Protein 2AKO (pdb70)

B-factor: mean 27.6, std 9.3, range [11.51, 66.99]

Sequence (948 aa):
KRIVVKVGSHHVISEENTLSFERLKNLVAFLAKLEKYEVILVTSAAISAGHTKLDIDRKNLINKQVLAAIGQPFLISVYNELLAKFNKLGGQILLTGKDFDSRKATKHAKNAIDINLGILPIINENDATAIEEIVFGDNDSLSAYATHFFDADLLVILSDIDGFYDKNPSEFSDAKRLEKITHIKEEWLHGTGGIVTKLKAAKFLLEHNKKFLASGFDLSVAKTFLLEDKQIGGTLFEKRIVVKVGSHVISEENTLSFERLKNLVAFLAKLEKYEVILVTSAAISAGHTKLDIDRKNLINKQVLAAIGQPFLISVYNELLAKFNKLGGQILLTGKDFDSRKATKHAKNAIDINLGILPIINENDATAIEEIVFGDNDSLSAYATHFFDADLLVILSDIDGFYDKNPSEFSDAKRLEKITHIKEEWLHGTGGIVTKLKAAKFLLEHNKKFLASGFDLSVAKTFLLEDKQIGGTLFEKRIVVKVGSHVISEENTLSFERLKNLVAFLAKLEKYEVILVTSAAISAGHTKLDIDRKNLINKQVLAAIGQPFLISVYNELLAKFNKLGGQILLTGKDFDSRKATKHAKNAIDINLGILPIINENDATAIEEIVFGDNDSLSAYATHFFDADLLVILSDIDGFYDKNPSEFSDAKRLEKITHIKEEWLHGTGGIVTKLKAAKFLLEHNKKFLASGFDLSVAKTFLLEDKQIGGTLFEKRIVVKVGSHVISEENTLSFERLKNLVAFLAKLEKYEVILVTSAAISAGHTKLDIDRKNLINKQVLAAIGQPFLISVYNELLAKFNKLGGQILLTGKDFDSRKATKHAKNAIDINLGILPIINENDATAIEEIVFGDNDSLSAYATHFFDADLLVILSDIDGFYDKNPSEFSDAKRLEKITHIKEEWLHGTGGIVTKLKAAKFLLEHNKKFLASGFDLSVAKTFLLEDKQIGGTLFE

Organism: Campylobacter jejuni subsp. jejuni serotype O:2 (strain ATCC 700819 / NCTC 11168) (NCBI:txid192222)

Structure (mmCIF, N/CA/C/O backbone):
data_2AKO
#
_entry.id   2AKO
#
_cell.length_a   98.597
_cell.length_b   99.409
_cell.length_c   124.547
_cell.angle_alpha   90.00
_cell.angle_beta   90.00
_cell.angle_gamma   90.00
#
_symmetry.space_group_name_H-M   'P 21 21 21'
#
loop_
_entity.id
_entity.type
_entity.pdbx_description
1 polymer 'Glutamate 5-kinase'
2 non-polymer "ADENOSINE-5'-DIPHOSPHATE"
3 water water
#
loop_
_atom_site.group_PDB
_atom_site.id
_atom_site.type_symbol
_atom_site.label_atom_id
_atom_site.label_alt_id
_atom_site.label_comp_id
_atom_site.label_asym_id
_atom_site.label_entity_id
_atom_site.label_seq_id
_atom_site.pdbx_PDB_ins_code
_atom_site.Cartn_x
_atom_site.Cartn_y
_atom_site.Cartn_z
_atom_site.occupancy
_atom_site.B_iso_or_equiv
_atom_site.auth_seq_id
_atom_site.auth_comp_id
_atom_site.auth_asym_id
_atom_site.auth_atom_id
_atom_site.pdbx_PDB_model_num
ATOM 1 N N . LYS A 1 2 ? 5.821 -0.985 4.812 1.00 25.18 2 LYS A N 1
ATOM 2 C CA . LYS A 1 2 ? 4.648 -1.665 5.426 1.00 24.59 2 LYS A CA 1
ATOM 3 C C . LYS A 1 2 ? 4.820 -3.185 5.279 1.00 23.22 2 LYS A C 1
ATOM 4 O O . LYS A 1 2 ? 5.073 -3.711 4.195 1.00 22.80 2 LYS A O 1
ATOM 10 N N . ARG A 1 3 ? 4.728 -3.853 6.414 1.00 21.53 3 ARG A N 1
ATOM 11 C CA . ARG A 1 3 ? 4.871 -5.272 6.490 1.00 20.71 3 ARG A CA 1
ATOM 12 C C . ARG A 1 3 ? 3.554 -5.795 7.018 1.00 19.55 3 ARG A C 1
ATOM 13 O O . ARG A 1 3 ? 2.956 -5.213 7.925 1.00 19.19 3 ARG A O 1
ATOM 21 N N . ILE A 1 4 ? 3.082 -6.876 6.423 1.00 19.17 4 ILE A N 1
ATOM 22 C CA . ILE A 1 4 ? 1.829 -7.474 6.860 1.00 18.91 4 ILE A CA 1
ATOM 23 C C . ILE A 1 4 ? 2.041 -8.948 7.202 1.00 17.38 4 ILE A C 1
ATOM 24 O O . ILE A 1 4 ? 2.910 -9.603 6.643 1.00 16.71 4 ILE A O 1
ATOM 29 N N . VAL A 1 5 ? 1.254 -9.444 8.147 1.00 16.27 5 VAL A N 1
ATOM 30 C CA . VAL A 1 5 ? 1.132 -10.876 8.354 1.00 15.65 5 VAL A CA 1
ATOM 31 C C . VAL A 1 5 ? -0.217 -11.333 7.806 1.00 15.26 5 VAL A C 1
ATOM 32 O O . VAL A 1 5 ? -1.262 -10.766 8.140 1.00 14.63 5 VAL A O 1
ATOM 36 N N . VAL A 1 6 ? -0.169 -12.358 6.961 1.00 15.05 6 VAL A N 1
ATOM 37 C CA . VAL A 1 6 ? -1.361 -13.039 6.456 1.00 15.22 6 VAL A CA 1
ATOM 38 C C . VAL A 1 6 ? -1.489 -14.410 7.111 1.00 15.31 6 VAL A C 1
ATOM 39 O O . VAL A 1 6 ? -0.596 -15.241 7.010 1.00 14.70 6 VAL A O 1
ATOM 43 N N . LYS A 1 7 ? -2.613 -14.633 7.778 1.00 16.18 7 LYS A N 1
ATOM 44 C CA . LYS A 1 7 ? -2.911 -15.905 8.421 1.00 16.47 7 LYS A CA 1
ATOM 45 C C . LYS A 1 7 ? -4.063 -16.578 7.701 1.00 16.86 7 LYS A C 1
ATOM 46 O O . LYS A 1 7 ? -5.112 -15.966 7.503 1.00 16.71 7 LYS A O 1
ATOM 52 N N . VAL A 1 8 ? -3.859 -17.837 7.311 1.00 17.64 8 VAL A N 1
ATOM 53 C CA . VAL A 1 8 ? -4.896 -18.638 6.664 1.00 18.25 8 VAL A CA 1
ATOM 54 C C . VAL A 1 8 ? -5.195 -19.850 7.528 1.00 18.71 8 VAL A C 1
ATOM 55 O O . VAL A 1 8 ? -4.299 -20.612 7.893 1.00 18.83 8 VAL A O 1
ATOM 59 N N . GLY A 1 9 ? -6.461 -20.014 7.859 1.00 19.06 9 GLY A N 1
ATOM 60 C CA . GLY A 1 9 ? -6.899 -21.142 8.662 1.00 19.66 9 GLY A CA 1
ATOM 61 C C . GLY A 1 9 ? -7.021 -22.441 7.891 1.00 19.66 9 GLY A C 1
ATOM 62 O O . GLY A 1 9 ? -6.869 -22.490 6.664 1.00 18.50 9 GLY A O 1
ATOM 63 N N . SER A 1 10 ? -7.318 -23.499 8.625 1.00 20.33 10 SER A N 1
ATOM 64 C CA . SER A 1 10 ? -7.376 -24.826 8.033 1.00 22.25 10 SER A CA 1
ATOM 65 C C . SER A 1 10 ? -8.432 -24.963 6.926 1.00 22.09 10 SER A C 1
ATOM 66 O O . SER A 1 10 ? -8.115 -25.411 5.826 1.00 21.91 10 SER A O 1
ATOM 69 N N A HIS A 1 11 ? -9.660 -24.551 7.240 0.50 22.55 11 HIS A N 1
ATOM 70 N N B HIS A 1 11 ? -9.669 -24.569 7.203 0.50 22.27 11 HIS A N 1
ATOM 71 C CA A HIS A 1 11 ? -10.800 -24.644 6.319 0.50 22.98 11 HIS A CA 1
ATOM 72 C CA B HIS A 1 11 ? -10.752 -24.748 6.233 0.50 22.62 11 HIS A CA 1
ATOM 73 C C A HIS A 1 11 ? -10.513 -23.943 4.991 0.50 23.24 11 HIS A C 1
ATOM 74 C C B HIS A 1 11 ? -10.546 -23.923 4.962 0.50 23.01 11 HIS A C 1
ATOM 75 O O A HIS A 1 11 ? -10.927 -24.417 3.936 0.50 23.46 11 HIS A O 1
ATOM 76 O O B HIS A 1 11 ? -11.042 -24.301 3.903 0.50 23.31 11 HIS A O 1
ATOM 89 N N . VAL A 1 12 ? -9.813 -22.813 5.055 1.00 23.22 12 VAL A N 1
ATOM 90 C CA . VAL A 1 12 ? -9.507 -22.008 3.864 1.00 23.70 12 VAL A CA 1
ATOM 91 C C . VAL A 1 12 ? -8.705 -22.799 2.836 1.00 25.07 12 VAL A C 1
ATOM 92 O O . VAL A 1 12 ? -8.943 -22.700 1.649 1.00 24.84 12 VAL A O 1
ATOM 96 N N . ILE A 1 13 ? -7.761 -23.608 3.291 1.00 26.66 13 ILE A N 1
ATOM 97 C CA . ILE A 1 13 ? -6.900 -24.315 2.354 1.00 28.22 13 ILE A CA 1
ATOM 98 C C . ILE A 1 13 ? -7.138 -25.831 2.322 1.00 28.40 13 ILE A C 1
ATOM 99 O O . ILE A 1 13 ? -6.440 -26.538 1.615 1.00 28.61 13 ILE A O 1
ATOM 104 N N . SER A 1 14 ? -8.131 -26.328 3.050 1.00 29.33 14 SER A N 1
ATOM 105 C CA . SER A 1 14 ? -8.458 -27.743 2.958 1.00 30.57 14 SER A CA 1
ATOM 106 C C . SER A 1 14 ? -9.955 -28.066 2.962 1.00 32.33 14 SER A C 1
ATOM 107 O O . SER A 1 14 ? -10.762 -27.364 3.554 1.00 32.30 14 SER A O 1
ATOM 110 N N . GLU A 1 15 ? -10.299 -29.137 2.253 1.00 34.51 15 GLU A N 1
ATOM 111 C CA . GLU A 1 15 ? -11.598 -29.791 2.394 1.00 36.51 15 GLU A CA 1
ATOM 112 C C . GLU A 1 15 ? -11.389 -30.822 3.501 1.00 36.90 15 GLU A C 1
ATOM 113 O O . GLU A 1 15 ? -10.300 -30.880 4.089 1.00 36.90 15 GLU A O 1
ATOM 119 N N . GLU A 1 16 ? -12.402 -31.633 3.806 1.00 37.61 16 GLU A N 1
ATOM 120 C CA . GLU A 1 16 ? -12.281 -32.554 4.943 1.00 38.09 16 GLU A CA 1
ATOM 121 C C . GLU A 1 16 ? -11.367 -33.745 4.666 1.00 37.90 16 GLU A C 1
ATOM 122 O O . GLU A 1 16 ? -10.743 -34.252 5.587 1.00 38.19 16 GLU A O 1
ATOM 128 N N . ASN A 1 17 ? -11.254 -34.170 3.410 1.00 37.71 17 ASN A N 1
ATOM 129 C CA . ASN A 1 17 ? -10.410 -35.319 3.075 1.00 37.40 17 ASN A CA 1
ATOM 130 C C . ASN A 1 17 ? -9.259 -35.012 2.124 1.00 36.92 17 ASN A C 1
ATOM 131 O O . ASN A 1 17 ? -8.464 -35.904 1.823 1.00 36.82 17 ASN A O 1
ATOM 136 N N . THR A 1 18 ? -9.168 -33.767 1.649 1.00 35.97 18 THR A N 1
ATOM 137 C CA . THR A 1 18 ? -8.073 -33.351 0.783 1.00 35.09 18 THR A CA 1
ATOM 138 C C . THR A 1 18 ? -7.665 -31.893 1.058 1.00 34.14 18 THR A C 1
ATOM 139 O O . THR A 1 18 ? -8.298 -31.193 1.854 1.00 34.18 18 THR A O 1
ATOM 143 N N . LEU A 1 19 ? -6.587 -31.458 0.412 1.00 32.70 19 LEU A N 1
ATOM 144 C CA . LEU A 1 19 ? -6.212 -30.051 0.386 1.00 31.91 19 LEU A CA 1
ATOM 145 C C . LEU A 1 19 ? -6.957 -29.388 -0.761 1.00 30.85 19 LEU A C 1
ATOM 146 O O . LEU A 1 19 ? -7.210 -30.018 -1.786 1.00 29.91 19 LEU A O 1
ATOM 151 N N . SER A 1 20 ? -7.321 -28.122 -0.590 1.00 29.97 20 SER A N 1
ATOM 152 C CA . SER A 1 20 ? -7.995 -27.391 -1.662 1.00 29.60 20 SER A CA 1
ATOM 153 C C . SER A 1 20 ? -6.965 -26.700 -2.548 1.00 29.27 20 SER A C 1
ATOM 154 O O . SER A 1 20 ? -6.541 -25.571 -2.275 1.00 28.71 20 SER A O 1
ATOM 157 N N . PHE A 1 21 ? -6.568 -27.377 -3.620 1.00 29.06 21 PHE A N 1
ATOM 158 C CA . PHE A 1 21 ? -5.609 -26.798 -4.564 1.00 29.13 21 PHE A CA 1
ATOM 159 C C . PHE A 1 21 ? -6.138 -25.547 -5.264 1.00 28.78 21 PHE A C 1
ATOM 160 O O . PHE A 1 21 ? -5.398 -24.589 -5.449 1.00 28.94 21 PHE A O 1
ATOM 168 N N . GLU A 1 22 ? -7.418 -25.549 -5.610 1.00 28.54 22 GLU A N 1
ATOM 169 C CA . GLU A 1 22 ? -8.090 -24.357 -6.107 1.00 28.58 22 GLU A CA 1
ATOM 170 C C . GLU A 1 22 ? -7.906 -23.157 -5.163 1.00 27.53 22 GLU A C 1
ATOM 171 O O . GLU A 1 22 ? -7.542 -22.079 -5.599 1.00 27.80 22 GLU A O 1
ATOM 177 N N . ARG A 1 23 ? -8.142 -23.340 -3.871 1.00 26.45 23 ARG A N 1
ATOM 178 C CA . ARG A 1 23 ? -7.996 -22.233 -2.930 1.00 25.84 23 ARG A CA 1
ATOM 179 C C . ARG A 1 23 ? -6.526 -21.899 -2.597 1.00 25.45 23 ARG A C 1
ATOM 180 O O . ARG A 1 23 ? -6.179 -20.722 -2.383 1.00 25.13 23 ARG A O 1
ATOM 188 N N . LEU A 1 24 ? -5.669 -22.918 -2.581 1.00 24.60 24 LEU A N 1
ATOM 189 C CA . LEU A 1 24 ? -4.239 -22.701 -2.373 1.00 24.67 24 LEU A CA 1
ATOM 190 C C . LEU A 1 24 ? -3.628 -21.940 -3.541 1.00 24.24 24 LEU A C 1
ATOM 191 O O . LEU A 1 24 ? -2.872 -20.998 -3.319 1.00 23.75 24 LEU A O 1
ATOM 196 N N . LYS A 1 25 ? -3.958 -22.349 -4.771 1.00 24.05 25 LYS A N 1
ATOM 197 C CA . LYS A 1 25 ? -3.547 -21.616 -5.975 1.00 24.43 25 LYS A CA 1
ATOM 198 C C . LYS A 1 25 ? -3.975 -20.155 -5.933 1.00 23.57 25 LYS A C 1
ATOM 199 O O . LYS A 1 25 ? -3.192 -19.277 -6.248 1.00 23.16 25 LYS A O 1
ATOM 205 N N . ASN A 1 26 ? -5.231 -19.906 -5.584 1.00 23.07 26 ASN A N 1
ATOM 206 C CA . ASN A 1 26 ? -5.740 -18.537 -5.509 1.00 23.03 26 ASN A CA 1
ATOM 207 C C . ASN A 1 26 ? -5.030 -17.724 -4.436 1.00 21.94 26 ASN A C 1
ATOM 208 O O . ASN A 1 26 ? -4.725 -16.558 -4.647 1.00 21.47 26 ASN A O 1
ATOM 213 N N . LEU A 1 27 ? -4.768 -18.351 -3.296 1.00 21.15 27 LEU A N 1
ATOM 214 C CA . LEU A 1 27 ? -4.071 -17.695 -2.203 1.00 20.85 27 LEU A CA 1
ATOM 215 C C . LEU A 1 27 ? -2.644 -17.324 -2.602 1.00 20.47 27 LEU A C 1
ATOM 216 O O . LEU A 1 27 ? -2.179 -16.211 -2.333 1.00 20.10 27 LEU A O 1
ATOM 221 N N . VAL A 1 28 ? -1.959 -18.259 -3.247 1.00 20.00 28 VAL A N 1
ATOM 222 C CA . VAL A 1 28 ? -0.563 -18.056 -3.607 1.00 19.82 28 VAL A CA 1
ATOM 223 C C . VAL A 1 28 ? -0.421 -16.956 -4.660 1.00 19.24 28 VAL A C 1
ATOM 224 O O . VAL A 1 28 ? 0.505 -16.152 -4.580 1.00 18.42 28 VAL A O 1
ATOM 228 N N . ALA A 1 29 ? -1.333 -16.914 -5.631 1.00 19.09 29 ALA A N 1
ATOM 229 C CA . ALA A 1 29 ? -1.350 -15.811 -6.611 1.00 19.31 29 ALA A CA 1
ATOM 230 C C . ALA A 1 29 ? -1.560 -14.476 -5.905 1.00 18.75 29 ALA A C 1
ATOM 231 O O . ALA A 1 29 ? -0.914 -13.481 -6.238 1.00 18.11 29 ALA A O 1
ATOM 233 N N . PHE A 1 30 ? -2.453 -14.465 -4.918 1.00 19.01 30 PHE A N 1
ATOM 234 C CA . PHE A 1 30 ? -2.706 -13.261 -4.115 1.00 19.44 30 PHE A CA 1
ATOM 235 C C . PHE A 1 30 ? -1.452 -12.828 -3.335 1.00 19.42 30 PHE A C 1
ATOM 236 O O . PHE A 1 30 ? -1.089 -11.661 -3.351 1.00 19.50 30 PHE A O 1
ATOM 244 N N . LEU A 1 31 ? -0.783 -13.778 -2.688 1.00 19.34 31 LEU A N 1
ATOM 245 C CA . LEU A 1 31 ? 0.452 -13.516 -1.941 1.00 19.87 31 LEU A CA 1
ATOM 246 C C . LEU A 1 31 ? 1.589 -12.988 -2.826 1.00 20.10 31 LEU A C 1
ATOM 247 O O . LEU A 1 31 ? 2.349 -12.106 -2.425 1.00 18.83 31 LEU A O 1
ATOM 252 N N . ALA A 1 32 ? 1.701 -13.531 -4.033 1.00 21.04 32 ALA A N 1
ATOM 253 C CA . ALA A 1 32 ? 2.687 -13.050 -4.999 1.00 21.86 32 ALA A CA 1
ATOM 254 C C . ALA A 1 32 ? 2.469 -11.567 -5.318 1.00 22.38 32 ALA A C 1
ATOM 255 O O . ALA A 1 32 ? 3.418 -10.796 -5.399 1.00 23.63 32 ALA A O 1
ATOM 257 N N . LYS A 1 33 ? 1.218 -11.170 -5.481 1.00 23.14 33 LYS A N 1
ATOM 258 C CA . LYS A 1 33 ? 0.874 -9.773 -5.720 1.00 23.62 33 LYS A CA 1
ATOM 259 C C . LYS A 1 33 ? 1.112 -8.902 -4.487 1.00 23.87 33 LYS A C 1
ATOM 260 O O . LYS A 1 33 ? 1.662 -7.805 -4.589 1.00 23.65 33 LYS A O 1
ATOM 266 N N . LEU A 1 34 ? 0.698 -9.396 -3.324 1.00 23.86 34 LEU A N 1
ATOM 267 C CA . LEU A 1 34 ? 0.960 -8.702 -2.077 1.00 24.56 34 LEU A CA 1
ATOM 268 C C . LEU A 1 34 ? 2.453 -8.437 -1.874 1.00 24.74 34 LEU A C 1
ATOM 269 O O . LEU A 1 34 ? 2.827 -7.376 -1.384 1.00 24.05 34 LEU A O 1
ATOM 282 N N . GLU A 1 36 ? 4.751 -7.769 -3.994 1.00 27.38 36 GLU A N 1
ATOM 283 C CA . GLU A 1 36 ? 5.221 -6.636 -4.792 1.00 27.85 36 GLU A CA 1
ATOM 284 C C . GLU A 1 36 ? 4.940 -5.298 -4.105 1.00 27.46 36 GLU A C 1
ATOM 285 O O . GLU A 1 36 ? 5.642 -4.324 -4.344 1.00 27.68 36 GLU A O 1
ATOM 291 N N . LYS A 1 37 ? 3.915 -5.259 -3.258 1.00 26.81 37 LYS A N 1
ATOM 292 C CA . LYS A 1 37 ? 3.492 -4.040 -2.576 1.00 26.28 37 LYS A CA 1
ATOM 293 C C . LYS A 1 37 ? 3.912 -3.968 -1.094 1.00 25.27 37 LYS A C 1
ATOM 294 O O . LYS A 1 37 ? 4.151 -2.881 -0.572 1.00 24.77 37 LYS A O 1
ATOM 300 N N . TYR A 1 38 ? 3.966 -5.112 -0.416 1.00 24.05 38 TYR A N 1
ATOM 301 C CA . TYR A 1 38 ? 4.326 -5.166 1.001 1.00 23.26 38 TYR A CA 1
ATOM 302 C C . TYR A 1 38 ? 5.427 -6.188 1.278 1.00 21.72 38 TYR A C 1
ATOM 303 O O . TYR A 1 38 ? 5.719 -7.039 0.452 1.00 20.61 38 TYR A O 1
ATOM 312 N N . GLU A 1 39 ? 6.007 -6.102 2.472 1.00 20.27 39 GLU A N 1
ATOM 313 C CA . GLU A 1 39 ? 6.738 -7.222 3.055 1.00 19.62 39 GLU A CA 1
ATOM 314 C C . GLU A 1 39 ? 5.690 -8.150 3.666 1.00 18.89 39 GLU A C 1
ATOM 315 O O . GLU A 1 39 ? 4.818 -7.702 4.409 1.00 18.84 39 GLU A O 1
ATOM 321 N N . VAL A 1 40 ? 5.757 -9.435 3.336 1.00 18.24 40 VAL A N 1
ATOM 322 C CA . VAL A 1 40 ? 4.676 -10.372 3.681 1.00 17.64 40 VAL A CA 1
ATOM 323 C C . VAL A 1 40 ? 5.200 -11.562 4.470 1.00 16.78 40 VAL A C 1
ATOM 324 O O . VAL A 1 40 ? 6.177 -12.202 4.086 1.00 16.36 40 VAL A O 1
ATOM 328 N N . ILE A 1 41 ? 4.532 -11.851 5.583 1.00 16.59 41 ILE A N 1
ATOM 329 C CA . ILE A 1 41 ? 4.768 -13.071 6.372 1.00 16.19 41 ILE A CA 1
ATOM 330 C C . ILE A 1 41 ? 3.480 -13.875 6.315 1.00 15.65 41 ILE A C 1
ATOM 331 O O . ILE A 1 41 ? 2.420 -13.330 6.569 1.00 15.48 41 ILE A O 1
ATOM 336 N N . LEU A 1 42 ? 3.574 -15.159 5.964 1.00 15.84 42 LEU A N 1
ATOM 337 C CA . LEU A 1 42 ? 2.421 -16.073 5.944 1.00 15.48 42 LEU A CA 1
ATOM 338 C C . LEU A 1 42 ? 2.433 -16.949 7.201 1.00 15.13 42 LEU A C 1
ATOM 339 O O . LEU A 1 42 ? 3.474 -17.505 7.579 1.00 14.17 42 LEU A O 1
ATOM 344 N N . VAL A 1 43 ? 1.280 -17.038 7.861 1.00 14.65 43 VAL A N 1
ATOM 345 C CA . VAL A 1 43 ? 1.069 -18.009 8.918 1.00 14.89 43 VAL A CA 1
ATOM 346 C C . VAL A 1 43 ? 0.029 -18.983 8.370 1.00 15.26 43 VAL A C 1
ATOM 347 O O . VAL A 1 43 ? -1.100 -18.587 8.040 1.00 15.02 43 VAL A O 1
ATOM 351 N N . THR A 1 44 ? 0.429 -20.241 8.230 1.00 15.64 44 THR A N 1
ATOM 352 C CA . THR A 1 44 ? -0.443 -21.261 7.665 1.00 16.34 44 THR A CA 1
ATOM 353 C C . THR A 1 44 ? -0.836 -22.296 8.695 1.00 17.36 44 THR A C 1
ATOM 354 O O . THR A 1 44 ? -0.095 -22.591 9.641 1.00 17.72 44 THR A O 1
ATOM 358 N N . SER A 1 45 ? -2.036 -22.828 8.519 1.00 18.09 45 SER A N 1
ATOM 359 C CA . SER A 1 45 ? -2.448 -24.009 9.239 1.00 18.75 45 SER A CA 1
ATOM 360 C C . SER A 1 45 ? -2.549 -25.143 8.202 1.00 18.48 45 SER A C 1
ATOM 361 O O . SER A 1 45 ? -1.935 -25.061 7.137 1.00 18.47 45 SER A O 1
ATOM 364 N N . ALA A 1 46 ? -3.285 -26.198 8.530 1.00 18.26 46 ALA A N 1
ATOM 365 C CA . ALA A 1 46 ? -3.572 -27.303 7.616 1.00 18.21 46 ALA A CA 1
ATOM 366 C C . ALA A 1 46 ? -2.481 -28.379 7.484 1.00 18.32 46 ALA A C 1
ATOM 367 O O . ALA A 1 46 ? -2.555 -29.208 6.576 1.00 18.74 46 ALA A O 1
ATOM 369 N N . ALA A 1 47 ? -1.479 -28.372 8.359 1.00 18.60 47 ALA A N 1
ATOM 370 C CA . ALA A 1 47 ? -0.479 -29.447 8.386 1.00 18.48 47 ALA A CA 1
ATOM 371 C C . ALA A 1 47 ? -1.146 -30.780 8.700 1.00 18.42 47 ALA A C 1
ATOM 372 O O . ALA A 1 47 ? -0.750 -31.806 8.173 1.00 18.51 47 ALA A O 1
ATOM 374 N N . ILE A 1 48 ? -2.154 -30.752 9.563 1.00 18.45 48 ILE A N 1
ATOM 375 C CA . ILE A 1 48 ? -2.871 -31.950 9.950 1.00 18.93 48 ILE A CA 1
ATOM 376 C C . ILE A 1 48 ? -3.655 -32.529 8.764 1.00 19.25 48 ILE A C 1
ATOM 377 O O . ILE A 1 48 ? -3.585 -33.742 8.515 1.00 18.77 48 ILE A O 1
ATOM 382 N N . SER A 1 49 ? -4.360 -31.668 8.025 1.00 19.31 49 SER A N 1
ATOM 383 C CA . SER A 1 49 ? -5.079 -32.105 6.823 1.00 19.60 49 SER A CA 1
ATOM 384 C C . SER A 1 49 ? -4.117 -32.751 5.879 1.00 19.03 49 SER A C 1
ATOM 385 O O . SER A 1 49 ? -4.378 -33.822 5.353 1.00 19.72 49 SER A O 1
ATOM 388 N N . ALA A 1 50 ? -2.998 -32.075 5.656 1.00 18.70 50 ALA A N 1
ATOM 389 C CA . ALA A 1 50 ? -1.992 -32.555 4.735 1.00 17.88 50 ALA A CA 1
ATOM 390 C C . ALA A 1 50 ? -1.479 -33.930 5.166 1.00 17.67 50 ALA A C 1
ATOM 391 O O . ALA A 1 50 ? -1.382 -34.832 4.350 1.00 18.29 50 ALA A O 1
ATOM 393 N N . GLY A 1 51 ? -1.137 -34.082 6.440 1.00 17.19 51 GLY A N 1
ATOM 394 C CA . GLY A 1 51 ? -0.694 -35.371 6.959 1.00 17.44 51 GLY A CA 1
ATOM 395 C C . GLY A 1 51 ? -1.742 -36.469 6.825 1.00 17.41 51 GLY A C 1
ATOM 396 O O . GLY A 1 51 ? -1.408 -37.626 6.548 1.00 16.13 51 GLY A O 1
ATOM 397 N N . HIS A 1 52 ? -3.010 -36.097 7.005 1.00 18.02 52 HIS A N 1
ATOM 398 C CA . HIS A 1 52 ? -4.105 -37.043 6.906 1.00 18.96 52 HIS A CA 1
ATOM 399 C C . HIS A 1 52 ? -4.218 -37.626 5.498 1.00 19.38 52 HIS A C 1
ATOM 400 O O . HIS A 1 52 ? -4.593 -38.789 5.352 1.00 19.33 52 HIS A O 1
ATOM 407 N N . THR A 1 53 ? -3.863 -36.846 4.471 1.00 19.81 53 THR A N 1
ATOM 408 C CA . THR A 1 53 ? -3.786 -37.380 3.096 1.00 20.73 53 THR A CA 1
ATOM 409 C C . THR A 1 53 ? -2.740 -38.493 2.957 1.00 21.11 53 THR A C 1
ATOM 410 O O . THR A 1 53 ? -2.836 -39.308 2.055 1.00 21.10 53 THR A O 1
ATOM 414 N N . LYS A 1 54 ? -1.750 -38.518 3.850 1.00 22.01 54 LYS A N 1
ATOM 415 C CA . LYS A 1 54 ? -0.683 -39.525 3.827 1.00 22.51 54 LYS A CA 1
ATOM 416 C C . LYS A 1 54 ? -0.961 -40.676 4.799 1.00 22.85 54 LYS A C 1
ATOM 417 O O . LYS A 1 54 ? -0.480 -41.773 4.611 1.00 22.89 54 LYS A O 1
ATOM 423 N N . LEU A 1 55 ? -1.702 -40.405 5.863 1.00 23.75 55 LEU A N 1
ATOM 424 C CA . LEU A 1 55 ? -2.008 -41.413 6.862 1.00 23.95 55 LEU A CA 1
ATOM 425 C C . LEU A 1 55 ? -3.416 -41.205 7.414 1.00 24.53 55 LEU A C 1
ATOM 426 O O . LEU A 1 55 ? -3.694 -40.215 8.091 1.00 23.83 55 LEU A O 1
ATOM 431 N N . ASP A 1 56 ? -4.277 -42.177 7.125 1.00 25.57 56 ASP A N 1
ATOM 432 C CA . ASP A 1 56 ? -5.688 -42.140 7.472 1.00 26.47 56 ASP A CA 1
ATOM 433 C C . ASP A 1 56 ? -5.898 -42.661 8.889 1.00 26.69 56 ASP A C 1
ATOM 434 O O . ASP A 1 56 ? -6.274 -43.818 9.089 1.00 26.95 56 ASP A O 1
ATOM 439 N N . ILE A 1 57 ? -5.615 -41.810 9.872 1.00 26.76 57 ILE A N 1
ATOM 440 C CA . ILE A 1 57 ? -5.952 -42.087 11.273 1.00 26.82 57 ILE A CA 1
ATOM 441 C C . ILE A 1 57 ? -6.820 -40.952 11.775 1.00 26.85 57 ILE A C 1
ATOM 442 O O . ILE A 1 57 ? -6.755 -39.846 11.256 1.00 26.81 57 ILE A O 1
ATOM 447 N N . ASP A 1 58 ? -7.645 -41.243 12.771 1.00 27.16 58 ASP A N 1
ATOM 448 C CA . ASP A 1 58 ? -8.615 -40.283 13.278 1.00 27.44 58 ASP A CA 1
ATOM 449 C C . ASP A 1 58 ? -7.938 -39.036 13.881 1.00 27.46 58 ASP A C 1
ATOM 450 O O . ASP A 1 58 ? -6.867 -39.111 14.476 1.00 27.05 58 ASP A O 1
ATOM 455 N N . ARG A 1 59 ? -8.606 -37.901 13.728 1.00 27.93 59 ARG A N 1
ATOM 456 C CA . ARG A 1 59 ? -8.093 -36.598 14.152 1.00 28.45 59 ARG A CA 1
ATOM 457 C C . ARG A 1 59 ? -8.551 -36.134 15.531 1.00 28.40 59 ARG A C 1
ATOM 458 O O . ARG A 1 59 ? -8.106 -35.095 15.976 1.00 28.86 59 ARG A O 1
ATOM 466 N N . LYS A 1 60 ? -9.416 -36.886 16.208 1.00 28.30 60 LYS A N 1
ATOM 467 C CA . LYS A 1 60 ? -9.972 -36.450 17.494 1.00 28.16 60 LYS A CA 1
ATOM 468 C C . LYS A 1 60 ? -8.938 -36.411 18.598 1.00 27.64 60 LYS A C 1
ATOM 469 O O . LYS A 1 60 ? -8.882 -35.440 19.359 1.00 28.58 60 LYS A O 1
ATOM 475 N N . ASN A 1 61 ? -8.141 -37.468 18.697 1.00 26.82 61 ASN A N 1
ATOM 476 C CA . ASN A 1 61 ? -7.076 -37.564 19.693 1.00 25.99 61 ASN A CA 1
ATOM 477 C C . ASN A 1 61 ? -5.985 -36.552 19.375 1.00 24.90 61 ASN A C 1
ATOM 478 O O . ASN A 1 61 ? -5.525 -36.466 18.239 1.00 24.38 61 ASN A O 1
ATOM 483 N N . LEU A 1 62 ? -5.586 -35.798 20.394 1.00 23.97 62 LEU A N 1
ATOM 484 C CA . LEU A 1 62 ? -4.560 -34.768 20.286 1.00 23.48 62 LEU A CA 1
ATOM 485 C C . LEU A 1 62 ? -3.216 -35.295 19.813 1.00 22.39 62 LEU A C 1
ATOM 486 O O . LEU A 1 62 ? -2.564 -34.664 18.997 1.00 21.98 62 LEU A O 1
ATOM 491 N N . ILE A 1 63 ? -2.784 -36.423 20.364 1.00 21.50 63 ILE A N 1
ATOM 492 C CA . ILE A 1 63 ? -1.493 -37.000 19.990 1.00 21.09 63 ILE A CA 1
ATOM 493 C C . ILE A 1 63 ? -1.515 -37.472 18.532 1.00 19.90 63 ILE A C 1
ATOM 494 O O . ILE A 1 63 ? -0.522 -37.346 17.843 1.00 19.32 63 ILE A O 1
ATOM 499 N N . ASN A 1 64 ? -2.656 -37.971 18.066 1.00 19.37 64 ASN A N 1
ATOM 500 C CA . ASN A 1 64 ? -2.854 -38.249 16.639 1.00 19.14 64 ASN A CA 1
ATOM 501 C C . ASN A 1 64 ? -2.661 -36.997 15.790 1.00 18.80 64 ASN A C 1
ATOM 502 O O . ASN A 1 64 ? -2.079 -37.056 14.709 1.00 18.14 64 ASN A O 1
ATOM 507 N N . LYS A 1 65 ? -3.187 -35.872 16.269 1.00 18.77 65 LYS A N 1
ATOM 508 C CA . LYS A 1 65 ? -3.035 -34.601 15.554 1.00 18.92 65 LYS A CA 1
ATOM 509 C C . LYS A 1 65 ? -1.569 -34.184 15.442 1.00 17.89 65 LYS A C 1
ATOM 510 O O . LYS A 1 65 ? -1.142 -33.772 14.369 1.00 17.62 65 LYS A O 1
ATOM 516 N N . GLN A 1 66 ? -0.806 -34.301 16.530 1.00 17.16 66 GLN A N 1
ATOM 517 C CA . GLN A 1 66 ? 0.648 -34.060 16.486 1.00 17.15 66 GLN A CA 1
ATOM 518 C C . GLN A 1 66 ? 1.388 -34.920 15.454 1.00 16.31 66 GLN A C 1
ATOM 519 O O . GLN A 1 66 ? 2.277 -34.442 14.745 1.00 15.21 66 GLN A O 1
ATOM 525 N N . VAL A 1 67 ? 1.040 -36.199 15.396 1.00 15.95 67 VAL A N 1
ATOM 526 C CA . VAL A 1 67 ? 1.667 -37.112 14.436 1.00 16.07 67 VAL A CA 1
ATOM 527 C C . VAL A 1 67 ? 1.326 -36.696 13.008 1.00 15.39 67 VAL A C 1
ATOM 528 O O . VAL A 1 67 ? 2.192 -36.652 12.130 1.00 14.23 67 VAL A O 1
ATOM 532 N N . LEU A 1 68 ? 0.052 -36.406 12.781 1.00 15.19 68 LEU A N 1
ATOM 533 C CA . LEU A 1 68 ? -0.393 -35.994 11.454 1.00 15.48 68 LEU A CA 1
ATOM 534 C C . LEU A 1 68 ? 0.287 -34.680 11.030 1.00 15.85 68 LEU A C 1
ATOM 535 O O . LEU A 1 68 ? 0.661 -34.509 9.863 1.00 15.20 68 LEU A O 1
ATOM 540 N N . ALA A 1 69 ? 0.448 -33.765 11.988 1.00 15.85 69 ALA A N 1
ATOM 541 C CA . ALA A 1 69 ? 1.157 -32.505 11.738 1.00 16.10 69 ALA A CA 1
ATOM 542 C C . ALA A 1 69 ? 2.618 -32.755 11.382 1.00 15.77 69 ALA A C 1
ATOM 543 O O . ALA A 1 69 ? 3.154 -32.106 10.510 1.00 15.67 69 ALA A O 1
ATOM 545 N N . ALA A 1 70 ? 3.257 -33.713 12.048 1.00 16.23 70 ALA A N 1
ATOM 546 C CA . ALA A 1 70 ? 4.667 -34.019 11.791 1.00 16.23 70 ALA A CA 1
ATOM 547 C C . ALA A 1 70 ? 4.887 -34.544 10.377 1.00 17.01 70 ALA A C 1
ATOM 548 O O . ALA A 1 70 ? 5.882 -34.216 9.708 1.00 16.28 70 ALA A O 1
ATOM 550 N N . ILE A 1 71 ? 3.949 -35.366 9.927 1.00 17.72 71 ILE A N 1
ATOM 551 C CA . ILE A 1 71 ? 3.966 -35.892 8.582 1.00 19.10 71 ILE A CA 1
ATOM 552 C C . ILE A 1 71 ? 3.551 -34.835 7.570 1.00 19.34 71 ILE A C 1
ATOM 553 O O . ILE A 1 71 ? 4.097 -34.791 6.475 1.00 19.71 71 ILE A O 1
ATOM 558 N N . GLY A 1 72 ? 2.571 -34.008 7.930 1.00 19.33 72 GLY A N 1
ATOM 559 C CA . GLY A 1 72 ? 1.946 -33.111 6.977 1.00 19.33 72 GLY A CA 1
ATOM 560 C C . GLY A 1 72 ? 2.687 -31.814 6.732 1.00 19.58 72 GLY A C 1
ATOM 561 O O . GLY A 1 72 ? 2.666 -31.293 5.616 1.00 19.24 72 GLY A O 1
ATOM 562 N N . GLN A 1 73 ? 3.325 -31.285 7.774 1.00 19.63 73 GLN A N 1
ATOM 563 C CA . GLN A 1 73 ? 3.999 -29.976 7.693 1.00 19.92 73 GLN A CA 1
ATOM 564 C C . GLN A 1 73 ? 4.987 -29.865 6.528 1.00 19.70 73 GLN A C 1
ATOM 565 O O . GLN A 1 73 ? 4.824 -28.994 5.676 1.00 19.65 73 GLN A O 1
ATOM 571 N N . PRO A 1 74 ? 5.990 -30.756 6.457 1.00 19.77 74 PRO A N 1
ATOM 572 C CA . PRO A 1 74 ? 6.906 -30.624 5.318 1.00 20.02 74 PRO A CA 1
ATOM 573 C C . PRO A 1 74 ? 6.234 -30.798 3.949 1.00 20.07 74 PRO A C 1
ATOM 574 O O . PRO A 1 74 ? 6.592 -30.112 2.999 1.00 21.00 74 PRO A O 1
ATOM 578 N N . PHE A 1 75 ? 5.247 -31.672 3.841 1.00 20.04 75 PHE A N 1
ATOM 579 C CA . PHE A 1 75 ? 4.522 -31.813 2.591 1.00 19.79 75 PHE A CA 1
ATOM 580 C C . PHE A 1 75 ? 3.735 -30.539 2.210 1.00 19.50 75 PHE A C 1
ATOM 581 O O . PHE A 1 75 ? 3.680 -30.150 1.036 1.00 19.40 75 PHE A O 1
ATOM 589 N N . LEU A 1 76 ? 3.106 -29.915 3.200 1.00 18.52 76 LEU A N 1
ATOM 590 C CA . LEU A 1 76 ? 2.381 -28.665 2.995 1.00 18.64 76 LEU A CA 1
ATOM 591 C C . LEU A 1 76 ? 3.321 -27.574 2.468 1.00 18.06 76 LEU A C 1
ATOM 592 O O . LEU A 1 76 ? 2.973 -26.832 1.559 1.00 18.06 76 LEU A O 1
ATOM 597 N N . ILE A 1 77 ? 4.528 -27.503 3.014 1.00 18.46 77 ILE A N 1
ATOM 598 C CA . ILE A 1 77 ? 5.517 -26.534 2.545 1.00 18.70 77 ILE A CA 1
ATOM 599 C C . ILE A 1 77 ? 5.907 -26.827 1.092 1.00 18.61 77 ILE A C 1
ATOM 600 O O . ILE A 1 77 ? 5.992 -25.913 0.271 1.00 17.91 77 ILE A O 1
ATOM 605 N N . SER A 1 78 ? 6.118 -28.103 0.773 1.00 19.07 78 SER A N 1
ATOM 606 C CA . SER A 1 78 ? 6.436 -28.506 -0.610 1.00 19.62 78 SER A CA 1
ATOM 607 C C . SER A 1 78 ? 5.320 -28.091 -1.575 1.00 19.15 78 SER A C 1
ATOM 608 O O . SER A 1 78 ? 5.595 -27.639 -2.678 1.00 19.40 78 SER A O 1
ATOM 611 N N . VAL A 1 79 ? 4.062 -28.218 -1.158 1.00 19.51 79 VAL A N 1
ATOM 612 C CA . VAL A 1 79 ? 2.937 -27.717 -1.972 1.00 19.27 79 VAL A CA 1
ATOM 613 C C . VAL A 1 79 ? 2.973 -26.199 -2.171 1.00 19.24 79 VAL A C 1
ATOM 614 O O . VAL A 1 79 ? 2.746 -25.720 -3.281 1.00 18.31 79 VAL A O 1
ATOM 618 N N . TYR A 1 80 ? 3.238 -25.439 -1.107 1.00 19.32 80 TYR A N 1
ATOM 619 C CA . TYR A 1 80 ? 3.373 -23.986 -1.256 1.00 19.70 80 TYR A CA 1
ATOM 620 C C . TYR A 1 80 ? 4.517 -23.644 -2.209 1.00 20.00 80 TYR A C 1
ATOM 621 O O . TYR A 1 80 ? 4.389 -22.746 -3.032 1.00 20.01 80 TYR A O 1
ATOM 630 N N . ASN A 1 81 ? 5.627 -24.369 -2.107 1.00 20.81 81 ASN A N 1
ATOM 631 C CA . ASN A 1 81 ? 6.783 -24.111 -2.963 1.00 21.66 81 ASN A CA 1
ATOM 632 C C . ASN A 1 81 ? 6.559 -24.430 -4.439 1.00 22.25 81 ASN A C 1
ATOM 633 O O . ASN A 1 81 ? 7.032 -23.683 -5.298 1.00 22.02 81 ASN A O 1
ATOM 638 N N . GLU A 1 82 ? 5.834 -25.504 -4.749 1.00 23.01 82 GLU A N 1
ATOM 639 C CA . GLU A 1 82 ? 5.531 -25.772 -6.150 1.00 24.31 82 GLU A CA 1
ATOM 640 C C . GLU A 1 82 ? 4.607 -24.687 -6.737 1.00 24.10 82 GLU A C 1
ATOM 641 O O . GLU A 1 82 ? 4.773 -24.296 -7.893 1.00 23.58 82 GLU A O 1
ATOM 647 N N . LEU A 1 83 ? 3.677 -24.176 -5.929 1.00 23.42 83 LEU A N 1
ATOM 648 C CA . LEU A 1 83 ? 2.768 -23.132 -6.386 1.00 23.58 83 LEU A CA 1
ATOM 649 C C . LEU A 1 83 ? 3.461 -21.775 -6.523 1.00 23.23 83 LEU A C 1
ATOM 650 O O . LEU A 1 83 ? 3.152 -21.015 -7.438 1.00 22.88 83 LEU A O 1
ATOM 655 N N . LEU A 1 84 ? 4.371 -21.481 -5.598 1.00 23.02 84 LEU A N 1
ATOM 656 C CA . LEU A 1 84 ? 5.160 -20.254 -5.625 1.00 23.29 84 LEU A CA 1
ATOM 657 C C . LEU A 1 84 ? 6.129 -20.240 -6.784 1.00 23.46 84 LEU A C 1
ATOM 658 O O . LEU A 1 84 ? 6.454 -19.169 -7.292 1.00 23.18 84 LEU A O 1
ATOM 663 N N . ALA A 1 85 ? 6.597 -21.422 -7.186 1.00 23.96 85 ALA A N 1
ATOM 664 C CA . ALA A 1 85 ? 7.497 -21.548 -8.336 1.00 24.44 85 ALA A CA 1
ATOM 665 C C . ALA A 1 85 ? 6.920 -20.904 -9.593 1.00 24.85 85 ALA A C 1
ATOM 666 O O . ALA A 1 85 ? 7.669 -20.431 -10.431 1.00 24.76 85 ALA A O 1
ATOM 668 N N . LYS A 1 86 ? 5.591 -20.883 -9.719 1.00 25.56 86 LYS A N 1
ATOM 669 C CA . LYS A 1 86 ? 4.926 -20.209 -10.836 1.00 25.79 86 LYS A CA 1
ATOM 670 C C . LYS A 1 86 ? 5.273 -18.726 -10.937 1.00 25.96 86 LYS A C 1
ATOM 671 O O . LYS A 1 86 ? 5.245 -18.150 -12.026 1.00 26.04 86 LYS A O 1
ATOM 677 N N . PHE A 1 87 ? 5.580 -18.112 -9.795 1.00 25.89 87 PHE A N 1
ATOM 678 C CA . PHE A 1 87 ? 5.902 -16.696 -9.720 1.00 25.95 87 PHE A CA 1
ATOM 679 C C . PHE A 1 87 ? 7.350 -16.498 -9.369 1.00 26.19 87 PHE A C 1
ATOM 680 O O . PHE A 1 87 ? 7.729 -15.421 -8.933 1.00 26.31 87 PHE A O 1
ATOM 688 N N . ASN A 1 88 ? 8.156 -17.541 -9.549 1.00 26.44 88 ASN A N 1
ATOM 689 C CA . ASN A 1 88 ? 9.578 -17.464 -9.287 1.00 27.03 88 ASN A CA 1
ATOM 690 C C . ASN A 1 88 ? 9.870 -17.034 -7.845 1.00 26.94 88 ASN A C 1
ATOM 691 O O . ASN A 1 88 ? 10.795 -16.269 -7.590 1.00 26.71 88 ASN A O 1
ATOM 696 N N . LYS A 1 89 ? 9.077 -17.559 -6.910 1.00 26.76 89 LYS A N 1
ATOM 697 C CA . LYS A 1 89 ? 9.272 -17.316 -5.487 1.00 26.53 89 LYS A CA 1
ATOM 698 C C . LYS A 1 89 ? 9.630 -18.622 -4.753 1.00 26.21 89 LYS A C 1
ATOM 699 O O . LYS A 1 89 ? 9.280 -19.723 -5.209 1.00 25.83 89 LYS A O 1
ATOM 705 N N . LEU A 1 90 ? 10.335 -18.478 -3.624 1.00 25.56 90 LEU A N 1
ATOM 706 C CA . LEU A 1 90 ? 10.582 -19.571 -2.670 1.00 24.88 90 LEU A CA 1
ATOM 707 C C . LEU A 1 90 ? 9.895 -19.263 -1.355 1.00 23.27 90 LEU A C 1
ATOM 708 O O . LEU A 1 90 ? 9.684 -18.103 -1.013 1.00 22.71 90 LEU A O 1
ATOM 713 N N . GLY A 1 91 ? 9.586 -20.320 -0.614 1.00 21.59 91 GLY A N 1
ATOM 714 C CA . GLY A 1 91 ? 9.019 -20.207 0.726 1.00 20.83 91 GLY A CA 1
ATOM 715 C C . GLY A 1 91 ? 9.941 -20.873 1.731 1.00 20.26 91 GLY A C 1
ATOM 716 O O . GLY A 1 91 ? 10.541 -21.893 1.432 1.00 19.73 91 GLY A O 1
ATOM 717 N N . GLY A 1 92 ? 10.081 -20.270 2.907 1.00 19.82 92 GLY A N 1
ATOM 718 C CA . GLY A 1 92 ? 10.895 -20.834 3.981 1.00 19.25 92 GLY A CA 1
ATOM 719 C C . GLY A 1 92 ? 10.036 -21.204 5.177 1.00 18.93 92 GLY A C 1
ATOM 720 O O . GLY A 1 92 ? 9.152 -20.441 5.579 1.00 18.86 92 GLY A O 1
ATOM 721 N N . GLN A 1 93 ? 10.310 -22.377 5.747 1.00 18.24 93 GLN A N 1
ATOM 722 C CA . GLN A 1 93 ? 9.566 -22.912 6.875 1.00 17.69 93 GLN A CA 1
ATOM 723 C C . GLN A 1 93 ? 10.120 -22.354 8.170 1.00 17.66 93 GLN A C 1
ATOM 724 O O . GLN A 1 93 ? 11.328 -22.421 8.400 1.00 17.47 93 GLN A O 1
ATOM 730 N N . ILE A 1 94 ? 9.218 -21.836 9.003 1.00 17.49 94 ILE A N 1
ATOM 731 C CA . ILE A 1 94 ? 9.492 -21.401 10.365 1.00 17.50 94 ILE A CA 1
ATOM 732 C C . ILE A 1 94 ? 8.472 -22.070 11.288 1.00 17.32 94 ILE A C 1
ATOM 733 O O . ILE A 1 94 ? 7.269 -21.929 11.076 1.00 16.62 94 ILE A O 1
ATOM 738 N N . LEU A 1 95 ? 8.943 -22.793 12.305 1.00 17.68 95 LEU A N 1
ATOM 739 C CA . LEU A 1 95 ? 8.049 -23.345 13.332 1.00 17.73 95 LEU A CA 1
ATOM 740 C C . LEU A 1 95 ? 8.301 -22.638 14.643 1.00 17.92 95 LEU A C 1
ATOM 741 O O . LEU A 1 95 ? 9.454 -22.500 15.079 1.00 18.57 95 LEU A O 1
ATOM 746 N N . LEU A 1 96 ? 7.205 -22.173 15.245 1.00 18.01 96 LEU A N 1
ATOM 747 C CA . LEU A 1 96 ? 7.216 -21.317 16.428 1.00 18.10 96 LEU A CA 1
ATOM 748 C C . LEU A 1 96 ? 6.128 -21.791 17.396 1.00 18.37 96 LEU A C 1
ATOM 749 O O . LEU A 1 96 ? 5.190 -22.480 17.008 1.00 17.88 96 LEU A O 1
ATOM 754 N N . THR A 1 97 ? 6.277 -21.428 18.659 1.00 18.58 97 THR A N 1
ATOM 755 C CA . THR A 1 97 ? 5.234 -21.620 19.650 1.00 18.87 97 THR A CA 1
ATOM 756 C C . THR A 1 97 ? 5.031 -20.293 20.372 1.00 19.31 97 THR A C 1
ATOM 757 O O . THR A 1 97 ? 5.874 -19.414 20.307 1.00 18.83 97 THR A O 1
ATOM 761 N N . GLY A 1 98 ? 3.911 -20.173 21.072 1.00 20.24 98 GLY A N 1
ATOM 762 C CA . GLY A 1 98 ? 3.629 -19.020 21.903 1.00 20.69 98 GLY A CA 1
ATOM 763 C C . GLY A 1 98 ? 4.691 -18.770 22.941 1.00 21.40 98 GLY A C 1
ATOM 764 O O . GLY A 1 98 ? 5.040 -17.618 23.202 1.00 21.68 98 GLY A O 1
ATOM 765 N N . LYS A 1 99 ? 5.231 -19.842 23.520 1.00 22.05 99 LYS A N 1
ATOM 766 C CA . LYS A 1 99 ? 6.307 -19.723 24.504 1.00 22.48 99 LYS A CA 1
ATOM 767 C C . LYS A 1 99 ? 7.595 -19.178 23.895 1.00 21.89 99 LYS A C 1
ATOM 768 O O . LYS A 1 99 ? 8.326 -18.469 24.568 1.00 22.25 99 LYS A O 1
ATOM 774 N N . ASP A 1 100 ? 7.893 -19.519 22.643 1.00 21.30 100 ASP A N 1
ATOM 775 C CA . ASP A 1 100 ? 9.053 -18.928 21.959 1.00 21.04 100 ASP A CA 1
ATOM 776 C C . ASP A 1 100 ? 8.997 -17.400 22.039 1.00 20.17 100 ASP A C 1
ATOM 777 O O . ASP A 1 100 ? 10.024 -16.747 22.165 1.00 19.90 100 ASP A O 1
ATOM 782 N N . PHE A 1 101 ? 7.792 -16.848 21.975 1.00 19.31 101 PHE A N 1
ATOM 783 C CA . PHE A 1 101 ? 7.605 -15.405 21.993 1.00 19.12 101 PHE A CA 1
ATOM 784 C C . PHE A 1 101 ? 7.838 -14.752 23.369 1.00 19.03 101 PHE A C 1
ATOM 785 O O . PHE A 1 101 ? 8.035 -13.537 23.446 1.00 19.11 101 PHE A O 1
ATOM 793 N N . ASP A 1 102 ? 7.823 -15.538 24.444 1.00 18.70 102 ASP A N 1
ATOM 794 C CA . ASP A 1 102 ? 8.261 -15.038 25.745 1.00 18.82 102 ASP A CA 1
ATOM 795 C C . ASP A 1 102 ? 9.786 -14.925 25.829 1.00 18.59 102 ASP A C 1
ATOM 796 O O . ASP A 1 102 ? 10.288 -14.221 26.692 1.00 19.35 102 ASP A O 1
ATOM 801 N N . SER A 1 103 ? 10.507 -15.631 24.954 1.00 18.35 103 SER A N 1
ATOM 802 C CA . SER A 1 103 ? 11.964 -15.671 24.966 1.00 17.91 103 SER A CA 1
ATOM 803 C C . SER A 1 103 ? 12.577 -14.638 24.026 1.00 18.07 103 SER A C 1
ATOM 804 O O . SER A 1 103 ? 12.396 -14.690 22.802 1.00 17.14 103 SER A O 1
ATOM 807 N N . ARG A 1 104 ? 13.326 -13.705 24.609 1.00 18.38 104 ARG A N 1
ATOM 808 C CA . ARG A 1 104 ? 14.037 -12.695 23.832 1.00 18.33 104 ARG A CA 1
ATOM 809 C C . ARG A 1 104 ? 14.997 -13.323 22.825 1.00 18.26 104 ARG A C 1
ATOM 810 O O . ARG A 1 104 ? 15.053 -12.906 21.660 1.00 18.45 104 ARG A O 1
ATOM 818 N N . LYS A 1 105 ? 15.744 -14.321 23.273 1.00 18.72 105 LYS A N 1
ATOM 819 C CA . LYS A 1 105 ? 16.723 -15.000 22.425 1.00 18.80 105 LYS A CA 1
ATOM 820 C C . LYS A 1 105 ? 16.072 -15.733 21.244 1.00 17.70 105 LYS A C 1
ATOM 821 O O . LYS A 1 105 ? 16.508 -15.595 20.100 1.00 16.38 105 LYS A O 1
ATOM 827 N N . ALA A 1 106 ? 15.028 -16.506 21.524 1.00 17.36 106 ALA A N 1
ATOM 828 C CA . ALA A 1 106 ? 14.344 -17.286 20.481 1.00 17.55 106 ALA A CA 1
ATOM 829 C C . ALA A 1 106 ? 13.661 -16.375 19.473 1.00 17.18 106 ALA A C 1
ATOM 830 O O . ALA A 1 106 ? 13.740 -16.611 18.273 1.00 17.34 106 ALA A O 1
ATOM 832 N N . THR A 1 107 ? 12.991 -15.344 19.972 1.00 17.33 107 THR A N 1
ATOM 833 C CA . THR A 1 107 ? 12.338 -14.354 19.130 1.00 17.99 107 THR A CA 1
ATOM 834 C C . THR A 1 107 ? 13.331 -13.613 18.229 1.00 18.17 107 THR A C 1
ATOM 835 O O . THR A 1 107 ? 13.047 -13.384 17.046 1.00 18.08 107 THR A O 1
ATOM 839 N N . LYS A 1 108 ? 14.478 -13.240 18.791 1.00 18.73 108 LYS A N 1
ATOM 840 C CA . LYS A 1 108 ? 15.505 -12.507 18.041 1.00 18.76 108 LYS A CA 1
ATOM 841 C C . LYS A 1 108 ? 16.095 -13.367 16.914 1.00 18.30 108 LYS A C 1
ATOM 842 O O . LYS A 1 108 ? 16.231 -12.913 15.776 1.00 17.44 108 LYS A O 1
ATOM 848 N N . HIS A 1 109 ? 16.433 -14.614 17.217 1.00 17.74 109 HIS A N 1
ATOM 849 C CA . HIS A 1 109 ? 16.892 -15.520 16.165 1.00 17.74 109 HIS A CA 1
ATOM 850 C C . HIS A 1 109 ? 15.837 -15.685 15.067 1.00 17.22 109 HIS A C 1
ATOM 851 O O . HIS A 1 109 ? 16.167 -15.713 13.890 1.00 17.59 109 HIS A O 1
ATOM 858 N N . ALA A 1 110 ? 14.570 -15.796 15.445 1.00 17.13 110 ALA A N 1
ATOM 859 C CA . ALA A 1 110 ? 13.514 -15.993 14.449 1.00 17.34 110 ALA A CA 1
ATOM 860 C C . ALA A 1 110 ? 13.359 -14.734 13.592 1.00 17.25 110 ALA A C 1
ATOM 861 O O . ALA A 1 110 ? 13.237 -14.822 12.363 1.00 16.63 110 ALA A O 1
ATOM 863 N N . LYS A 1 111 ? 13.416 -13.569 14.236 1.00 17.32 111 LYS A N 1
ATOM 864 C CA . LYS A 1 111 ? 13.276 -12.291 13.517 1.00 17.33 111 LYS A CA 1
ATOM 865 C C . LYS A 1 111 ? 14.439 -12.071 12.547 1.00 16.88 111 LYS A C 1
ATOM 866 O O . LYS A 1 111 ? 14.232 -11.585 11.441 1.00 16.91 111 LYS A O 1
ATOM 872 N N . ASN A 1 112 ? 15.644 -12.473 12.944 1.00 16.92 112 ASN A N 1
ATOM 873 C CA . ASN A 1 112 ? 16.821 -12.389 12.060 1.00 16.99 112 ASN A CA 1
ATOM 874 C C . ASN A 1 112 ? 16.622 -13.135 10.756 1.00 17.17 112 ASN A C 1
ATOM 875 O O . ASN A 1 112 ? 16.884 -12.607 9.678 1.00 16.97 112 ASN A O 1
ATOM 880 N N . ALA A 1 113 ? 16.191 -14.385 10.880 1.00 17.40 113 ALA A N 1
ATOM 881 C CA . ALA A 1 113 ? 15.912 -15.241 9.731 1.00 17.41 113 ALA A CA 1
ATOM 882 C C . ALA A 1 113 ? 14.789 -14.662 8.849 1.00 17.05 113 ALA A C 1
ATOM 883 O O . ALA A 1 113 ? 14.923 -14.570 7.635 1.00 16.89 113 ALA A O 1
ATOM 885 N N . ILE A 1 114 ? 13.707 -14.239 9.482 1.00 17.13 114 ILE A N 1
ATOM 886 C CA . ILE A 1 114 ? 12.557 -13.685 8.781 1.00 17.63 114 ILE A CA 1
ATOM 887 C C . ILE A 1 114 ? 12.905 -12.388 8.038 1.00 17.69 114 ILE A C 1
ATOM 888 O O . ILE A 1 114 ? 12.565 -12.243 6.874 1.00 16.85 114 ILE A O 1
ATOM 893 N N . ASP A 1 115 ? 13.572 -11.463 8.723 1.00 18.32 115 ASP A N 1
ATOM 894 C CA . ASP A 1 115 ? 14.017 -10.201 8.122 1.00 19.11 115 ASP A CA 1
ATOM 895 C C . ASP A 1 115 ? 14.889 -10.462 6.899 1.00 19.41 115 ASP A C 1
ATOM 896 O O . ASP A 1 115 ? 14.695 -9.824 5.867 1.00 19.20 115 ASP A O 1
ATOM 917 N N . ILE A 1 118 ? 12.781 -11.930 3.947 1.00 21.07 118 ILE A N 1
ATOM 918 C CA . ILE A 1 118 ? 12.048 -10.825 3.361 1.00 21.38 118 ILE A CA 1
ATOM 919 C C . ILE A 1 118 ? 12.991 -10.008 2.472 1.00 21.80 118 ILE A C 1
ATOM 920 O O . ILE A 1 118 ? 12.659 -9.723 1.315 1.00 21.99 118 ILE A O 1
ATOM 925 N N . ASN A 1 119 ? 14.175 -9.689 2.992 1.00 22.02 119 ASN A N 1
ATOM 926 C CA . ASN A 1 119 ? 15.196 -8.987 2.213 1.00 22.50 119 ASN A CA 1
ATOM 927 C C . ASN A 1 119 ? 15.579 -9.658 0.896 1.00 21.88 119 ASN A C 1
ATOM 928 O O . ASN A 1 119 ? 15.924 -8.980 -0.050 1.00 21.30 119 ASN A O 1
ATOM 933 N N . LEU A 1 120 ? 15.526 -10.985 0.855 1.00 21.70 120 LEU A N 1
ATOM 934 C CA . LEU A 1 120 ? 15.833 -11.757 -0.358 1.00 21.43 120 LEU A CA 1
ATOM 935 C C . LEU A 1 120 ? 14.601 -12.084 -1.192 1.00 20.90 120 LEU A C 1
ATOM 936 O O . LEU A 1 120 ? 14.705 -12.778 -2.193 1.00 21.10 120 LEU A O 1
ATOM 941 N N . GLY A 1 121 ? 13.428 -11.613 -0.775 1.00 20.72 121 GLY A N 1
ATOM 942 C CA . GLY A 1 121 ? 12.189 -11.889 -1.506 1.00 20.27 121 GLY A CA 1
ATOM 943 C C . GLY A 1 121 ? 11.660 -13.305 -1.326 1.00 19.70 121 GLY A C 1
ATOM 944 O O . GLY A 1 121 ? 10.831 -13.768 -2.103 1.00 19.34 121 GLY A O 1
ATOM 945 N N . ILE A 1 122 ? 12.149 -13.983 -0.296 1.00 19.17 122 ILE A N 1
ATOM 946 C CA . ILE A 1 122 ? 11.658 -15.296 0.105 1.00 19.23 122 ILE A CA 1
ATOM 947 C C . ILE A 1 122 ? 10.485 -15.103 1.061 1.00 18.91 122 ILE A C 1
ATOM 948 O O . ILE A 1 122 ? 10.516 -14.212 1.928 1.00 19.34 122 ILE A O 1
ATOM 953 N N . LEU A 1 123 ? 9.455 -15.926 0.902 1.00 17.63 123 LEU A N 1
ATOM 954 C CA . LEU A 1 123 ? 8.288 -15.856 1.764 1.00 16.91 123 LEU A CA 1
ATOM 955 C C . LEU A 1 123 ? 8.488 -16.704 3.030 1.00 16.50 123 LEU A C 1
ATOM 956 O O . LEU A 1 123 ? 8.622 -17.916 2.933 1.00 16.13 123 LEU A O 1
ATOM 961 N N . PRO A 1 124 ? 8.490 -16.065 4.223 1.00 15.74 124 PRO A N 1
ATOM 962 C CA . PRO A 1 124 ? 8.450 -16.845 5.455 1.00 15.59 124 PRO A CA 1
ATOM 963 C C . PRO A 1 124 ? 7.075 -17.478 5.681 1.00 14.88 124 PRO A C 1
ATOM 964 O O . PRO A 1 124 ? 6.048 -16.809 5.567 1.00 14.16 124 PRO A O 1
ATOM 968 N N . ILE A 1 125 ? 7.074 -18.773 5.978 1.00 14.43 125 ILE A N 1
ATOM 969 C CA . ILE A 1 125 ? 5.844 -19.519 6.224 1.00 14.25 125 ILE A CA 1
ATOM 970 C C . ILE A 1 125 ? 5.955 -20.113 7.612 1.00 13.61 125 ILE A C 1
ATOM 971 O O . ILE A 1 125 ? 6.763 -21.014 7.874 1.00 13.74 125 ILE A O 1
ATOM 976 N N . ILE A 1 126 ? 5.138 -19.574 8.494 1.00 12.99 126 ILE A N 1
ATOM 977 C CA . ILE A 1 126 ? 5.120 -19.926 9.876 1.00 13.48 126 ILE A CA 1
ATOM 978 C C . ILE A 1 126 ? 3.954 -20.872 10.184 1.00 13.39 126 ILE A C 1
ATOM 979 O O . ILE A 1 126 ? 2.867 -20.744 9.625 1.00 13.35 126 ILE A O 1
ATOM 984 N N . ASN A 1 127 ? 4.206 -21.810 11.090 1.00 13.39 127 ASN A N 1
ATOM 985 C CA . ASN A 1 127 ? 3.176 -22.677 11.669 1.00 13.73 127 ASN A CA 1
ATOM 986 C C . ASN A 1 127 ? 3.610 -22.958 13.096 1.00 13.36 127 ASN A C 1
ATOM 987 O O . ASN A 1 127 ? 4.757 -22.713 13.449 1.00 12.30 127 ASN A O 1
ATOM 992 N N . GLU A 1 128 ? 2.694 -23.461 13.910 1.00 14.63 128 GLU A N 1
ATOM 993 C CA . GLU A 1 128 ? 3.030 -23.931 15.255 1.00 15.21 128 GLU A CA 1
ATOM 994 C C . GLU A 1 128 ? 3.951 -25.135 15.165 1.00 15.56 128 GLU A C 1
ATOM 995 O O . GLU A 1 128 ? 3.767 -26.003 14.303 1.00 15.08 128 GLU A O 1
ATOM 1001 N N . ASN A 1 129 ? 4.937 -25.185 16.056 1.00 16.45 129 ASN A N 1
ATOM 1002 C CA . ASN A 1 129 ? 5.690 -26.408 16.291 1.00 17.35 129 ASN A CA 1
ATOM 1003 C C . ASN A 1 129 ? 4.830 -27.371 17.100 1.00 17.27 129 ASN A C 1
ATOM 1004 O O . ASN A 1 129 ? 4.735 -27.259 18.304 1.00 17.00 129 ASN A O 1
ATOM 1009 N N . ASP A 1 130 ? 4.212 -28.321 16.418 1.00 17.93 130 ASP A N 1
ATOM 1010 C CA . ASP A 1 130 ? 3.270 -29.245 17.038 1.00 18.77 130 ASP A CA 1
ATOM 1011 C C . ASP A 1 130 ? 3.950 -30.440 17.741 1.00 19.16 130 ASP A C 1
ATOM 1012 O O . ASP A 1 130 ? 3.278 -31.298 18.293 1.00 19.88 130 ASP A O 1
ATOM 1017 N N . ALA A 1 131 ? 5.276 -30.485 17.739 1.00 19.32 131 ALA A N 1
ATOM 1018 C CA . ALA A 1 131 ? 6.002 -31.420 18.575 1.00 19.55 131 ALA A CA 1
ATOM 1019 C C . ALA A 1 131 ? 6.089 -30.905 20.013 1.00 19.77 131 ALA A C 1
ATOM 1020 O O . ALA A 1 131 ? 5.855 -31.654 20.952 1.00 20.06 131 ALA A O 1
ATOM 1022 N N . THR A 1 132 ? 6.412 -29.624 20.176 1.00 19.69 132 THR A N 1
ATOM 1023 C CA . THR A 1 132 ? 6.730 -29.066 21.485 1.00 20.03 132 THR A CA 1
ATOM 1024 C C . THR A 1 132 ? 5.579 -28.280 22.120 1.00 20.25 132 THR A C 1
ATOM 1025 O O . THR A 1 132 ? 5.623 -27.986 23.293 1.00 20.14 132 THR A O 1
ATOM 1029 N N . ALA A 1 133 ? 4.592 -27.886 21.331 1.00 21.22 133 ALA A N 1
ATOM 1030 C CA . ALA A 1 133 ? 3.416 -27.176 21.855 1.00 21.75 133 ALA A CA 1
ATOM 1031 C C . ALA A 1 133 ? 2.159 -27.690 21.165 1.00 22.22 133 ALA A C 1
ATOM 1032 O O . ALA A 1 133 ? 2.220 -28.200 20.049 1.00 23.12 133 ALA A O 1
ATOM 1034 N N . ILE A 1 134 ? 1.027 -27.562 21.839 1.00 22.80 134 ILE A N 1
ATOM 1035 C CA . ILE A 1 134 ? -0.253 -28.048 21.314 1.00 23.53 134 ILE A CA 1
ATOM 1036 C C . ILE A 1 134 ? -1.402 -27.043 21.438 1.00 23.68 134 ILE A C 1
ATOM 1037 O O . ILE A 1 134 ? -2.522 -27.349 21.054 1.00 23.36 134 ILE A O 1
ATOM 1042 N N . GLU A 1 135 ? -1.114 -25.860 21.976 1.00 24.68 135 GLU A N 1
ATOM 1043 C CA . GLU A 1 135 ? -2.115 -24.807 22.182 1.00 24.60 135 GLU A CA 1
ATOM 1044 C C . GLU A 1 135 ? -2.986 -24.573 20.946 1.00 23.71 135 GLU A C 1
ATOM 1045 O O . GLU A 1 135 ? -4.201 -24.590 21.036 1.00 23.33 135 GLU A O 1
ATOM 1051 N N . GLU A 1 136 ? -2.360 -24.378 19.789 1.00 23.33 136 GLU A N 1
ATOM 1052 C CA . GLU A 1 136 ? -3.093 -23.990 18.589 1.00 23.34 136 GLU A CA 1
ATOM 1053 C C . GLU A 1 136 ? -3.805 -25.175 17.947 1.00 23.45 136 GLU A C 1
ATOM 1054 O O . GLU A 1 136 ? -4.787 -24.988 17.220 1.00 22.58 136 GLU A O 1
ATOM 1060 N N . ILE A 1 137 ? -3.329 -26.387 18.225 1.00 23.78 137 ILE A N 1
ATOM 1061 C CA . ILE A 1 137 ? -4.038 -27.597 17.794 1.00 24.11 137 ILE A CA 1
ATOM 1062 C C . ILE A 1 137 ? -5.316 -27.782 18.597 1.00 23.52 137 ILE A C 1
ATOM 1063 O O . ILE A 1 137 ? -6.312 -28.238 18.069 1.00 23.13 137 ILE A O 1
ATOM 1068 N N . VAL A 1 138 ? -5.274 -27.450 19.877 1.00 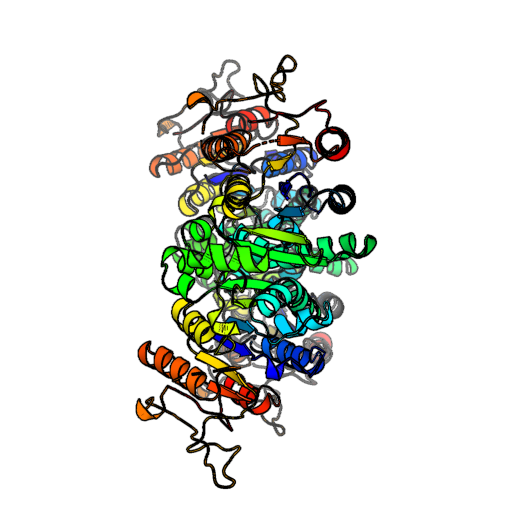23.16 138 VAL A N 1
ATOM 1069 C CA . VAL A 1 138 ? -6.429 -27.662 20.738 1.00 23.22 138 VAL A CA 1
ATOM 1070 C C . VAL A 1 138 ? -7.505 -26.612 20.443 1.00 23.19 138 VAL A C 1
ATOM 1071 O O . VAL A 1 138 ? -8.676 -26.945 20.246 1.00 23.50 138 VAL A O 1
ATOM 1075 N N . PHE A 1 139 ? -7.105 -25.347 20.406 1.00 22.92 139 PHE A N 1
ATOM 1076 C CA . PHE A 1 139 ? -8.059 -24.267 20.234 1.00 23.01 139 PHE A CA 1
ATOM 1077 C C . PHE A 1 139 ? -7.382 -23.014 19.681 1.00 22.46 139 PHE A C 1
ATOM 1078 O O . PHE A 1 139 ? -6.495 -22.462 20.322 1.00 22.14 139 PHE A O 1
ATOM 1086 N N . GLY A 1 140 ? -7.810 -22.561 18.504 1.00 21.85 140 GLY A N 1
ATOM 1087 C CA . GLY A 1 140 ? -7.300 -21.305 17.947 1.00 21.41 140 GLY A CA 1
ATOM 1088 C C . GLY A 1 140 ? -6.796 -21.373 16.520 1.00 20.33 140 GLY A C 1
ATOM 1089 O O . GLY A 1 140 ? -6.866 -20.380 15.790 1.00 20.69 140 GLY A O 1
ATOM 1090 N N . ASP A 1 141 ? -6.269 -22.523 16.122 1.00 19.33 141 ASP A N 1
ATOM 1091 C CA . ASP A 1 141 ? -5.847 -22.733 14.745 1.00 18.64 141 ASP A CA 1
ATOM 1092 C C . ASP A 1 141 ? -4.926 -21.583 14.260 1.00 18.21 141 ASP A C 1
ATOM 1093 O O . ASP A 1 141 ? -5.079 -21.097 13.144 1.00 18.25 141 ASP A O 1
ATOM 1098 N N . ASN A 1 142 ? -4.003 -21.151 15.133 1.00 17.46 142 ASN A N 1
ATOM 1099 C CA . ASN A 1 142 ? -2.959 -20.148 14.852 1.00 17.12 142 ASN A CA 1
ATOM 1100 C C . ASN A 1 142 ? -3.370 -18.667 14.889 1.00 16.95 142 ASN A C 1
ATOM 1101 O O . ASN A 1 142 ? -2.585 -17.827 14.487 1.00 17.13 142 ASN A O 1
ATOM 1106 N N . ASP A 1 143 ? -4.569 -18.347 15.374 1.00 17.04 143 ASP A N 1
ATOM 1107 C CA . ASP A 1 143 ? -5.008 -16.952 15.478 1.00 17.14 143 ASP A CA 1
ATOM 1108 C C . ASP A 1 143 ? -4.095 -16.167 16.422 1.00 16.98 143 ASP A C 1
ATOM 1109 O O . ASP A 1 143 ? -3.597 -15.094 16.073 1.00 17.78 143 ASP A O 1
ATOM 1114 N N . SER A 1 144 ? -3.877 -16.715 17.605 1.00 16.31 144 SER A N 1
ATOM 1115 C CA . SER A 1 144 ? -2.965 -16.117 18.570 1.00 16.74 144 SER A CA 1
ATOM 1116 C C . SER A 1 144 ? -1.520 -16.068 18.092 1.00 16.48 144 SER A C 1
ATOM 1117 O O . SER A 1 144 ? -0.851 -15.043 18.241 1.00 16.67 144 SER A O 1
ATOM 1120 N N . LEU A 1 145 ? -1.043 -17.161 17.506 1.00 16.44 145 LEU A N 1
ATOM 1121 C CA . LEU A 1 145 ? 0.336 -17.217 17.019 1.00 16.17 145 LEU A CA 1
ATOM 1122 C C . LEU A 1 145 ? 0.589 -16.138 15.972 1.00 15.87 145 LEU A C 1
ATOM 1123 O O . LEU A 1 145 ? 1.653 -15.526 15.961 1.00 15.48 145 LEU A O 1
ATOM 1128 N N . SER A 1 146 ? -0.390 -15.903 15.101 1.00 15.53 146 SER A N 1
ATOM 1129 C CA . SER A 1 146 ? -0.250 -14.889 14.055 1.00 15.26 146 SER A CA 1
ATOM 1130 C C . SER A 1 146 ? -0.225 -13.472 14.647 1.00 15.28 146 SER A C 1
ATOM 1131 O O . SER A 1 146 ? 0.545 -12.628 14.194 1.00 15.34 146 SER A O 1
ATOM 1134 N N . ALA A 1 147 ? -1.026 -13.237 15.686 1.00 15.54 147 ALA A N 1
ATOM 1135 C CA . ALA A 1 147 ? -1.025 -11.963 16.408 1.00 15.93 147 ALA A CA 1
ATOM 1136 C C . ALA A 1 147 ? 0.315 -11.673 17.091 1.00 16.20 147 ALA A C 1
ATOM 1137 O O . ALA A 1 147 ? 0.838 -10.568 16.983 1.00 15.73 147 ALA A O 1
ATOM 1139 N N . TYR A 1 148 ? 0.872 -12.668 17.778 1.00 16.97 148 TYR A N 1
ATOM 1140 C CA . TYR A 1 148 ? 2.207 -12.546 18.341 1.00 17.56 148 TYR A CA 1
ATOM 1141 C C . TYR A 1 148 ? 3.255 -12.289 17.244 1.00 17.32 148 TYR A C 1
ATOM 1142 O O . TYR A 1 148 ? 4.116 -11.417 17.400 1.00 16.98 148 TYR A O 1
ATOM 1151 N N . ALA A 1 149 ? 3.172 -13.000 16.127 1.00 16.87 149 ALA A N 1
ATOM 1152 C CA . ALA A 1 149 ? 4.089 -12.743 15.015 1.00 17.29 149 ALA A CA 1
ATOM 1153 C C . ALA A 1 149 ? 3.997 -11.296 14.497 1.00 17.34 149 ALA A C 1
ATOM 1154 O O . ALA A 1 149 ? 5.016 -10.655 14.245 1.00 18.07 149 ALA A O 1
ATOM 1156 N N . THR A 1 150 ? 2.780 -10.787 14.352 1.00 17.07 150 THR A N 1
ATOM 1157 C CA . THR A 1 150 ? 2.577 -9.424 13.892 1.00 16.89 150 THR A CA 1
ATOM 1158 C C . THR A 1 150 ? 3.290 -8.410 14.791 1.00 16.53 150 THR A C 1
ATOM 1159 O O . THR A 1 150 ? 3.990 -7.542 14.289 1.00 16.27 150 THR A O 1
ATOM 1163 N N . HIS A 1 151 ? 3.143 -8.526 16.106 1.00 16.27 151 HIS A N 1
ATOM 1164 C CA . HIS A 1 151 ? 3.842 -7.617 17.010 1.00 16.44 151 HIS A CA 1
ATOM 1165 C C . HIS A 1 151 ? 5.354 -7.848 17.059 1.00 15.91 151 HIS A C 1
ATOM 1166 O O . HIS A 1 151 ? 6.152 -6.952 16.771 1.00 15.68 151 HIS A O 1
ATOM 1173 N N . PHE A 1 152 ? 5.753 -9.066 17.377 1.00 15.65 152 PHE A N 1
ATOM 1174 C CA . PHE A 1 152 ? 7.164 -9.358 17.607 1.00 15.45 152 PHE A CA 1
ATOM 1175 C C . PHE A 1 152 ? 8.037 -9.325 16.363 1.00 15.37 152 PHE A C 1
ATOM 1176 O O . PHE A 1 152 ? 9.243 -9.117 16.480 1.00 14.87 152 PHE A O 1
ATOM 1184 N N . PHE A 1 153 ? 7.453 -9.482 15.174 1.00 15.93 153 PHE A N 1
ATOM 1185 C CA . PHE A 1 153 ? 8.229 -9.271 13.932 1.00 16.12 153 PHE A CA 1
ATOM 1186 C C . PHE A 1 153 ? 7.977 -7.913 13.270 1.00 16.40 153 PHE A C 1
ATOM 1187 O O . PHE A 1 153 ? 8.277 -7.723 12.101 1.00 16.57 153 PHE A O 1
ATOM 1195 N N . ASP A 1 154 ? 7.430 -6.974 14.042 1.00 17.43 154 ASP A N 1
ATOM 1196 C CA . ASP A 1 154 ? 7.249 -5.579 13.630 1.00 17.66 154 ASP A CA 1
ATOM 1197 C C . ASP A 1 154 ? 6.488 -5.412 12.302 1.00 17.72 154 ASP A C 1
ATOM 1198 O O . ASP A 1 154 ? 6.928 -4.693 11.385 1.00 16.72 154 ASP A O 1
ATOM 1203 N N . ALA A 1 155 ? 5.340 -6.084 12.226 1.00 17.08 155 ALA A N 1
ATOM 1204 C CA . ALA A 1 155 ? 4.407 -5.884 11.126 1.00 17.14 155 ALA A CA 1
ATOM 1205 C C . ALA A 1 155 ? 3.372 -4.868 11.562 1.00 17.29 155 ALA A C 1
ATOM 1206 O O . ALA A 1 155 ? 3.194 -4.626 12.752 1.00 17.09 155 ALA A O 1
ATOM 1208 N N . ASP A 1 156 ? 2.694 -4.268 10.592 1.00 17.31 156 ASP A N 1
ATOM 1209 C CA . ASP A 1 156 ? 1.725 -3.226 10.882 1.00 17.51 156 ASP A CA 1
ATOM 1210 C C . ASP A 1 156 ? 0.292 -3.762 10.950 1.00 17.24 156 ASP A C 1
ATOM 1211 O O . ASP A 1 156 ? -0.553 -3.208 11.668 1.00 17.58 156 ASP A O 1
ATOM 1216 N N . LEU A 1 157 ? 0.042 -4.865 10.248 1.00 16.59 157 LEU A N 1
ATOM 1217 C CA . LEU A 1 157 ? -1.297 -5.401 10.095 1.00 16.81 157 LEU A CA 1
ATOM 1218 C C . LEU A 1 157 ? -1.302 -6.927 10.015 1.00 15.98 157 LEU A C 1
ATOM 1219 O O . LEU A 1 157 ? -0.494 -7.514 9.313 1.00 15.75 157 LEU A O 1
ATOM 1224 N N . LEU A 1 158 ? -2.225 -7.541 10.750 1.00 15.45 158 LEU A N 1
ATOM 1225 C CA . LEU A 1 158 ? -2.547 -8.942 10.610 1.00 15.39 158 LEU A CA 1
ATOM 1226 C C . LEU A 1 158 ? -3.816 -9.051 9.779 1.00 15.55 158 LEU A C 1
ATOM 1227 O O . LEU A 1 158 ? -4.826 -8.442 10.118 1.00 15.11 158 LEU A O 1
ATOM 1232 N N . VAL A 1 159 ? -3.765 -9.842 8.711 1.00 15.73 159 VAL A N 1
ATOM 1233 C CA . VAL A 1 159 ? -4.958 -10.174 7.921 1.00 15.87 159 VAL A CA 1
ATOM 1234 C C . VAL A 1 159 ? -5.270 -11.634 8.172 1.00 16.03 159 VAL A C 1
ATOM 1235 O O . VAL A 1 159 ? -4.467 -12.506 7.829 1.00 16.26 159 VAL A O 1
ATOM 1239 N N . ILE A 1 160 ? -6.415 -11.902 8.788 1.00 16.23 160 ILE A N 1
ATOM 1240 C CA . ILE A 1 160 ? -6.883 -13.262 8.973 1.00 16.87 160 ILE A CA 1
ATOM 1241 C C . ILE A 1 160 ? -7.898 -13.604 7.885 1.00 17.41 160 ILE A C 1
ATOM 1242 O O . ILE A 1 160 ? -8.955 -12.969 7.774 1.00 17.35 160 ILE A O 1
ATOM 1247 N N . LEU A 1 161 ? -7.547 -14.600 7.076 1.00 17.48 161 LEU A N 1
ATOM 1248 C CA . LEU A 1 161 ? -8.419 -15.099 6.048 1.00 17.90 161 LEU A CA 1
ATOM 1249 C C . LEU A 1 161 ? -9.100 -16.334 6.597 1.00 19.15 161 LEU A C 1
ATOM 1250 O O . LEU A 1 161 ? -8.445 -17.275 7.092 1.00 19.65 161 LEU A O 1
ATOM 1255 N N . SER A 1 162 ? -10.416 -16.328 6.527 1.00 19.74 162 SER A N 1
ATOM 1256 C CA . SER A 1 162 ? -11.206 -17.261 7.295 1.00 21.60 162 SER A CA 1
ATOM 1257 C C . SER A 1 162 ? -12.449 -17.720 6.528 1.00 22.06 162 SER A C 1
ATOM 1258 O O . SER A 1 162 ? -12.747 -17.206 5.455 1.00 20.85 162 SER A O 1
ATOM 1261 N N . ASP A 1 163 ? -13.156 -18.705 7.078 1.00 23.51 163 ASP A N 1
ATOM 1262 C CA . ASP A 1 163 ? -14.463 -19.074 6.531 1.00 25.03 163 ASP A CA 1
ATOM 1263 C C . ASP A 1 163 ? -15.516 -18.102 7.056 1.00 25.87 163 ASP A C 1
ATOM 1264 O O . ASP A 1 163 ? -16.621 -18.023 6.519 1.00 26.60 163 ASP A O 1
ATOM 1269 N N . ILE A 1 164 ? -15.135 -17.357 8.093 1.00 26.41 164 ILE A N 1
ATOM 1270 C CA . ILE A 1 164 ? -15.853 -16.181 8.587 1.00 26.55 164 ILE A CA 1
ATOM 1271 C C . ILE A 1 164 ? -15.458 -14.961 7.722 1.00 26.67 164 ILE A C 1
ATOM 1272 O O . ILE A 1 164 ? -14.272 -14.656 7.576 1.00 27.07 164 ILE A O 1
ATOM 1277 N N . ASP A 1 165 ? -16.436 -14.258 7.159 1.00 26.05 165 ASP A N 1
ATOM 1278 C CA . ASP A 1 165 ? -16.144 -13.134 6.267 1.00 25.56 165 ASP A CA 1
ATOM 1279 C C . ASP A 1 165 ? -16.047 -11.786 6.985 1.00 24.83 165 ASP A C 1
ATOM 1280 O O . ASP A 1 165 ? -15.676 -10.783 6.374 1.00 23.60 165 ASP A O 1
ATOM 1285 N N . GLY A 1 166 ? -16.403 -11.763 8.267 1.00 24.42 166 GLY A N 1
ATOM 1286 C CA . GLY A 1 166 ? -16.350 -10.547 9.066 1.00 24.43 166 GLY A CA 1
ATOM 1287 C C . GLY A 1 166 ? -16.966 -10.792 10.426 1.00 24.20 166 GLY A C 1
ATOM 1288 O O . GLY A 1 166 ? -17.513 -11.864 10.661 1.00 23.43 166 GLY A O 1
ATOM 1289 N N . PHE A 1 167 ? -16.852 -9.805 11.316 1.00 23.93 167 PHE A N 1
ATOM 1290 C CA . PHE A 1 167 ? -17.432 -9.857 12.653 1.00 24.64 167 PHE A CA 1
ATOM 1291 C C . PHE A 1 167 ? -18.800 -9.144 12.635 1.00 25.00 167 PHE A C 1
ATOM 1292 O O . PHE A 1 167 ? -18.912 -8.014 12.153 1.00 25.31 167 PHE A O 1
ATOM 1300 N N . TYR A 1 168 ? -19.838 -9.829 13.117 1.00 25.78 168 TYR A N 1
ATOM 1301 C CA . TYR A 1 168 ? -21.226 -9.346 13.075 1.00 26.62 168 TYR A CA 1
ATOM 1302 C C . TYR A 1 168 ? -21.790 -9.102 14.473 1.00 27.32 168 TYR A C 1
ATOM 1303 O O . TYR A 1 168 ? -21.258 -9.611 15.441 1.00 26.84 168 TYR A O 1
ATOM 1312 N N . ASP A 1 169 ? -22.883 -8.346 14.569 1.00 28.55 169 ASP A N 1
ATOM 1313 C CA . ASP A 1 169 ? -23.562 -8.121 15.864 1.00 29.92 169 ASP A CA 1
ATOM 1314 C C . ASP A 1 169 ? -24.202 -9.375 16.463 1.00 30.84 169 ASP A C 1
ATOM 1315 O O . ASP A 1 169 ? -24.575 -9.392 17.625 1.00 31.40 169 ASP A O 1
ATOM 1320 N N . LYS A 1 170 ? -24.340 -10.418 15.658 1.00 32.04 170 LYS A N 1
ATOM 1321 C CA . LYS A 1 170 ? -24.815 -11.712 16.129 1.00 32.74 170 LYS A CA 1
ATOM 1322 C C . LYS A 1 170 ? -24.368 -12.762 15.121 1.00 33.29 170 LYS A C 1
ATOM 1323 O O . LYS A 1 170 ? -23.944 -12.423 14.015 1.00 33.15 170 LYS A O 1
ATOM 1329 N N . ASN A 1 171 ? -24.463 -14.027 15.508 1.00 34.02 171 ASN A N 1
ATOM 1330 C CA . ASN A 1 171 ? -23.983 -15.125 14.683 1.00 34.91 171 ASN A CA 1
ATOM 1331 C C . ASN A 1 171 ? -24.678 -15.151 13.308 1.00 35.20 171 ASN A C 1
ATOM 1332 O O . ASN A 1 171 ? -25.881 -15.402 13.234 1.00 34.87 171 ASN A O 1
ATOM 1337 N N . PRO A 1 172 ? -23.921 -14.871 12.221 1.00 35.76 172 PRO A N 1
ATOM 1338 C CA . PRO A 1 172 ? -24.527 -14.706 10.886 1.00 36.45 172 PRO A CA 1
ATOM 1339 C C . PRO A 1 172 ? -25.046 -16.000 10.239 1.00 37.15 172 PRO A C 1
ATOM 1340 O O . PRO A 1 172 ? -25.893 -15.937 9.345 1.00 36.97 172 PRO A O 1
ATOM 1344 N N . SER A 1 173 ? -24.535 -17.147 10.687 1.00 38.18 173 SER A N 1
ATOM 1345 C CA . SER A 1 173 ? -25.003 -18.455 10.219 1.00 38.99 173 SER A CA 1
ATOM 1346 C C . SER A 1 173 ? -26.340 -18.850 10.852 1.00 39.61 173 SER A C 1
ATOM 1347 O O . SER A 1 173 ? -27.099 -19.631 10.275 1.00 39.93 173 SER A O 1
ATOM 1350 N N . GLU A 1 174 ? -26.624 -18.306 12.033 1.00 40.08 174 GLU A N 1
ATOM 1351 C CA . GLU A 1 174 ? -27.895 -18.542 12.710 1.00 40.24 174 GLU A CA 1
ATOM 1352 C C . GLU A 1 174 ? -28.929 -17.479 12.349 1.00 39.97 174 GLU A C 1
ATOM 1353 O O . GLU A 1 174 ? -30.095 -17.795 12.092 1.00 40.01 174 GLU A O 1
ATOM 1359 N N . PHE A 1 175 ? -28.497 -16.220 12.323 1.00 39.69 175 PHE A N 1
ATOM 1360 C CA . PHE A 1 175 ? -29.414 -15.092 12.170 1.00 39.33 175 PHE A CA 1
ATOM 1361 C C . PHE A 1 175 ? -29.172 -14.331 10.864 1.00 38.98 175 PHE A C 1
ATOM 1362 O O . PHE A 1 175 ? -28.162 -13.628 10.708 1.00 39.03 175 PHE A O 1
ATOM 1370 N N . SER A 1 176 ? -30.121 -14.448 9.941 1.00 38.26 176 SER A N 1
ATOM 1371 C CA . SER A 1 176 ? -30.005 -13.828 8.617 1.00 37.83 176 SER A CA 1
ATOM 1372 C C . SER A 1 176 ? -30.095 -12.297 8.660 1.00 37.26 176 SER A C 1
ATOM 1373 O O . SER A 1 176 ? -29.785 -11.635 7.671 1.00 37.28 176 SER A O 1
ATOM 1376 N N . ASP A 1 177 ? -30.543 -11.746 9.789 1.00 36.74 177 ASP A N 1
ATOM 1377 C CA . ASP A 1 177 ? -30.548 -10.287 10.022 1.00 36.46 177 ASP A CA 1
ATOM 1378 C C . ASP A 1 177 ? -29.269 -9.759 10.703 1.00 35.55 177 ASP A C 1
ATOM 1379 O O . ASP A 1 177 ? -29.174 -8.562 10.990 1.00 35.32 177 ASP A O 1
ATOM 1384 N N . ALA A 1 178 ? -28.303 -10.641 10.973 1.00 34.72 178 ALA A N 1
ATOM 1385 C CA . ALA A 1 178 ? -27.028 -10.233 11.569 1.00 34.07 178 ALA A CA 1
ATOM 1386 C C . ALA A 1 178 ? -26.393 -9.161 10.705 1.00 33.29 178 ALA A C 1
ATOM 1387 O O . ALA A 1 178 ? -26.354 -9.297 9.482 1.00 32.52 178 ALA A O 1
ATOM 1389 N N . LYS A 1 179 ? -25.929 -8.090 11.346 1.00 32.74 179 LYS A N 1
ATOM 1390 C CA . LYS A 1 179 ? -25.297 -6.964 10.654 1.00 32.69 179 LYS A CA 1
ATOM 1391 C C . LYS A 1 179 ? -23.792 -6.955 10.882 1.00 31.15 179 LYS A C 1
ATOM 1392 O O . LYS A 1 179 ? -23.320 -7.152 12.001 1.00 30.49 179 LYS A O 1
ATOM 1398 N N . ARG A 1 180 ? -23.049 -6.691 9.815 1.00 29.82 180 ARG A N 1
ATOM 1399 C CA . ARG A 1 180 ? -21.601 -6.670 9.867 1.00 28.97 180 ARG A CA 1
ATOM 1400 C C . ARG A 1 180 ? -21.098 -5.402 10.555 1.00 28.44 180 ARG A C 1
ATOM 1401 O O . ARG A 1 180 ? -21.544 -4.303 10.239 1.00 28.06 180 ARG A O 1
ATOM 1409 N N . LEU A 1 181 ? -20.174 -5.573 11.490 1.00 27.60 181 LEU A N 1
ATOM 1410 C CA . LEU A 1 181 ? -19.481 -4.461 12.121 1.00 27.52 181 LEU A CA 1
ATOM 1411 C C . LEU A 1 181 ? -18.211 -4.143 11.327 1.00 26.87 181 LEU A C 1
ATOM 1412 O O . LEU A 1 181 ? -17.280 -4.934 11.288 1.00 26.50 181 LEU A O 1
ATOM 1417 N N . GLU A 1 182 ? -18.185 -2.983 10.685 1.00 26.69 182 GLU A N 1
ATOM 1418 C CA . GLU A 1 182 ? -17.111 -2.644 9.757 1.00 27.25 182 GLU A CA 1
ATOM 1419 C C . GLU A 1 182 ? -15.805 -2.306 10.472 1.00 26.87 182 GLU A C 1
ATOM 1420 O O . GLU A 1 182 ? -14.715 -2.606 9.967 1.00 25.92 182 GLU A O 1
ATOM 1426 N N . LYS A 1 183 ? -15.941 -1.660 11.630 1.00 26.86 183 LYS A N 1
ATOM 1427 C CA . LYS A 1 183 ? -14.818 -1.160 12.410 1.00 27.33 183 LYS A CA 1
ATOM 1428 C C . LYS A 1 183 ? -15.044 -1.426 13.893 1.00 26.84 183 LYS A C 1
ATOM 1429 O O . LYS A 1 183 ? -16.112 -1.134 14.412 1.00 26.52 183 LYS A O 1
ATOM 1435 N N . ILE A 1 184 ? -14.031 -1.974 14.555 1.00 26.58 184 ILE A N 1
ATOM 1436 C CA . ILE A 1 184 ? -14.052 -2.207 15.993 1.00 26.51 184 ILE A CA 1
ATOM 1437 C C . ILE A 1 184 ? -12.789 -1.592 16.604 1.00 26.38 184 ILE A C 1
ATOM 1438 O O . ILE A 1 184 ? -11.675 -1.857 16.154 1.00 25.51 184 ILE A O 1
ATOM 1443 N N . THR A 1 185 ? -12.978 -0.766 17.625 1.00 26.50 185 THR A N 1
ATOM 1444 C CA . THR A 1 185 ? -11.872 -0.091 18.294 1.00 27.13 185 THR A CA 1
ATOM 1445 C C . THR A 1 185 ? -11.628 -0.647 19.695 1.00 26.99 185 THR A C 1
ATOM 1446 O O . THR A 1 185 ? -10.615 -0.348 20.315 1.00 26.58 185 THR A O 1
ATOM 1450 N N . HIS A 1 186 ? -12.558 -1.466 20.178 1.00 27.80 186 HIS A N 1
ATOM 1451 C CA . HIS A 1 186 ? -12.481 -2.029 21.516 1.00 28.23 186 HIS A CA 1
ATOM 1452 C C . HIS A 1 186 ? -13.110 -3.426 21.547 1.00 28.39 186 HIS A C 1
ATOM 1453 O O . HIS A 1 186 ? -14.176 -3.648 20.977 1.00 28.16 186 HIS A O 1
ATOM 1460 N N . ILE A 1 187 ? -12.435 -4.359 22.207 1.00 28.85 187 ILE A N 1
ATOM 1461 C CA . ILE A 1 187 ? -12.934 -5.715 22.373 1.00 29.85 187 ILE A CA 1
ATOM 1462 C C . ILE A 1 187 ? -13.533 -5.835 23.776 1.00 30.74 187 ILE A C 1
ATOM 1463 O O . ILE A 1 187 ? -12.829 -5.719 24.778 1.00 30.42 187 ILE A O 1
ATOM 1468 N N . LYS A 1 188 ? -14.841 -6.059 23.838 1.00 32.00 188 LYS A N 1
ATOM 1469 C CA . LYS A 1 188 ? -15.537 -6.186 25.110 1.00 33.39 188 LYS A CA 1
ATOM 1470 C C . LYS A 1 188 ? -15.215 -7.537 25.725 1.00 34.19 188 LYS A C 1
ATOM 1471 O O . LYS A 1 188 ? -15.153 -8.541 25.020 1.00 34.05 188 LYS A O 1
ATOM 1477 N N . GLU A 1 189 ? -15.015 -7.557 27.040 1.00 35.60 189 GLU A N 1
ATOM 1478 C CA . GLU A 1 189 ? -14.723 -8.803 27.759 1.00 36.57 189 GLU A CA 1
ATOM 1479 C C . GLU A 1 189 ? -15.846 -9.831 27.621 1.00 37.03 189 GLU A C 1
ATOM 1480 O O . GLU A 1 189 ? -15.586 -11.036 27.580 1.00 37.36 189 GLU A O 1
ATOM 1486 N N . GLU A 1 190 ? -17.086 -9.353 27.537 1.00 37.50 190 GLU A N 1
ATOM 1487 C CA . GLU A 1 190 ? -18.237 -10.233 27.327 1.00 37.88 190 GLU A CA 1
ATOM 1488 C C . GLU A 1 190 ? -18.123 -11.053 26.043 1.00 38.02 190 GLU A C 1
ATOM 1489 O O . GLU A 1 190 ? -18.757 -12.105 25.916 1.00 38.65 190 GLU A O 1
ATOM 1495 N N . TRP A 1 191 ? -17.325 -10.570 25.090 1.00 37.79 191 TRP A N 1
ATOM 1496 C CA . TRP A 1 191 ? -17.138 -11.260 23.814 1.00 37.49 191 TRP A CA 1
ATOM 1497 C C . TRP A 1 191 ? -16.229 -12.482 23.917 1.00 37.44 191 TRP A C 1
ATOM 1498 O O . TRP A 1 191 ? -16.259 -13.344 23.044 1.00 37.12 191 TRP A O 1
ATOM 1509 N N . LEU A 1 192 ? -15.417 -12.545 24.970 1.00 37.87 192 LEU A N 1
ATOM 1510 C CA . LEU A 1 192 ? -14.374 -13.560 25.079 1.00 37.96 192 LEU A CA 1
ATOM 1511 C C . LEU A 1 192 ? -14.819 -14.682 26.019 1.00 38.63 192 LEU A C 1
ATOM 1512 O O . LEU A 1 192 ? -14.001 -15.481 26.487 1.00 39.62 192 LEU A O 1
ATOM 1517 N N . HIS A 1 202 ? -12.175 -28.893 21.259 1.00 47.64 202 HIS A N 1
ATOM 1518 C CA . HIS A 1 202 ? -12.496 -27.488 21.493 1.00 47.57 202 HIS A CA 1
ATOM 1519 C C . HIS A 1 202 ? -12.669 -26.731 20.150 1.00 47.18 202 HIS A C 1
ATOM 1520 O O . HIS A 1 202 ? -13.526 -25.848 20.041 1.00 47.64 202 HIS A O 1
ATOM 1527 N N . GLY A 1 203 ? -11.866 -27.078 19.139 1.00 46.25 203 GLY A N 1
ATOM 1528 C CA . GLY A 1 203 ? -12.098 -26.627 17.754 1.00 45.67 203 GLY A CA 1
ATOM 1529 C C . GLY A 1 203 ? -11.111 -25.624 17.161 1.00 44.42 203 GLY A C 1
ATOM 1530 O O . GLY A 1 203 ? -10.035 -25.357 17.713 1.00 44.72 203 GLY A O 1
ATOM 1531 N N . THR A 1 204 ? -11.482 -25.063 16.013 1.00 42.73 204 THR A N 1
ATOM 1532 C CA . THR A 1 204 ? -10.622 -24.102 15.334 1.00 40.81 204 THR A CA 1
ATOM 1533 C C . THR A 1 204 ? -10.491 -22.818 16.138 1.00 39.85 204 THR A C 1
ATOM 1534 O O . THR A 1 204 ? -9.511 -22.118 15.985 1.00 39.82 204 THR A O 1
ATOM 1538 N N . GLY A 1 205 ? -11.470 -22.507 16.985 1.00 38.35 205 GLY A N 1
ATOM 1539 C CA . GLY A 1 205 ? -11.394 -21.330 17.847 1.00 37.50 205 GLY A CA 1
ATOM 1540 C C . GLY A 1 205 ? -12.563 -20.394 17.655 1.00 35.77 205 GLY A C 1
ATOM 1541 O O . GLY A 1 205 ? -12.935 -19.645 18.566 1.00 35.78 205 GLY A O 1
ATOM 1542 N N . GLY A 1 206 ? -13.147 -20.422 16.464 1.00 33.77 206 GLY A N 1
ATOM 1543 C CA . GLY A 1 206 ? -14.319 -19.614 16.191 1.00 32.28 206 GLY A CA 1
ATOM 1544 C C . GLY A 1 206 ? -14.010 -18.129 16.169 1.00 30.67 206 GLY A C 1
ATOM 1545 O O . GLY A 1 206 ? -12.873 -17.715 15.911 1.00 30.28 206 GLY A O 1
ATOM 1546 N N . ILE A 1 207 ? -15.039 -17.335 16.447 1.00 28.47 207 ILE A N 1
ATOM 1547 C CA . ILE A 1 207 ? -14.900 -15.890 16.504 1.00 26.66 207 ILE A CA 1
ATOM 1548 C C . ILE A 1 207 ? -14.108 -15.464 17.740 1.00 25.86 207 ILE A C 1
ATOM 1549 O O . ILE A 1 207 ? -13.394 -14.470 17.694 1.00 25.56 207 ILE A O 1
ATOM 1554 N N . VAL A 1 208 ? -14.221 -16.212 18.833 1.00 24.87 208 VAL A N 1
ATOM 1555 C CA . VAL A 1 208 ? -13.572 -15.806 20.085 1.00 24.64 208 VAL A CA 1
ATOM 1556 C C . VAL A 1 208 ? -12.046 -15.696 19.975 1.00 23.44 208 VAL A C 1
ATOM 1557 O O . VAL A 1 208 ? -11.476 -14.731 20.473 1.00 22.96 208 VAL A O 1
ATOM 1561 N N . THR A 1 209 ? -11.392 -16.654 19.316 1.00 22.65 209 THR A N 1
ATOM 1562 C CA . THR A 1 209 ? -9.935 -16.583 19.156 1.00 22.26 209 THR A CA 1
ATOM 1563 C C . THR A 1 209 ? -9.540 -15.460 18.201 1.00 21.34 209 THR A C 1
ATOM 1564 O O . THR A 1 209 ? -8.469 -14.880 18.334 1.00 21.57 209 THR A O 1
ATOM 1568 N N . LYS A 1 210 ? -10.416 -15.135 17.258 1.00 20.89 210 LYS A N 1
ATOM 1569 C CA . LYS A 1 210 ? -10.193 -13.990 16.387 1.00 20.65 210 LYS A CA 1
ATOM 1570 C C . LYS A 1 210 ? -10.240 -12.689 17.200 1.00 20.00 210 LYS A C 1
ATOM 1571 O O . LYS A 1 210 ? -9.331 -11.870 17.103 1.00 19.25 210 LYS A O 1
ATOM 1577 N N . LEU A 1 211 ? -11.233 -12.551 18.069 1.00 19.62 211 LEU A N 1
ATOM 1578 C CA . LEU A 1 211 ? -11.348 -11.371 18.931 1.00 20.18 211 LEU A CA 1
ATOM 1579 C C . LEU A 1 211 ? -10.238 -11.264 19.976 1.00 20.17 211 LEU A C 1
ATOM 1580 O O . LEU A 1 211 ? -9.805 -10.175 20.298 1.00 20.41 211 LEU A O 1
ATOM 1585 N N . LYS A 1 212 ? -9.789 -12.393 20.509 1.00 20.72 212 LYS A N 1
ATOM 1586 C CA . LYS A 1 212 ? -8.650 -12.400 21.432 1.00 21.04 212 LYS A CA 1
ATOM 1587 C C . LYS A 1 212 ? -7.363 -11.929 20.744 1.00 20.27 212 LYS A C 1
ATOM 1588 O O . LYS A 1 212 ? -6.577 -11.198 21.329 1.00 19.33 212 LYS A O 1
ATOM 1594 N N . ALA A 1 213 ? -7.144 -12.375 19.507 1.00 19.97 213 ALA A N 1
ATOM 1595 C CA . ALA A 1 213 ? -6.011 -11.900 18.716 1.00 20.06 213 ALA A CA 1
ATOM 1596 C C . ALA A 1 213 ? -6.090 -10.386 18.498 1.00 20.02 213 ALA A C 1
ATOM 1597 O O . ALA 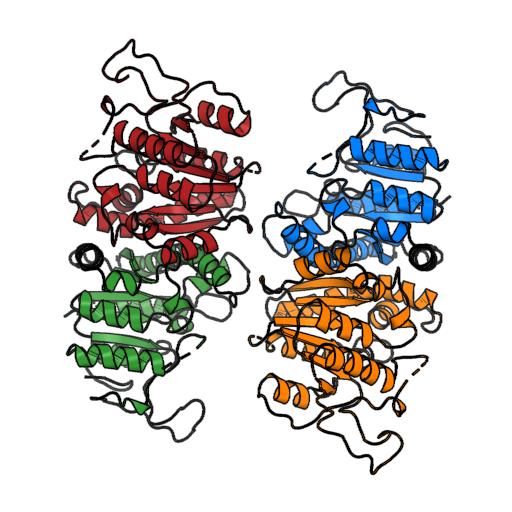A 1 213 ? -5.089 -9.696 18.614 1.00 19.18 213 ALA A O 1
ATOM 1599 N N . ALA A 1 214 ? -7.289 -9.885 18.201 1.00 20.36 214 ALA A N 1
ATOM 1600 C CA . ALA A 1 214 ? -7.508 -8.454 17.972 1.00 20.61 214 ALA A CA 1
ATOM 1601 C C . ALA A 1 214 ? -7.230 -7.619 19.226 1.00 20.88 214 ALA A C 1
ATOM 1602 O O . ALA A 1 214 ? -6.611 -6.568 19.151 1.00 20.93 214 ALA A O 1
ATOM 1604 N N . LYS A 1 215 ? -7.690 -8.087 20.378 1.00 21.23 215 LYS A N 1
ATOM 1605 C CA . LYS A 1 215 ? -7.388 -7.427 21.650 1.00 21.30 215 LYS A CA 1
ATOM 1606 C C . LYS A 1 215 ? -5.888 -7.328 21.936 1.00 20.89 215 LYS A C 1
ATOM 1607 O O . LYS A 1 215 ? -5.413 -6.297 22.404 1.00 20.63 215 LYS A O 1
ATOM 1613 N N . PHE A 1 216 ? -5.147 -8.400 21.666 1.00 20.57 216 PHE A N 1
ATOM 1614 C CA . PHE A 1 216 ? -3.689 -8.362 21.751 1.00 20.38 216 PHE A CA 1
ATOM 1615 C C . PHE A 1 216 ? -3.099 -7.292 20.822 1.00 20.44 216 PHE A C 1
ATOM 1616 O O . PHE A 1 216 ? -2.204 -6.519 21.215 1.00 19.35 216 PHE A O 1
ATOM 1624 N N . LEU A 1 217 ? -3.587 -7.261 19.588 1.00 20.55 217 LEU A N 1
ATOM 1625 C CA . LEU A 1 217 ? -3.040 -6.351 18.600 1.00 21.35 217 LEU A CA 1
ATOM 1626 C C . LEU A 1 217 ? -3.369 -4.897 18.938 1.00 21.52 217 LEU A C 1
ATOM 1627 O O . LEU A 1 217 ? -2.481 -4.038 18.904 1.00 20.97 217 LEU A O 1
ATOM 1632 N N . LEU A 1 218 ? -4.620 -4.644 19.311 1.00 22.00 218 LEU A N 1
ATOM 1633 C CA . LEU A 1 218 ? -5.049 -3.311 19.749 1.00 23.10 218 LEU A CA 1
ATOM 1634 C C . LEU A 1 218 ? -4.247 -2.788 20.942 1.00 23.33 218 LEU A C 1
ATOM 1635 O O . LEU A 1 218 ? -3.912 -1.607 20.994 1.00 23.13 218 LEU A O 1
ATOM 1640 N N . GLU A 1 219 ? -3.930 -3.680 21.877 1.00 23.75 219 GLU A N 1
ATOM 1641 C CA . GLU A 1 219 ? -3.076 -3.344 23.016 1.00 24.41 219 GLU A CA 1
ATOM 1642 C C . GLU A 1 219 ? -1.617 -3.022 22.634 1.00 24.15 219 GLU A C 1
ATOM 1643 O O . GLU A 1 219 ? -0.915 -2.414 23.423 1.00 24.66 219 GLU A O 1
ATOM 1649 N N . HIS A 1 220 ? -1.172 -3.398 21.433 1.00 24.20 220 HIS A N 1
ATOM 1650 C CA . HIS A 1 220 ? 0.184 -3.061 20.946 1.00 24.16 220 HIS A CA 1
ATOM 1651 C C . HIS A 1 220 ? 0.152 -2.113 19.757 1.00 24.22 220 HIS A C 1
ATOM 1652 O O . HIS A 1 220 ? 1.079 -2.097 18.945 1.00 24.41 220 HIS A O 1
ATOM 1659 N N . ASN A 1 221 ? -0.920 -1.329 19.675 1.00 24.31 221 ASN A N 1
ATOM 1660 C CA . ASN A 1 221 ? -1.130 -0.317 18.642 1.00 24.85 221 ASN A CA 1
ATOM 1661 C C . ASN A 1 221 ? -0.999 -0.858 17.227 1.00 24.60 221 ASN A C 1
ATOM 1662 O O . ASN A 1 221 ? -0.455 -0.188 16.336 1.00 24.83 221 ASN A O 1
ATOM 1667 N N . LYS A 1 222 ? -1.513 -2.067 17.020 1.00 23.97 222 LYS A N 1
ATOM 1668 C CA . LYS A 1 222 ? -1.494 -2.668 15.702 1.00 23.95 222 LYS A CA 1
ATOM 1669 C C . LYS A 1 222 ? -2.916 -2.910 15.201 1.00 22.72 222 LYS A C 1
ATOM 1670 O O . LYS A 1 222 ? -3.882 -2.660 15.911 1.00 22.14 222 LYS A O 1
ATOM 1676 N N . LYS A 1 223 ? -3.034 -3.320 13.946 1.00 21.89 223 LYS A N 1
ATOM 1677 C CA . LYS A 1 223 ? -4.319 -3.485 13.311 1.00 21.28 223 LYS A CA 1
ATOM 1678 C C . LYS A 1 223 ? -4.545 -4.928 12.897 1.00 20.65 223 LYS A C 1
ATOM 1679 O O . LYS A 1 223 ? -3.605 -5.691 12.676 1.00 19.49 223 LYS A O 1
ATOM 1693 N N . PHE A 1 225 ? -7.321 -7.119 10.212 1.00 17.95 225 PHE A N 1
ATOM 1694 C CA . PHE A 1 225 ? -8.389 -7.211 9.236 1.00 17.11 225 PHE A CA 1
ATOM 1695 C C . PHE A 1 225 ? -8.850 -8.667 9.096 1.00 16.87 225 PHE A C 1
ATOM 1696 O O . PHE A 1 225 ? -8.043 -9.576 8.848 1.00 16.34 225 PHE A O 1
ATOM 1704 N N . LEU A 1 226 ? -10.147 -8.869 9.283 1.00 16.36 226 LEU A N 1
ATOM 1705 C CA . LEU A 1 226 ? -10.768 -10.172 9.196 1.00 16.77 226 LEU A CA 1
ATOM 1706 C C . LEU A 1 226 ? -11.615 -10.212 7.939 1.00 16.91 226 LEU A C 1
ATOM 1707 O O . LEU A 1 226 ? -12.533 -9.390 7.772 1.00 16.25 226 LEU A O 1
ATOM 1712 N N . ALA A 1 227 ? -11.317 -11.166 7.056 1.00 17.14 227 ALA A N 1
ATOM 1713 C CA . ALA A 1 227 ? -12.066 -11.307 5.804 1.00 17.53 227 ALA A CA 1
ATOM 1714 C C . ALA A 1 227 ? -12.087 -12.753 5.348 1.00 18.03 227 ALA A C 1
ATOM 1715 O O . ALA A 1 227 ? -11.431 -13.610 5.935 1.00 18.24 227 ALA A O 1
ATOM 1717 N N . SER A 1 228 ? -12.847 -13.011 4.288 1.00 18.63 228 SER A N 1
ATOM 1718 C CA . SER A 1 228 ? -12.974 -14.344 3.706 1.00 18.57 228 SER A CA 1
ATOM 1719 C C . SER A 1 228 ? -11.706 -14.816 2.990 1.00 18.39 228 SER A C 1
ATOM 1720 O O . SER A 1 228 ? -11.050 -14.053 2.289 1.00 18.18 228 SER A O 1
ATOM 1723 N N . GLY A 1 229 ? -11.378 -16.090 3.178 1.00 18.85 229 GLY A N 1
ATOM 1724 C CA . GLY A 1 229 ? -10.346 -16.763 2.394 1.00 19.28 229 GLY A CA 1
ATOM 1725 C C . GLY A 1 229 ? -10.930 -17.628 1.292 1.00 19.41 229 GLY A C 1
ATOM 1726 O O . GLY A 1 229 ? -10.197 -18.278 0.548 1.00 18.82 229 GLY A O 1
ATOM 1727 N N . PHE A 1 230 ? -12.256 -17.630 1.179 1.00 20.39 230 PHE A N 1
ATOM 1728 C CA . PHE A 1 230 ? -12.949 -18.423 0.154 1.00 20.94 230 PHE A CA 1
ATOM 1729 C C . PHE A 1 230 ? -13.191 -17.628 -1.112 1.00 21.30 230 PHE A C 1
ATOM 1730 O O . PHE A 1 230 ? -13.044 -18.148 -2.206 1.00 22.26 230 PHE A O 1
ATOM 1738 N N . ASP A 1 231 ? -13.560 -16.369 -0.946 1.00 21.52 231 ASP A N 1
ATOM 1739 C CA . ASP A 1 231 ? -13.599 -15.411 -2.030 1.00 21.55 231 ASP A CA 1
ATOM 1740 C C . ASP A 1 231 ? -12.692 -14.275 -1.595 1.00 21.11 231 ASP A C 1
ATOM 1741 O O . ASP A 1 231 ? -12.955 -13.619 -0.593 1.00 20.18 231 ASP A O 1
ATOM 1746 N N . LEU A 1 232 ? -11.614 -14.060 -2.345 1.00 21.28 232 LEU A N 1
ATOM 1747 C CA . LEU A 1 232 ? -10.577 -13.106 -1.946 1.00 21.11 232 LEU A CA 1
ATOM 1748 C C . LEU A 1 232 ? -10.840 -11.652 -2.351 1.00 20.85 232 LEU A C 1
ATOM 1749 O O . LEU A 1 232 ? -9.991 -10.796 -2.118 1.00 21.01 232 LEU A O 1
ATOM 1754 N N . SER A 1 233 ? -12.019 -11.364 -2.908 1.00 20.82 233 SER A N 1
ATOM 1755 C CA . SER A 1 233 ? -12.355 -10.013 -3.402 1.00 20.62 233 SER A CA 1
ATOM 1756 C C . SER A 1 233 ? -12.225 -8.914 -2.337 1.00 20.22 233 SER A C 1
ATOM 1757 O O . SER A 1 233 ? -11.546 -7.916 -2.551 1.00 20.61 233 SER A O 1
ATOM 1760 N N . VAL A 1 234 ? -12.868 -9.101 -1.193 1.00 19.73 234 VAL A N 1
ATOM 1761 C CA . VAL A 1 234 ? -12.757 -8.145 -0.086 1.00 19.76 234 VAL A CA 1
ATOM 1762 C C . VAL A 1 234 ? -11.308 -7.940 0.383 1.00 19.77 234 VAL A C 1
ATOM 1763 O O . VAL A 1 234 ? -10.860 -6.804 0.546 1.00 19.87 234 VAL A O 1
ATOM 1767 N N . ALA A 1 235 ? -10.580 -9.030 0.618 1.00 19.89 235 ALA A N 1
ATOM 1768 C CA . ALA A 1 235 ? -9.178 -8.921 1.032 1.00 20.04 235 ALA A CA 1
ATOM 1769 C C . ALA A 1 235 ? -8.328 -8.211 -0.030 1.00 20.03 235 ALA A C 1
ATOM 1770 O O . ALA A 1 235 ? -7.495 -7.363 0.306 1.00 19.13 235 ALA A O 1
ATOM 1772 N N . LYS A 1 236 ? -8.549 -8.547 -1.302 1.00 20.53 236 LYS A N 1
ATOM 1773 C CA . LYS A 1 236 ? -7.808 -7.925 -2.420 1.00 21.36 236 LYS A CA 1
ATOM 1774 C C . LYS A 1 236 ? -8.035 -6.420 -2.520 1.00 21.35 236 LYS A C 1
ATOM 1775 O O . LYS A 1 236 ? -7.086 -5.657 -2.724 1.00 20.99 236 LYS A O 1
ATOM 1781 N N . THR A 1 237 ? -9.286 -5.998 -2.361 1.00 22.06 237 THR A N 1
ATOM 1782 C CA . THR A 1 237 ? -9.655 -4.578 -2.499 1.00 22.51 237 THR A CA 1
ATOM 1783 C C . THR A 1 237 ? -9.098 -3.767 -1.338 1.00 23.10 237 THR A C 1
ATOM 1784 O O . THR A 1 237 ? -8.635 -2.644 -1.511 1.00 23.16 237 THR A O 1
ATOM 1788 N N . PHE A 1 238 ? -9.123 -4.358 -0.150 1.00 23.93 238 PHE A N 1
ATOM 1789 C CA . PHE A 1 238 ? -8.595 -3.697 1.027 1.00 24.28 238 PHE A CA 1
ATOM 1790 C C . PHE A 1 238 ? -7.103 -3.473 0.896 1.00 24.86 238 PHE A C 1
ATOM 1791 O O . PHE A 1 238 ? -6.622 -2.361 1.070 1.00 24.76 238 PHE A O 1
ATOM 1799 N N . LEU A 1 239 ? -6.373 -4.522 0.546 1.00 25.49 239 LEU A N 1
ATOM 1800 C CA . LEU A 1 239 ? -4.918 -4.468 0.534 1.00 26.21 239 LEU A CA 1
ATOM 1801 C C . LEU A 1 239 ? -4.299 -3.924 -0.754 1.00 26.55 239 LEU A C 1
ATOM 1802 O O . LEU A 1 239 ? -3.200 -3.369 -0.715 1.00 26.02 239 LEU A O 1
ATOM 1807 N N . LEU A 1 240 ? -4.979 -4.080 -1.887 1.00 27.66 240 LEU A N 1
ATOM 1808 C CA . LEU A 1 240 ? -4.429 -3.619 -3.176 1.00 28.86 240 LEU A CA 1
ATOM 1809 C C . LEU A 1 240 ? -5.103 -2.377 -3.757 1.00 29.82 240 LEU A C 1
ATOM 1810 O O . LEU A 1 240 ? -4.493 -1.685 -4.561 1.00 30.02 240 LEU A O 1
ATOM 1815 N N . GLU A 1 241 ? -6.352 -2.118 -3.365 1.00 31.23 241 GLU A N 1
ATOM 1816 C CA . GLU A 1 241 ? -7.117 -0.943 -3.805 1.00 32.23 241 GLU A CA 1
ATOM 1817 C C . GLU A 1 241 ? -7.417 0.014 -2.646 1.00 32.95 241 GLU A C 1
ATOM 1818 O O . GLU A 1 241 ? -8.123 1.005 -2.819 1.00 34.32 241 GLU A O 1
ATOM 1824 N N . ASP A 1 242 ? -6.900 -0.297 -1.463 1.00 32.98 242 ASP A N 1
ATOM 1825 C CA . ASP A 1 242 ? -7.132 0.488 -0.251 1.00 32.88 242 ASP A CA 1
ATOM 1826 C C . ASP A 1 242 ? -8.557 1.044 -0.102 1.00 31.76 242 ASP A C 1
ATOM 1827 O O . ASP A 1 242 ? -8.777 2.216 0.205 1.00 32.05 242 ASP A O 1
ATOM 1832 N N . LYS A 1 243 ? -9.526 0.159 -0.299 1.00 30.27 243 LYS A N 1
ATOM 1833 C CA . LYS A 1 243 ? -10.918 0.445 0.000 1.00 28.82 243 LYS A CA 1
ATOM 1834 C C . LYS A 1 243 ? -11.495 -0.751 0.740 1.00 27.66 243 LYS A C 1
ATOM 1835 O O . LYS A 1 243 ? -11.275 -1.885 0.323 1.00 27.55 243 LYS A O 1
ATOM 1841 N N . GLN A 1 244 ? -12.214 -0.502 1.837 1.00 26.49 244 GLN A N 1
ATOM 1842 C CA . GLN A 1 244 ? -12.845 -1.576 2.614 1.00 25.78 244 GLN A CA 1
ATOM 1843 C C . GLN A 1 244 ? -14.286 -1.776 2.135 1.00 25.29 244 GLN A C 1
ATOM 1844 O O . GLN A 1 244 ? -15.113 -0.873 2.307 1.00 24.73 244 GLN A O 1
ATOM 1850 N N . ILE A 1 245 ? -14.589 -2.942 1.544 1.00 24.37 245 ILE A N 1
ATOM 1851 C CA . ILE A 1 245 ? -15.963 -3.234 1.062 1.00 24.23 245 ILE A CA 1
ATOM 1852 C C . ILE A 1 245 ? -16.593 -4.476 1.702 1.00 23.67 245 ILE A C 1
ATOM 1853 O O . ILE A 1 245 ? -17.653 -4.948 1.277 1.00 23.61 245 ILE A O 1
ATOM 1858 N N . GLY A 1 246 ? -15.930 -4.991 2.726 1.00 22.96 246 GLY A N 1
ATOM 1859 C CA . GLY A 1 246 ? -16.347 -6.183 3.430 1.00 22.61 246 GLY A CA 1
ATOM 1860 C C . GLY A 1 246 ? -15.396 -6.342 4.592 1.00 21.99 246 GLY A C 1
ATOM 1861 O O . GLY A 1 246 ? -14.500 -5.516 4.773 1.00 21.80 246 GLY A O 1
ATOM 1862 N N . GLY A 1 247 ? -15.581 -7.393 5.382 1.00 21.24 247 GLY A N 1
ATOM 1863 C CA . GLY A 1 247 ? -14.656 -7.699 6.459 1.00 20.64 247 GLY A CA 1
ATOM 1864 C C . GLY A 1 247 ? -14.795 -6.755 7.636 1.00 20.27 247 GLY A C 1
ATOM 1865 O O . GLY A 1 247 ? -15.621 -5.832 7.629 1.00 20.70 247 GLY A O 1
ATOM 1866 N N . THR A 1 248 ? -13.997 -6.992 8.662 1.00 19.33 248 THR A N 1
ATOM 1867 C CA . THR A 1 248 ? -13.958 -6.099 9.812 1.00 19.19 248 THR A CA 1
ATOM 1868 C C . THR A 1 248 ? -12.534 -5.664 10.060 1.00 19.56 248 THR A C 1
ATOM 1869 O O . THR A 1 248 ? -11.627 -6.501 10.170 1.00 19.02 248 THR A O 1
ATOM 1873 N N . LEU A 1 249 ? -12.352 -4.348 10.145 1.00 19.70 249 LEU A N 1
ATOM 1874 C CA . LEU A 1 249 ? -11.083 -3.755 10.526 1.00 19.83 249 LEU A CA 1
ATOM 1875 C C . LEU A 1 249 ? -11.088 -3.451 12.029 1.00 20.00 249 LEU A C 1
ATOM 1876 O O . LEU A 1 249 ? -12.022 -2.841 12.539 1.00 20.42 249 LEU A O 1
ATOM 1881 N N . PHE A 1 250 ? -10.055 -3.923 12.726 1.00 19.86 250 PHE A N 1
ATOM 1882 C CA . PHE A 1 250 ? -9.851 -3.667 14.144 1.00 19.65 250 PHE A CA 1
ATOM 1883 C C . PHE A 1 250 ? -8.666 -2.712 14.245 1.00 19.60 250 PHE A C 1
ATOM 1884 O O . PHE A 1 250 ? -7.585 -3.037 13.774 1.00 18.71 250 PHE A O 1
ATOM 1892 N N . GLU A 1 251 ? -8.866 -1.536 14.838 1.00 19.97 251 GLU A N 1
ATOM 1893 C CA . GLU A 1 251 ? -7.803 -0.540 14.914 1.00 21.11 251 GLU A CA 1
ATOM 1894 C C . GLU A 1 251 ? -8.089 0.544 15.953 1.00 20.92 251 GLU A C 1
ATOM 1895 O O . GLU A 1 251 ? -9.236 0.706 16.378 1.00 21.56 251 GLU A O 1
ATOM 1901 N N . LYS B 1 2 ? 13.398 -52.136 22.620 1.00 29.19 2 LYS B N 1
ATOM 1902 C CA . LYS B 1 2 ? 14.786 -51.600 22.386 1.00 28.56 2 LYS B CA 1
ATOM 1903 C C . LYS B 1 2 ? 14.783 -50.521 21.304 1.00 26.79 2 LYS B C 1
ATOM 1904 O O . LYS B 1 2 ? 14.368 -50.742 20.168 1.00 26.30 2 LYS B O 1
ATOM 1910 N N . ARG B 1 3 ? 15.253 -49.350 21.699 1.00 25.12 3 ARG B N 1
ATOM 1911 C CA . ARG B 1 3 ? 15.119 -48.160 20.898 1.00 23.70 3 ARG B CA 1
ATOM 1912 C C . ARG B 1 3 ? 16.487 -47.537 20.712 1.00 22.44 3 ARG B C 1
ATOM 1913 O O . ARG B 1 3 ? 17.290 -47.496 21.640 1.00 22.19 3 ARG B O 1
ATOM 1921 N N . ILE B 1 4 ? 16.747 -47.070 19.494 1.00 21.96 4 ILE B N 1
ATOM 1922 C CA . ILE B 1 4 ? 18.009 -46.446 19.151 1.00 20.92 4 ILE B CA 1
ATOM 1923 C C . ILE B 1 4 ? 17.810 -45.109 18.420 1.00 20.06 4 ILE B C 1
ATOM 1924 O O . ILE B 1 4 ? 16.828 -44.905 17.712 1.00 19.62 4 ILE B O 1
ATOM 1929 N N . VAL B 1 5 ? 18.757 -44.198 18.619 1.00 19.18 5 VAL B N 1
ATOM 1930 C CA . VAL B 1 5 ? 18.840 -42.986 17.838 1.00 18.59 5 VAL B CA 1
ATOM 1931 C C . VAL B 1 5 ? 20.019 -43.163 16.903 1.00 18.20 5 VAL B C 1
ATOM 1932 O O . VAL B 1 5 ? 21.101 -43.575 17.329 1.00 17.36 5 VAL B O 1
ATOM 1936 N N . VAL B 1 6 ? 19.784 -42.881 15.628 1.00 18.22 6 VAL B N 1
ATOM 1937 C CA . VAL B 1 6 ? 20.853 -42.815 14.631 1.00 18.65 6 VAL B CA 1
ATOM 1938 C C . VAL B 1 6 ? 21.014 -41.352 14.286 1.00 18.56 6 VAL B C 1
ATOM 1939 O O . VAL B 1 6 ? 20.038 -40.684 13.918 1.00 18.22 6 VAL B O 1
ATOM 1943 N N . LYS B 1 7 ? 22.229 -40.841 14.447 1.00 18.86 7 LYS B N 1
ATOM 1944 C CA . LYS B 1 7 ? 22.523 -39.473 14.074 1.00 19.65 7 LYS B CA 1
ATOM 1945 C C . LYS B 1 7 ? 23.460 -39.470 12.870 1.00 19.95 7 LYS B C 1
ATOM 1946 O O . LYS B 1 7 ? 24.505 -40.117 12.885 1.00 20.19 7 LYS B O 1
ATOM 1952 N N . VAL B 1 8 ? 23.067 -38.746 11.830 1.00 20.90 8 VAL B N 1
ATOM 1953 C CA . VAL B 1 8 ? 23.853 -38.635 10.613 1.00 21.35 8 VAL B CA 1
ATOM 1954 C C . VAL B 1 8 ? 24.286 -37.172 10.457 1.00 21.93 8 VAL B C 1
ATOM 1955 O O . VAL B 1 8 ? 23.461 -36.257 10.474 1.00 22.04 8 VAL B O 1
ATOM 1959 N N . GLY B 1 9 ? 25.593 -36.964 10.354 1.00 22.01 9 GLY B N 1
ATOM 1960 C CA . GLY B 1 9 ? 26.156 -35.627 10.205 1.00 22.35 9 GLY B CA 1
ATOM 1961 C C . GLY B 1 9 ? 26.032 -35.088 8.789 1.00 22.31 9 GLY B C 1
ATOM 1962 O O . GLY B 1 9 ? 25.678 -35.812 7.854 1.00 22.13 9 GLY B O 1
ATOM 1963 N N . SER B 1 10 ? 26.330 -33.808 8.639 1.00 22.50 10 SER B N 1
ATOM 1964 C CA . SER B 1 10 ? 26.191 -33.153 7.3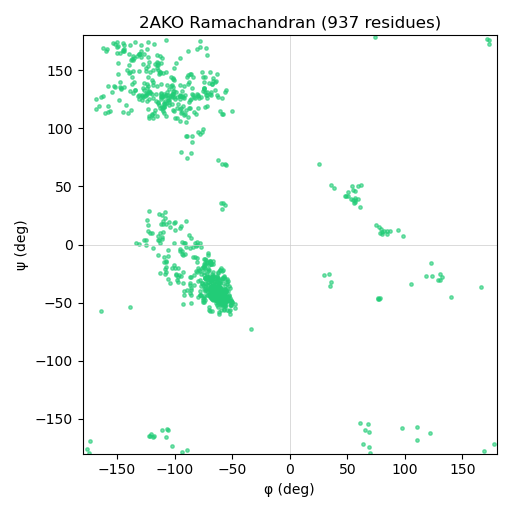54 1.00 23.77 10 SER B CA 1
ATOM 1965 C C . SER B 1 10 ? 27.181 -33.708 6.304 1.00 23.59 10 SER B C 1
ATOM 1966 O O . SER B 1 10 ? 26.795 -33.904 5.151 1.00 23.65 10 SER B O 1
ATOM 1969 N N . HIS B 1 11 ? 28.423 -33.983 6.706 1.00 23.70 11 HIS B N 1
ATOM 1970 C CA . HIS B 1 11 ? 29.435 -34.559 5.803 1.00 24.76 11 HIS B CA 1
ATOM 1971 C C . HIS B 1 11 ? 28.962 -35.838 5.107 1.00 24.76 11 HIS B C 1
ATOM 1972 O O . HIS B 1 11 ? 29.159 -36.018 3.912 1.00 24.91 11 HIS B O 1
ATOM 1979 N N . VAL B 1 12 ? 28.348 -36.722 5.881 1.00 25.12 12 VAL B N 1
ATOM 1980 C CA . VAL B 1 12 ? 27.954 -38.039 5.405 1.00 25.45 12 VAL B CA 1
ATOM 1981 C C . VAL B 1 12 ? 26.843 -37.997 4.350 1.00 25.75 12 VAL B C 1
ATOM 1982 O O . VAL B 1 12 ? 26.760 -38.892 3.515 1.00 26.32 12 VAL B O 1
ATOM 1986 N N . ILE B 1 13 ? 25.981 -36.987 4.376 1.00 25.92 13 ILE B N 1
ATOM 1987 C CA . ILE B 1 13 ? 24.876 -36.936 3.400 1.00 26.33 13 ILE B CA 1
ATOM 1988 C C . ILE B 1 13 ? 24.970 -35.764 2.427 1.00 26.17 13 ILE B C 1
ATOM 1989 O O . ILE B 1 13 ? 24.068 -35.561 1.628 1.00 25.97 13 ILE B O 1
ATOM 1994 N N . SER B 1 14 ? 26.083 -35.036 2.475 1.00 26.58 14 SER B N 1
ATOM 1995 C CA . SER B 1 14 ? 26.346 -33.936 1.566 1.00 27.64 14 SER B CA 1
ATOM 1996 C C . SER B 1 14 ? 27.522 -34.227 0.660 1.00 28.65 14 SER B C 1
ATOM 1997 O O . SER B 1 14 ? 28.394 -35.040 0.981 1.00 29.00 14 SER B O 1
ATOM 2000 N N . GLU B 1 15 ? 27.533 -33.546 -0.476 1.00 29.84 15 GLU B N 1
ATOM 2001 C CA . GLU B 1 15 ? 28.744 -33.344 -1.242 1.00 31.20 15 GLU B CA 1
ATOM 2002 C C . GLU B 1 15 ? 28.948 -31.834 -1.275 1.00 32.24 15 GLU B C 1
ATOM 2003 O O . GLU B 1 15 ? 28.311 -31.105 -0.510 1.00 31.64 15 GLU B O 1
ATOM 2009 N N . GLU B 1 16 ? 29.818 -31.371 -2.165 1.00 33.57 16 GLU B N 1
ATOM 2010 C CA . GLU B 1 16 ? 30.254 -29.987 -2.183 1.00 34.13 16 GLU B CA 1
ATOM 2011 C C . GLU B 1 16 ? 29.097 -29.018 -2.416 1.00 34.23 16 GLU B C 1
ATOM 2012 O O . GLU B 1 16 ? 28.842 -28.173 -1.572 1.00 34.45 16 GLU B O 1
ATOM 2018 N N . ASN B 1 17 ? 28.394 -29.146 -3.543 1.00 34.31 17 ASN B N 1
ATOM 2019 C CA . ASN B 1 17 ? 27.237 -28.279 -3.841 1.00 34.43 17 ASN B CA 1
ATOM 2020 C C . ASN B 1 17 ? 25.935 -29.052 -4.121 1.00 33.98 17 ASN B C 1
ATOM 2021 O O . ASN B 1 17 ? 25.020 -28.511 -4.726 1.00 33.77 17 ASN B O 1
ATOM 2026 N N . THR B 1 18 ? 25.851 -30.301 -3.657 1.00 33.43 18 THR B N 1
ATOM 2027 C CA . THR B 1 18 ? 24.623 -31.109 -3.762 1.00 33.22 18 THR B CA 1
ATOM 2028 C C . THR B 1 18 ? 24.444 -32.009 -2.538 1.00 31.96 18 THR B C 1
ATOM 2029 O O . THR B 1 18 ? 25.363 -32.166 -1.734 1.00 32.11 18 THR B O 1
ATOM 2033 N N . LEU B 1 19 ? 23.256 -32.588 -2.393 1.00 30.46 19 LEU B N 1
ATOM 2034 C CA . LEU B 1 19 ? 23.052 -33.663 -1.434 1.00 29.32 19 LEU B CA 1
ATOM 2035 C C . LEU B 1 19 ? 23.652 -34.928 -2.015 1.00 28.30 19 LEU B C 1
ATOM 2036 O O . LEU B 1 19 ? 23.671 -35.099 -3.230 1.00 28.43 19 LEU B O 1
ATOM 2041 N N . SER B 1 20 ? 24.153 -35.808 -1.156 1.00 26.92 20 SER B N 1
ATOM 2042 C CA . SER B 1 20 ? 24.586 -37.131 -1.601 1.00 25.70 20 SER B CA 1
ATOM 2043 C C . SER B 1 20 ? 23.389 -38.054 -1.623 1.00 25.17 20 SER B C 1
ATOM 2044 O O . SER B 1 20 ? 23.094 -38.727 -0.641 1.00 23.83 20 SER B O 1
ATOM 2047 N N . PHE B 1 21 ? 22.690 -38.069 -2.753 1.00 25.12 21 PHE B N 1
ATOM 2048 C CA . PHE B 1 21 ? 21.520 -38.936 -2.905 1.00 25.24 21 PHE B CA 1
ATOM 2049 C C . PHE B 1 21 ? 21.872 -40.411 -2.722 1.00 24.66 21 PHE B C 1
ATOM 2050 O O . PHE B 1 21 ? 21.118 -41.154 -2.097 1.00 23.76 21 PHE B O 1
ATOM 2058 N N . GLU B 1 22 ? 23.045 -40.808 -3.212 1.00 24.30 22 GLU B N 1
ATOM 2059 C CA . GLU B 1 22 ? 23.517 -42.177 -3.042 1.00 24.45 22 GLU B CA 1
ATOM 2060 C C . GLU B 1 22 ? 23.612 -42.589 -1.571 1.00 23.81 22 GLU B C 1
ATOM 2061 O O . GLU B 1 22 ? 23.058 -43.604 -1.176 1.00 23.43 22 GLU B O 1
ATOM 2067 N N . ARG B 1 23 ? 24.310 -41.803 -0.761 1.00 23.73 23 ARG B N 1
ATOM 2068 C CA . ARG B 1 23 ? 24.501 -42.160 0.640 1.00 23.89 23 ARG B CA 1
ATOM 2069 C C . ARG B 1 23 ? 23.226 -42.034 1.479 1.00 23.62 23 ARG B C 1
ATOM 2070 O O . ARG B 1 23 ? 23.065 -42.741 2.461 1.00 23.78 23 ARG B O 1
ATOM 2078 N N . LEU B 1 24 ? 22.323 -41.146 1.081 1.00 23.36 24 LEU B N 1
ATOM 2079 C CA . LEU B 1 24 ? 21.000 -41.060 1.698 1.00 23.13 24 LEU B CA 1
ATOM 2080 C C . LEU B 1 24 ? 20.192 -42.318 1.410 1.00 22.99 24 LEU B C 1
ATOM 2081 O O . LEU B 1 24 ? 19.547 -42.873 2.298 1.00 22.72 24 LEU B O 1
ATOM 2086 N N . LYS B 1 25 ? 20.223 -42.748 0.154 1.00 22.87 25 LYS B N 1
ATOM 2087 C CA . LYS B 1 25 ? 19.556 -43.972 -0.257 1.00 23.45 25 LYS B CA 1
ATOM 2088 C C . LYS B 1 25 ? 20.067 -45.187 0.536 1.00 23.07 25 LYS B C 1
ATOM 2089 O O . LYS B 1 25 ? 19.269 -46.013 1.028 1.00 22.36 25 LYS B O 1
ATOM 2095 N N . ASN B 1 26 ? 21.394 -45.276 0.661 1.00 22.79 26 ASN B N 1
ATOM 2096 C CA . ASN B 1 26 ? 22.041 -46.295 1.490 1.00 22.76 26 ASN B CA 1
ATOM 2097 C C . ASN B 1 26 ? 21.603 -46.180 2.956 1.00 22.48 26 ASN B C 1
ATOM 2098 O O . ASN B 1 26 ? 21.332 -47.193 3.612 1.00 22.16 26 ASN B O 1
ATOM 2103 N N . LEU B 1 27 ? 21.544 -44.952 3.462 1.00 22.34 27 LEU B N 1
ATOM 2104 C CA . LEU B 1 27 ? 21.119 -44.721 4.840 1.00 22.65 27 LEU B CA 1
ATOM 2105 C C . LEU B 1 27 ? 19.695 -45.222 5.051 1.00 22.58 27 LEU B C 1
ATOM 2106 O O . LEU B 1 27 ? 19.430 -45.948 6.000 1.00 22.51 27 LEU B O 1
ATOM 2111 N N . VAL B 1 28 ? 18.786 -44.847 4.159 1.00 22.69 28 VAL B N 1
ATOM 2112 C CA . VAL B 1 28 ? 17.371 -45.224 4.301 1.00 23.22 28 VAL B CA 1
ATOM 2113 C C . VAL B 1 28 ? 17.147 -46.752 4.240 1.00 23.49 28 VAL B C 1
ATOM 2114 O O . VAL B 1 28 ? 16.324 -47.299 4.995 1.00 23.45 28 VAL B O 1
ATOM 2118 N N . ALA B 1 29 ? 17.885 -47.428 3.364 1.00 23.74 29 ALA B N 1
ATOM 2119 C CA . ALA B 1 29 ? 17.828 -48.892 3.265 1.00 24.08 29 ALA B CA 1
ATOM 2120 C C . ALA B 1 29 ? 18.282 -49.544 4.566 1.00 24.42 29 ALA B C 1
ATOM 2121 O O . ALA B 1 29 ? 17.672 -50.507 5.030 1.00 24.55 29 ALA B O 1
ATOM 2123 N N . PHE B 1 30 ? 19.340 -48.990 5.146 1.00 24.94 30 PHE B N 1
ATOM 2124 C CA . PHE B 1 30 ? 19.840 -49.400 6.447 1.00 25.42 30 PHE B CA 1
ATOM 2125 C C . PHE B 1 30 ? 18.811 -49.174 7.544 1.00 25.66 30 PHE B C 1
ATOM 2126 O O . PHE B 1 30 ? 18.583 -50.054 8.372 1.00 25.62 30 PHE B O 1
ATOM 2134 N N . LEU B 1 31 ? 18.180 -48.001 7.542 1.00 25.87 31 LEU B N 1
ATOM 2135 C CA . LEU B 1 31 ? 17.170 -47.669 8.551 1.00 25.97 31 LEU B CA 1
ATOM 2136 C C . LEU B 1 31 ? 15.959 -48.595 8.450 1.00 25.91 31 LEU B C 1
ATOM 2137 O O . LEU B 1 31 ? 15.402 -48.982 9.465 1.00 25.34 31 LEU B O 1
ATOM 2142 N N . ALA B 1 32 ? 15.567 -48.943 7.224 1.00 26.35 32 ALA B N 1
ATOM 2143 C CA . ALA B 1 32 ? 14.437 -49.847 6.982 1.00 26.93 32 ALA B CA 1
ATOM 2144 C C . ALA B 1 32 ? 14.651 -51.239 7.575 1.00 27.37 32 ALA B C 1
ATOM 2145 O O . ALA B 1 32 ? 13.698 -51.870 8.027 1.00 27.66 32 ALA B O 1
ATOM 2147 N N . LYS B 1 33 ? 15.895 -51.702 7.591 1.00 27.70 33 LYS B N 1
ATOM 2148 C CA . LYS B 1 33 ? 16.228 -52.990 8.190 1.00 28.66 33 LYS B CA 1
ATOM 2149 C C . LYS B 1 33 ? 16.285 -52.887 9.706 1.00 28.80 33 LYS B C 1
ATOM 2150 O O . LYS B 1 33 ? 15.838 -53.791 10.412 1.00 28.34 33 LYS B O 1
ATOM 2156 N N . LEU B 1 34 ? 16.849 -51.783 10.196 1.00 29.14 34 LEU B N 1
ATOM 2157 C CA . LEU B 1 34 ? 16.897 -51.505 11.631 1.00 29.17 34 LEU B CA 1
ATOM 2158 C C . LEU B 1 34 ? 15.507 -51.460 12.249 1.00 29.69 34 LEU B C 1
ATOM 2159 O O . LEU B 1 34 ? 15.315 -51.905 13.372 1.00 29.31 34 LEU B O 1
ATOM 2172 N N . GLU B 1 36 ? 12.998 -53.202 11.494 1.00 32.33 36 GLU B N 1
ATOM 2173 C CA . GLU B 1 36 ? 12.557 -54.584 11.728 1.00 32.78 36 GLU B CA 1
ATOM 2174 C C . GLU B 1 36 ? 12.967 -55.084 13.114 1.00 32.51 36 GLU B C 1
ATOM 2175 O O . GLU B 1 36 ? 12.259 -55.883 13.705 1.00 32.60 36 GLU B O 1
ATOM 2181 N N . LYS B 1 37 ? 14.104 -54.602 13.615 1.00 32.26 37 LYS B N 1
ATOM 2182 C CA . LYS B 1 37 ? 14.712 -55.086 14.860 1.00 32.12 37 LYS B CA 1
ATOM 2183 C C . LYS B 1 37 ? 14.553 -54.124 16.051 1.00 31.66 37 LYS B C 1
ATOM 2184 O O . LYS B 1 37 ? 14.514 -54.563 17.209 1.00 31.63 37 LYS B O 1
ATOM 2190 N N . TYR B 1 38 ? 14.479 -52.820 15.769 1.00 30.53 38 TYR B N 1
ATOM 2191 C CA . TYR B 1 38 ? 14.470 -51.799 16.810 1.00 29.76 38 TYR B CA 1
ATOM 2192 C C . TYR B 1 38 ? 13.374 -50.771 16.598 1.00 27.70 38 TYR B C 1
ATOM 2193 O O . TYR B 1 38 ? 12.836 -50.640 15.501 1.00 27.09 38 TYR B O 1
ATOM 2202 N N . GLU B 1 39 ? 13.068 -50.038 17.664 1.00 25.90 39 GLU B N 1
ATOM 2203 C CA . GLU B 1 39 ? 12.413 -48.735 17.556 1.00 24.64 39 GLU B CA 1
ATOM 2204 C C . GLU B 1 39 ? 13.509 -47.732 17.159 1.00 23.75 39 GLU B C 1
ATOM 2205 O O . GLU B 1 39 ? 14.554 -47.658 17.811 1.00 23.20 39 GLU B O 1
ATOM 2211 N N . VAL B 1 40 ? 13.279 -46.988 16.075 1.00 22.51 40 VAL B N 1
ATOM 2212 C CA . VAL B 1 40 ? 14.314 -46.117 15.488 1.00 21.37 40 VAL B CA 1
ATOM 2213 C C . VAL B 1 40 ? 13.891 -44.627 15.416 1.00 20.19 40 VAL B C 1
ATOM 2214 O O . VAL B 1 40 ? 12.784 -44.298 14.992 1.00 18.83 40 VAL B O 1
ATOM 2218 N N . ILE B 1 41 ? 14.792 -43.753 15.870 1.00 19.08 41 ILE B N 1
ATOM 2219 C CA . ILE B 1 41 ? 14.676 -42.306 15.719 1.00 18.58 41 ILE B CA 1
ATOM 2220 C C . ILE B 1 41 ? 15.897 -41.836 14.918 1.00 18.26 41 ILE B C 1
ATOM 2221 O O . ILE B 1 41 ? 17.033 -42.210 15.242 1.00 17.84 41 ILE B O 1
ATOM 2226 N N . LEU B 1 42 ? 15.654 -41.059 13.854 1.00 17.64 42 LEU B N 1
ATOM 2227 C CA . LEU B 1 42 ? 16.723 -40.431 13.070 1.00 17.63 42 LEU B CA 1
ATOM 2228 C C . LEU B 1 42 ? 16.873 -38.969 13.472 1.00 17.64 42 LEU B C 1
ATOM 2229 O O . LEU B 1 42 ? 15.874 -38.245 13.584 1.00 16.80 42 LEU B O 1
ATOM 2234 N N . VAL B 1 43 ? 18.123 -38.573 13.717 1.00 17.35 43 VAL B N 1
ATOM 2235 C CA . VAL B 1 43 ? 18.525 -37.177 13.815 1.00 17.67 43 VAL B CA 1
ATOM 2236 C C . VAL B 1 43 ? 19.404 -36.823 12.602 1.00 17.89 43 VAL B C 1
ATOM 2237 O O . VAL B 1 43 ? 20.500 -37.396 12.411 1.00 16.98 43 VAL B O 1
ATOM 2241 N N . THR B 1 44 ? 18.928 -35.874 11.800 1.00 18.18 44 THR B N 1
ATOM 2242 C CA . THR B 1 44 ? 19.580 -35.502 10.557 1.00 18.67 44 THR B CA 1
ATOM 2243 C C . THR B 1 44 ? 20.127 -34.069 10.616 1.00 19.65 44 THR B C 1
ATOM 2244 O O . THR B 1 44 ? 19.550 -33.201 11.289 1.00 20.09 44 THR B O 1
ATOM 2248 N N . SER B 1 45 ? 21.259 -33.855 9.934 1.00 19.80 45 SER B N 1
ATOM 2249 C CA . SER B 1 45 ? 21.729 -32.528 9.556 1.00 20.41 45 SER B CA 1
ATOM 2250 C C . SER B 1 45 ? 21.532 -32.357 8.045 1.00 20.21 45 SER B C 1
ATOM 2251 O O . SER B 1 45 ? 20.809 -33.131 7.419 1.00 20.70 45 SER B O 1
ATOM 2254 N N . ALA B 1 46 ? 22.164 -31.336 7.477 1.00 20.38 46 ALA B N 1
ATOM 2255 C CA . ALA B 1 46 ? 22.217 -31.094 6.019 1.00 20.29 46 ALA B CA 1
ATOM 2256 C C . ALA B 1 46 ? 21.046 -30.288 5.460 1.00 20.44 46 ALA B C 1
ATOM 2257 O O . ALA B 1 46 ? 20.874 -30.211 4.241 1.00 20.18 46 ALA B O 1
ATOM 2259 N N . ALA B 1 47 ? 20.242 -29.679 6.333 1.00 21.08 47 ALA B N 1
ATOM 2260 C CA . ALA B 1 47 ? 19.206 -28.750 5.864 1.00 21.27 47 ALA B CA 1
ATOM 2261 C C . ALA B 1 47 ? 19.865 -27.566 5.149 1.00 21.53 47 ALA B C 1
ATOM 2262 O O . ALA B 1 47 ? 19.337 -27.067 4.174 1.00 21.71 47 ALA B O 1
ATOM 2264 N N . ILE B 1 48 ? 21.033 -27.140 5.627 1.00 22.19 48 ILE B N 1
ATOM 2265 C CA . ILE B 1 48 ? 21.768 -26.031 4.997 1.00 22.51 48 ILE B CA 1
ATOM 2266 C C . ILE B 1 48 ? 22.294 -26.406 3.598 1.00 23.06 48 ILE B C 1
ATOM 2267 O O . ILE B 1 48 ? 22.171 -25.611 2.669 1.00 22.63 48 ILE B O 1
ATOM 2272 N N . SER B 1 49 ? 22.861 -27.612 3.453 1.00 23.48 49 SER B N 1
ATOM 2273 C CA . SER B 1 49 ? 23.284 -28.123 2.132 1.00 23.69 49 SER B CA 1
ATOM 2274 C C . SER B 1 49 ? 22.113 -28.217 1.193 1.00 23.77 49 SER B C 1
ATOM 2275 O O . SER B 1 49 ? 22.197 -27.793 0.045 1.00 24.06 49 SER B O 1
ATOM 2278 N N . ALA B 1 50 ? 21.014 -28.774 1.685 1.00 24.14 50 ALA B N 1
ATOM 2279 C CA . ALA B 1 50 ? 19.778 -28.865 0.914 1.00 24.61 50 ALA B CA 1
ATOM 2280 C C . ALA B 1 50 ? 19.282 -27.488 0.455 1.00 24.77 50 ALA B C 1
ATOM 2281 O O . ALA B 1 50 ? 18.837 -27.327 -0.680 1.00 24.50 50 ALA B O 1
ATOM 2283 N N . GLY B 1 51 ? 19.335 -26.503 1.345 1.00 24.93 51 GLY B N 1
ATOM 2284 C CA . GLY B 1 51 ? 18.910 -25.151 0.998 1.00 25.39 51 GLY B CA 1
ATOM 2285 C C . GLY B 1 51 ? 19.812 -24.443 -0.004 1.00 25.72 51 GLY B C 1
ATOM 2286 O O . GLY B 1 51 ? 19.332 -23.669 -0.847 1.00 24.93 51 GLY B O 1
ATOM 2287 N N . HIS B 1 52 ? 21.119 -24.681 0.094 1.00 26.47 52 HIS B N 1
ATOM 2288 C CA . HIS B 1 52 ? 22.067 -24.044 -0.822 1.00 27.35 52 HIS B CA 1
ATOM 2289 C C . HIS B 1 52 ? 21.881 -24.524 -2.259 1.00 28.06 52 HIS B C 1
ATOM 2290 O O . HIS B 1 52 ? 22.217 -23.821 -3.205 1.00 28.33 52 HIS B O 1
ATOM 2297 N N . THR B 1 53 ? 21.364 -25.738 -2.386 1.00 28.89 53 THR B N 1
ATOM 2298 C CA . THR B 1 53 ? 20.855 -26.290 -3.636 1.00 29.90 53 THR B CA 1
ATOM 2299 C C . THR B 1 53 ? 19.745 -25.442 -4.294 1.00 29.93 53 THR B C 1
ATOM 2300 O O . THR B 1 53 ? 19.571 -25.490 -5.507 1.00 30.09 53 THR B O 1
ATOM 2304 N N . LYS B 1 54 ? 18.997 -24.686 -3.494 1.00 30.06 54 LYS B N 1
ATOM 2305 C CA . LYS B 1 54 ? 17.841 -23.918 -3.971 1.00 30.38 54 LYS B CA 1
ATOM 2306 C C . LYS B 1 54 ? 18.115 -22.405 -4.002 1.00 30.33 54 LYS B C 1
ATOM 2307 O O . LYS B 1 54 ? 17.495 -21.677 -4.755 1.00 29.81 54 LYS B O 1
ATOM 2313 N N . LEU B 1 55 ? 19.049 -21.946 -3.174 1.00 30.84 55 LEU B N 1
ATOM 2314 C CA . LEU B 1 55 ? 19.317 -20.528 -2.993 1.00 31.12 55 LEU B CA 1
ATOM 2315 C C . LEU B 1 55 ? 20.810 -20.325 -2.840 1.00 31.71 55 LEU B C 1
ATOM 2316 O O . LEU B 1 55 ? 21.428 -20.844 -1.924 1.00 31.84 55 LEU B O 1
ATOM 2321 N N . ASP B 1 56 ? 21.379 -19.553 -3.743 1.00 32.71 56 ASP B N 1
ATOM 2322 C CA . ASP B 1 56 ? 22.818 -19.381 -3.822 1.00 33.56 56 ASP B CA 1
ATOM 2323 C C . ASP B 1 56 ? 23.241 -18.142 -3.042 1.00 33.46 56 ASP B C 1
ATOM 2324 O O . ASP B 1 56 ? 23.444 -17.082 -3.620 1.00 33.97 56 ASP B O 1
ATOM 2329 N N . ILE B 1 57 ? 23.328 -18.271 -1.724 1.00 33.21 57 ILE B N 1
ATOM 2330 C CA . ILE B 1 57 ? 23.900 -17.227 -0.880 1.00 33.12 57 ILE B CA 1
ATOM 2331 C C . ILE B 1 57 ? 25.037 -17.836 -0.082 1.00 33.59 57 ILE B C 1
ATOM 2332 O O . ILE B 1 57 ? 25.184 -19.055 -0.034 1.00 33.45 57 ILE B O 1
ATOM 2337 N N . ASP B 1 58 ? 25.825 -16.978 0.550 1.00 34.43 58 ASP B N 1
ATOM 2338 C CA . ASP B 1 58 ? 27.048 -17.389 1.216 1.00 35.01 58 ASP B CA 1
ATOM 2339 C C . ASP B 1 58 ? 26.743 -18.136 2.517 1.00 35.33 58 ASP B C 1
ATOM 2340 O O . ASP B 1 58 ? 26.165 -17.572 3.455 1.00 35.54 58 ASP B O 1
ATOM 2345 N N . ARG B 1 59 ? 27.181 -19.393 2.558 1.00 35.47 59 ARG B N 1
ATOM 2346 C CA . ARG B 1 59 ? 26.950 -20.298 3.680 1.00 35.84 59 ARG B CA 1
ATOM 2347 C C . ARG B 1 59 ? 27.729 -19.978 4.950 1.00 35.28 59 ARG B C 1
ATOM 2348 O O . ARG B 1 59 ? 27.511 -20.618 5.960 1.00 35.44 59 ARG B O 1
ATOM 2356 N N . LYS B 1 60 ? 28.646 -19.020 4.914 1.00 35.06 60 LYS B N 1
ATOM 2357 C CA . LYS B 1 60 ? 29.524 -18.773 6.062 1.00 34.58 60 LYS B CA 1
ATOM 2358 C C . LYS B 1 60 ? 28.899 -17.828 7.087 1.00 33.68 60 LYS B C 1
ATOM 2359 O O . LYS B 1 60 ? 29.186 -17.908 8.284 1.00 34.37 60 LYS B O 1
ATOM 2365 N N . ASN B 1 61 ? 28.030 -16.949 6.611 1.00 32.09 61 ASN B N 1
ATOM 2366 C CA . ASN B 1 61 ? 27.273 -16.044 7.467 1.00 30.59 61 ASN B CA 1
ATOM 2367 C C . ASN B 1 61 ? 26.153 -16.792 8.228 1.00 28.86 61 ASN B C 1
ATOM 2368 O O . ASN B 1 61 ? 25.379 -17.549 7.632 1.00 28.53 61 ASN B O 1
ATOM 2373 N N . LEU B 1 62 ? 26.073 -16.564 9.538 1.00 27.02 62 LEU B N 1
ATOM 2374 C CA . LEU B 1 62 ? 25.155 -17.293 10.416 1.00 25.73 62 LEU B CA 1
ATOM 2375 C C . LEU B 1 62 ? 23.669 -17.127 10.082 1.00 24.09 62 LEU B C 1
ATOM 2376 O O . LEU B 1 62 ? 22.905 -18.108 10.096 1.00 22.49 62 LEU B O 1
ATOM 2381 N N . ILE B 1 63 ? 23.244 -15.892 9.825 1.00 22.42 63 ILE B N 1
ATOM 2382 C CA . ILE B 1 63 ? 21.833 -15.630 9.502 1.00 22.17 63 ILE B CA 1
ATOM 2383 C C . ILE B 1 63 ? 21.491 -16.219 8.123 1.00 21.33 63 ILE B C 1
ATOM 2384 O O . ILE B 1 63 ? 20.378 -16.720 7.915 1.00 20.90 63 ILE B O 1
ATOM 2389 N N . ASN B 1 64 ? 22.457 -16.201 7.206 1.00 20.72 64 ASN B N 1
ATOM 2390 C CA . ASN B 1 64 ? 22.335 -16.933 5.939 1.00 20.64 64 ASN B CA 1
ATOM 2391 C C . ASN B 1 64 ? 22.082 -18.425 6.148 1.00 19.82 64 ASN B C 1
ATOM 2392 O O . ASN B 1 64 ? 21.271 -19.023 5.446 1.00 19.33 64 ASN B O 1
ATOM 2397 N N . LYS B 1 65 ? 22.801 -19.026 7.094 1.00 19.41 65 LYS B N 1
ATOM 2398 C CA . LYS B 1 65 ? 22.613 -20.446 7.412 1.00 19.89 65 LYS B CA 1
ATOM 2399 C C . LYS B 1 65 ? 21.199 -20.730 7.918 1.00 19.02 65 LYS B C 1
ATOM 2400 O O . LYS B 1 65 ? 20.602 -21.726 7.534 1.00 19.29 65 LYS B O 1
ATOM 2406 N N . GLN B 1 66 ? 20.672 -19.852 8.767 1.00 18.56 66 GLN B N 1
ATOM 2407 C CA . GLN B 1 66 ? 19.297 -19.976 9.251 1.00 18.45 66 GLN B CA 1
ATOM 2408 C C . GLN B 1 66 ? 18.301 -19.937 8.100 1.00 18.03 66 GLN B C 1
ATOM 2409 O O . GLN B 1 66 ? 17.334 -20.695 8.092 1.00 18.02 66 GLN B O 1
ATOM 2415 N N . VAL B 1 67 ? 18.531 -19.033 7.148 1.00 18.25 67 VAL B N 1
ATOM 2416 C CA . VAL B 1 67 ? 17.664 -18.895 5.968 1.00 17.95 67 VAL B CA 1
ATOM 2417 C C . VAL B 1 67 ? 17.768 -20.141 5.098 1.00 17.69 67 VAL B C 1
ATOM 2418 O O . VAL B 1 67 ? 16.758 -20.647 4.599 1.00 17.08 67 VAL B O 1
ATOM 2422 N N . LEU B 1 68 ? 18.990 -20.631 4.909 1.00 17.38 68 LEU B N 1
ATOM 2423 C CA . LEU B 1 68 ? 19.212 -21.800 4.065 1.00 17.60 68 LEU B CA 1
ATOM 2424 C C . LEU B 1 68 ? 18.563 -23.044 4.679 1.00 17.51 68 LEU B C 1
ATOM 2425 O O . LEU B 1 68 ? 18.008 -23.880 3.972 1.00 17.42 68 LEU B O 1
ATOM 2430 N N . ALA B 1 69 ? 18.629 -23.138 6.000 1.00 17.83 69 ALA B N 1
ATOM 2431 C CA . ALA B 1 69 ? 17.954 -24.197 6.755 1.00 18.16 69 ALA B CA 1
ATOM 2432 C C . ALA B 1 69 ? 16.428 -24.125 6.640 1.00 17.97 69 ALA B C 1
ATOM 2433 O O . ALA B 1 69 ? 15.780 -25.145 6.522 1.00 18.84 69 ALA B O 1
ATOM 2435 N N . ALA B 1 70 ? 15.858 -22.928 6.642 1.00 18.14 70 ALA B N 1
ATOM 2436 C CA . ALA B 1 70 ? 14.404 -22.768 6.510 1.00 18.29 70 ALA B CA 1
ATOM 2437 C C . ALA B 1 70 ? 13.852 -23.271 5.158 1.00 18.48 70 ALA B C 1
ATOM 2438 O O . ALA B 1 70 ? 12.761 -23.856 5.083 1.00 17.52 70 ALA B O 1
ATOM 2440 N N . ILE B 1 71 ? 14.611 -23.020 4.100 1.00 19.06 71 ILE B N 1
ATOM 2441 C CA . ILE B 1 71 ? 14.297 -23.495 2.754 1.00 19.51 71 ILE B CA 1
ATOM 2442 C C . ILE B 1 71 ? 14.650 -24.981 2.617 1.00 19.63 71 ILE B C 1
ATOM 2443 O O . ILE B 1 71 ? 13.879 -25.771 2.068 1.00 19.50 71 ILE B O 1
ATOM 2448 N N . GLY B 1 72 ? 15.817 -25.350 3.135 1.00 19.57 72 GLY B N 1
ATOM 2449 C CA . GLY B 1 72 ? 16.349 -26.693 2.963 1.00 19.75 72 GLY B CA 1
ATOM 2450 C C . GLY B 1 72 ? 15.676 -27.780 3.773 1.00 19.82 72 GLY B C 1
ATOM 2451 O O . GLY B 1 72 ? 15.486 -28.881 3.280 1.00 20.18 72 GLY B O 1
ATOM 2452 N N . GLN B 1 73 ? 15.327 -27.476 5.018 1.00 20.30 73 GLN B N 1
ATOM 2453 C CA . GLN B 1 73 ? 14.763 -28.463 5.935 1.00 20.31 73 GLN B CA 1
ATOM 2454 C C . GLN B 1 73 ? 13.571 -29.214 5.334 1.00 20.37 73 GLN B C 1
ATOM 2455 O O . GLN B 1 73 ? 13.586 -30.443 5.267 1.00 19.88 73 GLN B O 1
ATOM 2461 N N . PRO B 1 74 ? 12.535 -28.487 4.892 1.00 20.76 74 PRO B N 1
ATOM 2462 C CA . PRO B 1 74 ? 11.389 -29.210 4.323 1.00 20.80 74 PRO B CA 1
ATOM 2463 C C . PRO B 1 74 ? 11.701 -29.974 3.021 1.00 21.00 74 PRO B C 1
ATOM 2464 O O . PRO B 1 74 ? 11.092 -31.004 2.750 1.00 20.23 74 PRO B O 1
ATOM 2468 N N . PHE B 1 75 ? 12.632 -29.470 2.220 1.00 21.15 75 PHE B N 1
ATOM 2469 C CA . PHE B 1 75 ? 13.061 -30.186 1.030 1.00 21.20 75 PHE B CA 1
ATOM 2470 C C . PHE B 1 75 ? 13.832 -31.452 1.418 1.00 20.64 75 PHE B C 1
ATOM 2471 O O . PHE B 1 75 ? 13.644 -32.520 0.837 1.00 20.13 75 PHE B O 1
ATOM 2479 N N . LEU B 1 76 ? 14.695 -31.330 2.409 1.00 19.78 76 LEU B N 1
ATOM 2480 C CA . LEU B 1 76 ? 15.416 -32.491 2.894 1.00 19.68 76 LEU B CA 1
ATOM 2481 C C . LEU B 1 76 ? 14.448 -33.589 3.367 1.00 19.24 76 LEU B C 1
ATOM 2482 O O . LEU B 1 76 ? 14.648 -34.776 3.084 1.00 18.68 76 LEU B O 1
ATOM 2487 N N . ILE B 1 77 ? 13.397 -33.201 4.076 1.00 19.06 77 ILE B N 1
ATOM 2488 C CA . ILE B 1 77 ? 12.434 -34.179 4.565 1.00 19.41 77 ILE B CA 1
ATOM 2489 C C . ILE B 1 77 ? 11.716 -34.848 3.391 1.00 19.30 77 ILE B C 1
ATOM 2490 O O . ILE B 1 77 ? 11.531 -36.062 3.392 1.00 18.99 77 ILE B O 1
ATOM 2495 N N . SER B 1 78 ? 11.344 -34.069 2.382 1.00 19.31 78 SER B N 1
ATOM 2496 C CA . SER B 1 78 ? 10.690 -34.641 1.205 1.00 20.01 78 SER B CA 1
ATOM 2497 C C . SER B 1 78 ? 11.593 -35.657 0.461 1.00 19.50 78 SER B C 1
ATOM 2498 O O . SER B 1 78 ? 11.097 -36.629 -0.095 1.00 19.94 78 SER B O 1
ATOM 2501 N N . VAL B 1 79 ? 12.902 -35.442 0.487 1.00 19.20 79 VAL B N 1
ATOM 2502 C CA . VAL B 1 79 ? 13.877 -36.383 -0.095 1.00 19.47 79 VAL B CA 1
ATOM 2503 C C . VAL B 1 79 ? 13.920 -37.679 0.733 1.00 19.49 79 VAL B C 1
ATOM 2504 O O . VAL B 1 79 ? 13.897 -38.765 0.178 1.00 19.74 79 VAL B O 1
ATOM 2508 N N . TYR B 1 80 ? 13.960 -37.563 2.055 1.00 19.49 80 TYR B N 1
ATOM 2509 C CA . TYR B 1 80 ? 13.814 -38.722 2.918 1.00 19.56 80 TYR B CA 1
ATOM 2510 C C . TYR B 1 80 ? 12.526 -39.481 2.607 1.00 19.81 80 TYR B C 1
ATOM 2511 O O . TYR B 1 80 ? 12.553 -40.694 2.430 1.00 19.24 80 TYR B O 1
ATOM 2520 N N . ASN B 1 81 ? 11.411 -38.760 2.526 1.00 20.25 81 ASN B N 1
ATOM 2521 C CA . ASN B 1 81 ? 10.125 -39.374 2.199 1.00 21.06 81 ASN B CA 1
ATOM 2522 C C . ASN B 1 81 ? 10.093 -40.091 0.873 1.00 21.33 81 ASN B C 1
ATOM 2523 O O . ASN B 1 81 ? 9.587 -41.205 0.819 1.00 21.62 81 ASN B O 1
ATOM 2528 N N . GLU B 1 82 ? 10.616 -39.469 -0.188 1.00 22.42 82 GLU B N 1
ATOM 2529 C CA . GLU B 1 82 ? 10.725 -40.147 -1.493 1.00 23.41 82 GLU B CA 1
ATOM 2530 C C . GLU B 1 82 ? 11.534 -41.438 -1.378 1.00 22.90 82 GLU B C 1
ATOM 2531 O O . GLU B 1 82 ? 11.184 -42.437 -1.992 1.00 23.08 82 GLU B O 1
ATOM 2537 N N . LEU B 1 83 ? 12.601 -41.428 -0.587 1.00 22.68 83 LEU B N 1
ATOM 2538 C CA . LEU B 1 83 ? 13.408 -42.634 -0.398 1.00 22.78 83 LEU B CA 1
ATOM 2539 C C . LEU B 1 83 ? 12.700 -43.680 0.466 1.00 22.98 83 LEU B C 1
ATOM 2540 O O . LEU B 1 83 ? 12.797 -44.880 0.192 1.00 22.79 83 LEU B O 1
ATOM 2545 N N . LEU B 1 84 ? 11.997 -43.231 1.508 1.00 23.19 84 LEU B N 1
ATOM 2546 C CA . LEU B 1 84 ? 11.243 -44.136 2.385 1.00 23.31 84 LEU B CA 1
ATOM 2547 C C . LEU B 1 84 ? 10.053 -44.801 1.688 1.00 23.59 84 LEU B C 1
ATOM 2548 O O . LEU B 1 84 ? 9.642 -45.894 2.075 1.00 23.54 84 LEU B O 1
ATOM 2553 N N . ALA B 1 85 ? 9.492 -44.135 0.680 1.00 24.12 85 ALA B N 1
ATOM 2554 C CA . ALA B 1 85 ? 8.400 -44.699 -0.118 1.00 24.76 85 ALA B CA 1
ATOM 2555 C C . ALA B 1 85 ? 8.761 -46.046 -0.768 1.00 25.28 85 ALA B C 1
ATOM 2556 O O . ALA B 1 85 ? 7.887 -46.874 -0.996 1.00 25.17 85 ALA B O 1
ATOM 2558 N N . LYS B 1 86 ? 10.048 -46.260 -1.044 1.00 26.15 86 LYS B N 1
ATOM 2559 C CA . LYS B 1 86 ? 10.544 -47.548 -1.527 1.00 26.54 86 LYS B CA 1
ATOM 2560 C C . LYS B 1 86 ? 10.153 -48.701 -0.588 1.00 26.72 86 LYS B C 1
ATOM 2561 O O . LYS B 1 86 ? 9.890 -49.808 -1.035 1.00 26.74 86 LYS B O 1
ATOM 2567 N N . PHE B 1 87 ? 10.103 -48.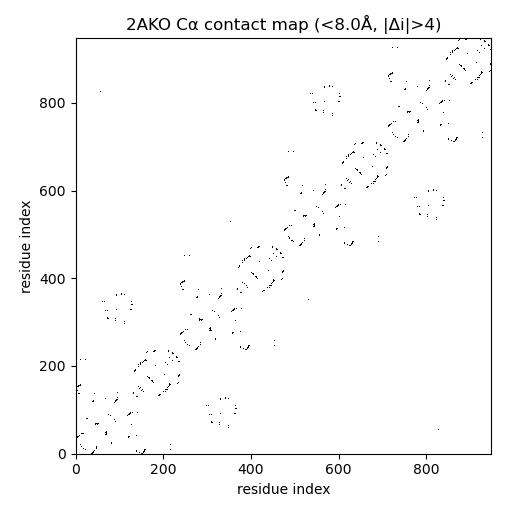423 0.711 1.00 26.75 87 PHE B N 1
ATOM 2568 C CA . PHE B 1 87 ? 9.756 -49.426 1.706 1.00 26.52 87 PHE B CA 1
ATOM 2569 C C . PHE B 1 87 ? 8.365 -49.207 2.274 1.00 26.31 87 PHE B C 1
ATOM 2570 O O . PHE B 1 87 ? 8.015 -49.775 3.303 1.00 25.98 87 PHE B O 1
ATOM 2578 N N . ASN B 1 88 ? 7.570 -48.412 1.560 1.00 26.21 88 ASN B N 1
ATOM 2579 C CA . ASN B 1 88 ? 6.248 -47.989 2.004 1.00 26.42 88 ASN B CA 1
ATOM 2580 C C . ASN B 1 88 ? 6.273 -47.412 3.419 1.00 26.17 88 ASN B C 1
ATOM 2581 O O . ASN B 1 88 ? 5.435 -47.756 4.250 1.00 25.83 88 ASN B O 1
ATOM 2586 N N . LYS B 1 89 ? 7.253 -46.547 3.681 1.00 25.61 89 LYS B N 1
ATOM 2587 C CA . LYS B 1 89 ? 7.395 -45.905 4.987 1.00 25.24 89 LYS B CA 1
ATOM 2588 C C . LYS B 1 89 ? 7.177 -44.408 4.816 1.00 24.55 89 LYS B C 1
ATOM 2589 O O . LYS B 1 89 ? 7.346 -43.881 3.713 1.00 24.09 89 LYS B O 1
ATOM 2595 N N . LEU B 1 90 ? 6.803 -43.741 5.909 1.00 23.70 90 LEU B N 1
ATOM 2596 C CA . LEU B 1 90 ? 6.710 -42.275 5.963 1.00 23.38 90 LEU B CA 1
ATOM 2597 C C . LEU B 1 90 ? 7.632 -41.757 7.060 1.00 22.42 90 LEU B C 1
ATOM 2598 O O . LEU B 1 90 ? 7.832 -42.429 8.069 1.00 21.14 90 LEU B O 1
ATOM 2603 N N . GLY B 1 91 ? 8.176 -40.557 6.854 1.00 21.87 91 GLY B N 1
ATOM 2604 C CA . GLY B 1 91 ? 8.947 -39.861 7.872 1.00 21.78 91 GLY B CA 1
ATOM 2605 C C . GLY B 1 91 ? 8.122 -38.699 8.388 1.00 21.48 91 GLY B C 1
ATOM 2606 O O . GLY B 1 91 ? 7.286 -38.150 7.660 1.00 21.45 91 GLY B O 1
ATOM 2607 N N . GLY B 1 92 ? 8.303 -38.346 9.658 1.00 20.81 92 GLY B N 1
ATOM 2608 C CA . GLY B 1 92 ? 7.661 -37.160 10.198 1.00 20.25 92 GLY B CA 1
ATOM 2609 C C . GLY B 1 92 ? 8.700 -36.222 10.768 1.00 19.85 92 GLY B C 1
ATOM 2610 O O . GLY B 1 92 ? 9.634 -36.647 11.461 1.00 20.34 92 GLY B O 1
ATOM 2611 N N . GLN B 1 93 ? 8.533 -34.943 10.466 1.00 19.03 93 GLN B N 1
ATOM 2612 C CA . GLN B 1 93 ? 9.464 -33.910 10.881 1.00 18.50 93 GLN B CA 1
ATOM 2613 C C . GLN B 1 93 ? 9.256 -33.496 12.332 1.00 18.54 93 GLN B C 1
ATOM 2614 O O . GLN B 1 93 ? 8.136 -33.166 12.736 1.00 18.71 93 GLN B O 1
ATOM 2620 N N . ILE B 1 94 ? 10.347 -33.520 13.096 1.00 18.64 94 ILE B N 1
ATOM 2621 C CA . ILE B 1 94 ? 10.422 -32.903 14.411 1.00 18.61 94 ILE B CA 1
ATOM 2622 C C . ILE B 1 94 ? 11.568 -31.881 14.430 1.00 18.48 94 ILE B C 1
ATOM 2623 O O . ILE B 1 94 ? 12.710 -32.233 14.131 1.00 18.46 94 ILE B O 1
ATOM 2628 N N . LEU B 1 95 ? 11.274 -30.632 14.802 1.00 17.93 95 LEU B N 1
ATOM 2629 C CA . LEU B 1 95 ? 12.326 -29.638 15.075 1.00 17.62 95 LEU B CA 1
ATOM 2630 C C . LEU B 1 95 ? 12.403 -29.376 16.569 1.00 16.92 95 LEU B C 1
ATOM 2631 O O . LEU B 1 95 ? 11.386 -29.109 17.201 1.00 15.93 95 LEU B O 1
ATOM 2636 N N . LEU B 1 96 ? 13.618 -29.489 17.108 1.00 16.93 96 LEU B N 1
ATOM 2637 C CA . LEU B 1 96 ? 13.902 -29.312 18.533 1.00 17.56 96 LEU B CA 1
ATOM 2638 C C . LEU B 1 96 ? 15.079 -28.381 18.765 1.00 18.10 96 LEU B C 1
ATOM 2639 O O . LEU B 1 96 ? 15.852 -28.108 17.864 1.00 17.63 96 LEU B O 1
ATOM 2644 N N . THR B 1 97 ? 15.205 -27.897 19.998 1.00 19.44 97 THR B N 1
ATOM 2645 C CA . THR B 1 97 ? 16.410 -27.213 20.451 1.00 20.09 97 THR B CA 1
ATOM 2646 C C . THR B 1 97 ? 16.872 -27.780 21.791 1.00 20.97 97 THR B C 1
ATOM 2647 O O . THR B 1 97 ? 16.109 -28.446 22.505 1.00 20.57 97 THR B O 1
ATOM 2651 N N . GLY B 1 98 ? 18.118 -27.479 22.146 1.00 21.48 98 GLY B N 1
ATOM 2652 C CA . GLY B 1 98 ? 18.645 -27.840 23.462 1.00 21.99 98 GLY B CA 1
ATOM 2653 C C . GLY B 1 98 ? 17.760 -27.279 24.556 1.00 22.46 98 GLY B C 1
ATOM 2654 O O . GLY B 1 98 ? 17.515 -27.946 25.569 1.00 22.82 98 GLY B O 1
ATOM 2655 N N . LYS B 1 99 ? 17.257 -26.066 24.338 1.00 22.89 99 LYS B N 1
ATOM 2656 C CA . LYS B 1 99 ? 16.377 -25.400 25.308 1.00 23.44 99 LYS B CA 1
ATOM 2657 C C . LYS B 1 99 ? 15.036 -26.125 25.502 1.00 22.92 99 LYS B C 1
ATOM 2658 O O . LYS B 1 99 ? 14.543 -26.178 26.626 1.00 23.73 99 LYS B O 1
ATOM 2664 N N . ASP B 1 100 ? 14.460 -26.681 24.431 1.00 21.85 100 ASP B N 1
ATOM 2665 C CA . ASP B 1 100 ? 13.257 -27.532 24.538 1.00 21.22 100 ASP B CA 1
ATOM 2666 C C . ASP B 1 100 ? 13.480 -28.664 25.539 1.00 19.94 100 ASP B C 1
ATOM 2667 O O . ASP B 1 100 ? 12.591 -29.004 26.310 1.00 18.88 100 ASP B O 1
ATOM 2672 N N . PHE B 1 101 ? 14.676 -29.239 25.520 1.00 19.29 101 PHE B N 1
ATOM 2673 C CA . PHE B 1 101 ? 15.007 -30.353 26.412 1.00 18.86 101 PHE B CA 1
ATOM 2674 C C . PHE B 1 101 ? 15.105 -29.976 27.885 1.00 18.45 101 PHE B C 1
ATOM 2675 O O . PHE B 1 101 ? 15.051 -30.854 28.729 1.00 18.42 101 PHE B O 1
ATOM 2683 N N . ASP B 1 102 ? 15.235 -28.686 28.200 1.00 18.10 102 ASP B N 1
ATOM 2684 C CA . ASP B 1 102 ? 15.170 -28.238 29.596 1.00 18.08 102 ASP B CA 1
ATOM 2685 C C . ASP B 1 102 ? 13.730 -28.091 30.113 1.00 18.00 102 ASP B C 1
ATOM 2686 O O . ASP B 1 102 ? 13.509 -28.102 31.315 1.00 17.70 102 ASP B O 1
ATOM 2691 N N . SER B 1 103 ? 12.767 -27.920 29.203 1.00 18.26 103 SER B N 1
ATOM 2692 C CA . SER B 1 103 ? 11.359 -27.812 29.571 1.00 17.98 103 SER B CA 1
ATOM 2693 C C . SER B 1 103 ? 10.713 -29.194 29.638 1.00 18.08 103 SER B C 1
ATOM 2694 O O . SER B 1 103 ? 10.701 -29.932 28.653 1.00 17.99 103 SER B O 1
ATOM 2697 N N . ARG B 1 104 ? 10.155 -29.530 30.797 1.00 18.35 104 ARG B N 1
ATOM 2698 C CA . ARG B 1 104 ? 9.445 -30.796 30.963 1.00 18.93 104 ARG B CA 1
ATOM 2699 C C . ARG B 1 104 ? 8.220 -30.903 30.054 1.00 19.05 104 ARG B C 1
ATOM 2700 O O . ARG B 1 104 ? 7.935 -31.975 29.525 1.00 18.41 104 ARG B O 1
ATOM 2708 N N . LYS B 1 105 ? 7.520 -29.780 29.888 1.00 19.41 105 LYS B N 1
ATOM 2709 C CA . LYS B 1 105 ? 6.309 -29.696 29.074 1.00 19.79 105 LYS B CA 1
ATOM 2710 C C . LYS B 1 105 ? 6.590 -29.883 27.580 1.00 19.11 105 LYS B C 1
ATOM 2711 O O . LYS B 1 105 ? 5.894 -30.636 26.911 1.00 19.11 105 LYS B O 1
ATOM 2717 N N . ALA B 1 106 ? 7.613 -29.206 27.062 1.00 18.31 106 ALA B N 1
ATOM 2718 C CA . ALA B 1 106 ? 7.972 -29.305 25.648 1.00 18.05 106 ALA B CA 1
ATOM 2719 C C . ALA B 1 106 ? 8.445 -30.704 25.317 1.00 17.50 106 ALA B C 1
ATOM 2720 O O . ALA B 1 106 ? 8.030 -31.282 24.309 1.00 16.67 106 ALA B O 1
ATOM 2722 N N . THR B 1 107 ? 9.310 -31.242 26.172 1.00 16.95 107 THR B N 1
ATOM 2723 C CA . THR B 1 107 ? 9.856 -32.586 25.980 1.00 17.34 107 THR B CA 1
ATOM 2724 C C . THR B 1 107 ? 8.775 -33.663 26.014 1.00 17.57 107 THR B C 1
ATOM 2725 O O . THR B 1 107 ? 8.794 -34.590 25.209 1.00 16.54 107 THR B O 1
ATOM 2729 N N . LYS B 1 108 ? 7.855 -33.522 26.973 1.00 18.03 108 LYS B N 1
ATOM 2730 C CA . LYS B 1 108 ? 6.708 -34.407 27.120 1.00 17.92 108 LYS B CA 1
ATOM 2731 C C . LYS B 1 108 ? 5.831 -34.428 25.856 1.00 17.46 108 LYS B C 1
ATOM 2732 O O . LYS B 1 108 ? 5.508 -35.499 25.344 1.00 17.03 108 LYS B O 1
ATOM 2738 N N . HIS B 1 109 ? 5.454 -33.252 25.363 1.00 16.45 109 HIS B N 1
ATOM 2739 C CA . HIS B 1 109 ? 4.707 -33.154 24.112 1.00 16.43 109 HIS B CA 1
ATOM 2740 C C . HIS B 1 109 ? 5.451 -33.812 22.948 1.00 15.73 109 HIS B C 1
ATOM 2741 O O . HIS B 1 109 ? 4.832 -34.481 22.136 1.00 14.59 109 HIS B O 1
ATOM 2748 N N . ALA B 1 110 ? 6.761 -33.589 22.875 1.00 15.54 110 ALA B N 1
ATOM 2749 C CA . ALA B 1 110 ? 7.600 -34.190 21.841 1.00 16.50 110 ALA B CA 1
ATOM 2750 C C . ALA B 1 110 ? 7.658 -35.704 21.945 1.00 16.66 110 ALA B C 1
ATOM 2751 O O . ALA B 1 110 ? 7.509 -36.375 20.944 1.00 16.16 110 ALA B O 1
ATOM 2753 N N . LYS B 1 111 ? 7.858 -36.226 23.155 1.00 17.31 111 LYS B N 1
ATOM 2754 C CA . LYS B 1 111 ? 7.917 -37.676 23.376 1.00 17.42 111 LYS B CA 1
ATOM 2755 C C . LYS B 1 111 ? 6.588 -38.330 23.059 1.00 17.30 111 LYS B C 1
ATOM 2756 O O . LYS B 1 111 ? 6.560 -39.368 22.426 1.00 18.27 111 LYS B O 1
ATOM 2762 N N . ASN B 1 112 ? 5.482 -37.713 23.464 1.00 17.12 112 ASN B N 1
ATOM 2763 C CA . ASN B 1 112 ? 4.162 -38.221 23.091 1.00 16.80 112 ASN B CA 1
ATOM 2764 C C . ASN B 1 112 ? 4.030 -38.441 21.576 1.00 16.55 112 ASN B C 1
ATOM 2765 O O . ASN B 1 112 ? 3.565 -39.493 21.144 1.00 16.89 112 ASN B O 1
ATOM 2770 N N . ALA B 1 113 ? 4.414 -37.446 20.780 1.00 16.03 113 ALA B N 1
ATOM 2771 C CA . ALA B 1 113 ? 4.331 -37.544 19.313 1.00 16.25 113 ALA B CA 1
ATOM 2772 C C . ALA B 1 113 ? 5.279 -38.620 18.751 1.00 16.09 113 ALA B C 1
ATOM 2773 O O . ALA B 1 113 ? 4.892 -39.449 17.931 1.00 14.76 113 ALA B O 1
ATOM 2775 N N . ILE B 1 114 ? 6.518 -38.599 19.222 1.00 16.51 114 ILE B N 1
ATOM 2776 C CA . ILE B 1 114 ? 7.525 -39.582 18.833 1.00 17.56 114 ILE B CA 1
ATOM 2777 C C . ILE B 1 114 ? 7.139 -41.027 19.190 1.00 17.57 114 ILE B C 1
ATOM 2778 O O . ILE B 1 114 ? 7.269 -41.919 18.361 1.00 16.97 114 ILE B O 1
ATOM 2783 N N . ASP B 1 115 ? 6.681 -41.255 20.414 1.00 18.78 115 ASP B N 1
ATOM 2784 C CA . ASP B 1 115 ? 6.264 -42.597 20.828 1.00 20.09 115 ASP B CA 1
ATOM 2785 C C . ASP B 1 115 ? 5.157 -43.116 19.929 1.00 20.67 115 ASP B C 1
ATOM 2786 O O . ASP B 1 115 ? 5.163 -44.275 19.554 1.00 20.09 115 ASP B O 1
ATOM 2807 N N . ILE B 1 118 ? 6.457 -43.910 16.301 1.00 20.65 118 ILE B N 1
ATOM 2808 C CA . ILE B 1 118 ? 7.146 -45.201 16.352 1.00 20.73 118 ILE B CA 1
ATOM 2809 C C . ILE B 1 118 ? 6.131 -46.368 16.419 1.00 21.01 118 ILE B C 1
ATOM 2810 O O . ILE B 1 118 ? 6.249 -47.329 15.654 1.00 20.92 118 ILE B O 1
ATOM 2815 N N . ASN B 1 119 ? 5.119 -46.266 17.284 1.00 20.87 119 ASN B N 1
ATOM 2816 C CA . ASN B 1 119 ? 4.058 -47.282 17.331 1.00 20.73 119 ASN B CA 1
ATOM 2817 C C . ASN B 1 119 ? 3.419 -47.561 15.963 1.00 20.44 119 ASN B C 1
ATOM 2818 O O . ASN B 1 119 ? 3.175 -48.714 15.599 1.00 19.76 119 ASN B O 1
ATOM 2823 N N . LEU B 1 120 ? 3.141 -46.486 15.232 1.00 19.95 120 LEU B N 1
ATOM 2824 C CA . LEU B 1 120 ? 2.446 -46.552 13.962 1.00 20.06 120 LEU B CA 1
ATOM 2825 C C . LEU B 1 120 ? 3.374 -46.935 12.811 1.00 19.59 120 LEU B C 1
ATOM 2826 O O . LEU B 1 120 ? 2.905 -47.249 11.724 1.00 19.34 120 LEU B O 1
ATOM 2831 N N . GLY B 1 121 ? 4.681 -46.920 13.061 1.00 19.83 121 GLY B N 1
ATOM 2832 C CA . GLY B 1 121 ? 5.682 -47.277 12.061 1.00 19.61 121 GLY B CA 1
ATOM 2833 C C . GLY B 1 121 ? 6.259 -46.103 11.285 1.00 19.73 121 GLY B C 1
ATOM 2834 O O . GLY B 1 121 ? 6.934 -46.306 10.268 1.00 19.93 121 GLY B O 1
ATOM 2835 N N . ILE B 1 122 ? 6.008 -44.880 11.757 1.00 19.29 122 ILE B N 1
ATOM 2836 C CA . ILE B 1 122 ? 6.535 -43.668 11.108 1.00 18.86 122 ILE B CA 1
ATOM 2837 C C . ILE B 1 122 ? 7.891 -43.374 11.692 1.00 18.06 122 ILE B C 1
ATOM 2838 O O . ILE B 1 122 ? 8.097 -43.506 12.891 1.00 18.51 122 ILE B O 1
ATOM 2843 N N . LEU B 1 123 ? 8.822 -42.993 10.835 1.00 17.55 123 LEU B N 1
ATOM 2844 C CA . LEU B 1 123 ? 10.162 -42.639 11.262 1.00 16.92 123 LEU B CA 1
ATOM 2845 C C . LEU B 1 123 ? 10.192 -41.190 11.742 1.00 16.57 123 LEU B C 1
ATOM 2846 O O . LEU B 1 123 ? 10.009 -40.289 10.943 1.00 16.25 123 LEU B O 1
ATOM 2851 N N . PRO B 1 124 ? 10.446 -40.967 13.044 1.00 16.12 124 PRO B N 1
ATOM 2852 C CA . PRO B 1 124 ? 10.714 -39.597 13.495 1.00 15.97 124 PRO B CA 1
ATOM 2853 C C . PRO B 1 124 ? 12.059 -39.125 12.966 1.00 15.84 124 PRO B C 1
ATOM 2854 O O . PRO B 1 124 ? 13.055 -39.856 13.098 1.00 15.57 124 PRO B O 1
ATOM 2858 N N . ILE B 1 125 ? 12.064 -37.941 12.343 1.00 15.62 125 ILE B N 1
ATOM 2859 C CA . ILE B 1 125 ? 13.263 -37.330 11.786 1.00 15.44 125 ILE B CA 1
ATOM 2860 C C . ILE B 1 125 ? 13.429 -35.974 12.453 1.00 15.45 125 ILE B C 1
ATOM 2861 O O . ILE B 1 125 ? 12.646 -35.046 12.220 1.00 15.33 125 ILE B O 1
ATOM 2866 N N . ILE B 1 126 ? 14.441 -35.895 13.310 1.00 15.66 126 ILE B N 1
ATOM 2867 C CA . ILE B 1 126 ? 14.715 -34.730 14.142 1.00 15.79 126 ILE B CA 1
ATOM 2868 C C . ILE B 1 126 ? 15.835 -33.886 13.538 1.00 15.56 126 ILE B C 1
ATOM 2869 O O . ILE B 1 126 ? 16.808 -34.412 13.020 1.00 15.44 126 ILE B O 1
ATOM 2874 N N . ASN B 1 127 ? 15.697 -32.572 13.640 1.00 15.98 127 ASN B N 1
ATOM 2875 C CA . ASN B 1 127 ? 16.785 -31.639 13.340 1.00 16.29 127 ASN B CA 1
ATOM 2876 C C . ASN B 1 127 ? 16.646 -30.491 14.327 1.00 16.43 127 ASN B C 1
ATOM 2877 O O . ASN B 1 127 ? 15.617 -30.397 15.009 1.00 16.24 127 ASN B O 1
ATOM 2882 N N . GLU B 1 128 ? 17.674 -29.652 14.444 1.00 16.95 128 GLU B N 1
ATOM 2883 C CA . GLU B 1 128 ? 17.592 -28.440 15.258 1.00 17.46 128 GLU B CA 1
ATOM 2884 C C . GLU B 1 128 ? 16.589 -27.477 14.618 1.00 17.79 128 GLU B C 1
ATOM 2885 O O . GLU B 1 128 ? 16.518 -27.385 13.398 1.00 18.06 128 GLU B O 1
ATOM 2891 N N . ASN B 1 129 ? 15.797 -26.800 15.441 1.00 18.12 129 ASN B N 1
ATOM 2892 C CA . ASN B 1 129 ? 15.010 -25.652 14.987 1.00 18.99 129 ASN B CA 1
ATOM 2893 C C . ASN B 1 129 ? 15.888 -24.391 14.818 1.00 19.23 129 ASN B C 1
ATOM 2894 O O . ASN B 1 129 ? 16.137 -23.634 15.777 1.00 18.77 129 ASN B O 1
ATOM 2899 N N . ASP B 1 130 ? 16.314 -24.165 13.583 1.00 20.04 130 ASP B N 1
ATOM 2900 C CA . ASP B 1 130 ? 17.278 -23.103 13.255 1.00 21.05 130 ASP B CA 1
ATOM 2901 C C . ASP B 1 130 ? 16.650 -21.714 13.140 1.00 21.46 130 ASP B C 1
ATOM 2902 O O . ASP B 1 130 ? 17.342 -20.737 12.884 1.00 22.38 130 ASP B O 1
ATOM 2907 N N . ALA B 1 131 ? 15.342 -21.627 13.340 1.00 21.63 131 ALA B N 1
ATOM 2908 C CA . ALA B 1 131 ? 14.686 -20.355 13.499 1.00 21.85 131 ALA B CA 1
ATOM 2909 C C . ALA B 1 131 ? 14.967 -19.807 14.886 1.00 22.03 131 ALA B C 1
ATOM 2910 O O . ALA B 1 131 ? 15.298 -18.640 15.031 1.00 22.58 131 ALA B O 1
ATOM 2912 N N . THR B 1 132 ? 14.840 -20.653 15.902 1.00 22.08 132 THR B N 1
ATOM 2913 C CA . THR B 1 132 ? 14.852 -20.204 17.286 1.00 22.37 132 THR B CA 1
ATOM 2914 C C . THR B 1 132 ? 16.133 -20.513 18.048 1.00 22.26 132 THR B C 1
ATOM 2915 O O . THR B 1 132 ? 16.298 -20.045 19.154 1.00 21.23 132 THR B O 1
ATOM 2919 N N . ALA B 1 133 ? 17.014 -21.323 17.467 1.00 22.83 133 ALA B N 1
ATOM 2920 C CA . ALA B 1 133 ? 18.284 -21.671 18.094 1.00 23.43 133 ALA B CA 1
ATOM 2921 C C . ALA B 1 133 ? 19.349 -21.913 17.019 1.00 23.79 133 ALA B C 1
ATOM 2922 O O . ALA B 1 133 ? 19.035 -22.384 15.927 1.00 24.08 133 ALA B O 1
ATOM 2924 N N . ILE B 1 134 ? 20.596 -21.561 17.333 1.00 23.85 134 ILE B N 1
ATOM 2925 C CA . ILE B 1 134 ? 21.697 -21.613 16.362 1.00 24.13 134 ILE B CA 1
ATOM 2926 C C . ILE B 1 134 ? 22.889 -22.442 16.843 1.00 24.40 134 ILE B C 1
ATOM 2927 O O . ILE B 1 134 ? 23.881 -22.595 16.115 1.00 23.69 134 ILE B O 1
ATOM 2932 N N . GLU B 1 135 ? 22.787 -22.989 18.051 1.00 24.92 135 GLU B N 1
ATOM 2933 C CA . GLU B 1 135 ? 23.909 -23.663 18.694 1.00 25.53 135 GLU B CA 1
ATOM 2934 C C . GLU B 1 135 ? 24.549 -24.729 17.804 1.00 25.21 135 GLU B C 1
ATOM 2935 O O . GLU B 1 135 ? 25.771 -24.714 17.591 1.00 24.61 135 GLU B O 1
ATOM 2941 N N . GLU B 1 136 ? 23.728 -25.640 17.276 1.00 24.78 136 GLU B N 1
ATOM 2942 C CA . GLU B 1 136 ? 24.232 -26.741 16.454 1.00 25.23 136 GLU B CA 1
ATOM 2943 C C . GLU B 1 136 ? 24.719 -26.288 15.078 1.00 25.21 136 GLU B C 1
ATOM 2944 O O . GLU B 1 136 ? 25.565 -26.942 14.481 1.00 24.78 136 GLU B O 1
ATOM 2950 N N . ILE B 1 137 ? 24.163 -25.191 14.567 1.00 25.89 137 ILE B N 1
ATOM 2951 C CA . ILE B 1 137 ? 24.643 -24.582 13.323 1.00 26.00 137 ILE B CA 1
ATOM 2952 C C . ILE B 1 137 ? 26.070 -24.082 13.497 1.00 26.12 137 ILE B C 1
ATOM 2953 O O . ILE B 1 137 ? 26.911 -24.258 12.611 1.00 26.66 137 ILE B O 1
ATOM 2958 N N . VAL B 1 138 ? 26.316 -23.448 14.641 1.00 26.04 138 VAL B N 1
ATOM 2959 C CA . VAL B 1 138 ? 27.586 -22.801 14.939 1.00 26.31 138 VAL B CA 1
ATOM 2960 C C . VAL B 1 138 ? 28.659 -23.837 15.271 1.00 26.54 138 VAL B C 1
ATOM 2961 O O . VAL B 1 138 ? 29.765 -23.778 14.732 1.00 27.14 138 VAL B O 1
ATOM 2965 N N . PHE B 1 139 ? 28.328 -24.794 16.136 1.00 26.41 139 PHE B N 1
ATOM 2966 C CA . PHE B 1 139 ? 29.312 -25.772 16.590 1.00 26.17 139 PHE B CA 1
ATOM 2967 C C . PHE B 1 139 ? 28.649 -27.032 17.112 1.00 25.57 139 PHE B C 1
ATOM 2968 O O . PHE B 1 139 ? 27.948 -26.993 18.132 1.00 25.42 139 PHE B O 1
ATOM 2976 N N . GLY B 1 140 ? 28.862 -28.147 16.408 1.00 24.92 140 GLY B N 1
ATOM 2977 C CA . GLY B 1 140 ? 28.457 -29.459 16.908 1.00 24.23 140 GLY B CA 1
ATOM 2978 C C . GLY B 1 140 ? 27.658 -30.329 15.962 1.00 23.85 140 GLY B C 1
ATOM 2979 O O . GLY B 1 140 ? 27.665 -31.549 16.104 1.00 23.89 140 GLY B O 1
ATOM 2980 N N . ASP B 1 141 ? 26.958 -29.714 15.012 1.00 23.53 141 ASP B N 1
ATOM 2981 C CA . ASP B 1 141 ? 26.302 -30.447 13.931 1.00 22.91 141 ASP B CA 1
ATOM 2982 C C . ASP B 1 141 ? 25.340 -31.549 14.433 1.00 22.23 141 ASP B C 1
ATOM 2983 O O . ASP B 1 141 ? 25.256 -32.618 13.832 1.00 21.76 141 ASP B O 1
ATOM 2988 N N . ASN B 1 142 ? 24.620 -31.253 15.522 1.00 21.14 142 ASN B N 1
ATOM 2989 C CA . ASN B 1 142 ? 23.598 -32.124 16.144 1.00 20.87 142 ASN B CA 1
ATOM 2990 C C . ASN B 1 142 ? 24.101 -33.272 17.021 1.00 20.67 142 ASN B C 1
ATOM 2991 O O . ASN B 1 142 ? 23.308 -34.116 17.434 1.00 20.38 142 ASN B O 1
ATOM 2996 N N . ASP B 1 143 ? 25.393 -33.306 17.332 1.00 20.67 143 ASP B N 1
ATOM 2997 C CA . ASP B 1 143 ? 25.904 -34.321 18.248 1.00 20.71 143 ASP B CA 1
ATOM 2998 C C . ASP B 1 143 ? 25.162 -34.241 19.580 1.00 20.45 143 ASP B C 1
ATOM 2999 O O . ASP B 1 143 ? 24.583 -35.225 20.029 1.00 20.06 143 ASP B O 1
ATOM 3004 N N . SER B 1 144 ? 25.173 -33.062 20.187 1.00 20.39 144 SER B N 1
ATOM 3005 C CA . SER B 1 144 ? 24.551 -32.860 21.490 1.00 20.73 144 SER B CA 1
ATOM 3006 C C . SER B 1 144 ? 23.041 -33.033 21.460 1.00 19.96 144 SER B C 1
ATOM 3007 O O . SER B 1 144 ? 22.470 -33.687 22.331 1.00 19.96 144 SER B O 1
ATOM 3010 N N . LEU B 1 145 ? 22.392 -32.456 20.459 1.00 19.04 145 LEU B N 1
ATOM 3011 C CA . LEU B 1 145 ? 20.950 -32.616 20.304 1.00 18.52 145 LEU B CA 1
ATOM 3012 C C . LEU B 1 145 ? 20.565 -34.101 20.239 1.00 18.10 145 LEU B C 1
ATOM 3013 O O . LEU B 1 145 ? 19.566 -34.521 20.838 1.00 17.35 145 LEU B O 1
ATOM 3018 N N . SER B 1 146 ? 21.382 -34.896 19.545 1.00 17.55 146 SER B N 1
ATOM 3019 C CA . SER B 1 146 ? 21.116 -36.320 19.398 1.00 17.66 146 SER B CA 1
ATOM 3020 C C . SER B 1 146 ? 21.326 -37.080 20.716 1.00 17.27 146 SER B C 1
ATOM 3021 O O . SER B 1 146 ? 20.606 -38.040 21.007 1.00 17.09 146 SER B O 1
ATOM 3024 N N . ALA B 1 147 ? 22.295 -36.649 21.505 1.00 17.14 147 ALA B N 1
ATOM 3025 C CA . ALA B 1 147 ? 22.484 -37.196 22.840 1.00 18.13 147 ALA B CA 1
ATOM 3026 C C . ALA B 1 147 ? 21.261 -36.914 23.731 1.00 18.57 147 ALA B C 1
ATOM 3027 O O . ALA B 1 147 ? 20.791 -37.801 24.455 1.00 18.53 147 ALA B O 1
ATOM 3029 N N . TYR B 1 148 ? 20.738 -35.691 23.661 1.00 18.82 148 TYR B N 1
ATOM 3030 C CA . TYR B 1 148 ? 19.578 -35.310 24.472 1.00 18.76 148 TYR B CA 1
ATOM 3031 C C . TYR B 1 148 ? 18.319 -36.083 24.059 1.00 18.30 148 TYR B C 1
ATOM 3032 O O . TYR B 1 148 ? 17.551 -36.554 24.908 1.00 18.14 148 TYR B O 1
ATOM 3041 N N . ALA B 1 149 ? 18.142 -36.232 22.754 1.00 17.88 149 ALA B N 1
ATOM 3042 C CA . ALA B 1 149 ? 17.065 -37.032 22.177 1.00 18.24 149 ALA B CA 1
ATOM 3043 C C . ALA B 1 149 ? 17.107 -38.465 22.671 1.00 18.20 149 ALA B C 1
ATOM 3044 O O . ALA B 1 149 ? 16.085 -39.029 23.036 1.00 17.97 149 ALA B O 1
ATOM 3046 N N . THR B 1 150 ? 18.304 -39.041 22.670 1.00 18.56 150 THR B N 1
ATOM 3047 C CA . THR B 1 150 ? 18.518 -40.410 23.130 1.00 18.81 150 THR B CA 1
ATOM 3048 C C . THR B 1 150 ? 18.101 -40.575 24.586 1.00 19.13 150 THR B C 1
ATOM 3049 O O . THR B 1 150 ? 17.374 -41.512 24.933 1.00 19.16 150 THR B O 1
ATOM 3053 N N . HIS B 1 151 ? 18.554 -39.671 25.443 1.00 19.18 151 HIS B N 1
ATOM 3054 C CA . HIS B 1 151 ? 18.224 -39.801 26.848 1.00 19.32 151 HIS B CA 1
ATOM 3055 C C . HIS B 1 151 ? 16.758 -39.521 27.110 1.00 18.96 151 HIS B C 1
ATOM 3056 O O . HIS B 1 151 ? 16.066 -40.344 27.712 1.00 18.90 151 HIS B O 1
ATOM 3063 N N . PHE B 1 152 ? 16.282 -38.363 26.656 1.00 19.09 152 PHE B N 1
ATOM 3064 C CA . PHE B 1 152 ? 14.926 -37.910 26.999 1.00 18.98 152 PHE B CA 1
ATOM 3065 C C . PHE B 1 152 ? 13.795 -38.625 26.274 1.00 18.67 152 PHE B C 1
ATOM 3066 O O . PHE B 1 152 ? 12.660 -38.574 26.741 1.00 18.39 152 PHE B O 1
ATOM 3074 N N . PHE B 1 153 ? 14.079 -39.295 25.157 1.00 18.84 153 PHE B N 1
ATOM 3075 C CA . PHE B 1 153 ? 13.060 -40.134 24.507 1.00 19.66 153 PHE B CA 1
ATOM 3076 C C . PHE B 1 153 ? 13.293 -41.630 24.739 1.00 20.21 153 PHE B C 1
ATOM 3077 O O . PHE B 1 153 ? 12.756 -42.463 24.005 1.00 19.69 153 PHE B O 1
ATOM 3085 N N . ASP B 1 154 ? 14.083 -41.946 25.770 1.00 21.34 154 ASP B N 1
ATOM 3086 C CA . ASP B 1 154 ? 14.217 -43.300 26.328 1.00 22.44 154 ASP B CA 1
ATOM 3087 C C . ASP B 1 154 ? 14.716 -44.337 25.321 1.00 22.32 154 ASP B C 1
ATOM 3088 O O . ASP B 1 154 ? 14.123 -45.400 25.146 1.00 21.42 154 ASP B O 1
ATOM 3093 N N . ALA B 1 155 ? 15.805 -43.972 24.651 1.00 22.45 155 ALA B N 1
ATOM 3094 C CA . ALA B 1 155 ? 16.551 -44.864 23.800 1.00 22.85 155 ALA B CA 1
ATOM 3095 C C . ALA B 1 155 ? 17.740 -45.363 24.592 1.00 23.33 155 ALA B C 1
ATOM 3096 O O . ALA B 1 155 ? 18.189 -44.723 25.535 1.00 23.71 155 ALA B O 1
ATOM 3098 N N . ASP B 1 156 ? 18.248 -46.522 24.202 1.00 24.15 156 ASP B N 1
ATOM 3099 C CA . ASP B 1 156 ? 19.332 -47.190 24.937 1.00 24.47 156 ASP B CA 1
ATOM 3100 C C . ASP B 1 156 ? 20.705 -46.841 24.361 1.00 23.95 156 ASP B C 1
ATOM 3101 O O . ASP B 1 156 ? 21.720 -46.830 25.079 1.00 24.69 156 ASP B O 1
ATOM 3106 N N . LEU B 1 157 ? 20.713 -46.521 23.071 1.00 22.80 157 LEU B N 1
ATOM 3107 C CA . LEU B 1 157 ? 21.936 -46.346 22.310 1.00 22.40 157 LEU B CA 1
ATOM 3108 C C . LEU B 1 157 ? 21.793 -45.234 21.278 1.00 21.24 157 LEU B C 1
ATOM 3109 O O . LEU B 1 157 ? 20.795 -45.153 20.568 1.00 19.93 157 LEU B O 1
ATOM 3114 N N . LEU B 1 158 ? 22.820 -44.395 21.210 1.00 20.69 158 LEU B N 1
ATOM 3115 C CA . LEU B 1 158 ? 22.964 -43.414 20.174 1.00 20.51 158 LEU B CA 1
ATOM 3116 C C . LEU B 1 158 ? 24.035 -43.906 19.213 1.00 20.84 158 LEU B C 1
ATOM 3117 O O . LEU B 1 158 ? 25.169 -44.157 19.625 1.00 21.04 158 LEU B O 1
ATOM 3122 N N . VAL B 1 159 ? 23.682 -44.045 17.939 1.00 21.09 159 VAL B N 1
ATOM 3123 C CA . VAL B 1 159 ? 24.670 -44.287 16.893 1.00 21.17 159 VAL B CA 1
ATOM 3124 C C . VAL B 1 159 ? 24.954 -42.992 16.151 1.00 21.22 159 VAL B C 1
ATOM 3125 O O . VAL B 1 159 ? 24.068 -42.448 15.512 1.00 20.99 159 VAL B O 1
ATOM 3129 N N . ILE B 1 160 ? 26.189 -42.508 16.246 1.00 21.50 160 ILE B N 1
ATOM 3130 C CA . ILE B 1 160 ? 26.646 -41.385 15.442 1.00 22.15 160 ILE B CA 1
ATOM 3131 C C . ILE B 1 160 ? 27.402 -41.912 14.225 1.00 22.62 160 ILE B C 1
ATOM 3132 O O . ILE B 1 160 ? 28.406 -42.622 14.373 1.00 22.16 160 ILE B O 1
ATOM 3137 N N . LEU B 1 161 ? 26.903 -41.566 13.032 1.00 22.81 161 LEU B N 1
ATOM 3138 C CA . LEU B 1 161 ? 27.548 -41.899 11.769 1.00 22.95 161 LEU B CA 1
ATOM 3139 C C . LEU B 1 161 ? 28.291 -40.673 11.245 1.00 23.96 161 LEU B C 1
ATOM 3140 O O . LEU B 1 161 ? 27.714 -39.588 11.126 1.00 24.49 161 LEU B O 1
ATOM 3145 N N . SER B 1 162 ? 29.561 -40.867 10.898 1.00 24.87 162 SER B N 1
ATOM 3146 C CA . SER B 1 162 ? 30.519 -39.778 10.786 1.00 25.80 162 SER B CA 1
ATOM 3147 C C . SER B 1 162 ? 31.514 -39.973 9.645 1.00 25.99 162 SER B C 1
ATOM 3148 O O . SER B 1 162 ? 31.591 -41.053 9.060 1.00 25.77 162 SER B O 1
ATOM 3151 N N . ASP B 1 163 ? 32.261 -38.909 9.341 1.00 26.73 163 ASP B N 1
ATOM 3152 C CA . ASP B 1 163 ? 33.505 -39.002 8.550 1.00 27.58 163 ASP B CA 1
ATOM 3153 C C . ASP B 1 163 ? 34.438 -40.094 9.101 1.00 28.01 163 ASP B C 1
ATOM 3154 O O . ASP B 1 163 ? 34.943 -40.946 8.371 1.00 27.79 163 ASP B O 1
ATOM 3159 N N . ILE B 1 164 ? 34.653 -40.053 10.405 1.00 28.72 164 ILE B N 1
ATOM 3160 C CA . ILE B 1 164 ? 35.629 -40.919 11.041 1.00 28.83 164 ILE B CA 1
ATOM 3161 C C . ILE B 1 164 ? 34.991 -42.252 11.439 1.00 28.65 164 ILE B C 1
ATOM 3162 O O . ILE B 1 164 ? 33.822 -42.316 11.813 1.00 28.79 164 ILE B O 1
ATOM 3167 N N . ASP B 1 165 ? 35.789 -43.308 11.362 1.00 28.25 165 ASP B N 1
ATOM 3168 C CA . ASP B 1 165 ? 35.319 -44.670 11.583 1.00 28.27 165 ASP B CA 1
ATOM 3169 C C . ASP B 1 165 ? 35.331 -45.085 13.064 1.00 27.63 165 ASP B C 1
ATOM 3170 O O . ASP B 1 165 ? 34.909 -46.189 13.396 1.00 26.75 165 ASP B O 1
ATOM 3175 N N . GLY B 1 166 ? 35.820 -44.209 13.936 1.00 27.25 166 GLY B N 1
ATOM 3176 C CA . GLY B 1 166 ? 35.907 -44.502 15.358 1.00 27.41 166 GLY B CA 1
ATOM 3177 C C . GLY B 1 166 ? 36.687 -43.452 16.118 1.00 27.25 166 GLY B C 1
ATOM 3178 O O . GLY B 1 166 ? 37.208 -42.511 15.525 1.00 27.07 166 GLY B O 1
ATOM 3179 N N . PHE B 1 167 ? 36.744 -43.617 17.436 1.00 27.25 167 PHE B N 1
ATOM 3180 C CA . PHE B 1 167 ? 37.537 -42.769 18.333 1.00 28.17 167 PHE B CA 1
ATOM 3181 C C . PHE B 1 167 ? 38.906 -43.421 18.606 1.00 28.63 167 PHE B C 1
ATOM 3182 O O . PHE B 1 167 ? 38.997 -44.626 18.853 1.00 28.44 167 PHE B O 1
ATOM 3190 N N . TYR B 1 168 ? 39.949 -42.595 18.583 1.00 29.94 168 TYR B N 1
ATOM 3191 C CA . TYR B 1 168 ? 41.339 -43.040 18.578 1.00 30.78 168 TYR B CA 1
ATOM 3192 C C . TYR B 1 168 ? 42.128 -42.453 19.737 1.00 31.56 168 TYR B C 1
ATOM 3193 O O . TYR B 1 168 ? 41.737 -41.443 20.314 1.00 31.66 168 TYR B O 1
ATOM 3202 N N . ASP B 1 169 ? 43.261 -43.085 20.044 1.00 32.56 169 ASP B N 1
ATOM 3203 C CA . ASP B 1 169 ? 44.161 -42.639 21.113 1.00 33.19 169 ASP B CA 1
ATOM 3204 C C . ASP B 1 169 ? 44.868 -41.342 20.783 1.00 33.92 169 ASP B C 1
ATOM 3205 O O . ASP B 1 169 ? 45.464 -40.720 21.657 1.00 34.30 169 ASP B O 1
ATOM 3210 N N . LYS B 1 170 ? 44.827 -40.956 19.513 1.00 34.83 170 LYS B N 1
ATOM 3211 C CA . LYS B 1 170 ? 45.270 -39.633 19.082 1.00 35.58 170 LYS B CA 1
ATOM 3212 C C . LYS B 1 170 ? 44.693 -39.362 17.705 1.00 35.32 170 LYS B C 1
ATOM 3213 O O . LYS B 1 170 ? 44.167 -40.274 17.073 1.00 35.11 170 LYS B O 1
ATOM 3219 N N . ASN B 1 171 ? 44.802 -38.118 17.242 1.00 35.49 171 ASN B N 1
ATOM 3220 C CA . ASN B 1 171 ? 44.190 -37.710 15.974 1.00 35.77 171 ASN B CA 1
ATOM 3221 C C . ASN B 1 171 ? 44.699 -38.561 14.802 1.00 35.88 171 ASN B C 1
ATOM 3222 O O . ASN B 1 171 ? 45.860 -38.458 14.424 1.00 35.61 171 ASN B O 1
ATOM 3227 N N . PRO B 1 172 ? 43.820 -39.390 14.213 1.00 36.23 172 PRO B N 1
ATOM 3228 C CA . PRO B 1 172 ? 44.227 -40.308 13.150 1.00 36.80 172 PRO B CA 1
ATOM 3229 C C . PRO B 1 172 ? 44.495 -39.621 11.797 1.00 37.37 172 PRO B C 1
ATOM 3230 O O . PRO B 1 172 ? 45.100 -40.215 10.906 1.00 37.32 172 PRO B O 1
ATOM 3234 N N . SER B 1 173 ? 44.036 -38.383 11.651 1.00 38.03 173 SER B N 1
ATOM 3235 C CA . SER B 1 173 ? 44.362 -37.569 10.485 1.00 38.48 173 SER B CA 1
ATOM 3236 C C . SER B 1 173 ? 45.812 -37.091 10.523 1.00 38.86 173 SER B C 1
ATOM 3237 O O . SER B 1 173 ? 46.416 -36.885 9.475 1.00 38.66 173 SER B O 1
ATOM 3240 N N . GLU B 1 174 ? 46.352 -36.921 11.733 1.00 39.34 174 GLU B N 1
ATOM 3241 C CA . GLU B 1 174 ? 47.710 -36.406 11.936 1.00 40.20 174 GLU B CA 1
ATOM 3242 C C . GLU B 1 174 ? 48.771 -37.500 12.163 1.00 40.44 174 GLU B C 1
ATOM 3243 O O . GLU B 1 174 ? 49.962 -37.244 11.972 1.00 40.44 174 GLU B O 1
ATOM 3249 N N . PHE B 1 175 ? 48.351 -38.701 12.567 1.00 40.76 175 PHE B N 1
ATOM 3250 C CA . PHE B 1 175 ? 49.288 -39.758 12.953 1.00 41.05 175 PHE B CA 1
ATOM 3251 C C . PHE B 1 175 ? 48.987 -41.102 12.295 1.00 41.53 175 PHE B C 1
ATOM 3252 O O . PHE B 1 175 ? 47.879 -41.641 12.425 1.00 41.82 175 PHE B O 1
ATOM 3260 N N . SER B 1 176 ? 49.997 -41.657 11.626 1.00 42.02 176 SER B N 1
ATOM 3261 C CA . SER B 1 176 ? 49.864 -42.940 10.925 1.00 42.27 176 SER B CA 1
ATOM 3262 C C . SER B 1 176 ? 49.755 -44.125 11.883 1.00 42.46 176 SER B C 1
ATOM 3263 O O . SER B 1 176 ? 49.225 -45.180 11.512 1.00 42.61 176 SER B O 1
ATOM 3266 N N . ASP B 1 177 ? 50.251 -43.954 13.106 1.00 42.46 177 ASP B N 1
ATOM 3267 C CA . ASP B 1 177 ? 50.212 -45.027 14.105 1.00 42.54 177 ASP B CA 1
ATOM 3268 C C . ASP B 1 177 ? 49.059 -44.881 15.116 1.00 42.33 177 ASP B C 1
ATOM 3269 O O . ASP B 1 177 ? 49.038 -45.572 16.136 1.00 42.16 177 ASP B O 1
ATOM 3274 N N . ALA B 1 178 ? 48.109 -43.987 14.833 1.00 41.94 178 ALA B N 1
ATOM 3275 C CA . ALA B 1 178 ? 46.954 -43.794 15.707 1.00 41.66 178 ALA B CA 1
ATOM 3276 C C . ALA B 1 178 ? 46.218 -45.121 15.901 1.00 41.42 178 ALA B C 1
ATOM 3277 O O . ALA B 1 178 ? 45.953 -45.836 14.932 1.00 41.73 178 ALA B O 1
ATOM 3279 N N . LYS B 1 179 ? 45.921 -45.444 17.157 1.00 40.91 179 LYS B N 1
ATOM 3280 C CA . LYS B 1 179 ? 45.234 -46.677 17.529 1.00 40.81 179 LYS B CA 1
ATOM 3281 C C . LYS B 1 179 ? 43.788 -46.371 17.902 1.00 39.68 179 LYS B C 1
ATOM 3282 O O . LYS B 1 179 ? 43.507 -45.441 18.659 1.00 39.29 179 LYS B O 1
ATOM 3288 N N . ARG B 1 180 ? 42.882 -47.175 17.371 1.00 38.82 180 ARG B N 1
ATOM 3289 C CA . ARG B 1 180 ? 41.468 -47.004 17.607 1.00 38.28 180 ARG B CA 1
ATOM 3290 C C . ARG B 1 180 ? 41.059 -47.665 18.916 1.00 37.82 180 ARG B C 1
ATOM 3291 O O . ARG B 1 180 ? 41.346 -48.840 19.136 1.00 37.96 180 ARG B O 1
ATOM 3299 N N . LEU B 1 181 ? 40.364 -46.914 19.766 1.00 37.12 181 LEU B N 1
ATOM 3300 C CA . LEU B 1 181 ? 39.928 -47.409 21.069 1.00 36.67 181 LEU B CA 1
ATOM 3301 C C . LEU B 1 181 ? 38.573 -48.075 20.915 1.00 36.24 181 LEU B C 1
ATOM 3302 O O . LEU B 1 181 ? 37.589 -47.401 20.675 1.00 36.27 181 LEU B O 1
ATOM 3307 N N . GLU B 1 182 ? 38.527 -49.399 21.045 1.00 35.92 182 GLU B N 1
ATOM 3308 C CA . GLU B 1 182 ? 37.328 -50.173 20.701 1.00 36.09 182 GLU B CA 1
ATOM 3309 C C . GLU B 1 182 ? 36.177 -50.011 21.709 1.00 35.37 182 GLU B C 1
ATOM 3310 O O . GLU B 1 182 ? 35.001 -50.035 21.325 1.00 34.79 182 GLU B O 1
ATOM 3316 N N . LYS B 1 183 ? 36.525 -49.856 22.986 1.00 34.84 183 LYS B N 1
ATOM 3317 C CA . LYS B 1 183 ? 35.553 -49.650 24.062 1.00 34.62 183 LYS B CA 1
ATOM 3318 C C . LYS B 1 183 ? 36.028 -48.567 25.012 1.00 34.06 183 LYS B C 1
ATOM 3319 O O . LYS B 1 183 ? 37.204 -48.518 25.363 1.00 33.98 183 LYS B O 1
ATOM 3325 N N . ILE B 1 184 ? 35.106 -47.704 25.427 1.00 33.59 184 ILE B N 1
ATOM 3326 C CA . ILE B 1 184 ? 35.412 -46.608 26.341 1.00 33.77 184 ILE B CA 1
ATOM 3327 C C . ILE B 1 184 ? 34.391 -46.591 27.479 1.00 33.71 184 ILE B C 1
ATOM 3328 O O . ILE B 1 184 ? 33.187 -46.583 27.252 1.00 33.14 184 ILE B O 1
ATOM 3333 N N . THR B 1 185 ? 34.903 -46.554 28.700 1.00 34.27 185 THR B N 1
ATOM 3334 C CA . THR B 1 185 ? 34.098 -46.634 29.911 1.00 34.85 185 THR B CA 1
ATOM 3335 C C . THR B 1 185 ? 34.015 -45.281 30.628 1.00 35.15 185 THR B C 1
ATOM 3336 O O . THR B 1 185 ? 33.113 -45.056 31.428 1.00 34.97 185 THR B O 1
ATOM 3340 N N . HIS B 1 186 ? 34.936 -44.379 30.325 1.00 35.44 186 HIS B N 1
ATOM 3341 C CA . HIS B 1 186 ? 34.984 -43.093 30.998 1.00 36.07 186 HIS B CA 1
ATOM 3342 C C . HIS B 1 186 ? 35.497 -42.026 30.044 1.00 36.71 186 HIS B C 1
ATOM 3343 O O . HIS B 1 186 ? 36.407 -42.274 29.263 1.00 36.55 186 HIS B O 1
ATOM 3350 N N . ILE B 1 187 ? 34.899 -40.840 30.111 1.00 37.63 187 ILE B N 1
ATOM 3351 C CA . ILE B 1 187 ? 35.365 -39.703 29.333 1.00 38.36 187 ILE B CA 1
ATOM 3352 C C . ILE B 1 187 ? 36.310 -38.862 30.194 1.00 38.88 187 ILE B C 1
ATOM 3353 O O . ILE B 1 187 ? 35.872 -38.164 31.110 1.00 39.01 187 ILE B O 1
ATOM 3358 N N . LYS B 1 188 ? 37.606 -38.948 29.894 1.00 39.57 188 LYS B N 1
ATOM 3359 C CA . LYS B 1 188 ? 38.616 -38.160 30.588 1.00 40.14 188 LYS B CA 1
ATOM 3360 C C . LYS B 1 188 ? 38.353 -36.683 30.354 1.00 40.95 188 LYS B C 1
ATOM 3361 O O . LYS B 1 188 ? 38.248 -36.232 29.216 1.00 40.73 188 LYS B O 1
ATOM 3367 N N . GLU B 1 189 ? 38.269 -35.927 31.440 1.00 41.79 189 GLU B N 1
ATOM 3368 C CA . GLU B 1 189 ? 38.023 -34.493 31.358 1.00 42.48 189 GLU B CA 1
ATOM 3369 C C . GLU B 1 189 ? 39.094 -33.772 30.528 1.00 42.41 189 GLU B C 1
ATOM 3370 O O . GLU B 1 189 ? 38.849 -32.685 30.013 1.00 42.56 189 GLU B O 1
ATOM 3376 N N . GLU B 1 190 ? 40.270 -34.384 30.399 1.00 42.48 190 GLU B N 1
ATOM 3377 C CA . GLU B 1 190 ? 41.378 -33.802 29.636 1.00 42.72 190 GLU B CA 1
ATOM 3378 C C . GLU B 1 190 ? 41.143 -33.902 28.124 1.00 42.49 190 GLU B C 1
ATOM 3379 O O . GLU B 1 190 ? 41.752 -33.167 27.344 1.00 42.35 190 GLU B O 1
ATOM 3385 N N . TRP B 1 191 ? 40.264 -34.818 27.718 1.00 42.30 191 TRP B N 1
ATOM 3386 C CA . TRP B 1 191 ? 39.833 -34.899 26.328 1.00 42.24 191 TRP B CA 1
ATOM 3387 C C . TRP B 1 191 ? 38.922 -33.745 25.939 1.00 42.14 191 TRP B C 1
ATOM 3388 O O . TRP B 1 191 ? 38.697 -33.518 24.754 1.00 42.04 191 TRP B O 1
ATOM 3399 N N . LEU B 1 192 ? 38.389 -33.036 26.931 1.00 42.25 192 LEU B N 1
ATOM 3400 C CA . LEU B 1 192 ? 37.377 -32.012 26.698 1.00 42.36 192 LEU B CA 1
ATOM 3401 C C . LEU B 1 192 ? 37.972 -30.617 26.762 1.00 42.56 192 LEU B C 1
ATOM 3402 O O . LEU B 1 192 ? 37.257 -29.634 26.571 1.00 42.93 192 LEU B O 1
ATOM 3407 N N . HIS B 1 202 ? 33.804 -22.387 13.152 1.00 37.68 202 HIS B N 1
ATOM 3408 C CA . HIS B 1 202 ? 33.924 -23.298 14.286 1.00 37.58 202 HIS B CA 1
ATOM 3409 C C . HIS B 1 202 ? 33.664 -24.731 13.825 1.00 37.07 202 HIS B C 1
ATOM 3410 O O . HIS B 1 202 ? 34.484 -25.619 14.064 1.00 37.35 202 HIS B O 1
ATOM 3417 N N . GLY B 1 203 ? 32.524 -24.952 13.170 1.00 36.39 203 GLY B N 1
ATOM 3418 C CA . GLY B 1 203 ? 32.315 -26.152 12.346 1.00 35.63 203 GLY B CA 1
ATOM 3419 C C . GLY B 1 203 ? 31.565 -27.320 12.967 1.00 34.95 203 GLY B C 1
ATOM 3420 O O . GLY B 1 203 ? 30.802 -27.156 13.925 1.00 34.51 203 GLY B O 1
ATOM 3421 N N . THR B 1 204 ? 31.791 -28.509 12.407 1.00 34.19 204 THR B N 1
ATOM 3422 C CA . THR B 1 204 ? 31.014 -29.700 12.759 1.00 34.08 204 THR B CA 1
ATOM 3423 C C . THR B 1 204 ? 31.263 -30.211 14.183 1.00 33.69 204 THR B C 1
ATOM 3424 O O . THR B 1 204 ? 30.468 -30.995 14.705 1.00 34.28 204 THR B O 1
ATOM 3428 N N . GLY B 1 205 ? 32.352 -29.772 14.808 1.00 32.90 205 GLY B N 1
ATOM 3429 C CA . GLY B 1 205 ? 32.599 -30.091 16.210 1.00 32.58 205 GLY B CA 1
ATOM 3430 C C . GLY B 1 205 ? 33.860 -30.888 16.471 1.00 31.49 205 GLY B C 1
ATOM 3431 O O . GLY B 1 205 ? 34.419 -30.812 17.556 1.00 31.73 205 GLY B O 1
ATOM 3432 N N . GLY B 1 206 ? 34.309 -31.666 15.490 1.00 30.51 206 GLY B N 1
ATOM 3433 C CA . GLY B 1 206 ? 35.432 -32.568 15.700 1.00 29.42 206 GLY B CA 1
ATOM 3434 C C . GLY B 1 206 ? 35.079 -33.657 16.712 1.00 28.41 206 GLY B C 1
ATOM 3435 O O . GLY B 1 206 ? 33.909 -33.940 16.979 1.00 27.81 206 GLY B O 1
ATOM 3436 N N . ILE B 1 207 ? 36.101 -34.259 17.299 1.00 27.22 207 ILE B N 1
ATOM 3437 C CA . ILE B 1 207 ? 35.886 -35.385 18.209 1.00 26.17 207 ILE B CA 1
ATOM 3438 C C . ILE B 1 207 ? 35.271 -34.932 19.544 1.00 25.61 207 ILE B C 1
ATOM 3439 O O . ILE B 1 207 ? 34.573 -35.707 20.209 1.00 25.15 207 ILE B O 1
ATOM 3444 N N . VAL B 1 208 ? 35.495 -33.673 19.909 1.00 25.07 208 VAL B N 1
ATOM 3445 C CA . VAL B 1 208 ? 35.109 -33.199 21.225 1.00 25.44 208 VAL B CA 1
ATOM 3446 C C . VAL B 1 208 ? 33.586 -33.154 21.461 1.00 25.10 208 VAL B C 1
ATOM 3447 O O . VAL B 1 208 ? 33.122 -33.576 22.527 1.00 24.97 208 VAL B O 1
ATOM 3451 N N . THR B 1 209 ? 32.802 -32.694 20.484 1.00 24.83 209 THR B N 1
ATOM 3452 C CA . THR B 1 209 ? 31.342 -32.691 20.660 1.00 24.43 209 THR B CA 1
ATOM 3453 C C . THR B 1 209 ? 30.804 -34.121 20.699 1.00 24.17 209 THR B C 1
ATOM 3454 O O . THR B 1 209 ? 29.781 -34.392 21.325 1.00 23.88 209 THR B O 1
ATOM 3458 N N . LYS B 1 210 ? 31.509 -35.034 20.037 1.00 23.83 210 LYS B N 1
ATOM 3459 C CA . LYS B 1 210 ? 31.196 -36.448 20.133 1.00 23.93 210 LYS B CA 1
ATOM 3460 C C . LYS B 1 210 ? 31.494 -36.981 21.541 1.00 23.69 210 LYS B C 1
ATOM 3461 O O . LYS B 1 210 ? 30.722 -37.751 22.089 1.00 23.51 210 LYS B O 1
ATOM 3467 N N . LEU B 1 211 ? 32.579 -36.527 22.142 1.00 23.87 211 LEU B N 1
ATOM 3468 C CA . LEU B 1 211 ? 32.956 -36.987 23.477 1.00 23.96 211 LEU B CA 1
ATOM 3469 C C . LEU B 1 211 ? 32.081 -36.370 24.558 1.00 24.37 211 LEU B C 1
ATOM 3470 O O . LEU B 1 211 ? 31.781 -37.008 25.568 1.00 24.42 211 LEU B O 1
ATOM 3475 N N . LYS B 1 212 ? 31.672 -35.126 24.357 1.00 25.04 212 LYS B N 1
ATOM 3476 C CA . LYS B 1 212 ? 30.734 -34.494 25.277 1.00 25.20 212 LYS B CA 1
ATOM 3477 C C . LYS B 1 212 ? 29.394 -35.242 25.244 1.00 24.77 212 LYS B C 1
ATOM 3478 O O . LYS B 1 212 ? 28.776 -35.462 26.277 1.00 24.45 212 LYS B O 1
ATOM 3484 N N . ALA B 1 213 ? 28.964 -35.645 24.052 1.00 24.29 213 ALA B N 1
ATOM 3485 C CA . ALA B 1 213 ? 27.744 -36.421 23.910 1.00 24.09 213 ALA B CA 1
ATOM 3486 C C . ALA B 1 213 ? 27.841 -37.751 24.657 1.00 23.85 213 ALA B C 1
ATOM 3487 O O . ALA B 1 213 ? 26.888 -38.161 25.322 1.00 23.37 213 ALA B O 1
ATOM 3489 N N . ALA B 1 214 ? 28.985 -38.425 24.536 1.00 23.67 214 ALA B N 1
ATOM 3490 C CA . ALA B 1 214 ? 29.178 -39.716 25.173 1.00 24.18 214 ALA B CA 1
ATOM 3491 C C . ALA B 1 214 ? 29.178 -39.568 26.686 1.00 24.33 214 ALA B C 1
ATOM 3492 O O . ALA B 1 214 ? 28.595 -40.388 27.389 1.00 24.12 214 ALA B O 1
ATOM 3494 N N . LYS B 1 215 ? 29.823 -38.509 27.175 1.00 25.05 215 LYS B N 1
ATOM 3495 C CA . LYS B 1 215 ? 29.844 -38.194 28.597 1.00 25.30 215 LYS B CA 1
ATOM 3496 C C . LYS B 1 215 ? 28.420 -37.993 29.126 1.00 25.24 215 LYS B C 1
ATOM 3497 O O . LYS B 1 215 ? 28.070 -38.528 30.171 1.00 25.25 215 LYS B O 1
ATOM 3503 N N . PHE B 1 216 ? 27.608 -37.234 28.394 1.00 24.83 216 PHE B N 1
ATOM 3504 C CA . PHE B 1 216 ? 26.222 -37.019 28.784 1.00 24.65 216 PHE B CA 1
ATOM 3505 C C . PHE B 1 216 ? 25.519 -38.373 28.934 1.00 24.50 216 PHE B C 1
ATOM 3506 O O . PHE B 1 216 ? 24.912 -38.651 29.972 1.00 24.17 216 PHE B O 1
ATOM 3514 N N . LEU B 1 217 ? 25.662 -39.230 27.927 1.00 24.33 217 LEU B N 1
ATOM 3515 C CA . LEU B 1 217 ? 24.965 -40.515 27.906 1.00 25.13 217 LEU B CA 1
ATOM 3516 C C . LEU B 1 217 ? 25.477 -41.519 28.953 1.00 25.52 217 LEU B C 1
ATOM 3517 O O . LEU B 1 217 ? 24.669 -42.198 29.583 1.00 25.62 217 LEU B O 1
ATOM 3522 N N . LEU B 1 218 ? 26.791 -41.608 29.153 1.00 26.01 218 LEU B N 1
ATOM 3523 C CA . LEU B 1 218 ? 27.326 -42.461 30.228 1.00 26.83 218 LEU B CA 1
ATOM 3524 C C . LEU B 1 218 ? 26.783 -42.041 31.595 1.00 27.11 218 LEU B C 1
ATOM 3525 O O . LEU B 1 218 ? 26.374 -42.882 32.390 1.00 26.48 218 LEU B O 1
ATOM 3530 N N . GLU B 1 219 ? 26.771 -40.735 31.850 1.00 28.01 219 GLU B N 1
ATOM 3531 C CA . GLU B 1 219 ? 26.170 -40.190 33.070 1.00 29.05 219 GLU B CA 1
ATOM 3532 C C . GLU B 1 219 ? 24.661 -40.492 33.217 1.00 28.84 219 GLU B C 1
ATOM 3533 O O . GLU B 1 219 ? 24.128 -40.469 34.319 1.00 29.47 219 GLU B O 1
ATOM 3539 N N . HIS B 1 220 ? 23.975 -40.782 32.121 1.00 29.00 220 HIS B N 1
ATOM 3540 C CA . HIS B 1 220 ? 22.553 -41.155 32.191 1.00 29.12 220 HIS B CA 1
ATOM 3541 C C . HIS B 1 220 ? 22.329 -42.635 31.899 1.00 29.10 220 HIS B C 1
ATOM 3542 O O . HIS B 1 220 ? 21.253 -43.030 31.434 1.00 29.00 220 HIS B O 1
ATOM 3549 N N . ASN B 1 221 ? 23.350 -43.444 32.202 1.00 29.28 221 ASN B N 1
ATOM 3550 C CA . ASN B 1 221 ? 23.309 -44.906 32.046 1.00 29.59 221 ASN B CA 1
ATOM 3551 C C . ASN B 1 221 ? 22.959 -45.370 30.639 1.00 28.97 221 ASN B C 1
ATOM 3552 O O . ASN B 1 221 ? 22.300 -46.386 30.461 1.00 28.93 221 ASN B O 1
ATOM 3557 N N . LYS B 1 222 ? 23.416 -44.634 29.632 1.00 28.56 222 LYS B N 1
ATOM 3558 C CA . LYS B 1 222 ? 23.135 -45.004 28.254 1.00 28.39 222 LYS B CA 1
ATOM 3559 C C . LYS B 1 222 ? 24.432 -45.174 27.461 1.00 28.25 222 LYS B C 1
ATOM 3560 O O . LYS B 1 222 ? 25.515 -44.924 27.972 1.00 28.65 222 LYS B O 1
ATOM 3566 N N . LYS B 1 223 ? 24.305 -45.621 26.219 1.00 28.17 223 LYS B N 1
ATOM 3567 C CA . LYS B 1 223 ? 25.448 -45.995 25.397 1.00 28.26 223 LYS B CA 1
ATOM 3568 C C . LYS B 1 223 ? 25.503 -45.180 24.110 1.00 27.38 223 LYS B C 1
ATOM 3569 O O . LYS B 1 223 ? 24.491 -44.611 23.664 1.00 27.35 223 LYS B O 1
ATOM 3583 N N . PHE B 1 225 ? 27.626 -45.352 20.094 1.00 24.42 225 PHE B N 1
ATOM 3584 C CA . PHE B 1 225 ? 28.496 -46.044 19.150 1.00 24.31 225 PHE B CA 1
ATOM 3585 C C . PHE B 1 225 ? 28.888 -45.091 18.028 1.00 23.92 225 PHE B C 1
ATOM 3586 O O . PHE B 1 225 ? 28.033 -44.601 17.297 1.00 23.40 225 PHE B O 1
ATOM 3594 N N . LEU B 1 226 ? 30.184 -44.808 17.932 1.00 23.83 226 LEU B N 1
ATOM 3595 C CA . LEU B 1 226 ? 30.721 -43.977 16.873 1.00 23.79 226 LEU B CA 1
ATOM 3596 C C . LEU B 1 226 ? 31.215 -44.884 15.753 1.00 24.03 226 LEU B C 1
ATOM 3597 O O . LEU B 1 226 ? 32.016 -45.795 15.995 1.00 23.63 226 LEU B O 1
ATOM 3602 N N . ALA B 1 227 ? 30.717 -44.639 14.542 1.00 23.58 227 ALA B N 1
ATOM 3603 C CA . ALA B 1 227 ? 31.044 -45.452 13.390 1.00 23.59 227 ALA B CA 1
ATOM 3604 C C . ALA B 1 227 ? 30.990 -44.618 12.112 1.00 23.72 227 ALA B C 1
ATOM 3605 O O . ALA B 1 227 ? 30.527 -43.466 12.127 1.00 23.28 227 ALA B O 1
ATOM 3607 N N . SER B 1 228 ? 31.470 -45.207 11.015 1.00 23.55 228 SER B N 1
ATOM 3608 C CA . SER B 1 228 ? 31.507 -44.534 9.717 1.00 23.82 228 SER B CA 1
ATOM 3609 C C . SER B 1 228 ? 30.129 -44.446 9.069 1.00 23.79 228 SER B C 1
ATOM 3610 O O . SER B 1 228 ? 29.388 -45.439 9.034 1.00 23.50 228 SER B O 1
ATOM 3613 N N . GLY B 1 229 ? 29.802 -43.263 8.548 1.00 24.10 229 GLY B N 1
ATOM 3614 C CA . GLY B 1 229 ? 28.592 -43.064 7.749 1.00 24.73 229 GLY B CA 1
ATOM 3615 C C . GLY B 1 229 ? 28.807 -43.229 6.245 1.00 25.34 229 GLY B C 1
ATOM 3616 O O . GLY B 1 229 ? 27.839 -43.240 5.477 1.00 25.06 229 GLY B O 1
ATOM 3617 N N . PHE B 1 230 ? 30.068 -43.347 5.820 1.00 26.06 230 PHE B N 1
ATOM 3618 C CA . PHE B 1 230 ? 30.406 -43.515 4.398 1.00 26.53 230 PHE B CA 1
ATOM 3619 C C . PHE B 1 230 ? 30.426 -44.990 4.033 1.00 27.34 230 PHE B C 1
ATOM 3620 O O . PHE B 1 230 ? 30.011 -45.367 2.945 1.00 28.08 230 PHE B O 1
ATOM 3628 N N . ASP B 1 231 ? 30.945 -45.813 4.941 1.00 28.09 231 ASP B N 1
ATOM 3629 C CA . ASP B 1 231 ? 30.897 -47.263 4.812 1.00 27.87 231 ASP B CA 1
ATOM 3630 C C . ASP B 1 231 ? 30.103 -47.787 6.006 1.00 27.66 231 ASP B C 1
ATOM 3631 O O . ASP B 1 231 ? 30.581 -47.746 7.134 1.00 27.18 231 ASP B O 1
ATOM 3636 N N . LEU B 1 232 ? 28.888 -48.261 5.748 1.00 27.81 232 LEU B N 1
ATOM 3637 C CA . LEU B 1 232 ? 27.970 -48.671 6.815 1.00 28.03 232 LEU B CA 1
ATOM 3638 C C . LEU B 1 232 ? 28.199 -50.078 7.390 1.00 28.05 232 LEU B C 1
ATOM 3639 O O . LEU B 1 232 ? 27.478 -50.488 8.297 1.00 27.63 232 LEU B O 1
ATOM 3644 N N . SER B 1 233 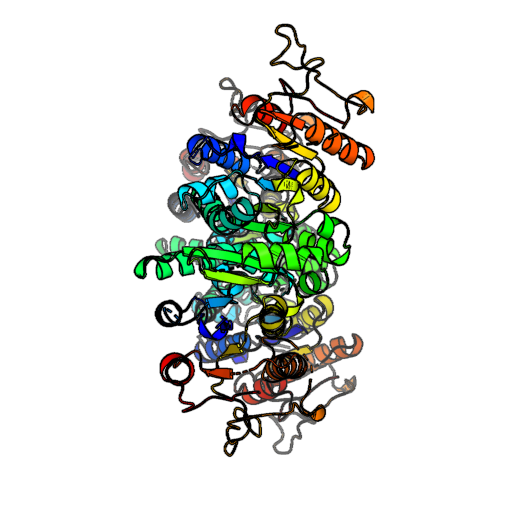? 29.185 -50.804 6.863 1.00 28.38 233 SER B N 1
ATOM 3645 C CA . SER B 1 233 ? 29.473 -52.191 7.269 1.00 28.69 233 SER B CA 1
ATOM 3646 C C . SER B 1 233 ? 29.672 -52.385 8.768 1.00 28.48 233 SER B C 1
ATOM 3647 O O . SER B 1 233 ? 29.122 -53.312 9.353 1.00 28.44 233 SER B O 1
ATOM 3650 N N . VAL B 1 234 ? 30.480 -51.527 9.374 1.00 28.71 234 VAL B N 1
ATOM 3651 C CA . VAL B 1 234 ? 30.738 -51.605 10.814 1.00 28.75 234 VAL B CA 1
ATOM 3652 C C . VAL B 1 234 ? 29.432 -51.410 11.603 1.00 28.96 234 VAL B C 1
ATOM 3653 O O . VAL B 1 234 ? 29.112 -52.203 12.496 1.00 29.12 234 VAL B O 1
ATOM 3657 N N . ALA B 1 235 ? 28.666 -50.382 11.247 1.00 28.79 235 ALA B N 1
ATOM 3658 C CA . ALA B 1 235 ? 27.410 -50.096 11.931 1.00 28.84 235 ALA B CA 1
ATOM 3659 C C . ALA B 1 235 ? 26.377 -51.210 11.725 1.00 28.83 235 ALA B C 1
ATOM 3660 O O . ALA B 1 235 ? 25.711 -51.613 12.671 1.00 28.80 235 ALA B O 1
ATOM 3662 N N . LYS B 1 236 ? 26.236 -51.678 10.485 1.00 29.29 236 LYS B N 1
ATOM 3663 C CA . LYS B 1 236 ? 25.325 -52.772 10.152 1.00 30.01 236 LYS B CA 1
ATOM 3664 C C . LYS B 1 236 ? 25.640 -54.023 10.961 1.00 30.11 236 LYS B C 1
ATOM 3665 O O . LYS B 1 236 ? 24.759 -54.619 11.577 1.00 30.30 236 LYS B O 1
ATOM 3671 N N . THR B 1 237 ? 26.906 -54.413 10.940 1.00 30.28 237 THR B N 1
ATOM 3672 C CA . THR B 1 237 ? 27.350 -55.609 11.632 1.00 30.62 237 THR B CA 1
ATOM 3673 C C . THR B 1 237 ? 27.093 -55.481 13.124 1.00 30.85 237 THR B C 1
ATOM 3674 O O . THR B 1 237 ? 26.634 -56.434 13.751 1.00 30.79 237 THR B O 1
ATOM 3678 N N . PHE B 1 238 ? 27.371 -54.300 13.682 1.00 31.10 238 PHE B N 1
ATOM 3679 C CA . PHE B 1 238 ? 27.184 -54.057 15.113 1.00 31.32 238 PHE B CA 1
ATOM 3680 C C . PHE B 1 238 ? 25.718 -54.167 15.513 1.00 31.47 238 PHE B C 1
ATOM 3681 O O . PHE B 1 238 ? 25.415 -54.767 16.526 1.00 31.24 238 PHE B O 1
ATOM 3689 N N . LEU B 1 239 ? 24.822 -53.624 14.692 1.00 32.16 239 LEU B N 1
ATOM 3690 C CA . LEU B 1 239 ? 23.397 -53.532 15.026 1.00 33.05 239 LEU B CA 1
ATOM 3691 C C . LEU B 1 239 ? 22.541 -54.694 14.531 1.00 33.83 239 LEU B C 1
ATOM 3692 O O . LEU B 1 239 ? 21.537 -55.046 15.165 1.00 33.68 239 LEU B O 1
ATOM 3697 N N . LEU B 1 240 ? 22.903 -55.260 13.386 1.00 34.78 240 LEU B N 1
ATOM 3698 C CA . LEU B 1 240 ? 22.120 -56.342 12.803 1.00 35.78 240 LEU B CA 1
ATOM 3699 C C . LEU B 1 240 ? 22.730 -57.710 13.085 1.00 36.42 240 LEU B C 1
ATOM 3700 O O . LEU B 1 240 ? 22.024 -58.707 13.009 1.00 36.80 240 LEU B O 1
ATOM 3705 N N . GLU B 1 241 ? 24.019 -57.754 13.420 1.00 37.21 241 GLU B N 1
ATOM 3706 C CA . GLU B 1 241 ? 24.711 -59.016 13.684 1.00 38.15 241 GLU B CA 1
ATOM 3707 C C . GLU B 1 241 ? 25.355 -59.053 15.082 1.00 38.77 241 GLU B C 1
ATOM 3708 O O . GLU B 1 241 ? 26.200 -59.901 15.358 1.00 39.40 241 GLU B O 1
ATOM 3714 N N . ASP B 1 242 ? 24.925 -58.149 15.962 1.00 39.11 242 ASP B N 1
ATOM 3715 C CA . ASP B 1 242 ? 25.516 -57.962 17.294 1.00 39.18 242 ASP B CA 1
ATOM 3716 C C . ASP B 1 242 ? 26.978 -58.404 17.394 1.00 39.02 242 ASP B C 1
ATOM 3717 O O . ASP B 1 242 ? 27.292 -59.384 18.056 1.00 39.70 242 ASP B O 1
ATOM 3722 N N . LYS B 1 243 ? 27.861 -57.662 16.735 1.00 38.68 243 LYS B N 1
ATOM 3723 C CA . LYS B 1 243 ? 29.297 -57.958 16.711 1.00 38.28 243 LYS B CA 1
ATOM 3724 C C . LYS B 1 243 ? 30.067 -56.714 16.273 1.00 37.52 243 LYS B C 1
ATOM 3725 O O . LYS B 1 243 ? 29.759 -56.139 15.229 1.00 37.50 243 LYS B O 1
ATOM 3731 N N . GLN B 1 244 ? 31.065 -56.316 17.058 1.00 36.74 244 GLN B N 1
ATOM 3732 C CA . GLN B 1 244 ? 31.851 -55.126 16.765 1.00 36.65 244 GLN B CA 1
ATOM 3733 C C . GLN B 1 244 ? 33.133 -55.471 15.993 1.00 36.79 244 GLN B C 1
ATOM 3734 O O . GLN B 1 244 ? 34.042 -56.114 16.529 1.00 36.81 244 GLN B O 1
ATOM 3740 N N . ILE B 1 245 ? 33.196 -55.023 14.737 1.00 36.49 245 ILE B N 1
ATOM 3741 C CA . ILE B 1 245 ? 34.397 -55.161 13.913 1.00 36.06 245 ILE B CA 1
ATOM 3742 C C . ILE B 1 245 ? 35.031 -53.800 13.608 1.00 35.82 245 ILE B C 1
ATOM 3743 O O . ILE B 1 245 ? 35.940 -53.695 12.785 1.00 35.98 245 ILE B O 1
ATOM 3748 N N . GLY B 1 246 ? 34.551 -52.758 14.278 1.00 34.89 246 GLY B N 1
ATOM 3749 C CA . GLY B 1 246 ? 35.022 -51.407 14.034 1.00 34.12 246 GLY B CA 1
ATOM 3750 C C . GLY B 1 246 ? 34.367 -50.448 15.011 1.00 33.19 246 GLY B C 1
ATOM 3751 O O . GLY B 1 246 ? 33.608 -50.867 15.899 1.00 32.42 246 GLY B O 1
ATOM 3752 N N . GLY B 1 247 ? 34.646 -49.162 14.848 1.00 31.94 247 GLY B N 1
ATOM 3753 C CA . GLY B 1 247 ? 33.988 -48.136 15.646 1.00 31.55 247 GLY B CA 1
ATOM 3754 C C . GLY B 1 247 ? 34.424 -48.152 17.098 1.00 31.15 247 GLY B C 1
ATOM 3755 O O . GLY B 1 247 ? 35.276 -48.953 17.502 1.00 31.07 247 GLY B O 1
ATOM 3756 N N . THR B 1 248 ? 33.838 -47.249 17.876 1.00 30.39 248 THR B N 1
ATOM 3757 C CA . THR B 1 248 ? 34.088 -47.165 19.308 1.00 30.00 248 THR B CA 1
ATOM 3758 C C . THR B 1 248 ? 32.758 -47.243 20.037 1.00 29.91 248 THR B C 1
ATOM 3759 O O . THR B 1 248 ? 31.816 -46.531 19.684 1.00 29.99 248 THR B O 1
ATOM 3763 N N . LEU B 1 249 ? 32.680 -48.139 21.018 1.00 29.82 249 LEU B N 1
ATOM 3764 C CA . LEU B 1 249 ? 31.490 -48.301 21.842 1.00 30.03 249 LEU B CA 1
ATOM 3765 C C . LEU B 1 249 ? 31.749 -47.626 23.175 1.00 29.86 249 LEU B C 1
ATOM 3766 O O . LEU B 1 249 ? 32.778 -47.881 23.802 1.00 30.01 249 LEU B O 1
ATOM 3771 N N . PHE B 1 250 ? 30.838 -46.736 23.572 1.00 29.79 250 PHE B N 1
ATOM 3772 C CA . PHE B 1 250 ? 30.910 -46.027 24.848 1.00 30.06 250 PHE B CA 1
ATOM 3773 C C . PHE B 1 250 ? 29.804 -46.577 25.738 1.00 30.57 250 PHE B C 1
ATOM 3774 O O . PHE B 1 250 ? 28.631 -46.454 25.391 1.00 30.21 250 PHE B O 1
ATOM 3782 N N . GLU B 1 251 ? 30.173 -47.175 26.870 1.00 31.32 251 GLU B N 1
ATOM 3783 C CA . GLU B 1 251 ? 29.204 -47.757 27.803 1.00 32.13 251 GLU B CA 1
ATOM 3784 C C . GLU B 1 251 ? 29.775 -47.914 29.216 1.00 32.41 251 GLU B C 1
ATOM 3785 O O . GLU B 1 251 ? 30.989 -48.059 29.383 1.00 33.20 251 GLU B O 1
ATOM 3791 N N . LYS C 1 2 ? -12.052 -90.188 6.375 1.00 26.06 2 LYS C N 1
ATOM 3792 C CA . LYS C 1 2 ? -10.811 -89.755 7.084 1.00 25.74 2 LYS C CA 1
ATOM 3793 C C . LYS C 1 2 ? -10.780 -88.224 7.091 1.00 24.03 2 LYS C C 1
ATOM 3794 O O . LYS C 1 2 ? -11.176 -87.573 6.127 1.00 23.40 2 LYS C O 1
ATOM 3800 N N . ARG C 1 3 ? -10.312 -87.673 8.198 1.00 22.56 3 ARG C N 1
ATOM 3801 C CA . ARG C 1 3 ? -10.388 -86.259 8.445 1.00 21.41 3 ARG C CA 1
ATOM 3802 C C . ARG C 1 3 ? -9.004 -85.700 8.651 1.00 20.95 3 ARG C C 1
ATOM 3803 O O . ARG C 1 3 ? -8.218 -86.229 9.447 1.00 20.48 3 ARG C O 1
ATOM 3811 N N . ILE C 1 4 ? -8.706 -84.621 7.939 1.00 20.45 4 ILE C N 1
ATOM 3812 C CA . ILE C 1 4 ? -7.397 -83.984 8.058 1.00 20.59 4 ILE C CA 1
ATOM 3813 C C . ILE C 1 4 ? -7.529 -82.503 8.404 1.00 19.86 4 ILE C C 1
ATOM 3814 O O . ILE C 1 4 ? -8.503 -81.854 8.059 1.00 19.46 4 ILE C O 1
ATOM 3819 N N . VAL C 1 5 ? -6.529 -81.974 9.086 1.00 19.69 5 VAL C N 1
ATOM 3820 C CA . VAL C 1 5 ? -6.443 -80.540 9.280 1.00 19.22 5 VAL C CA 1
ATOM 3821 C C . VAL C 1 5 ? -5.282 -80.034 8.445 1.00 18.95 5 VAL C C 1
ATOM 3822 O O . VAL C 1 5 ? -4.185 -80.596 8.486 1.00 18.65 5 VAL C O 1
ATOM 3826 N N . VAL C 1 6 ? -5.560 -79.004 7.649 1.00 18.42 6 VAL C N 1
ATOM 3827 C CA . VAL C 1 6 ? -4.542 -78.306 6.887 1.00 18.34 6 VAL C CA 1
ATOM 3828 C C . VAL C 1 6 ? -4.343 -76.935 7.502 1.00 18.28 6 VAL C C 1
ATOM 3829 O O . VAL C 1 6 ? -5.274 -76.125 7.564 1.00 17.14 6 VAL C O 1
ATOM 3833 N N . LYS C 1 7 ? -3.125 -76.713 7.979 1.00 18.90 7 LYS C N 1
ATOM 3834 C CA . LYS C 1 7 ? -2.718 -75.454 8.558 1.00 19.60 7 LYS C CA 1
ATOM 3835 C C . LYS C 1 7 ? -1.819 -74.709 7.554 1.00 20.02 7 LYS C C 1
ATOM 3836 O O . LYS C 1 7 ? -0.812 -75.246 7.089 1.00 19.15 7 LYS C O 1
ATOM 3842 N N . VAL C 1 8 ? -2.206 -73.482 7.211 1.00 20.89 8 VAL C N 1
ATOM 3843 C CA . VAL C 1 8 ? -1.400 -72.641 6.330 1.00 21.52 8 VAL C CA 1
ATOM 3844 C C . VAL C 1 8 ? -0.891 -71.422 7.104 1.00 21.91 8 VAL C C 1
ATOM 3845 O O . VAL C 1 8 ? -1.670 -70.666 7.681 1.00 22.33 8 VAL C O 1
ATOM 3849 N N . GLY C 1 9 ? 0.425 -71.275 7.146 1.00 22.35 9 GLY C N 1
ATOM 3850 C CA . GLY C 1 9 ? 1.063 -70.184 7.866 1.00 23.18 9 GLY C CA 1
ATOM 3851 C C . GLY C 1 9 ? 1.057 -68.879 7.088 1.00 24.55 9 GLY C C 1
ATOM 3852 O O . GLY C 1 9 ? 0.777 -68.844 5.883 1.00 23.74 9 GLY C O 1
ATOM 3853 N N . SER C 1 10 ? 1.396 -67.803 7.783 1.00 26.06 10 SER C N 1
ATOM 3854 C CA . SER C 1 10 ? 1.289 -66.462 7.210 1.00 28.07 10 SER C CA 1
ATOM 3855 C C . SER C 1 10 ? 2.116 -66.285 5.935 1.00 28.40 10 SER C C 1
ATOM 3856 O O . SER C 1 10 ? 1.590 -65.815 4.934 1.00 28.41 10 SER C O 1
ATOM 3859 N N . HIS C 1 11 ? 3.387 -66.686 5.967 1.00 29.39 11 HIS C N 1
ATOM 3860 C CA . HIS C 1 11 ? 4.267 -66.565 4.789 1.00 30.67 11 HIS C CA 1
ATOM 3861 C C . HIS C 1 11 ? 3.672 -67.172 3.519 1.00 31.09 11 HIS C C 1
ATOM 3862 O O . HIS C 1 11 ? 3.854 -66.626 2.447 1.00 31.42 11 HIS C O 1
ATOM 3869 N N . VAL C 1 12 ? 2.973 -68.296 3.653 1.00 31.63 12 VAL C N 1
ATOM 3870 C CA . VAL C 1 12 ? 2.479 -69.064 2.517 1.00 32.73 12 VAL C CA 1
ATOM 3871 C C . VAL C 1 12 ? 1.385 -68.351 1.718 1.00 33.48 12 VAL C C 1
ATOM 3872 O O . VAL C 1 12 ? 1.214 -68.622 0.533 1.00 33.13 12 VAL C O 1
ATOM 3876 N N . ILE C 1 13 ? 0.635 -67.464 2.360 1.00 34.77 13 ILE C N 1
ATOM 3877 C CA . ILE C 1 13 ? -0.489 -66.810 1.692 1.00 36.32 13 ILE C CA 1
ATOM 3878 C C . ILE C 1 13 ? -0.415 -65.283 1.691 1.00 36.90 13 ILE C C 1
ATOM 3879 O O . ILE C 1 13 ? -1.375 -64.617 1.332 1.00 36.21 13 ILE C O 1
ATOM 3884 N N . SER C 1 14 ? 0.737 -64.737 2.064 1.00 38.70 14 SER C N 1
ATOM 3885 C CA . SER C 1 14 ? 0.949 -63.299 2.003 1.00 40.36 14 SER C CA 1
ATOM 3886 C C . SER C 1 14 ? 2.327 -62.998 1.439 1.00 41.79 14 SER C C 1
ATOM 3887 O O . SER C 1 14 ? 3.272 -63.753 1.663 1.00 42.14 14 SER C O 1
ATOM 3890 N N . GLU C 1 15 ? 2.413 -61.917 0.665 1.00 43.55 15 GLU C N 1
ATOM 3891 C CA . GLU C 1 15 ? 3.691 -61.362 0.215 1.00 44.66 15 GLU C CA 1
ATOM 3892 C C . GLU C 1 15 ? 4.021 -60.138 1.070 1.00 45.80 15 GLU C C 1
ATOM 3893 O O . GLU C 1 15 ? 3.318 -59.842 2.055 1.00 45.94 15 GLU C O 1
ATOM 3899 N N . GLU C 1 16 ? 5.095 -59.439 0.701 1.00 46.66 16 GLU C N 1
ATOM 3900 C CA . GLU C 1 16 ? 5.563 -58.260 1.433 1.00 47.02 16 GLU C CA 1
ATOM 3901 C C . GLU C 1 16 ? 4.435 -57.431 2.054 1.00 47.19 16 GLU C C 1
ATOM 3902 O O . GLU C 1 16 ? 4.245 -57.449 3.270 1.00 47.63 16 GLU C O 1
ATOM 3908 N N . ASN C 1 17 ? 3.691 -56.725 1.204 1.00 47.19 17 ASN C N 1
ATOM 3909 C CA . ASN C 1 17 ? 2.696 -55.742 1.637 1.00 47.08 17 ASN C CA 1
ATOM 3910 C C . ASN C 1 17 ? 1.305 -56.100 1.081 1.00 46.84 17 ASN C C 1
ATOM 3911 O O . ASN C 1 17 ? 0.460 -55.223 0.870 1.00 46.90 17 ASN C O 1
ATOM 3916 N N . THR C 1 18 ? 1.076 -57.395 0.862 1.00 46.14 18 THR C N 1
ATOM 3917 C CA . THR C 1 18 ? -0.152 -57.889 0.237 1.00 45.87 18 THR C CA 1
ATOM 3918 C C . THR C 1 18 ? -0.487 -59.314 0.695 1.00 44.80 18 THR C C 1
ATOM 3919 O O . THR C 1 18 ? 0.301 -59.963 1.391 1.00 44.69 18 THR C O 1
ATOM 3923 N N . LEU C 1 19 ? -1.670 -59.778 0.297 1.00 43.50 19 LEU C N 1
ATOM 3924 C CA . LEU C 1 19 ? -1.968 -61.200 0.243 1.00 42.27 19 LEU C CA 1
ATOM 3925 C C . LEU C 1 19 ? -1.438 -61.729 -1.085 1.00 41.66 19 LEU C C 1
ATOM 3926 O O . LEU C 1 19 ? -1.488 -61.034 -2.105 1.00 41.56 19 LEU C O 1
ATOM 3931 N N . SER C 1 20 ? -0.928 -62.956 -1.066 1.00 40.56 20 SER C N 1
ATOM 3932 C CA . SER C 1 20 ? -0.554 -63.656 -2.286 1.00 39.95 20 SER C CA 1
ATOM 3933 C C . SER C 1 20 ? -1.786 -64.355 -2.866 1.00 39.69 20 SER C C 1
ATOM 3934 O O . SER C 1 20 ? -2.107 -65.482 -2.491 1.00 39.44 20 SER C O 1
ATOM 3937 N N . PHE C 1 21 ? -2.474 -63.682 -3.781 1.00 39.39 21 PHE C N 1
ATOM 3938 C CA . PHE C 1 21 ? -3.669 -64.256 -4.403 1.00 39.33 21 PHE C CA 1
ATOM 3939 C C . PHE C 1 21 ? -3.330 -65.449 -5.278 1.00 38.51 21 PHE C C 1
ATOM 3940 O O . PHE C 1 21 ? -4.154 -66.337 -5.455 1.00 38.60 21 PHE C O 1
ATOM 3948 N N . GLU C 1 22 ? -2.115 -65.467 -5.812 1.00 37.65 22 GLU C N 1
ATOM 3949 C CA . GLU C 1 22 ? -1.637 -66.607 -6.567 1.00 37.23 22 GLU C CA 1
ATOM 3950 C C . GLU C 1 22 ? -1.607 -67.833 -5.678 1.00 35.44 22 GLU C C 1
ATOM 3951 O O . GLU C 1 22 ? -2.244 -68.832 -5.979 1.00 35.30 22 GLU C O 1
ATOM 3957 N N . ARG C 1 23 ? -0.857 -67.749 -4.582 1.00 33.88 23 ARG C N 1
ATOM 3958 C CA . ARG C 1 23 ? -0.702 -68.883 -3.685 1.00 32.50 23 ARG C CA 1
ATOM 3959 C C . ARG C 1 23 ? -2.006 -69.214 -2.944 1.00 31.47 23 ARG C C 1
ATOM 3960 O O . ARG C 1 23 ? -2.272 -70.375 -2.644 1.00 30.63 23 ARG C O 1
ATOM 3968 N N . LEU C 1 24 ? -2.828 -68.202 -2.682 1.00 30.79 24 LEU C N 1
ATOM 3969 C CA . LEU C 1 24 ? -4.177 -68.428 -2.161 1.00 30.70 24 LEU C CA 1
ATOM 3970 C C . LEU C 1 24 ? -5.039 -69.206 -3.159 1.00 30.19 24 LEU C C 1
ATOM 3971 O O . LEU C 1 24 ? -5.753 -70.123 -2.776 1.00 30.07 24 LEU C O 1
ATOM 3976 N N . LYS C 1 25 ? -4.973 -68.842 -4.436 1.00 30.01 25 LYS C N 1
ATOM 3977 C CA . LYS C 1 25 ? -5.712 -69.576 -5.474 1.00 29.86 25 LYS C CA 1
ATOM 3978 C C . LYS C 1 25 ? -5.278 -71.028 -5.567 1.00 28.59 25 LYS C C 1
ATOM 3979 O O . LYS C 1 25 ? -6.113 -71.924 -5.610 1.00 28.46 25 LYS C O 1
ATOM 3985 N N . ASN C 1 26 ? -3.967 -71.236 -5.628 1.00 27.49 26 ASN C N 1
ATOM 3986 C CA . ASN C 1 26 ? -3.380 -72.568 -5.643 1.00 26.67 26 ASN C CA 1
ATOM 3987 C C . ASN C 1 26 ? -3.803 -73.407 -4.432 1.00 25.85 26 ASN C C 1
ATOM 3988 O O . ASN C 1 26 ? -4.047 -74.608 -4.549 1.00 24.80 26 ASN C O 1
ATOM 3993 N N . LEU C 1 27 ? -3.855 -72.774 -3.265 1.00 24.93 27 LEU C N 1
ATOM 3994 C CA . LEU C 1 27 ? -4.231 -73.471 -2.041 1.00 24.77 27 LEU C CA 1
ATOM 3995 C C . LEU C 1 27 ? -5.688 -73.908 -2.116 1.00 24.02 27 LEU C C 1
ATOM 3996 O O . LEU C 1 27 ? -6.020 -75.037 -1.783 1.00 23.12 27 LEU C O 1
ATOM 4001 N N . VAL C 1 28 ? -6.559 -73.004 -2.551 1.00 23.67 28 VAL C N 1
ATOM 4002 C CA . VAL C 1 28 ? -7.980 -73.297 -2.561 1.00 23.55 28 VAL C CA 1
ATOM 4003 C C . VAL C 1 28 ? -8.291 -74.422 -3.555 1.00 23.61 28 VAL C C 1
ATOM 4004 O O . VAL C 1 28 ? -9.138 -75.275 -3.272 1.00 23.58 28 VAL C O 1
ATOM 4008 N N . ALA C 1 29 ? -7.612 -74.408 -4.706 1.00 23.19 29 ALA C N 1
ATOM 4009 C CA . ALA C 1 29 ? -7.753 -75.454 -5.714 1.00 23.35 29 ALA C CA 1
ATOM 4010 C C . ALA C 1 29 ? -7.306 -76.795 -5.146 1.00 23.20 29 ALA C C 1
ATOM 4011 O O . ALA C 1 29 ? -7.965 -77.815 -5.369 1.00 22.94 29 ALA C O 1
ATOM 4013 N N . PHE C 1 30 ? -6.192 -76.780 -4.411 1.00 23.42 30 PHE C N 1
ATOM 4014 C CA . PHE C 1 30 ? -5.721 -77.950 -3.664 1.00 23.42 30 PHE C CA 1
ATOM 4015 C C . PHE C 1 30 ? -6.771 -78.428 -2.657 1.00 23.54 30 PHE C C 1
ATOM 4016 O O . PHE C 1 30 ? -7.096 -79.609 -2.613 1.00 23.42 30 PHE C O 1
ATOM 4024 N N . LEU C 1 31 ? -7.325 -77.508 -1.872 1.00 23.88 31 LEU C N 1
ATOM 4025 C CA . LEU C 1 31 ? -8.343 -77.858 -0.868 1.00 24.25 31 LEU C CA 1
ATOM 4026 C C . LEU C 1 31 ? -9.613 -78.462 -1.471 1.00 24.55 31 LEU C C 1
ATOM 4027 O O . LEU C 1 31 ? -10.181 -79.410 -0.913 1.00 23.97 31 LEU C O 1
ATOM 4032 N N . ALA C 1 32 ? -10.056 -77.912 -2.602 1.00 25.30 32 ALA C N 1
ATOM 4033 C CA . ALA C 1 32 ? -11.183 -78.481 -3.349 1.00 25.99 32 ALA C CA 1
ATOM 4034 C C . ALA C 1 32 ? -10.955 -79.955 -3.704 1.00 26.44 32 ALA C C 1
ATOM 4035 O O . ALA C 1 32 ? -11.848 -80.785 -3.549 1.00 26.42 32 ALA C O 1
ATOM 4037 N N . LYS C 1 33 ? -9.749 -80.278 -4.154 1.00 27.46 33 LYS C N 1
ATOM 4038 C CA . LYS C 1 33 ? -9.392 -81.659 -4.482 1.00 28.09 33 LYS C CA 1
ATOM 4039 C C . LYS C 1 33 ? -9.335 -82.530 -3.235 1.00 28.31 33 LYS C C 1
ATOM 4040 O O . LYS C 1 33 ? -9.837 -83.654 -3.238 1.00 28.00 33 LYS C O 1
ATOM 4046 N N . LEU C 1 34 ? -8.733 -82.003 -2.167 1.00 28.42 34 LEU C N 1
ATOM 4047 C CA . LEU C 1 34 ? -8.684 -82.705 -0.882 1.00 28.51 34 LEU C CA 1
ATOM 4048 C C . LEU C 1 34 ? -10.072 -83.017 -0.351 1.00 28.68 34 LEU C C 1
ATOM 4049 O O . LEU C 1 34 ? -10.294 -84.086 0.207 1.00 28.47 34 LEU C O 1
ATOM 4062 N N . GLU C 1 36 ? -12.805 -83.630 -2.050 1.00 29.94 36 GLU C N 1
ATOM 4063 C CA . GLU C 1 36 ? -13.344 -84.794 -2.778 1.00 30.22 36 GLU C CA 1
ATOM 4064 C C . GLU C 1 36 ? -12.957 -86.139 -2.138 1.00 29.58 36 GLU C C 1
ATOM 4065 O O . GLU C 1 36 ? -13.654 -87.130 -2.333 1.00 29.85 36 GLU C O 1
ATOM 4071 N N . LYS C 1 37 ? -11.843 -86.169 -1.405 1.00 28.56 37 LYS C N 1
ATOM 4072 C CA . LYS C 1 37 ? -11.298 -87.397 -0.821 1.00 28.07 37 LYS C CA 1
ATOM 4073 C C . LYS C 1 37 ? -11.349 -87.458 0.716 1.00 26.96 37 LYS C C 1
ATOM 4074 O O . LYS C 1 37 ? -11.346 -88.549 1.285 1.00 26.66 37 LYS C O 1
ATOM 4080 N N . TYR C 1 38 ? -11.379 -86.303 1.384 1.00 25.91 38 TYR C N 1
ATOM 4081 C CA . TYR C 1 38 ? -11.295 -86.249 2.844 1.00 25.22 38 TYR C CA 1
ATOM 4082 C C . TYR C 1 38 ? -12.281 -85.255 3.438 1.00 23.64 38 TYR C C 1
ATOM 4083 O O . TYR C 1 38 ? -12.716 -84.320 2.769 1.00 22.97 38 TYR C O 1
ATOM 4092 N N . GLU C 1 39 ? -12.584 -85.435 4.719 1.00 22.20 39 GLU C N 1
ATOM 4093 C CA . GLU C 1 39 ? -13.157 -84.355 5.516 1.00 21.34 39 GLU C CA 1
ATOM 4094 C C . GLU C 1 39 ? -12.006 -83.426 5.859 1.00 20.58 39 GLU C C 1
ATOM 4095 O O . GLU C 1 39 ? -10.971 -83.886 6.328 1.00 20.26 39 GLU C O 1
ATOM 4101 N N . VAL C 1 40 ? -12.164 -82.136 5.570 1.00 19.47 40 VAL C N 1
ATOM 4102 C CA . VAL C 1 40 ? -11.067 -81.174 5.695 1.00 19.45 40 VAL C CA 1
ATOM 4103 C C . VAL C 1 40 ? -11.461 -80.033 6.606 1.00 18.18 40 VAL C C 1
ATOM 4104 O O . VAL C 1 40 ? -12.591 -79.553 6.564 1.00 17.77 40 VAL C O 1
ATOM 4108 N N . ILE C 1 41 ? -10.518 -79.644 7.460 1.00 17.21 41 ILE C N 1
ATOM 4109 C CA . ILE C 1 41 ? -10.615 -78.440 8.266 1.00 16.45 41 ILE C CA 1
ATOM 4110 C C . ILE C 1 41 ? -9.392 -77.595 7.931 1.00 16.20 41 ILE C C 1
ATOM 4111 O O . ILE C 1 41 ? -8.261 -78.095 7.911 1.00 15.13 41 ILE C O 1
ATOM 4116 N N . LEU C 1 42 ? -9.619 -76.320 7.656 1.00 15.81 42 LEU C N 1
ATOM 4117 C CA . LEU C 1 42 ? -8.524 -75.415 7.398 1.00 16.31 42 LEU C CA 1
ATOM 4118 C C . LEU C 1 42 ? -8.262 -74.559 8.631 1.00 16.69 42 LEU C C 1
ATOM 4119 O O . LEU C 1 42 ? -9.203 -74.085 9.276 1.00 17.32 42 LEU C O 1
ATOM 4124 N N . VAL C 1 43 ? -6.985 -74.386 8.957 1.00 16.65 43 VAL C N 1
ATOM 4125 C CA . VAL C 1 43 ? -6.558 -73.436 9.966 1.00 17.39 43 VAL C CA 1
ATOM 4126 C C . VAL C 1 43 ? -5.690 -72.402 9.251 1.00 17.70 43 VAL C C 1
ATOM 4127 O O . VAL C 1 43 ? -4.625 -72.747 8.732 1.00 17.14 43 VAL C O 1
ATOM 4131 N N . THR C 1 44 ? -6.144 -71.148 9.220 1.00 18.09 44 THR C N 1
ATOM 4132 C CA . THR C 1 44 ? -5.432 -70.090 8.479 1.00 18.41 44 THR C CA 1
ATOM 4133 C C . THR C 1 44 ? -4.828 -69.025 9.384 1.00 19.16 44 THR C C 1
ATOM 4134 O O . THR C 1 44 ? -5.345 -68.768 10.477 1.00 19.78 44 THR C O 1
ATOM 4138 N N . SER C 1 45 ? -3.697 -68.458 8.947 1.00 19.78 45 SER C N 1
ATOM 4139 C CA . SER C 1 45 ? -3.182 -67.197 9.482 1.00 19.99 45 SER C CA 1
ATOM 4140 C C . SER C 1 45 ? -3.434 -66.111 8.421 1.00 19.61 45 SER C C 1
ATOM 4141 O O . SER C 1 45 ? -4.316 -66.266 7.566 1.00 18.72 45 SER C O 1
ATOM 4144 N N . ALA C 1 46 ? -2.662 -65.022 8.509 1.00 19.00 46 ALA C N 1
ATOM 4145 C CA . ALA C 1 46 ? -2.638 -63.934 7.535 1.00 18.95 46 ALA C CA 1
ATOM 4146 C C . ALA C 1 46 ? -3.813 -62.972 7.643 1.00 18.84 46 ALA C C 1
ATOM 4147 O O . ALA C 1 46 ? -4.057 -62.209 6.711 1.00 19.35 46 ALA C O 1
ATOM 4149 N N . ALA C 1 47 ? -4.543 -63.010 8.753 1.00 18.56 47 ALA C N 1
ATOM 4150 C CA . ALA C 1 47 ? -5.548 -61.987 9.048 1.00 18.62 47 ALA C CA 1
ATOM 4151 C C . ALA C 1 47 ? -4.897 -60.619 9.311 1.00 18.72 47 ALA C C 1
ATOM 4152 O O . ALA C 1 47 ? -5.468 -59.590 8.970 1.00 19.28 47 ALA C O 1
ATOM 4154 N N . ILE C 1 48 ? -3.708 -60.617 9.901 1.00 18.80 48 ILE C N 1
ATOM 4155 C CA . ILE C 1 48 ? -2.912 -59.394 10.064 1.00 19.00 48 ILE C CA 1
ATOM 4156 C C . ILE C 1 48 ? -2.433 -58.782 8.729 1.00 19.47 48 ILE C C 1
ATOM 4157 O O . ILE C 1 48 ? -2.525 -57.559 8.535 1.00 19.04 48 ILE C O 1
ATOM 4162 N N . SER C 1 49 ? -1.934 -59.624 7.821 1.00 19.59 49 SER C N 1
ATOM 4163 C CA . SER C 1 49 ? -1.554 -59.185 6.473 1.00 19.76 49 SER C CA 1
ATOM 4164 C C . SER C 1 49 ? -2.720 -58.603 5.719 1.00 19.93 49 SER C C 1
ATOM 4165 O O . SER C 1 49 ? -2.617 -57.514 5.166 1.00 20.03 49 SER C O 1
ATOM 4168 N N . ALA C 1 50 ? -3.823 -59.347 5.691 1.00 20.28 50 ALA C N 1
ATOM 4169 C CA . ALA C 1 50 ? -5.073 -58.882 5.095 1.00 20.54 50 ALA C CA 1
ATOM 4170 C C . ALA C 1 50 ? -5.494 -57.539 5.665 1.00 20.62 50 ALA C C 1
ATOM 4171 O O . ALA C 1 50 ? -5.938 -56.654 4.934 1.00 20.80 50 ALA C O 1
ATOM 4173 N N . GLY C 1 51 ? -5.380 -57.409 6.982 1.00 20.93 51 GLY C N 1
ATOM 4174 C CA . GLY C 1 51 ? -5.763 -56.185 7.673 1.00 21.09 51 GLY C CA 1
ATOM 4175 C C . GLY C 1 51 ? -4.888 -55.024 7.250 1.00 21.58 51 GLY C C 1
ATOM 4176 O O . GLY C 1 51 ? -5.370 -53.895 7.115 1.00 20.34 51 GLY C O 1
ATOM 4177 N N . HIS C 1 52 ? -3.601 -55.312 7.045 1.00 22.49 52 HIS C N 1
ATOM 4178 C CA . HIS C 1 52 ? -2.642 -54.295 6.632 1.00 23.68 52 HIS C CA 1
ATOM 4179 C C . HIS C 1 52 ? -2.967 -53.677 5.276 1.00 23.85 52 HIS C C 1
ATOM 4180 O O . HIS C 1 52 ? -2.619 -52.524 5.043 1.00 23.96 52 HIS C O 1
ATOM 4187 N N . THR C 1 53 ? -3.627 -54.437 4.397 1.00 23.84 53 THR C N 1
ATOM 4188 C CA . THR C 1 53 ? -4.057 -53.912 3.094 1.00 24.03 53 THR C CA 1
ATOM 4189 C C . THR C 1 53 ? -5.136 -52.827 3.248 1.00 24.83 53 THR C C 1
ATOM 4190 O O . THR C 1 53 ? -5.308 -51.999 2.357 1.00 25.98 53 THR C O 1
ATOM 4194 N N . LYS C 1 54 ? -5.860 -52.842 4.365 1.00 25.28 54 LYS C N 1
ATOM 4195 C CA . LYS C 1 54 ? -6.893 -51.849 4.659 1.00 25.80 54 LYS C CA 1
ATOM 4196 C C . LYS C 1 54 ? -6.418 -50.724 5.585 1.00 25.89 54 LYS C C 1
ATOM 4197 O O . LYS C 1 54 ? -6.940 -49.620 5.515 1.00 26.30 54 LYS C O 1
ATOM 4203 N N . LEU C 1 55 ? -5.473 -51.016 6.474 1.00 25.81 55 LEU C N 1
ATOM 4204 C CA . LEU C 1 55 ? -4.992 -50.048 7.451 1.00 26.32 55 LEU C CA 1
ATOM 4205 C C . LEU C 1 55 ? -3.482 -50.133 7.558 1.00 26.94 55 LEU C C 1
ATOM 4206 O O . LEU C 1 55 ? -2.930 -51.147 8.003 1.00 26.20 55 LEU C O 1
ATOM 4211 N N . ASP C 1 56 ? -2.832 -49.036 7.176 1.00 28.13 56 ASP C N 1
ATOM 4212 C CA . ASP C 1 56 ? -1.386 -48.959 7.105 1.00 28.55 56 ASP C CA 1
ATOM 4213 C C . ASP C 1 56 ? -0.780 -48.499 8.428 1.00 28.42 56 ASP C C 1
ATOM 4214 O O . ASP C 1 56 ? -0.359 -47.348 8.571 1.00 28.87 56 ASP C O 1
ATOM 4219 N N . ILE C 1 57 ? -0.763 -49.403 9.399 1.00 28.24 57 ILE C N 1
ATOM 4220 C CA . ILE C 1 57 ? -0.017 -49.205 10.630 1.00 28.02 57 ILE C CA 1
ATOM 4221 C C . ILE C 1 57 ? 0.977 -50.346 10.797 1.00 28.42 57 ILE C C 1
ATOM 4222 O O . ILE C 1 57 ? 0.797 -51.421 10.239 1.00 27.98 57 ILE C O 1
ATOM 4227 N N . ASP C 1 58 ? 2.027 -50.101 11.564 1.00 29.08 58 ASP C N 1
ATOM 4228 C CA . ASP C 1 58 ? 3.095 -51.070 11.743 1.00 29.96 58 ASP C CA 1
ATOM 4229 C C . ASP C 1 58 ? 2.622 -52.286 12.552 1.00 29.90 58 ASP C C 1
ATOM 4230 O O . ASP C 1 58 ? 1.764 -52.168 13.423 1.00 29.98 58 ASP C O 1
ATOM 4235 N N . ARG C 1 59 ? 3.203 -53.445 12.260 1.00 30.52 59 ARG C N 1
ATOM 4236 C CA . ARG C 1 59 ? 2.765 -54.727 12.841 1.00 30.74 59 ARG C CA 1
ATOM 4237 C C . ARG C 1 59 ? 3.559 -55.157 14.065 1.00 30.79 59 ARG C C 1
ATOM 4238 O O . ARG C 1 59 ? 3.224 -56.173 14.677 1.00 31.34 59 ARG C O 1
ATOM 4246 N N . LYS C 1 60 ? 4.609 -54.424 14.425 1.00 30.34 60 LYS C N 1
ATOM 4247 C CA . LYS C 1 60 ? 5.480 -54.870 15.514 1.00 30.04 60 LYS C CA 1
ATOM 4248 C C . LYS C 1 60 ? 4.755 -54.905 16.852 1.00 29.17 60 LYS C C 1
ATOM 4249 O O . LYS C 1 60 ? 4.879 -55.885 17.593 1.00 28.77 60 LYS C O 1
ATOM 4255 N N . ASN C 1 61 ? 3.986 -53.858 17.152 1.00 28.27 61 ASN C N 1
ATOM 4256 C CA . ASN C 1 61 ? 3.286 -53.788 18.425 1.00 27.59 61 ASN C CA 1
ATOM 4257 C C . ASN C 1 61 ? 2.206 -54.856 18.461 1.00 25.96 61 ASN C C 1
ATOM 4258 O O . ASN C 1 61 ? 1.507 -55.090 17.476 1.00 24.92 61 ASN C O 1
ATOM 4263 N N . LEU C 1 62 ? 2.088 -55.503 19.611 1.00 24.66 62 LEU C N 1
ATOM 4264 C CA . LEU C 1 62 ? 1.131 -56.572 19.797 1.00 23.60 62 LEU C CA 1
ATOM 4265 C C . LEU C 1 62 ? -0.299 -56.079 19.611 1.00 22.51 62 LEU C C 1
ATOM 4266 O O . LEU C 1 62 ? -1.103 -56.755 18.979 1.00 21.53 62 LEU C O 1
ATOM 4271 N N . ILE C 1 63 ? -0.607 -54.899 20.146 1.00 21.30 63 ILE C N 1
ATOM 4272 C CA . ILE C 1 63 ? -1.968 -54.362 20.032 1.00 20.98 63 ILE C CA 1
ATOM 4273 C C . ILE C 1 63 ? -2.297 -53.980 18.573 1.00 20.20 63 ILE C C 1
ATOM 4274 O O . ILE C 1 63 ? -3.419 -54.190 18.122 1.00 20.05 63 ILE C O 1
ATOM 4279 N N . ASN C 1 64 ? -1.316 -53.453 17.843 1.00 19.53 64 ASN C N 1
ATOM 4280 C CA . ASN C 1 64 ? -1.476 -53.190 16.408 1.00 19.40 64 ASN C CA 1
ATOM 4281 C C . ASN C 1 64 ? -1.893 -54.459 15.688 1.00 18.65 64 ASN C C 1
ATOM 4282 O O . ASN C 1 64 ? -2.802 -54.441 14.864 1.00 18.30 64 ASN C O 1
ATOM 4287 N N . LYS C 1 65 ? -1.220 -55.559 16.019 1.00 18.15 65 LYS C N 1
ATOM 4288 C CA . LYS C 1 65 ? -1.517 -56.861 15.414 1.00 18.18 65 LYS C CA 1
ATOM 4289 C C . LYS C 1 65 ? -2.966 -57.289 15.678 1.00 17.33 65 LYS C C 1
ATOM 4290 O O . LYS C 1 65 ? -3.629 -57.812 14.786 1.00 16.54 65 LYS C O 1
ATOM 4296 N N . GLN C 1 66 ? -3.456 -57.048 16.895 1.00 16.71 66 GLN C N 1
ATOM 4297 C CA . GLN C 1 66 ? -4.851 -57.346 17.214 1.00 16.88 66 GLN C CA 1
ATOM 4298 C C . GLN C 1 66 ? -5.794 -56.493 16.399 1.00 16.37 66 GLN C C 1
ATOM 4299 O O . GLN C 1 66 ? -6.828 -56.962 15.952 1.00 16.52 66 GLN C O 1
ATOM 4305 N N . VAL C 1 67 ? -5.451 -55.219 16.234 1.00 16.64 67 VAL C N 1
ATOM 4306 C CA . VAL C 1 67 ? -6.295 -54.305 15.478 1.00 16.59 67 VAL C CA 1
ATOM 4307 C C . VAL C 1 67 ? -6.330 -54.740 14.009 1.00 16.38 67 VAL C C 1
ATOM 4308 O O . VAL C 1 67 ? -7.396 -54.806 13.400 1.00 15.62 67 VAL C O 1
ATOM 4312 N N . LEU C 1 68 ? -5.162 -55.049 13.459 1.00 16.35 68 LEU C N 1
ATOM 4313 C CA . LEU C 1 68 ? -5.070 -55.493 12.078 1.00 16.65 68 LEU C CA 1
ATOM 4314 C C . LEU C 1 68 ? -5.791 -56.826 11.875 1.00 16.72 68 LEU C C 1
ATOM 4315 O O . LEU C 1 68 ? -6.438 -57.019 10.853 1.00 16.40 68 LEU C O 1
ATOM 4320 N N . ALA C 1 69 ? -5.689 -57.742 12.839 1.00 16.74 69 ALA C N 1
ATOM 4321 C CA . ALA C 1 69 ? -6.458 -58.999 12.755 1.00 16.85 69 ALA C CA 1
ATOM 4322 C C . ALA C 1 69 ? -7.980 -58.747 12.772 1.00 16.85 69 ALA C C 1
ATOM 4323 O O . ALA C 1 69 ? -8.732 -59.378 12.019 1.00 16.23 69 ALA C O 1
ATOM 4325 N N . ALA C 1 70 ? -8.439 -57.829 13.620 1.00 17.22 70 ALA C N 1
ATOM 4326 C CA . ALA C 1 70 ? -9.869 -57.553 13.710 1.00 17.60 70 ALA C CA 1
ATOM 4327 C C . ALA C 1 70 ? -10.436 -57.053 12.372 1.00 18.15 70 ALA C C 1
ATOM 4328 O O . ALA C 1 70 ? -11.531 -57.429 11.978 1.00 17.55 70 ALA C O 1
ATOM 4330 N N . ILE C 1 71 ? -9.669 -56.223 11.672 1.00 18.68 71 ILE C N 1
ATOM 4331 C CA . ILE C 1 71 ? -10.048 -55.736 10.356 1.00 19.11 71 ILE C CA 1
ATOM 4332 C C . ILE C 1 71 ? -9.897 -56.826 9.283 1.00 19.53 71 ILE C C 1
ATOM 4333 O O . ILE C 1 71 ? -10.800 -57.046 8.461 1.00 19.73 71 ILE C O 1
ATOM 4338 N N . GLY C 1 72 ? -8.753 -57.495 9.293 1.00 19.28 72 GLY C N 1
ATOM 4339 C CA . GLY C 1 72 ? -8.370 -58.373 8.207 1.00 20.30 72 GLY C CA 1
ATOM 4340 C C . GLY C 1 72 ? -9.095 -59.709 8.193 1.00 20.59 72 GLY C C 1
ATOM 4341 O O . GLY C 1 72 ? -9.369 -60.253 7.123 1.00 19.87 72 GLY C O 1
ATOM 4342 N N . GLN C 1 73 ? -9.419 -60.221 9.374 1.00 20.97 73 GLN C N 1
ATOM 4343 C CA . GLN C 1 73 ? -9.978 -61.570 9.497 1.00 21.77 73 GLN C CA 1
ATOM 4344 C C . GLN C 1 73 ? -11.227 -61.787 8.633 1.00 22.18 73 GLN C C 1
ATOM 4345 O O . GLN C 1 73 ? -11.246 -62.698 7.812 1.00 22.00 73 GLN C O 1
ATOM 4351 N N . PRO C 1 74 ? -12.258 -60.949 8.803 1.00 22.83 74 PRO C N 1
ATOM 4352 C CA . PRO C 1 74 ? -13.458 -61.123 7.995 1.00 23.01 74 PRO C CA 1
ATOM 4353 C C . PRO C 1 74 ? -13.227 -60.873 6.503 1.00 23.31 74 PRO C C 1
ATOM 4354 O O . PRO C 1 74 ? -13.861 -61.512 5.666 1.00 23.71 74 PRO C O 1
ATOM 4358 N N . PHE C 1 75 ? -12.310 -59.975 6.173 1.00 23.58 75 PHE C N 1
ATOM 4359 C CA . PHE C 1 75 ? -11.925 -59.769 4.779 1.00 23.78 75 PHE C CA 1
ATOM 4360 C C . PHE C 1 75 ? -11.186 -60.998 4.197 1.00 23.63 75 PHE C C 1
ATOM 4361 O O . PHE C 1 75 ? -11.359 -61.338 3.023 1.00 23.44 75 PHE C O 1
ATOM 4369 N N . LEU C 1 76 ? -10.361 -61.658 5.009 1.00 23.28 76 LEU C N 1
ATOM 4370 C CA . LEU C 1 76 ? -9.700 -62.891 4.583 1.00 23.44 76 LEU C CA 1
ATOM 4371 C C . LEU C 1 76 ? -10.714 -64.001 4.275 1.00 23.35 76 LEU C C 1
ATOM 4372 O O . LEU C 1 76 ? -10.547 -64.753 3.319 1.00 23.27 76 LEU C O 1
ATOM 4377 N N . ILE C 1 77 ? -11.762 -64.105 5.088 1.00 23.38 77 ILE C N 1
ATOM 4378 C CA . ILE C 1 77 ? -12.779 -65.130 4.871 1.00 23.56 77 ILE C CA 1
ATOM 4379 C C . ILE C 1 77 ? -13.524 -64.844 3.565 1.00 23.70 77 ILE C C 1
ATOM 4380 O O . ILE C 1 77 ? -13.828 -65.766 2.815 1.00 23.27 77 ILE C O 1
ATOM 4385 N N . SER C 1 78 ? -13.792 -63.565 3.297 1.00 24.06 78 SER C N 1
ATOM 4386 C CA . SER C 1 78 ? -14.450 -63.161 2.056 1.00 24.33 78 SER C CA 1
ATOM 4387 C C . SER C 1 78 ? -13.589 -63.536 0.852 1.00 24.03 78 SER C C 1
ATOM 4388 O O . SER C 1 78 ? -14.114 -63.977 -0.160 1.00 24.06 78 SER C O 1
ATOM 4391 N N . VAL C 1 79 ? -12.272 -63.402 0.980 1.00 23.87 79 VAL C N 1
ATOM 4392 C CA . VAL C 1 79 ? -11.350 -63.798 -0.088 1.00 23.63 79 VAL C CA 1
ATOM 4393 C C . VAL C 1 79 ? -11.363 -65.310 -0.303 1.00 23.54 79 VAL C C 1
ATOM 4394 O O . VAL C 1 79 ? -11.457 -65.768 -1.443 1.00 22.72 79 VAL C O 1
ATOM 4398 N N . TYR C 1 80 ? -11.265 -66.073 0.788 1.00 23.29 80 TYR C N 1
ATOM 4399 C CA . TYR C 1 80 ? -11.390 -67.527 0.739 1.00 23.29 80 TYR C CA 1
ATOM 4400 C C . TYR C 1 80 ? -12.698 -67.944 0.075 1.00 23.46 80 TYR C C 1
ATOM 4401 O O . TYR C 1 80 ? -12.718 -68.850 -0.769 1.00 22.91 80 TYR C O 1
ATOM 4410 N N . ASN C 1 81 ? -13.782 -67.286 0.465 1.00 23.92 81 ASN C N 1
ATOM 4411 C CA . ASN C 1 81 ? -15.111 -67.626 -0.045 1.00 24.66 81 ASN C CA 1
ATOM 4412 C C . ASN C 1 81 ? -15.300 -67.305 -1.511 1.00 25.40 81 ASN C C 1
ATOM 4413 O O . ASN C 1 81 ? -15.963 -68.042 -2.229 1.00 25.38 81 ASN C O 1
ATOM 4418 N N . GLU C 1 82 ? -14.722 -66.193 -1.938 1.00 26.99 82 GLU C N 1
ATOM 4419 C CA . GLU C 1 82 ? -14.712 -65.817 -3.343 1.00 27.37 82 GLU C CA 1
ATOM 4420 C C . GLU C 1 82 ? -13.974 -66.898 -4.152 1.00 26.85 82 GLU C C 1
ATOM 4421 O O . GLU C 1 82 ? -14.420 -67.308 -5.203 1.00 26.54 82 GLU C O 1
ATOM 4427 N N . LEU C 1 83 ? -12.864 -67.385 -3.624 1.00 26.86 83 LEU C N 1
ATOM 4428 C CA . LEU C 1 83 ? -12.081 -68.413 -4.303 1.00 27.01 83 LEU C CA 1
ATOM 4429 C C . LEU C 1 83 ? -12.766 -69.789 -4.281 1.00 26.83 83 LEU C C 1
ATOM 4430 O O . LEU C 1 83 ? -12.726 -70.511 -5.274 1.00 26.86 83 LEU C O 1
ATOM 4435 N N . LEU C 1 84 ? -13.386 -70.135 -3.149 1.00 26.62 84 LEU C N 1
ATOM 4436 C CA . LEU C 1 84 ? -14.136 -71.387 -2.996 1.00 26.41 84 LEU C CA 1
ATOM 4437 C C . LEU C 1 84 ? -15.338 -71.483 -3.925 1.00 26.54 84 LEU C C 1
ATOM 4438 O O . LEU C 1 84 ? -15.738 -72.597 -4.301 1.00 26.16 84 LEU C O 1
ATOM 4443 N N . ALA C 1 85 ? -15.920 -70.333 -4.278 1.00 26.73 85 ALA C N 1
ATOM 4444 C CA . ALA C 1 85 ? -17.104 -70.294 -5.153 1.00 27.35 85 ALA C CA 1
ATOM 4445 C C . ALA C 1 85 ? -16.838 -70.869 -6.557 1.00 27.63 85 ALA C C 1
ATOM 4446 O O . ALA C 1 85 ? -17.750 -71.390 -7.188 1.00 28.35 85 ALA C O 1
ATOM 4448 N N . LYS C 1 86 ? -15.602 -70.765 -7.031 1.00 28.16 86 LYS C N 1
ATOM 4449 C CA . LYS C 1 86 ? -15.168 -71.431 -8.255 1.00 28.40 86 LYS C CA 1
ATOM 4450 C C . LYS C 1 86 ? -15.459 -72.928 -8.232 1.00 28.46 86 LYS C C 1
ATOM 4451 O O . LYS C 1 86 ? -15.688 -73.533 -9.279 1.00 29.06 86 LYS C O 1
ATOM 4457 N N . PHE C 1 87 ? -15.426 -73.528 -7.049 1.00 28.10 87 PHE C N 1
ATOM 4458 C CA . PHE C 1 87 ? -15.624 -74.964 -6.905 1.00 27.63 87 PHE C CA 1
ATOM 4459 C C . PHE C 1 87 ? -16.941 -75.280 -6.238 1.00 27.39 87 PHE C C 1
ATOM 4460 O O . PHE C 1 87 ? -17.114 -76.367 -5.703 1.00 27.50 87 PHE C O 1
ATOM 4468 N N . ASN C 1 88 ? -17.870 -74.327 -6.265 1.00 27.07 88 ASN C N 1
ATOM 4469 C CA . ASN C 1 88 ? -19.189 -74.522 -5.696 1.00 27.27 88 ASN C CA 1
ATOM 4470 C C . ASN C 1 88 ? -19.161 -74.816 -4.181 1.00 27.14 88 ASN C C 1
ATOM 4471 O O . ASN C 1 88 ? -20.015 -75.545 -3.661 1.00 26.28 88 ASN C O 1
ATOM 4476 N N . LYS C 1 89 ? -18.180 -74.234 -3.482 1.00 26.97 89 LYS C N 1
ATOM 4477 C CA . LYS C 1 89 ? -18.027 -74.426 -2.035 1.00 26.87 89 LYS C CA 1
ATOM 4478 C C . LYS C 1 89 ? -18.229 -73.127 -1.247 1.00 26.69 89 LYS C C 1
ATOM 4479 O O . LYS C 1 89 ? -18.034 -72.035 -1.776 1.00 26.58 89 LYS C O 1
ATOM 4485 N N . LEU C 1 90 ? -18.678 -73.272 0.000 1.00 26.46 90 LEU C N 1
ATOM 4486 C CA . LEU C 1 90 ? -18.742 -72.191 0.976 1.00 25.84 90 LEU C CA 1
ATOM 4487 C C . LEU C 1 90 ? -17.723 -72.491 2.077 1.00 25.14 90 LEU C C 1
ATOM 4488 O O . LEU C 1 90 ? -17.355 -73.656 2.307 1.00 24.87 90 LEU C O 1
ATOM 4493 N N . GLY C 1 91 ? -17.283 -71.439 2.762 1.00 24.17 91 GLY C N 1
ATOM 4494 C CA . GLY C 1 91 ? -16.418 -71.563 3.932 1.00 23.61 91 GLY C CA 1
ATOM 4495 C C . GLY C 1 91 ? -17.072 -70.891 5.124 1.00 22.97 91 GLY C C 1
ATOM 4496 O O . GLY C 1 91 ? -17.746 -69.890 4.961 1.00 23.38 91 GLY C O 1
ATOM 4497 N N . GLY C 1 92 ? -16.898 -71.445 6.319 1.00 22.10 92 GLY C N 1
ATOM 4498 C CA . GLY C 1 92 ? -17.363 -70.788 7.546 1.00 21.72 92 GLY C CA 1
ATOM 4499 C C . GLY C 1 92 ? -16.222 -70.371 8.464 1.00 20.70 92 GLY C C 1
ATOM 4500 O O . GLY C 1 92 ? -15.161 -70.995 8.496 1.00 21.16 92 GLY C O 1
ATOM 4501 N N . GLN C 1 93 ? -16.447 -69.304 9.216 1.00 19.39 93 GLN C N 1
ATOM 4502 C CA . GLN C 1 93 ? -15.445 -68.772 10.131 1.00 18.48 93 GLN C CA 1
ATOM 4503 C C . GLN C 1 93 ? -15.604 -69.354 11.541 1.00 17.98 93 GLN C C 1
ATOM 4504 O O . GLN C 1 93 ? -16.688 -69.308 12.134 1.00 17.34 93 GLN C O 1
ATOM 4510 N N . ILE C 1 94 ? -14.510 -69.895 12.059 1.00 17.61 94 ILE C N 1
ATOM 4511 C CA . ILE C 1 94 ? -14.427 -70.326 13.446 1.00 17.72 94 ILE C CA 1
ATOM 4512 C C . ILE C 1 94 ? -13.238 -69.620 14.108 1.00 17.43 94 ILE C C 1
ATOM 4513 O O . ILE C 1 94 ? -12.109 -69.748 13.639 1.00 16.70 94 ILE C O 1
ATOM 4518 N N . LEU C 1 95 ? -13.487 -68.903 15.202 1.00 17.31 95 LEU C N 1
ATOM 4519 C CA . LEU C 1 95 ? -12.406 -68.310 15.979 1.00 17.21 95 LEU C CA 1
ATOM 4520 C C . LEU C 1 95 ? -12.264 -68.991 17.324 1.00 17.53 95 LEU C C 1
ATOM 4521 O O . LEU C 1 95 ? -13.233 -69.066 18.104 1.00 17.66 95 LEU C O 1
ATOM 4526 N N . LEU C 1 96 ? -11.036 -69.432 17.603 1.00 17.84 96 LEU C N 1
ATOM 4527 C CA . LEU C 1 96 ? -10.717 -70.253 18.764 1.00 18.37 96 LEU C CA 1
ATOM 4528 C C . LEU C 1 96 ? -9.453 -69.781 19.448 1.00 18.05 96 LEU C C 1
ATOM 4529 O O . LEU C 1 96 ? -8.623 -69.128 18.851 1.00 17.97 96 LEU C O 1
ATOM 4534 N N . THR C 1 97 ? -9.309 -70.150 20.713 1.00 18.42 97 THR C N 1
ATOM 4535 C CA . THR C 1 97 ? -8.080 -69.911 21.463 1.00 18.30 97 THR C CA 1
ATOM 4536 C C . THR C 1 97 ? -7.633 -71.213 22.115 1.00 18.47 97 THR C C 1
ATOM 4537 O O . THR C 1 97 ? -8.431 -72.145 22.286 1.00 17.73 97 THR C O 1
ATOM 4541 N N . GLY C 1 98 ? -6.361 -71.261 22.501 1.00 19.17 98 GLY C N 1
ATOM 4542 C CA . GLY C 1 98 ? -5.801 -72.423 23.200 1.00 19.55 98 GLY C CA 1
ATOM 4543 C C . GLY C 1 98 ? -6.609 -72.701 24.448 1.00 20.51 98 GLY C C 1
ATOM 4544 O O . GLY C 1 98 ? -6.886 -73.848 24.779 1.00 21.19 98 GLY C O 1
ATOM 4545 N N . LYS C 1 99 ? -7.020 -71.632 25.114 1.00 21.23 99 LYS C N 1
ATOM 4546 C CA . LYS C 1 99 ? -7.869 -71.717 26.298 1.00 21.53 99 LYS C CA 1
ATOM 4547 C C . LYS C 1 99 ? -9.260 -72.336 26.047 1.00 21.15 99 LYS C C 1
ATOM 4548 O O . LYS C 1 99 ? -9.793 -73.036 26.909 1.00 20.75 99 LYS C O 1
ATOM 4554 N N . ASP C 1 100 ? -9.866 -72.073 24.888 1.00 20.40 100 ASP C N 1
ATOM 4555 C CA . ASP C 1 100 ? -11.128 -72.740 24.537 1.00 19.67 100 ASP C CA 1
ATOM 4556 C C . ASP C 1 100 ? -10.977 -74.263 24.585 1.00 18.80 100 ASP C C 1
ATOM 4557 O O . ASP C 1 100 ? -11.882 -74.964 25.039 1.00 18.77 100 ASP C O 1
ATOM 4562 N N . PHE C 1 101 ? -9.834 -74.766 24.125 1.00 17.50 101 PHE C N 1
ATOM 4563 C CA . PHE C 1 101 ? -9.571 -76.191 24.110 1.00 17.15 101 PHE C CA 1
ATOM 4564 C C . PHE C 1 101 ? -9.389 -76.794 25.508 1.00 17.22 101 PHE C C 1
ATOM 4565 O O . PHE C 1 101 ? -9.420 -78.015 25.649 1.00 16.81 101 PHE C O 1
ATOM 4573 N N . ASP C 1 102 ? -9.175 -75.966 26.532 1.00 17.12 102 ASP C N 1
ATOM 4574 C CA . ASP C 1 102 ? -9.205 -76.466 27.902 1.00 17.33 102 ASP C CA 1
ATOM 4575 C C . ASP C 1 102 ? -10.656 -76.612 28.414 1.00 17.19 102 ASP C C 1
ATOM 4576 O O . ASP C 1 102 ? -10.896 -77.331 29.365 1.00 17.98 102 ASP C O 1
ATOM 4581 N N . SER C 1 103 ? -11.612 -75.925 27.796 1.00 17.48 103 SER C N 1
ATOM 4582 C CA . SER C 1 103 ? -13.016 -75.946 28.237 1.00 16.81 103 SER C CA 1
ATOM 4583 C C . SER C 1 103 ? -13.770 -77.030 27.485 1.00 17.24 103 SER C C 1
ATOM 4584 O O . SER C 1 103 ? -13.865 -76.978 26.255 1.00 16.82 103 SER C O 1
ATOM 4587 N N . ARG C 1 104 ? -14.308 -78.004 28.220 1.00 17.41 104 ARG C N 1
ATOM 4588 C CA . ARG C 1 104 ? -15.117 -79.049 27.620 1.00 17.93 104 ARG C CA 1
ATOM 4589 C C . ARG C 1 104 ? -16.335 -78.470 26.903 1.00 18.06 104 ARG C C 1
ATOM 4590 O O . ARG C 1 104 ? -16.684 -78.932 25.804 1.00 18.09 104 ARG C O 1
ATOM 4598 N N . LYS C 1 105 ? -16.965 -77.467 27.519 1.00 18.24 105 LYS C N 1
ATOM 4599 C CA . LYS C 1 105 ? -18.157 -76.816 26.951 1.00 18.79 105 LYS C CA 1
ATOM 4600 C C . LYS C 1 105 ? -17.868 -76.068 25.647 1.00 17.83 105 LYS C C 1
ATOM 4601 O O . LYS C 1 105 ? -18.591 -76.237 24.664 1.00 18.10 105 LYS C O 1
ATOM 4607 N N . ALA C 1 106 ? -16.811 -75.259 25.633 1.00 17.45 106 ALA C N 1
ATOM 4608 C CA . ALA C 1 106 ? -16.443 -74.464 24.448 1.00 17.36 106 ALA C CA 1
ATOM 4609 C C . ALA C 1 106 ? -16.031 -75.365 23.293 1.00 17.09 106 ALA C C 1
ATOM 4610 O O . ALA C 1 106 ? -16.404 -75.121 22.144 1.00 17.02 106 ALA C O 1
ATOM 4612 N N . THR C 1 107 ? -15.259 -76.402 23.607 1.00 17.16 107 THR C N 1
ATOM 4613 C CA . THR C 1 107 ? -14.816 -77.367 22.611 1.00 17.53 107 THR C CA 1
ATOM 4614 C C . THR C 1 107 ? -15.963 -78.141 21.992 1.00 17.46 107 THR C C 1
ATOM 4615 O O . THR C 1 107 ? -15.967 -78.368 20.787 1.00 17.27 107 THR C O 1
ATOM 4619 N N . LYS C 1 108 ? -16.926 -78.561 22.806 1.00 18.06 108 LYS C N 1
ATOM 4620 C CA . LYS C 1 108 ? -18.060 -79.326 22.283 1.00 18.46 108 LYS C CA 1
ATOM 4621 C C . LYS C 1 108 ? -18.927 -78.475 21.372 1.00 17.78 108 LYS C C 1
ATOM 4622 O O . LYS C 1 108 ? -19.349 -78.920 20.311 1.00 17.09 108 LYS C O 1
ATOM 4628 N N . HIS C 1 109 ? -19.192 -77.242 21.790 1.00 17.77 109 HIS C N 1
ATOM 4629 C CA . HIS C 1 109 ? -19.949 -76.309 20.961 1.00 17.20 109 HIS C CA 1
ATOM 4630 C C . HIS C 1 109 ? -19.296 -76.108 19.614 1.00 16.73 109 HIS C C 1
ATOM 4631 O O . HIS C 1 109 ? -19.986 -76.085 18.594 1.00 16.62 109 HIS C O 1
ATOM 4638 N N . ALA C 1 110 ? -17.974 -75.968 19.611 1.00 15.99 110 ALA C N 1
ATOM 4639 C CA . ALA C 1 110 ? -17.227 -75.787 18.368 1.00 16.07 110 ALA C CA 1
ATOM 4640 C C . ALA C 1 110 ? -17.213 -77.064 17.533 1.00 16.37 110 ALA C C 1
ATOM 4641 O O . ALA C 1 110 ? -17.328 -77.011 16.307 1.00 15.46 110 ALA C O 1
ATOM 4643 N N . LYS C 1 111 ? -17.018 -78.204 18.195 1.00 16.92 111 LYS C N 1
ATOM 4644 C CA . LYS C 1 111 ? -16.994 -79.483 17.504 1.00 17.24 111 LYS C CA 1
ATOM 4645 C C . LYS C 1 111 ? -18.343 -79.739 16.850 1.00 17.25 111 LYS C C 1
ATOM 4646 O O . LYS C 1 111 ? -18.391 -80.236 15.737 1.00 17.12 111 LYS C O 1
ATOM 4652 N N . ASN C 1 112 ? -19.426 -79.388 17.543 1.00 17.30 112 ASN C N 1
ATOM 4653 C CA . ASN C 1 112 ? -20.770 -79.513 16.980 1.00 17.85 112 ASN C CA 1
ATOM 4654 C C . ASN C 1 112 ? -20.917 -78.749 15.672 1.00 18.23 112 ASN C C 1
ATOM 4655 O O . ASN C 1 112 ? -21.423 -79.290 14.699 1.00 18.38 112 ASN C O 1
ATOM 4660 N N . ALA C 1 113 ? -20.468 -77.494 15.668 1.00 18.30 113 ALA C N 1
ATOM 4661 C CA . ALA C 1 113 ? -20.597 -76.631 14.505 1.00 18.50 113 ALA C CA 1
ATOM 4662 C C . ALA C 1 113 ? -19.718 -77.133 13.365 1.00 18.37 113 ALA C C 1
ATOM 4663 O O . ALA C 1 113 ? -20.174 -77.249 12.235 1.00 18.30 113 ALA C O 1
ATOM 4665 N N . ILE C 1 114 ? -18.465 -77.447 13.682 1.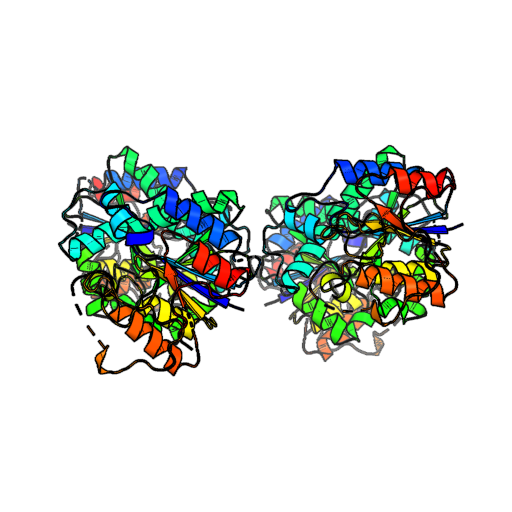00 18.81 114 ILE C N 1
ATOM 4666 C CA . ILE C 1 114 ? -17.518 -78.013 12.720 1.00 18.92 114 ILE C CA 1
ATOM 4667 C C . ILE C 1 114 ? -18.000 -79.340 12.087 1.00 18.99 114 ILE C C 1
ATOM 4668 O O . ILE C 1 114 ? -17.891 -79.526 10.879 1.00 18.67 114 ILE C O 1
ATOM 4673 N N . ASP C 1 115 ? -18.517 -80.252 12.899 1.00 19.25 115 ASP C N 1
ATOM 4674 C CA . ASP C 1 115 ? -19.047 -81.519 12.389 1.00 19.87 115 ASP C CA 1
ATOM 4675 C C . ASP C 1 115 ? -20.238 -81.314 11.445 1.00 20.20 115 ASP C C 1
ATOM 4676 O O . ASP C 1 115 ? -20.331 -81.974 10.413 1.00 19.72 115 ASP C O 1
ATOM 4697 N N . ILE C 1 118 ? -18.979 -79.870 8.073 1.00 21.21 118 ILE C N 1
ATOM 4698 C CA . ILE C 1 118 ? -18.358 -80.931 7.286 1.00 21.76 118 ILE C CA 1
ATOM 4699 C C . ILE C 1 118 ? -19.413 -81.853 6.643 1.00 21.79 118 ILE C C 1
ATOM 4700 O O . ILE C 1 118 ? -19.322 -82.150 5.459 1.00 21.04 118 ILE C O 1
ATOM 4705 N N . ASN C 1 119 ? -20.414 -82.266 7.416 1.00 22.38 119 ASN C N 1
ATOM 4706 C CA . ASN C 1 119 ? -21.534 -83.056 6.889 1.00 22.94 119 ASN C CA 1
ATOM 4707 C C . ASN C 1 119 ? -22.290 -82.332 5.785 1.00 23.09 119 ASN C C 1
ATOM 4708 O O . ASN C 1 119 ? -22.870 -82.978 4.912 1.00 23.49 119 ASN C O 1
ATOM 4713 N N . LEU C 1 120 ? -22.304 -80.999 5.829 1.00 23.06 120 LEU C N 1
ATOM 4714 C CA . LEU C 1 120 ? -22.972 -80.198 4.799 1.00 22.90 120 LEU C CA 1
ATOM 4715 C C . LEU C 1 120 ? -22.044 -79.801 3.647 1.00 22.77 120 LEU C C 1
ATOM 4716 O O . LEU C 1 120 ? -22.484 -79.110 2.741 1.00 23.40 120 LEU C O 1
ATOM 4721 N N . GLY C 1 121 ? -20.778 -80.218 3.674 1.00 22.19 121 GLY C N 1
ATOM 4722 C CA . GLY C 1 121 ? -19.826 -79.866 2.611 1.00 21.94 121 GLY C CA 1
ATOM 4723 C C . GLY C 1 121 ? -19.230 -78.466 2.698 1.00 21.69 121 GLY C C 1
ATOM 4724 O O . GLY C 1 121 ? -18.610 -77.976 1.743 1.00 21.27 121 GLY C O 1
ATOM 4725 N N . ILE C 1 122 ? -19.407 -77.823 3.849 1.00 21.47 122 ILE C N 1
ATOM 4726 C CA . ILE C 1 122 ? -18.867 -76.488 4.098 1.00 21.27 122 ILE C CA 1
ATOM 4727 C C . ILE C 1 122 ? -17.488 -76.629 4.739 1.00 21.02 122 ILE C C 1
ATOM 4728 O O . ILE C 1 122 ? -17.314 -77.446 5.651 1.00 21.42 122 ILE C O 1
ATOM 4733 N N . LEU C 1 123 ? -16.526 -75.834 4.274 1.00 20.35 123 LEU C N 1
ATOM 4734 C CA . LEU C 1 123 ? -15.179 -75.836 4.844 1.00 20.45 123 LEU C CA 1
ATOM 4735 C C . LEU C 1 123 ? -15.105 -75.017 6.132 1.00 20.14 123 LEU C C 1
ATOM 4736 O O . LEU C 1 123 ? -15.306 -73.806 6.094 1.00 20.08 123 LEU C O 1
ATOM 4741 N N . PRO C 1 124 ? -14.778 -75.664 7.269 1.00 19.60 124 PRO C N 1
ATOM 4742 C CA . PRO C 1 124 ? -14.461 -74.881 8.464 1.00 19.22 124 PRO C CA 1
ATOM 4743 C C . PRO C 1 124 ? -13.092 -74.219 8.309 1.00 18.66 124 PRO C C 1
ATOM 4744 O O . PRO C 1 124 ? -12.124 -74.896 7.955 1.00 18.07 124 PRO C O 1
ATOM 4748 N N . ILE C 1 125 ? -13.042 -72.905 8.538 1.00 17.89 125 ILE C N 1
ATOM 4749 C CA . ILE C 1 125 ? -11.815 -72.123 8.486 1.00 17.50 125 ILE C CA 1
ATOM 4750 C C . ILE C 1 125 ? -11.592 -71.534 9.883 1.00 16.98 125 ILE C C 1
ATOM 4751 O O . ILE C 1 125 ? -12.367 -70.698 10.362 1.00 16.68 125 ILE C O 1
ATOM 4756 N N . ILE C 1 126 ? -10.535 -72.011 10.531 1.00 16.67 126 ILE C N 1
ATOM 4757 C CA . ILE C 1 126 ? -10.227 -71.701 11.913 1.00 16.41 126 ILE C CA 1
ATOM 4758 C C . ILE C 1 126 ? -9.094 -70.677 11.939 1.00 16.34 126 ILE C C 1
ATOM 4759 O O . ILE C 1 126 ? -8.125 -70.802 11.183 1.00 15.99 126 ILE C O 1
ATOM 4764 N N . ASN C 1 127 ? -9.224 -69.665 12.797 1.00 16.44 127 ASN C N 1
ATOM 4765 C CA . ASN C 1 127 ? -8.092 -68.805 13.144 1.00 16.59 127 ASN C CA 1
ATOM 4766 C C . ASN C 1 127 ? -8.148 -68.512 14.644 1.00 16.67 127 ASN C C 1
ATOM 4767 O O . ASN C 1 127 ? -9.179 -68.749 15.289 1.00 16.10 127 ASN C O 1
ATOM 4772 N N . GLU C 1 128 ? -7.042 -68.036 15.210 1.00 16.93 128 GLU C N 1
ATOM 4773 C CA . GLU C 1 128 ? -7.047 -67.578 16.609 1.00 17.22 128 GLU C CA 1
ATOM 4774 C C . GLU C 1 128 ? -7.977 -66.375 16.771 1.00 17.26 128 GLU C C 1
ATOM 4775 O O . GLU C 1 128 ? -8.036 -65.516 15.899 1.00 17.42 128 GLU C O 1
ATOM 4781 N N . ASN C 1 129 ? -8.705 -66.329 17.882 1.00 17.30 129 ASN C N 1
ATOM 4782 C CA . ASN C 1 129 ? -9.458 -65.137 18.266 1.00 17.53 129 ASN C CA 1
ATOM 4783 C C . ASN C 1 129 ? -8.500 -64.115 18.870 1.00 17.81 129 ASN C C 1
ATOM 4784 O O . ASN C 1 129 ? -8.183 -64.149 20.065 1.00 17.26 129 ASN C O 1
ATOM 4789 N N . ASP C 1 130 ? -8.051 -63.201 18.025 1.00 18.57 130 ASP C N 1
ATOM 4790 C CA . ASP C 1 130 ? -7.042 -62.211 18.405 1.00 19.59 130 ASP C CA 1
ATOM 4791 C C . ASP C 1 130 ? -7.607 -61.037 19.236 1.00 19.68 130 ASP C C 1
ATOM 4792 O O . ASP C 1 130 ? -6.868 -60.128 19.612 1.00 20.26 130 ASP C O 1
ATOM 4797 N N . ALA C 1 131 ? -8.903 -61.061 19.535 1.00 19.72 131 ALA C N 1
ATOM 4798 C CA . ALA C 1 131 ? -9.472 -60.126 20.506 1.00 20.18 131 ALA C CA 1
ATOM 4799 C C . ALA C 1 131 ? -9.166 -60.573 21.933 1.00 20.49 131 ALA C C 1
ATOM 4800 O O . ALA C 1 131 ? -8.782 -59.759 22.771 1.00 20.81 131 ALA C O 1
ATOM 4802 N N . THR C 1 132 ? -9.310 -61.868 22.206 1.00 20.63 132 THR C N 1
ATOM 4803 C CA . THR C 1 132 ? -9.240 -62.376 23.569 1.00 21.15 132 THR C CA 1
ATOM 4804 C C . THR C 1 132 ? -7.970 -63.158 23.913 1.00 21.59 132 THR C C 1
ATOM 4805 O O . THR C 1 132 ? -7.720 -63.420 25.087 1.00 21.20 132 THR C O 1
ATOM 4809 N N . ALA C 1 133 ? -7.193 -63.546 22.902 1.00 22.37 133 ALA C N 1
ATOM 4810 C CA . ALA C 1 133 ? -5.942 -64.290 23.105 1.00 22.99 133 ALA C CA 1
ATOM 4811 C C . ALA C 1 133 ? -4.890 -63.805 22.123 1.00 23.58 133 ALA C C 1
ATOM 4812 O O . ALA C 1 133 ? -5.221 -63.385 21.010 1.00 23.95 133 ALA C O 1
ATOM 4814 N N . ILE C 1 134 ? -3.628 -63.884 22.528 1.00 24.08 134 ILE C N 1
ATOM 4815 C CA . ILE C 1 134 ? -2.518 -63.371 21.719 1.00 24.80 134 ILE C CA 1
ATOM 4816 C C . ILE C 1 134 ? -1.358 -64.351 21.538 1.00 25.12 134 ILE C C 1
ATOM 4817 O O . ILE C 1 134 ? -0.374 -64.018 20.884 1.00 24.53 134 ILE C O 1
ATOM 4822 N N . GLU C 1 135 ? -1.469 -65.547 22.118 1.00 25.81 135 GLU C N 1
ATOM 4823 C CA . GLU C 1 135 ? -0.380 -66.524 22.114 1.00 26.11 135 GLU C CA 1
ATOM 4824 C C . GLU C 1 135 ? 0.188 -66.760 20.701 1.00 25.66 135 GLU C C 1
ATOM 4825 O O . GLU C 1 135 ? 1.396 -66.619 20.484 1.00 24.96 135 GLU C O 1
ATOM 4831 N N . GLU C 1 136 ? -0.688 -67.063 19.737 1.00 25.32 136 GLU C N 1
ATOM 4832 C CA . GLU C 1 136 ? -0.258 -67.382 18.376 1.00 25.29 136 GLU C CA 1
ATOM 4833 C C . GLU C 1 136 ? 0.289 -66.163 17.614 1.00 25.23 136 GLU C C 1
ATOM 4834 O O . GLU C 1 136 ? 1.173 -66.303 16.762 1.00 24.49 136 GLU C O 1
ATOM 4840 N N . ILE C 1 137 ? -0.258 -64.988 17.917 1.00 25.63 137 ILE C N 1
ATOM 4841 C CA . ILE C 1 137 ? 0.255 -63.717 17.416 1.00 26.00 137 ILE C CA 1
ATOM 4842 C C . ILE C 1 137 ? 1.682 -63.479 17.898 1.00 26.02 137 ILE C C 1
ATOM 4843 O O . ILE C 1 137 ? 2.513 -62.963 17.157 1.00 27.08 137 ILE C O 1
ATOM 4848 N N . VAL C 1 138 ? 1.949 -63.805 19.155 1.00 25.81 138 VAL C N 1
ATOM 4849 C CA . VAL C 1 138 ? 3.257 -63.564 19.753 1.00 25.82 138 VAL C CA 1
ATOM 4850 C C . VAL C 1 138 ? 4.273 -64.588 19.258 1.00 25.78 138 VAL C C 1
ATOM 4851 O O . VAL C 1 138 ? 5.352 -64.222 18.808 1.00 26.43 138 VAL C O 1
ATOM 4855 N N . PHE C 1 139 ? 3.916 -65.864 19.325 1.00 25.49 139 PHE C N 1
ATOM 4856 C CA . PHE C 1 139 ? 4.840 -66.939 18.993 1.00 25.13 139 PHE C CA 1
ATOM 4857 C C . PHE C 1 139 ? 4.085 -68.205 18.569 1.00 24.40 139 PHE C C 1
ATOM 4858 O O . PHE C 1 139 ? 3.370 -68.800 19.365 1.00 24.47 139 PHE C O 1
ATOM 4866 N N . GLY C 1 140 ? 4.237 -68.612 17.312 1.00 23.80 140 GLY C N 1
ATOM 4867 C CA . GLY C 1 140 ? 3.652 -69.869 16.848 1.00 23.29 140 GLY C CA 1
ATOM 4868 C C . GLY C 1 140 ? 2.854 -69.810 15.563 1.00 22.82 140 GLY C C 1
ATOM 4869 O O . GLY C 1 140 ? 2.784 -70.800 14.844 1.00 22.97 140 GLY C O 1
ATOM 4870 N N . ASP C 1 141 ? 2.215 -68.679 15.281 1.00 22.58 141 ASP C N 1
ATOM 4871 C CA . ASP C 1 141 ? 1.474 -68.511 14.034 1.00 22.22 141 ASP C CA 1
ATOM 4872 C C . ASP C 1 141 ? 0.514 -69.702 13.744 1.00 21.91 141 ASP C C 1
ATOM 4873 O O . ASP C 1 141 ? 0.435 -70.160 12.604 1.00 21.96 141 ASP C O 1
ATOM 4878 N N . ASN C 1 142 ? -0.183 -70.181 14.790 1.00 20.56 142 ASN C N 1
ATOM 4879 C CA . ASN C 1 142 ? -1.260 -71.206 14.712 1.00 20.29 142 ASN C CA 1
ATOM 4880 C C . ASN C 1 142 ? -0.797 -72.689 14.708 1.00 19.90 142 ASN C C 1
ATOM 4881 O O . ASN C 1 142 ? -1.607 -73.594 14.504 1.00 19.38 142 ASN C O 1
ATOM 4886 N N . ASP C 1 143 ? 0.487 -72.941 14.953 1.00 19.82 143 ASP C N 1
ATOM 4887 C CA . ASP C 1 143 ? 0.983 -74.321 14.975 1.00 19.53 143 ASP C CA 1
ATOM 4888 C C . ASP C 1 143 ? 0.325 -75.121 16.101 1.00 18.98 143 ASP C C 1
ATOM 4889 O O . ASP C 1 143 ? -0.242 -76.192 15.869 1.00 19.16 143 ASP C O 1
ATOM 4894 N N . SER C 1 144 ? 0.377 -74.593 17.313 1.00 18.54 144 SER C N 1
ATOM 4895 C CA . SER C 1 144 ? -0.257 -75.257 18.451 1.00 18.33 144 SER C CA 1
ATOM 4896 C C . SER C 1 144 ? -1.787 -75.324 18.322 1.00 17.50 144 SER C C 1
ATOM 4897 O O . SER C 1 144 ? -2.388 -76.356 18.572 1.00 17.26 144 SER C O 1
ATOM 4900 N N . LEU C 1 145 ? -2.411 -74.219 17.927 1.00 16.68 145 LEU C N 1
ATOM 4901 C CA . LEU C 1 145 ? -3.856 -74.187 17.701 1.00 16.47 145 LEU C CA 1
ATOM 4902 C C . LEU C 1 145 ? -4.301 -75.285 16.727 1.00 15.90 145 LEU C C 1
ATOM 4903 O O . LEU C 1 145 ? -5.292 -75.975 16.965 1.00 14.72 145 LEU C O 1
ATOM 4908 N N . SER C 1 146 ? -3.561 -75.436 15.630 1.00 15.83 146 SER C N 1
ATOM 4909 C CA . SER C 1 146 ? -3.864 -76.476 14.638 1.00 15.70 146 SER C CA 1
ATOM 4910 C C . SER C 1 146 ? -3.709 -77.896 15.188 1.00 15.62 146 SER C C 1
ATOM 4911 O O . SER C 1 146 ? -4.468 -78.795 14.804 1.00 15.03 146 SER C O 1
ATOM 4914 N N . ALA C 1 147 ? -2.746 -78.098 16.090 1.00 15.90 147 ALA C N 1
ATOM 4915 C CA . ALA C 1 147 ? -2.485 -79.429 16.660 1.00 16.17 147 ALA C CA 1
ATOM 4916 C C . ALA C 1 147 ? -3.613 -79.829 17.611 1.00 16.57 147 ALA C C 1
ATOM 4917 O O . ALA C 1 147 ? -4.095 -80.962 17.585 1.00 16.53 147 ALA C O 1
ATOM 4919 N N . TYR C 1 148 ? -4.026 -78.876 18.441 1.00 16.88 148 TYR C N 1
ATOM 4920 C CA . TYR C 1 148 ? -5.182 -79.034 19.309 1.00 17.18 148 TYR C CA 1
ATOM 4921 C C . TYR C 1 148 ? -6.483 -79.262 18.530 1.00 16.85 148 TYR C C 1
ATOM 4922 O O . TYR C 1 148 ? -7.305 -80.071 18.940 1.00 16.21 148 TYR C O 1
ATOM 4931 N N . ALA C 1 149 ? -6.668 -78.554 17.413 1.00 16.16 149 ALA C N 1
ATOM 4932 C CA . ALA C 1 149 ? -7.834 -78.766 16.562 1.00 16.32 149 ALA C CA 1
ATOM 4933 C C . ALA C 1 149 ? -7.870 -80.190 16.000 1.00 16.39 149 ALA C C 1
ATOM 4934 O O . ALA C 1 149 ? -8.916 -80.814 15.967 1.00 16.80 149 ALA C O 1
ATOM 4936 N N . THR C 1 150 ? -6.722 -80.687 15.554 1.00 16.58 150 THR C N 1
ATOM 4937 C CA . THR C 1 150 ? -6.592 -82.046 15.044 1.00 16.72 150 THR C CA 1
ATOM 4938 C C . THR C 1 150 ? -7.029 -83.111 16.056 1.00 16.81 150 THR C C 1
ATOM 4939 O O . THR C 1 150 ? -7.772 -84.021 15.703 1.00 16.48 150 THR C O 1
ATOM 4943 N N . HIS C 1 151 ? -6.546 -83.009 17.292 1.00 17.53 151 HIS C N 1
ATOM 4944 C CA . HIS C 1 151 ? -6.946 -83.927 18.338 1.00 17.47 151 HIS C CA 1
ATOM 4945 C C . HIS C 1 151 ? -8.410 -83.714 18.749 1.00 17.68 151 HIS C C 1
ATOM 4946 O O . HIS C 1 151 ? -9.209 -84.638 18.678 1.00 16.89 151 HIS C O 1
ATOM 4953 N N . PHE C 1 152 ? -8.765 -82.507 19.178 1.00 17.69 152 PHE C N 1
ATOM 4954 C CA . PHE C 1 152 ? -10.094 -82.299 19.765 1.00 18.00 152 PHE C CA 1
ATOM 4955 C C . PHE C 1 152 ? -11.269 -82.297 18.769 1.00 18.04 152 PHE C C 1
ATOM 4956 O O . PHE C 1 152 ? -12.409 -82.496 19.181 1.00 18.05 152 PHE C O 1
ATOM 4964 N N . PHE C 1 153 ? -11.016 -82.078 17.480 1.00 17.97 153 PHE C N 1
ATOM 4965 C CA . PHE C 1 153 ? -12.061 -82.315 16.480 1.00 18.40 153 PHE C CA 1
ATOM 4966 C C . PHE C 1 153 ? -11.909 -83.658 15.751 1.00 18.79 153 PHE C C 1
ATOM 4967 O O . PHE C 1 153 ? -12.503 -83.845 14.703 1.00 18.25 153 PHE C O 1
ATOM 4975 N N . ASP C 1 154 ? -11.155 -84.593 16.348 1.00 19.48 154 ASP C N 1
ATOM 4976 C CA . ASP C 1 154 ? -11.068 -85.982 15.891 1.00 20.40 154 ASP C CA 1
ATOM 4977 C C . ASP C 1 154 ? -10.625 -86.126 14.438 1.00 20.39 154 ASP C C 1
ATOM 4978 O O . ASP C 1 154 ? -11.228 -86.876 13.662 1.00 20.61 154 ASP C O 1
ATOM 4983 N N . ALA C 1 155 ? -9.578 -85.390 14.075 1.00 19.87 155 ALA C N 1
ATOM 4984 C CA . ALA C 1 155 ? -8.918 -85.591 12.793 1.00 19.74 155 ALA C CA 1
ATOM 4985 C C . ALA C 1 155 ? -7.843 -86.645 12.981 1.00 19.57 155 ALA C C 1
ATOM 4986 O O . ALA C 1 155 ? -7.486 -86.982 14.107 1.00 19.26 155 ALA C O 1
ATOM 4988 N N . ASP C 1 156 ? -7.330 -87.151 11.865 1.00 19.42 156 ASP C N 1
ATOM 4989 C CA . ASP C 1 156 ? -6.327 -88.203 11.876 1.00 19.67 156 ASP C CA 1
ATOM 4990 C C . ASP C 1 156 ? -4.917 -87.683 11.608 1.00 19.09 156 ASP C C 1
ATOM 4991 O O . ASP C 1 156 ? -3.925 -88.346 11.954 1.00 19.64 156 ASP C O 1
ATOM 4996 N N . LEU C 1 157 ? -4.826 -86.498 11.012 1.00 17.93 157 LEU C N 1
ATOM 4997 C CA . LEU C 1 157 ? -3.566 -85.994 10.506 1.00 17.87 157 LEU C CA 1
ATOM 4998 C C . LEU C 1 157 ? -3.583 -84.475 10.378 1.00 16.88 157 LEU C C 1
ATOM 4999 O O . LEU C 1 157 ? -4.553 -83.901 9.890 1.00 16.93 157 LEU C O 1
ATOM 5004 N N . LEU C 1 158 ? -2.497 -83.847 10.810 1.00 16.00 158 LEU C N 1
ATOM 5005 C CA . LEU C 1 158 ? -2.256 -82.434 10.582 1.00 15.97 158 LEU C CA 1
ATOM 5006 C C . LEU C 1 158 ? -1.212 -82.262 9.479 1.00 16.10 158 LEU C C 1
ATOM 5007 O O . LEU C 1 158 ? -0.125 -82.841 9.555 1.00 16.36 158 LEU C O 1
ATOM 5012 N N . VAL C 1 159 ? -1.538 -81.454 8.476 1.00 16.33 159 VAL C N 1
ATOM 5013 C CA . VAL C 1 159 ? -0.580 -81.053 7.461 1.00 16.53 159 VAL C CA 1
ATOM 5014 C C . VAL C 1 159 ? -0.252 -79.588 7.662 1.00 17.39 159 VAL C C 1
ATOM 5015 O O . VAL C 1 159 ? -1.114 -78.729 7.504 1.00 18.36 159 VAL C O 1
ATOM 5019 N N . ILE C 1 160 ? 0.987 -79.303 8.033 1.00 18.62 160 ILE C N 1
ATOM 5020 C CA . ILE C 1 160 ? 1.460 -77.926 8.138 1.00 19.05 160 ILE C CA 1
ATOM 5021 C C . ILE C 1 160 ? 2.144 -77.586 6.825 1.00 19.74 160 ILE C C 1
ATOM 5022 O O . ILE C 1 160 ? 3.139 -78.223 6.457 1.00 19.00 160 ILE C O 1
ATOM 5027 N N . LEU C 1 161 ? 1.567 -76.614 6.112 1.00 20.49 161 LEU C N 1
ATOM 5028 C CA . LEU C 1 161 ? 2.184 -76.036 4.924 1.00 21.46 161 LEU C CA 1
ATOM 5029 C C . LEU C 1 161 ? 2.963 -74.804 5.383 1.00 23.02 161 LEU C C 1
ATOM 5030 O O . LEU C 1 161 ? 2.428 -73.926 6.096 1.00 23.04 161 LEU C O 1
ATOM 5035 N N . SER C 1 162 ? 4.234 -74.768 5.003 1.00 24.27 162 SER C N 1
ATOM 5036 C CA . SER C 1 162 ? 5.186 -73.849 5.587 1.00 25.90 162 SER C CA 1
ATOM 5037 C C . SER C 1 162 ? 6.107 -73.265 4.519 1.00 27.33 162 SER C C 1
ATOM 5038 O O . SER C 1 162 ? 6.079 -73.689 3.360 1.00 27.32 162 SER C O 1
ATOM 5041 N N . ASP C 1 163 ? 6.920 -72.284 4.896 1.00 29.31 163 ASP C N 1
ATOM 5042 C CA . ASP C 1 163 ? 7.944 -71.807 3.977 1.00 31.18 163 ASP C CA 1
ATOM 5043 C C . ASP C 1 163 ? 9.143 -72.769 3.959 1.00 31.44 163 ASP C C 1
ATOM 5044 O O . ASP C 1 163 ? 9.878 -72.802 2.987 1.00 31.86 163 ASP C O 1
ATOM 5049 N N . ILE C 1 164 ? 9.322 -73.574 5.006 1.00 31.96 164 ILE C N 1
ATOM 5050 C CA . ILE C 1 164 ? 10.240 -74.715 4.898 1.00 32.48 164 ILE C CA 1
ATOM 5051 C C . ILE C 1 164 ? 9.564 -75.983 4.408 1.00 32.35 164 ILE C C 1
ATOM 5052 O O . ILE C 1 164 ? 8.416 -76.288 4.769 1.00 32.64 164 ILE C O 1
ATOM 5057 N N . ASP C 1 165 ? 10.327 -76.736 3.624 1.00 31.88 165 ASP C N 1
ATOM 5058 C CA . ASP C 1 165 ? 9.820 -77.909 2.930 1.00 31.84 165 ASP C CA 1
ATOM 5059 C C . ASP C 1 165 ? 9.940 -79.210 3.739 1.00 31.36 165 ASP C C 1
ATOM 5060 O O . ASP C 1 165 ? 9.520 -80.270 3.265 1.00 31.54 165 ASP C O 1
ATOM 5065 N N . GLY C 1 166 ? 10.515 -79.136 4.939 1.00 30.64 166 GLY C N 1
ATOM 5066 C CA . GLY C 1 166 ? 10.706 -80.327 5.767 1.00 30.31 166 GLY C CA 1
ATOM 5067 C C . GLY C 1 166 ? 11.523 -80.063 7.013 1.00 29.65 166 GLY C C 1
ATOM 5068 O O . GLY C 1 166 ? 12.011 -78.954 7.218 1.00 29.43 166 GLY C O 1
ATOM 5069 N N . PHE C 1 167 ? 11.660 -81.085 7.850 1.00 29.07 167 PHE C N 1
ATOM 5070 C CA . PHE C 1 167 ? 12.480 -81.009 9.066 1.00 29.39 167 PHE C CA 1
ATOM 5071 C C . PHE C 1 167 ? 13.860 -81.646 8.817 1.00 29.43 167 PHE C C 1
ATOM 5072 O O . PHE C 1 167 ? 13.949 -82.760 8.316 1.00 28.81 167 PHE C O 1
ATOM 5080 N N . TYR C 1 168 ? 14.913 -80.929 9.201 1.00 30.30 168 TYR C N 1
ATOM 5081 C CA . TYR C 1 168 ? 16.292 -81.271 8.875 1.00 31.19 168 TYR C CA 1
ATOM 5082 C C . TYR C 1 168 ? 17.070 -81.671 10.112 1.00 32.04 168 TYR C C 1
ATOM 5083 O O . TYR C 1 168 ? 16.668 -81.372 11.231 1.00 31.73 168 TYR C O 1
ATOM 5092 N N . ASP C 1 169 ? 18.203 -82.335 9.900 1.00 33.38 169 ASP C N 1
ATOM 5093 C CA . ASP C 1 169 ? 19.086 -82.743 11.000 1.00 34.48 169 ASP C CA 1
ATOM 5094 C C . ASP C 1 169 ? 19.883 -81.568 11.593 1.00 35.43 169 ASP C C 1
ATOM 5095 O O . ASP C 1 169 ? 20.507 -81.703 12.645 1.00 35.51 169 ASP C O 1
ATOM 5100 N N . LYS C 1 170 ? 19.874 -80.435 10.893 1.00 36.82 170 LYS C N 1
ATOM 5101 C CA . LYS C 1 170 ? 20.378 -79.168 11.413 1.00 37.99 170 LYS C CA 1
ATOM 5102 C C . LYS C 1 170 ? 19.771 -78.021 10.623 1.00 38.65 170 LYS C C 1
ATOM 5103 O O . LYS C 1 170 ? 19.157 -78.248 9.582 1.00 38.43 170 LYS C O 1
ATOM 5109 N N . ASN C 1 171 ? 19.939 -76.798 11.125 1.00 39.84 171 ASN C N 1
ATOM 5110 C CA . ASN C 1 171 ? 19.318 -75.617 10.523 1.00 40.82 171 ASN C CA 1
ATOM 5111 C C . ASN C 1 171 ? 19.815 -75.443 9.094 1.00 41.86 171 ASN C C 1
ATOM 5112 O O . ASN C 1 171 ? 21.006 -75.230 8.879 1.00 41.92 171 ASN C O 1
ATOM 5117 N N . PRO C 1 172 ? 18.912 -75.573 8.110 1.00 43.18 172 PRO C N 1
ATOM 5118 C CA . PRO C 1 172 ? 19.322 -75.441 6.718 1.00 44.22 172 PRO C CA 1
ATOM 5119 C C . PRO C 1 172 ? 19.605 -73.991 6.306 1.00 45.41 172 PRO C C 1
ATOM 5120 O O . PRO C 1 172 ? 20.373 -73.761 5.372 1.00 45.74 172 PRO C O 1
ATOM 5124 N N . SER C 1 173 ? 18.983 -73.028 6.986 1.00 46.58 173 SER C N 1
ATOM 5125 C CA . SER C 1 173 ? 19.303 -71.616 6.779 1.00 47.26 173 SER C CA 1
ATOM 5126 C C . SER C 1 173 ? 20.742 -71.321 7.191 1.00 47.95 173 SER C C 1
ATOM 5127 O O . SER C 1 173 ? 21.382 -70.448 6.606 1.00 48.59 173 SER C O 1
ATOM 5130 N N . GLU C 1 174 ? 21.244 -72.045 8.191 1.00 48.44 174 GLU C N 1
ATOM 5131 C CA . GLU C 1 174 ? 22.613 -71.869 8.672 1.00 48.91 174 GLU C CA 1
ATOM 5132 C C . GLU C 1 174 ? 23.588 -72.807 7.977 1.00 48.97 174 GLU C C 1
ATOM 5133 O O . GLU C 1 174 ? 24.620 -72.371 7.475 1.00 49.09 174 GLU C O 1
ATOM 5139 N N . PHE C 1 175 ? 23.264 -74.094 7.966 1.00 49.20 175 PHE C N 1
ATOM 5140 C CA . PHE C 1 175 ? 24.182 -75.118 7.477 1.00 49.25 175 PHE C CA 1
ATOM 5141 C C . PHE C 1 175 ? 23.822 -75.555 6.061 1.00 49.18 175 PHE C C 1
ATOM 5142 O O . PHE C 1 175 ? 22.646 -75.689 5.712 1.00 49.27 175 PHE C O 1
ATOM 5150 N N . SER C 1 176 ? 24.860 -75.798 5.266 1.00 48.81 176 SER C N 1
ATOM 5151 C CA . SER C 1 176 ? 24.726 -76.115 3.850 1.00 48.41 176 SER C CA 1
ATOM 5152 C C . SER C 1 176 ? 24.664 -77.629 3.608 1.00 47.92 176 SER C C 1
ATOM 5153 O O . SER C 1 176 ? 24.141 -78.067 2.582 1.00 47.93 176 SER C O 1
ATOM 5156 N N . ASP C 1 177 ? 25.199 -78.413 4.548 1.00 47.10 177 ASP C N 1
ATOM 5157 C CA . ASP C 1 177 ? 25.134 -79.882 4.485 1.00 46.49 177 ASP C CA 1
ATOM 5158 C C . ASP C 1 177 ? 23.942 -80.489 5.268 1.00 45.71 177 ASP C C 1
ATOM 5159 O O . ASP C 1 177 ? 23.929 -81.692 5.546 1.00 45.61 177 ASP C O 1
ATOM 5164 N N . ALA C 1 178 ? 22.948 -79.668 5.613 1.00 44.81 178 ALA C N 1
ATOM 5165 C CA . ALA C 1 178 ? 21.776 -80.137 6.361 1.00 43.98 178 ALA C CA 1
ATOM 5166 C C . ALA C 1 178 ? 20.961 -81.130 5.535 1.00 43.19 178 ALA C C 1
ATOM 5167 O O . ALA C 1 178 ? 20.669 -80.874 4.367 1.00 43.13 178 ALA C O 1
ATOM 5169 N N . LYS C 1 179 ? 20.587 -82.248 6.157 1.00 42.21 179 LYS C N 1
ATOM 5170 C CA . LYS C 1 179 ? 19.818 -83.300 5.494 1.00 41.51 179 LYS C CA 1
ATOM 5171 C C . LYS C 1 179 ? 18.398 -83.417 6.035 1.00 40.40 179 LYS C C 1
ATOM 5172 O O . LYS C 1 179 ? 18.172 -83.388 7.244 1.00 39.85 179 LYS C O 1
ATOM 5178 N N . ARG C 1 180 ? 17.459 -83.598 5.113 1.00 39.26 180 ARG C N 1
ATOM 5179 C CA . ARG C 1 180 ? 16.040 -83.720 5.426 1.00 38.28 180 ARG C CA 1
ATOM 5180 C C . ARG C 1 180 ? 15.727 -85.063 6.087 1.00 37.14 180 ARG C C 1
ATOM 5181 O O . ARG C 1 180 ? 16.064 -86.118 5.548 1.00 36.36 180 ARG C O 1
ATOM 5189 N N . LEU C 1 181 ? 15.082 -85.011 7.256 1.00 35.74 181 LEU C N 1
ATOM 5190 C CA . LEU C 1 181 ? 14.584 -86.208 7.934 1.00 34.72 181 LEU C CA 1
ATOM 5191 C C . LEU C 1 181 ? 13.187 -86.529 7.409 1.00 33.72 181 LEU C C 1
ATOM 5192 O O . LEU C 1 181 ? 12.289 -85.692 7.455 1.00 33.06 181 LEU C O 1
ATOM 5197 N N . GLU C 1 182 ? 13.012 -87.747 6.907 1.00 32.72 182 GLU C N 1
ATOM 5198 C CA . GLU C 1 182 ? 11.804 -88.117 6.176 1.00 32.24 182 GLU C CA 1
ATOM 5199 C C . GLU C 1 182 ? 10.690 -88.570 7.109 1.00 31.02 182 GLU C C 1
ATOM 5200 O O . GLU C 1 182 ? 9.529 -88.275 6.858 1.00 30.19 182 GLU C O 1
ATOM 5206 N N . LYS C 1 183 ? 11.060 -89.314 8.154 1.00 30.47 183 LYS C N 1
ATOM 5207 C CA . LYS C 1 183 ? 10.136 -89.840 9.158 1.00 30.30 183 LYS C CA 1
ATOM 5208 C C . LYS C 1 183 ? 10.721 -89.614 10.539 1.00 29.86 183 LYS C C 1
ATOM 5209 O O . LYS C 1 183 ? 11.928 -89.803 10.740 1.00 29.63 183 LYS C O 1
ATOM 5215 N N . ILE C 1 184 ? 9.859 -89.234 11.483 1.00 29.29 184 ILE C N 1
ATOM 5216 C CA . ILE C 1 184 ? 10.237 -89.014 12.879 1.00 29.26 184 ILE C CA 1
ATOM 5217 C C . ILE C 1 184 ? 9.200 -89.696 13.769 1.00 28.77 184 ILE C C 1
ATOM 5218 O O . ILE C 1 184 ? 8.002 -89.533 13.558 1.00 28.08 184 ILE C O 1
ATOM 5223 N N . THR C 1 185 ? 9.665 -90.445 14.762 1.00 28.81 185 THR C N 1
ATOM 5224 C CA . THR C 1 185 ? 8.778 -91.172 15.673 1.00 29.36 185 THR C CA 1
ATOM 5225 C C . THR C 1 185 ? 8.839 -90.658 17.104 1.00 29.65 185 THR C C 1
ATOM 5226 O O . THR C 1 185 ? 8.043 -91.065 17.937 1.00 29.25 185 THR C O 1
ATOM 5230 N N . HIS C 1 186 ? 9.788 -89.777 17.387 1.00 30.78 186 HIS C N 1
ATOM 5231 C CA . HIS C 1 186 ? 9.977 -89.259 18.726 1.00 31.84 186 HIS C CA 1
ATOM 5232 C C . HIS C 1 186 ? 10.598 -87.866 18.650 1.00 32.19 186 HIS C C 1
ATOM 5233 O O . HIS C 1 186 ? 11.521 -87.632 17.873 1.00 31.73 186 HIS C O 1
ATOM 5240 N N . ILE C 1 187 ? 10.071 -86.954 19.465 1.00 33.09 187 ILE C N 1
ATOM 5241 C CA . ILE C 1 187 ? 10.537 -85.582 19.521 1.00 34.12 187 ILE C CA 1
ATOM 5242 C C . ILE C 1 187 ? 11.497 -85.457 20.700 1.00 35.36 187 ILE C C 1
ATOM 5243 O O . ILE C 1 187 ? 11.073 -85.515 21.861 1.00 35.42 187 ILE C O 1
ATOM 5248 N N . LYS C 1 188 ? 12.789 -85.308 20.403 1.00 36.84 188 LYS C N 1
ATOM 5249 C CA . LYS C 1 188 ? 13.813 -85.188 21.448 1.00 38.19 188 LYS C CA 1
ATOM 5250 C C . LYS C 1 188 ? 13.595 -83.929 22.274 1.00 39.10 188 LYS C C 1
ATOM 5251 O O . LYS C 1 188 ? 13.471 -82.838 21.727 1.00 39.05 188 LYS C O 1
ATOM 5257 N N . GLU C 1 189 ? 13.570 -84.091 23.593 1.00 40.55 189 GLU C N 1
ATOM 5258 C CA . GLU C 1 189 ? 13.374 -82.971 24.510 1.00 41.19 189 GLU C CA 1
ATOM 5259 C C . GLU C 1 189 ? 14.419 -81.881 24.298 1.00 41.80 189 GLU C C 1
ATOM 5260 O O . GLU C 1 189 ? 14.148 -80.709 24.536 1.00 41.88 189 GLU C O 1
ATOM 5266 N N . GLU C 1 190 ? 15.612 -82.269 23.855 1.00 42.29 190 GLU C N 1
ATOM 5267 C CA . GLU C 1 190 ? 16.671 -81.293 23.570 1.00 42.84 190 GLU C CA 1
ATOM 5268 C C . GLU C 1 190 ? 16.295 -80.338 22.433 1.00 42.83 190 GLU C C 1
ATOM 5269 O O . GLU C 1 190 ? 16.778 -79.207 22.399 1.00 43.43 190 GLU C O 1
ATOM 5275 N N . TRP C 1 191 ? 15.425 -80.791 21.523 1.00 42.57 191 TRP C N 1
ATOM 5276 C CA . TRP C 1 191 ? 14.988 -79.993 20.374 1.00 42.37 191 TRP C CA 1
ATOM 5277 C C . TRP C 1 191 ? 14.040 -78.846 20.730 1.00 42.40 191 TRP C C 1
ATOM 5278 O O . TRP C 1 191 ? 13.781 -77.976 19.893 1.00 42.53 191 TRP C O 1
ATOM 5289 N N . LEU C 1 192 ? 13.504 -78.861 21.947 1.00 42.54 192 LEU C N 1
ATOM 5290 C CA . LEU C 1 192 ? 12.431 -77.953 22.338 1.00 42.69 192 LEU C CA 1
ATOM 5291 C C . LEU C 1 192 ? 12.915 -76.861 23.290 1.00 43.10 192 LEU C C 1
ATOM 5292 O O . LEU C 1 192 ? 14.104 -76.781 23.605 1.00 44.01 192 LEU C O 1
ATOM 5297 N N . HIS C 1 202 ? 9.156 -62.350 19.158 1.00 42.57 202 HIS C N 1
ATOM 5298 C CA . HIS C 1 202 ? 9.303 -63.805 19.093 1.00 42.10 202 HIS C CA 1
ATOM 5299 C C . HIS C 1 202 ? 9.124 -64.382 17.675 1.00 41.73 202 HIS C C 1
ATOM 5300 O O . HIS C 1 202 ? 10.021 -65.068 17.175 1.00 41.96 202 HIS C O 1
ATOM 5307 N N . GLY C 1 203 ? 7.971 -64.129 17.051 1.00 40.60 203 GLY C N 1
ATOM 5308 C CA . GLY C 1 203 ? 7.785 -64.399 15.617 1.00 39.69 203 GLY C CA 1
ATOM 5309 C C . GLY C 1 203 ? 6.846 -65.538 15.232 1.00 38.94 203 GLY C C 1
ATOM 5310 O O . GLY C 1 203 ? 5.951 -65.927 15.991 1.00 38.70 203 GLY C O 1
ATOM 5311 N N . THR C 1 204 ? 7.043 -66.062 14.025 1.00 37.84 204 THR C N 1
ATOM 5312 C CA . THR C 1 204 ? 6.219 -67.160 13.526 1.00 37.11 204 THR C CA 1
ATOM 5313 C C . THR C 1 204 ? 6.420 -68.449 14.331 1.00 36.23 204 THR C C 1
ATOM 5314 O O . THR C 1 204 ? 5.505 -69.248 14.426 1.00 36.17 204 THR C O 1
ATOM 5318 N N . GLY C 1 205 ? 7.604 -68.654 14.906 1.00 35.16 205 GLY C N 1
ATOM 5319 C CA . GLY C 1 205 ? 7.843 -69.809 15.770 1.00 34.68 205 GLY C CA 1
ATOM 5320 C C . GLY C 1 205 ? 8.979 -70.710 15.334 1.00 33.61 205 GLY C C 1
ATOM 5321 O O . GLY C 1 205 ? 9.459 -71.537 16.108 1.00 33.27 205 GLY C O 1
ATOM 5322 N N . GLY C 1 206 ? 9.417 -70.565 14.089 1.00 32.55 206 GLY C N 1
ATOM 5323 C CA . GLY C 1 206 ? 10.490 -71.400 13.583 1.00 31.49 206 GLY C CA 1
ATOM 5324 C C . GLY C 1 206 ? 10.128 -72.880 13.597 1.00 30.41 206 GLY C C 1
ATOM 5325 O O . GLY C 1 206 ? 8.947 -73.266 13.525 1.00 30.40 206 GLY C O 1
ATOM 5326 N N . ILE C 1 207 ? 11.156 -73.714 13.693 1.00 28.43 207 ILE C N 1
ATOM 5327 C CA . ILE C 1 207 ? 10.968 -75.151 13.742 1.00 26.93 207 ILE C CA 1
ATOM 5328 C C . ILE C 1 207 ? 10.413 -75.583 15.112 1.00 25.76 207 ILE C C 1
ATOM 5329 O O . ILE C 1 207 ? 9.618 -76.501 15.200 1.00 25.06 207 ILE C O 1
ATOM 5334 N N . VAL C 1 208 ? 10.791 -74.883 16.171 1.00 25.05 208 VAL C N 1
ATOM 5335 C CA . VAL C 1 208 ? 10.453 -75.313 17.520 1.00 24.84 208 VAL C CA 1
ATOM 5336 C C . VAL C 1 208 ? 8.945 -75.467 17.774 1.00 23.98 208 VAL C C 1
ATOM 5337 O O . VAL C 1 208 ? 8.542 -76.424 18.421 1.00 23.67 208 VAL C O 1
ATOM 5341 N N . THR C 1 209 ? 8.123 -74.568 17.237 1.00 23.16 209 THR C N 1
ATOM 5342 C CA . THR C 1 209 ? 6.669 -74.641 17.444 1.00 22.81 209 THR C CA 1
ATOM 5343 C C . THR C 1 209 ? 6.024 -75.770 16.630 1.00 22.31 209 THR C C 1
ATOM 5344 O O . THR C 1 209 ? 4.997 -76.326 17.028 1.00 21.82 209 THR C O 1
ATOM 5348 N N . LYS C 1 210 ? 6.631 -76.108 15.496 1.00 22.19 210 LYS C N 1
ATOM 5349 C CA . LYS C 1 210 ? 6.236 -77.285 14.720 1.00 21.79 210 LYS C CA 1
ATOM 5350 C C . LYS C 1 210 ? 6.510 -78.584 15.478 1.00 21.74 210 LYS C C 1
ATOM 5351 O O . LYS C 1 210 ? 5.639 -79.457 15.564 1.00 21.62 210 LYS C O 1
ATOM 5357 N N . LEU C 1 211 ? 7.700 -78.681 16.068 1.00 21.46 211 LEU C N 1
ATOM 5358 C CA . LEU C 1 211 ? 8.099 -79.844 16.872 1.00 21.50 211 LEU C CA 1
ATOM 5359 C C . LEU C 1 211 ? 7.289 -80.008 18.150 1.00 21.21 211 LEU C C 1
ATOM 5360 O O . LEU C 1 211 ? 6.991 -81.122 18.556 1.00 21.05 211 LEU C O 1
ATOM 5365 N N . LYS C 1 212 ? 6.945 -78.900 18.794 1.00 21.42 212 LYS C N 1
ATOM 5366 C CA . LYS C 1 212 ? 6.030 -78.930 19.928 1.00 21.59 212 LYS C CA 1
ATOM 5367 C C . LYS C 1 212 ? 4.630 -79.441 19.513 1.00 20.59 212 LYS C C 1
ATOM 5368 O O . LYS C 1 212 ? 4.010 -80.214 20.232 1.00 20.49 212 LYS C O 1
ATOM 5374 N N . ALA C 1 213 ? 4.156 -79.003 18.356 1.00 20.01 213 ALA C N 1
ATOM 5375 C CA . ALA C 1 213 ? 2.908 -79.498 17.772 1.00 20.06 213 ALA C CA 1
ATOM 5376 C C . ALA C 1 213 ? 2.959 -80.994 17.458 1.00 19.70 213 ALA C C 1
ATOM 5377 O O . ALA C 1 213 ? 2.010 -81.726 17.734 1.00 19.14 213 ALA C O 1
ATOM 5379 N N . ALA C 1 214 ? 4.071 -81.436 16.873 1.00 20.00 214 ALA C N 1
ATOM 5380 C CA . ALA C 1 214 ? 4.291 -82.843 16.573 1.00 20.22 214 ALA C CA 1
ATOM 5381 C C . ALA C 1 214 ? 4.327 -83.699 17.837 1.00 20.36 214 ALA C C 1
ATOM 5382 O O . ALA C 1 214 ? 3.767 -84.794 17.855 1.00 19.96 214 ALA C O 1
ATOM 5384 N N . LYS C 1 215 ? 4.977 -83.201 18.884 1.00 20.88 215 LYS C N 1
ATOM 5385 C CA . LYS C 1 215 ? 5.049 -83.918 20.158 1.00 21.41 215 LYS C CA 1
ATOM 5386 C C . LYS C 1 215 ? 3.651 -84.105 20.738 1.00 21.56 215 LYS C C 1
ATOM 5387 O O . LYS C 1 215 ? 3.285 -85.221 21.117 1.00 21.61 215 LYS C O 1
ATOM 5393 N N . PHE C 1 216 ? 2.867 -83.024 20.789 1.00 21.11 216 PHE C N 1
ATOM 5394 C CA . PHE C 1 216 ? 1.459 -83.116 21.213 1.00 21.13 216 PHE C CA 1
ATOM 5395 C C . PHE C 1 216 ? 0.697 -84.186 20.427 1.00 21.28 216 PHE C C 1
ATOM 5396 O O . PHE C 1 216 ? -0.057 -84.982 21.001 1.00 21.06 216 PHE C O 1
ATOM 5404 N N . LEU C 1 217 ? 0.879 -84.182 19.112 1.00 21.37 217 LEU C N 1
ATOM 5405 C CA . LEU C 1 217 ? 0.146 -85.092 18.244 1.00 22.24 217 LEU C CA 1
ATOM 5406 C C . LEU C 1 217 ? 0.591 -86.542 18.434 1.00 22.42 217 LEU C C 1
ATOM 5407 O O . LEU C 1 217 ? -0.259 -87.429 18.516 1.00 22.38 217 LEU C O 1
ATOM 5412 N N . LEU C 1 218 ? 1.898 -86.772 18.546 1.00 22.79 218 LEU C N 1
ATOM 5413 C CA . LEU C 1 218 ? 2.412 -88.122 18.771 1.00 23.52 218 LEU C CA 1
ATOM 5414 C C . LEU C 1 218 ? 1.918 -88.678 20.114 1.00 23.94 218 LEU C C 1
ATOM 5415 O O . LEU C 1 218 ? 1.499 -89.826 20.190 1.00 23.45 218 LEU C O 1
ATOM 5420 N N . GLU C 1 219 ? 1.917 -87.840 21.149 1.00 24.53 219 GLU C N 1
ATOM 5421 C CA . GLU C 1 219 ? 1.337 -88.193 22.449 1.00 25.16 219 GLU C CA 1
ATOM 5422 C C . GLU C 1 219 ? -0.154 -88.545 22.382 1.00 25.19 219 GLU C C 1
ATOM 5423 O O . GLU C 1 219 ? -0.690 -89.197 23.275 1.00 25.49 219 GLU C O 1
ATOM 5429 N N . HIS C 1 220 ? -0.830 -88.109 21.329 1.00 25.40 220 HIS C N 1
ATOM 5430 C CA . HIS C 1 220 ? -2.237 -88.423 21.139 1.00 25.45 220 HIS C CA 1
ATOM 5431 C C . HIS C 1 220 ? -2.474 -89.395 19.980 1.00 25.49 220 HIS C C 1
ATOM 5432 O O . HIS C 1 220 ? -3.598 -89.528 19.513 1.00 25.47 220 HIS C O 1
ATOM 5439 N N . ASN C 1 221 ? -1.414 -90.087 19.561 1.00 25.44 221 ASN C N 1
ATOM 5440 C CA . ASN C 1 221 ? -1.460 -91.096 18.497 1.00 25.84 221 ASN C CA 1
ATOM 5441 C C . ASN C 1 221 ? -2.003 -90.544 17.195 1.00 25.33 221 ASN C C 1
ATOM 5442 O O . ASN C 1 221 ? -2.713 -91.239 16.463 1.00 25.20 221 ASN C O 1
ATOM 5447 N N . LYS C 1 222 ? -1.662 -89.290 16.918 1.00 24.68 222 LYS C N 1
ATOM 5448 C CA . LYS C 1 222 ? -1.990 -88.662 15.661 1.00 24.19 222 LYS C CA 1
ATOM 5449 C C . LYS C 1 222 ? -0.710 -88.528 14.840 1.00 23.53 222 LYS C C 1
ATOM 5450 O O . LYS C 1 222 ? 0.388 -88.861 15.297 1.00 22.98 222 LYS C O 1
ATOM 5456 N N . LYS C 1 223 ? -0.875 -88.039 13.621 1.00 23.05 223 LYS C N 1
ATOM 5457 C CA . LYS C 1 223 ? 0.224 -87.855 12.693 1.00 22.93 223 LYS C CA 1
ATOM 5458 C C . LYS C 1 223 ? 0.307 -86.396 12.264 1.00 22.11 223 LYS C C 1
ATOM 5459 O O . LYS C 1 223 ? -0.680 -85.668 12.331 1.00 21.85 223 LYS C O 1
ATOM 5473 N N . PHE C 1 225 ? 2.327 -84.080 9.012 1.00 19.72 225 PHE C N 1
ATOM 5474 C CA . PHE C 1 225 ? 3.198 -84.001 7.847 1.00 19.72 225 PHE C CA 1
ATOM 5475 C C . PHE C 1 225 ? 3.587 -82.538 7.644 1.00 19.44 225 PHE C C 1
ATOM 5476 O O . PHE C 1 225 ? 2.724 -81.679 7.582 1.00 19.69 225 PHE C O 1
ATOM 5484 N N . LEU C 1 226 ? 4.883 -82.265 7.553 1.00 19.61 226 LEU C N 1
ATOM 5485 C CA . LEU C 1 226 ? 5.395 -80.935 7.286 1.00 19.81 226 LEU C CA 1
ATOM 5486 C C . LEU C 1 226 ? 5.886 -80.874 5.841 1.00 19.95 226 LEU C C 1
ATOM 5487 O O . LEU C 1 226 ? 6.693 -81.695 5.418 1.00 19.02 226 LEU C O 1
ATOM 5492 N N . ALA C 1 227 ? 5.364 -79.918 5.076 1.00 20.38 227 ALA C N 1
ATOM 5493 C CA . ALA C 1 227 ? 5.777 -79.723 3.687 1.00 21.04 227 ALA C CA 1
ATOM 5494 C C . ALA C 1 227 ? 5.688 -78.247 3.261 1.00 21.52 227 ALA C C 1
ATOM 5495 O O . ALA C 1 227 ? 5.148 -77.411 3.979 1.00 21.41 227 ALA C O 1
ATOM 5497 N N . SER C 1 228 ? 6.222 -77.934 2.085 1.00 22.28 228 SER C N 1
ATOM 5498 C CA . SER C 1 228 ? 6.144 -76.576 1.544 1.00 22.39 228 SER C CA 1
ATOM 5499 C C . SER C 1 228 ? 4.720 -76.169 1.176 1.00 22.93 228 SER C C 1
ATOM 5500 O O . SER C 1 228 ? 3.962 -76.959 0.606 1.00 22.49 228 SER C O 1
ATOM 5503 N N . GLY C 1 229 ? 4.377 -74.922 1.503 1.00 23.78 229 GLY C N 1
ATOM 5504 C CA . GLY C 1 229 ? 3.159 -74.289 1.009 1.00 24.56 229 GLY C CA 1
ATOM 5505 C C . GLY C 1 229 ? 3.353 -73.474 -0.259 1.00 24.87 229 GLY C C 1
ATOM 5506 O O . GLY C 1 229 ? 2.380 -73.022 -0.854 1.00 24.68 229 GLY C O 1
ATOM 5507 N N . PHE C 1 230 ? 4.607 -73.281 -0.673 1.00 25.73 230 PHE C N 1
ATOM 5508 C CA . PHE C 1 230 ? 4.920 -72.495 -1.872 1.00 26.29 230 PHE C CA 1
ATOM 5509 C C . PHE C 1 230 ? 4.849 -73.357 -3.116 1.00 26.97 230 PHE C C 1
ATOM 5510 O O . PHE C 1 230 ? 4.189 -72.994 -4.089 1.00 27.78 230 PHE C O 1
ATOM 5518 N N . ASP C 1 231 ? 5.524 -74.498 -3.073 1.00 27.37 231 ASP C N 1
ATOM 5519 C CA . ASP C 1 231 ? 5.390 -75.527 -4.095 1.00 27.71 231 ASP C CA 1
ATOM 5520 C C . ASP C 1 231 ? 4.612 -76.706 -3.496 1.00 27.20 231 ASP C C 1
ATOM 5521 O O . ASP C 1 231 ? 5.110 -77.421 -2.625 1.00 26.75 231 ASP C O 1
ATOM 5526 N N . LEU C 1 232 ? 3.386 -76.900 -3.969 1.00 27.01 232 LEU C N 1
ATOM 5527 C CA . LEU C 1 232 ? 2.450 -77.818 -3.318 1.00 26.74 232 LEU C CA 1
ATOM 5528 C C . LEU C 1 232 ? 2.551 -79.281 -3.788 1.00 26.79 232 LEU C C 1
ATOM 5529 O O . LEU C 1 232 ? 1.720 -80.102 -3.410 1.00 26.84 232 LEU C O 1
ATOM 5534 N N . SER C 1 233 ? 3.562 -79.613 -4.596 1.00 26.68 233 SER C N 1
ATOM 5535 C CA . SER C 1 233 ? 3.641 -80.940 -5.209 1.00 26.41 233 SER C CA 1
ATOM 5536 C C . SER C 1 233 ? 3.921 -82.050 -4.185 1.00 25.66 233 SER C C 1
ATOM 5537 O O . SER C 1 233 ? 3.352 -83.126 -4.285 1.00 25.99 233 SER C O 1
ATOM 5540 N N . VAL C 1 234 ? 4.777 -81.789 -3.203 1.00 25.03 234 VAL C N 1
ATOM 5541 C CA . VAL C 1 234 ? 5.026 -82.750 -2.121 1.00 24.69 234 VAL C CA 1
ATOM 5542 C C . VAL C 1 234 ? 3.744 -83.071 -1.358 1.00 24.23 234 VAL C C 1
ATOM 5543 O O . VAL C 1 234 ? 3.401 -84.241 -1.191 1.00 23.70 234 VAL C O 1
ATOM 5547 N N . ALA C 1 235 ? 3.040 -82.031 -0.911 1.00 24.25 235 ALA C N 1
ATOM 5548 C CA . ALA C 1 235 ? 1.761 -82.196 -0.196 1.00 24.49 235 ALA C CA 1
ATOM 5549 C C . ALA C 1 235 ? 0.704 -82.890 -1.060 1.00 24.50 235 ALA C C 1
ATOM 5550 O O . ALA C 1 235 ? 0.012 -83.808 -0.597 1.00 22.97 235 ALA C O 1
ATOM 5552 N N . LYS C 1 236 ? 0.588 -82.443 -2.310 1.00 24.78 236 LYS C N 1
ATOM 5553 C CA . LYS C 1 236 ? -0.357 -83.038 -3.249 1.00 25.68 236 LYS C CA 1
ATOM 5554 C C . LYS C 1 236 ? -0.134 -84.544 -3.410 1.00 25.56 236 LYS C C 1
ATOM 5555 O O . LYS C 1 236 ? -1.067 -85.339 -3.287 1.00 25.96 236 LYS C O 1
ATOM 5561 N N . THR C 1 237 ? 1.111 -84.924 -3.659 1.00 25.26 237 THR C N 1
ATOM 5562 C CA . THR C 1 237 ? 1.465 -86.323 -3.909 1.00 25.24 237 THR C CA 1
ATOM 5563 C C . THR C 1 237 ? 1.217 -87.187 -2.683 1.00 25.36 237 THR C C 1
ATOM 5564 O O . THR C 1 237 ? 0.766 -88.326 -2.808 1.00 25.19 237 THR C O 1
ATOM 5568 N N . PHE C 1 238 ? 1.503 -86.644 -1.500 1.00 25.63 238 PHE C N 1
ATOM 5569 C CA . PHE C 1 238 ? 1.298 -87.375 -0.253 1.00 25.98 238 PHE C CA 1
ATOM 5570 C C . PHE C 1 238 ? -0.188 -87.619 0.000 1.00 26.04 238 PHE C C 1
ATOM 5571 O O . PHE C 1 238 ? -0.592 -88.726 0.308 1.00 25.39 238 PHE C O 1
ATOM 5579 N N . LEU C 1 239 ? -1.006 -86.592 -0.175 1.00 26.87 239 LEU C N 1
ATOM 5580 C CA . LEU C 1 239 ? -2.420 -86.680 0.177 1.00 27.63 239 LEU C CA 1
ATOM 5581 C C . LEU C 1 239 ? -3.311 -87.255 -0.935 1.00 28.37 239 LEU C C 1
ATOM 5582 O O . LEU C 1 239 ? -4.298 -87.921 -0.638 1.00 28.17 239 LEU C O 1
ATOM 5587 N N . LEU C 1 240 ? -2.969 -86.984 -2.192 1.00 29.29 240 LEU C N 1
ATOM 5588 C CA . LEU C 1 240 ? -3.771 -87.415 -3.333 1.00 30.38 240 LEU C CA 1
ATOM 5589 C C . LEU C 1 240 ? -3.236 -88.687 -4.011 1.00 31.55 240 LEU C C 1
ATOM 5590 O O . LEU C 1 240 ? -4.001 -89.414 -4.641 1.00 32.03 240 LEU C O 1
ATOM 5595 N N . GLU C 1 241 ? -1.935 -88.949 -3.882 1.00 32.58 241 GLU C N 1
ATOM 5596 C CA . GLU C 1 241 ? -1.307 -90.125 -4.487 1.00 33.33 241 GLU C CA 1
ATOM 5597 C C . GLU C 1 241 ? -0.664 -91.049 -3.450 1.00 33.43 241 GLU C C 1
ATOM 5598 O O . GLU C 1 241 ? 0.043 -91.989 -3.800 1.00 33.86 241 GLU C O 1
ATOM 5604 N N . ASP C 1 242 ? -0.925 -90.784 -2.172 1.00 33.52 242 ASP C N 1
ATOM 5605 C CA . ASP C 1 242 ? -0.323 -91.535 -1.068 1.00 33.27 242 ASP C CA 1
ATOM 5606 C C . ASP C 1 242 ? 1.128 -91.965 -1.332 1.00 32.81 242 ASP C C 1
ATOM 5607 O O . ASP C 1 242 ? 1.494 -93.132 -1.165 1.00 33.29 242 ASP C O 1
ATOM 5612 N N . LYS C 1 243 ? 1.954 -90.998 -1.723 1.00 31.64 243 LYS C N 1
ATOM 5613 C CA . LYS C 1 243 ? 3.395 -91.207 -1.852 1.00 30.94 243 LYS C CA 1
ATOM 5614 C C . LYS C 1 243 ? 4.168 -90.025 -1.251 1.00 29.92 243 LYS C C 1
ATOM 5615 O O . LYS C 1 243 ? 3.877 -88.866 -1.560 1.00 29.29 243 LYS C O 1
ATOM 5621 N N . GLN C 1 244 ? 5.151 -90.328 -0.404 1.00 28.56 244 GLN C N 1
ATOM 5622 C CA . GLN C 1 244 ? 6.007 -89.303 0.178 1.00 28.26 244 GLN C CA 1
ATOM 5623 C C . GLN C 1 244 ? 7.241 -89.051 -0.689 1.00 27.66 244 GLN C C 1
ATOM 5624 O O . GLN C 1 244 ? 8.177 -89.850 -0.691 1.00 27.71 244 GLN C O 1
ATOM 5630 N N . ILE C 1 245 ? 7.240 -87.927 -1.404 1.00 27.02 245 ILE C N 1
ATOM 5631 C CA . ILE C 1 245 ? 8.362 -87.546 -2.262 1.00 26.79 245 ILE C CA 1
ATOM 5632 C C . ILE C 1 245 ? 9.113 -86.347 -1.687 1.00 26.92 245 ILE C C 1
ATOM 5633 O O . ILE C 1 245 ? 9.983 -85.753 -2.352 1.00 27.05 245 ILE C O 1
ATOM 5638 N N . GLY C 1 246 ? 8.786 -86.007 -0.439 1.00 26.67 246 GLY C N 1
ATOM 5639 C CA . GLY C 1 246 ? 9.352 -84.843 0.241 1.00 26.06 246 GLY C CA 1
ATOM 5640 C C . GLY C 1 246 ? 8.732 -84.697 1.617 1.00 25.79 246 GLY C C 1
ATOM 5641 O O . GLY C 1 246 ? 8.001 -85.583 2.073 1.00 25.43 246 GLY C O 1
ATOM 5642 N N . GLY C 1 247 ? 9.024 -83.582 2.284 1.00 25.13 247 GLY C N 1
ATOM 5643 C CA . GLY C 1 247 ? 8.460 -83.305 3.599 1.00 24.55 247 GLY C CA 1
ATOM 5644 C C . GLY C 1 247 ? 8.954 -84.207 4.711 1.00 24.35 247 GLY C C 1
ATOM 5645 O O . GLY C 1 247 ? 9.847 -85.038 4.524 1.00 24.78 247 GLY C O 1
ATOM 5646 N N . THR C 1 248 ? 8.362 -84.038 5.883 1.00 23.63 248 THR C N 1
ATOM 5647 C CA . THR C 1 248 ? 8.684 -84.842 7.048 1.00 23.02 248 THR C CA 1
ATOM 5648 C C . THR C 1 248 ? 7.383 -85.329 7.668 1.00 23.25 248 THR C C 1
ATOM 5649 O O . THR C 1 248 ? 6.477 -84.525 7.929 1.00 22.69 248 THR C O 1
ATOM 5653 N N . LEU C 1 249 ? 7.293 -86.645 7.876 1.00 22.99 249 LEU C N 1
ATOM 5654 C CA . LEU C 1 249 ? 6.121 -87.279 8.454 1.00 23.42 249 LEU C CA 1
ATOM 5655 C C . LEU C 1 249 ? 6.445 -87.669 9.895 1.00 23.74 249 LEU C C 1
ATOM 5656 O O . LEU C 1 249 ? 7.459 -88.327 10.170 1.00 23.95 249 LEU C O 1
ATOM 5661 N N . PHE C 1 250 ? 5.600 -87.217 10.812 1.00 23.20 250 PHE C N 1
ATOM 5662 C CA . PHE C 1 250 ? 5.733 -87.534 12.212 1.00 23.18 250 PHE C CA 1
ATOM 5663 C C . PHE C 1 250 ? 4.601 -88.508 12.525 1.00 23.40 250 PHE C C 1
ATOM 5664 O O . PHE C 1 250 ? 3.438 -88.173 12.318 1.00 22.51 250 PHE C O 1
ATOM 5672 N N . GLU C 1 251 ? 4.929 -89.708 13.001 1.00 23.82 251 GLU C N 1
ATOM 5673 C CA . GLU C 1 251 ? 3.902 -90.716 13.296 1.00 24.79 251 GLU C CA 1
ATOM 5674 C C . GLU C 1 251 ? 4.397 -91.753 14.295 1.00 24.27 251 GLU C C 1
ATOM 5675 O O . GLU C 1 251 ? 5.593 -92.030 14.352 1.00 24.42 251 GLU C O 1
ATOM 5681 N N . LYS D 1 2 ? -16.509 -39.143 25.897 1.00 29.35 2 LYS D N 1
ATOM 5682 C CA . LYS D 1 2 ? -17.724 -39.922 26.282 1.00 28.71 2 LYS D CA 1
ATOM 5683 C C . LYS D 1 2 ? -17.845 -41.112 25.323 1.00 27.30 2 LYS D C 1
ATOM 5684 O O . LYS D 1 2 ? -17.631 -40.982 24.119 1.00 27.72 2 LYS D O 1
ATOM 5690 N N . ARG D 1 3 ? -18.151 -42.278 25.870 1.00 25.37 3 ARG D N 1
ATOM 5691 C CA . ARG D 1 3 ? -18.138 -43.499 25.105 1.00 24.15 3 ARG D CA 1
ATOM 5692 C C . ARG D 1 3 ? -19.487 -44.157 25.222 1.00 23.21 3 ARG D C 1
ATOM 5693 O O . ARG D 1 3 ? -20.041 -44.247 26.305 1.00 22.31 3 ARG D O 1
ATOM 5701 N N . ILE D 1 4 ? -20.016 -44.616 24.099 1.00 22.43 4 ILE D N 1
ATOM 5702 C CA . ILE D 1 4 ? -21.267 -45.353 24.118 1.00 22.10 4 ILE D CA 1
ATOM 5703 C C . ILE D 1 4 ? -21.143 -46.692 23.383 1.00 21.19 4 ILE D C 1
ATOM 5704 O O . ILE D 1 4 ? -20.278 -46.879 22.512 1.00 21.20 4 ILE D O 1
ATOM 5709 N N . VAL D 1 5 ? -22.013 -47.613 23.772 1.00 20.50 5 VAL D N 1
ATOM 5710 C CA . VAL D 1 5 ? -22.204 -48.877 23.074 1.00 20.46 5 VAL D CA 1
ATOM 5711 C C . VAL D 1 5 ? -23.588 -48.788 22.481 1.00 20.23 5 VAL D C 1
ATOM 5712 O O . VAL D 1 5 ? -24.527 -48.410 23.176 1.00 19.89 5 VAL D O 1
ATOM 5716 N N . VAL D 1 6 ? -23.690 -49.091 21.196 1.00 19.93 6 VAL D N 1
ATOM 5717 C CA . VAL D 1 6 ? -24.970 -49.202 20.525 1.00 20.70 6 VAL D CA 1
ATOM 5718 C C . VAL D 1 6 ? -25.195 -50.675 20.209 1.00 20.70 6 VAL D C 1
ATOM 5719 O O . VAL D 1 6 ? -24.325 -51.326 19.634 1.00 20.52 6 VAL D O 1
ATOM 5723 N N . LYS D 1 7 ? -26.346 -51.194 20.618 1.00 21.24 7 LYS D N 1
ATOM 5724 C CA . LYS D 1 7 ? -26.707 -52.584 20.382 1.00 21.68 7 LYS D CA 1
ATOM 5725 C C . LYS D 1 7 ? -27.900 -52.624 19.434 1.00 21.88 7 LYS D C 1
ATOM 5726 O O . LYS D 1 7 ? -28.928 -52.005 19.717 1.00 20.72 7 LYS D O 1
ATOM 5732 N N . VAL D 1 8 ? -27.736 -53.311 18.299 1.00 22.48 8 VAL D N 1
ATOM 5733 C CA . VAL D 1 8 ? -28.838 -53.542 17.354 1.00 23.39 8 VAL D CA 1
ATOM 5734 C C . VAL D 1 8 ? -29.218 -55.029 17.274 1.00 24.31 8 VAL D C 1
ATOM 5735 O O . VAL D 1 8 ? -28.406 -55.897 16.903 1.00 23.96 8 VAL D O 1
ATOM 5739 N N . GLY D 1 9 ? -30.468 -55.298 17.617 1.00 25.08 9 GLY D N 1
ATOM 5740 C CA . GLY D 1 9 ? -31.006 -56.640 17.580 1.00 25.98 9 GLY D CA 1
ATOM 5741 C C . GLY D 1 9 ? -31.253 -57.151 16.179 1.00 26.55 9 GLY D C 1
ATOM 5742 O O . GLY D 1 9 ? -31.190 -56.421 15.191 1.00 26.42 9 GLY D O 1
ATOM 5743 N N . SER D 1 10 ? -31.522 -58.439 16.114 1.00 27.64 10 SER D N 1
ATOM 5744 C CA . SER D 1 10 ? -31.705 -59.126 14.863 1.00 28.97 10 SER D CA 1
ATOM 5745 C C . SER D 1 10 ? -32.862 -58.546 14.047 1.00 29.01 10 SER D C 1
ATOM 5746 O O . SER D 1 10 ? -32.739 -58.388 12.838 1.00 28.85 10 SER D O 1
ATOM 5749 N N . HIS D 1 11 ? -33.972 -58.233 14.714 1.00 29.52 11 HIS D N 1
ATOM 5750 C CA . HIS D 1 11 ? -35.145 -57.674 14.038 1.00 30.15 11 HIS D CA 1
ATOM 5751 C C . HIS D 1 11 ? -34.823 -56.340 13.349 1.00 30.14 11 HIS D C 1
ATOM 5752 O O . HIS D 1 11 ? -35.302 -56.070 12.252 1.00 30.18 11 HIS D O 1
ATOM 5759 N N . VAL D 1 12 ? -33.987 -55.529 13.993 1.00 29.77 12 VAL D N 1
ATOM 5760 C CA . VAL D 1 12 ? -33.652 -54.197 13.510 1.00 29.91 12 VAL D CA 1
ATOM 5761 C C . VAL D 1 12 ? -32.929 -54.219 12.165 1.00 29.98 12 VAL D C 1
ATOM 5762 O O . VAL D 1 12 ? -33.155 -53.336 11.341 1.00 29.88 12 VAL D O 1
ATOM 5766 N N . ILE D 1 13 ? -32.056 -55.198 11.933 1.00 30.28 13 ILE D N 1
ATOM 5767 C CA . ILE D 1 13 ? -31.269 -55.190 10.698 1.00 31.00 13 ILE D CA 1
ATOM 5768 C C . ILE D 1 13 ? -31.571 -56.323 9.720 1.00 31.23 13 ILE D C 1
ATOM 5769 O O . ILE D 1 13 ? -30.912 -56.438 8.686 1.00 30.79 13 ILE D O 1
ATOM 5774 N N . SER D 1 14 ? -32.555 -57.155 10.040 1.00 31.78 14 SER D N 1
ATOM 5775 C CA . SER D 1 14 ? -32.945 -58.239 9.143 1.00 32.48 14 SER D CA 1
ATOM 5776 C C . SER D 1 14 ? -34.458 -58.373 9.011 1.00 33.26 14 SER D C 1
ATOM 5777 O O . SER D 1 14 ? -35.222 -58.073 9.935 1.00 32.81 14 SER D O 1
ATOM 5780 N N . GLU D 1 15 ? -34.866 -58.824 7.832 1.00 34.17 15 GLU D N 1
ATOM 5781 C CA . GLU D 1 15 ? -36.238 -59.190 7.577 1.00 35.00 15 GLU D CA 1
ATOM 5782 C C . GLU D 1 15 ? -36.347 -60.676 7.827 1.00 35.28 15 GLU D C 1
ATOM 5783 O O . GLU D 1 15 ? -35.367 -61.328 8.198 1.00 35.70 15 GLU D O 1
ATOM 5789 N N . GLU D 1 16 ? -37.542 -61.210 7.618 1.00 35.35 16 GLU D N 1
ATOM 5790 C CA . GLU D 1 16 ? -37.812 -62.614 7.841 1.00 35.38 16 GLU D CA 1
ATOM 5791 C C . GLU D 1 16 ? -36.763 -63.471 7.135 1.00 34.95 16 GLU D C 1
ATOM 5792 O O . GLU D 1 16 ? -36.149 -64.329 7.756 1.00 35.38 16 GLU D O 1
ATOM 5798 N N . ASN D 1 17 ? -36.519 -63.191 5.860 1.00 34.28 17 ASN D N 1
ATOM 5799 C CA . ASN D 1 17 ? -35.678 -64.040 5.015 1.00 33.87 17 ASN D CA 1
ATOM 5800 C C . ASN D 1 17 ? -34.507 -63.346 4.318 1.00 33.38 17 ASN D C 1
ATOM 5801 O O . ASN D 1 17 ? -33.799 -63.979 3.531 1.00 32.92 17 ASN D O 1
ATOM 5806 N N . THR D 1 18 ? -34.311 -62.056 4.606 1.00 32.85 18 THR D N 1
ATOM 5807 C CA . THR D 1 18 ? -33.189 -61.285 4.076 1.00 32.37 18 THR D CA 1
ATOM 5808 C C . THR D 1 18 ? -32.713 -60.275 5.115 1.00 32.06 18 THR D C 1
ATOM 5809 O O . THR D 1 18 ? -33.408 -60.019 6.102 1.00 32.03 18 THR D O 1
ATOM 5813 N N . LEU D 1 19 ? -31.536 -59.702 4.871 1.00 31.46 19 LEU D N 1
ATOM 5814 C CA . LEU D 1 19 ? -31.055 -58.546 5.623 1.00 31.34 19 LEU D CA 1
ATOM 5815 C C . LEU D 1 19 ? -31.816 -57.298 5.158 1.00 31.16 19 LEU D C 1
ATOM 5816 O O . LEU D 1 19 ? -32.156 -57.179 3.971 1.00 30.70 19 LEU D O 1
ATOM 5821 N N . SER D 1 20 ? -32.096 -56.380 6.080 1.00 30.81 20 SER D N 1
ATOM 5822 C CA . SER D 1 20 ? -32.694 -55.104 5.699 1.00 31.18 20 SER D CA 1
ATOM 5823 C C . SER D 1 20 ? -31.596 -54.094 5.393 1.00 31.43 20 SER D C 1
ATOM 5824 O O . SER D 1 20 ? -31.089 -53.424 6.295 1.00 30.65 20 SER D O 1
ATOM 5827 N N . PHE D 1 21 ? -31.225 -53.995 4.118 1.00 31.94 21 PHE D N 1
ATOM 5828 C CA . PHE D 1 21 ? -30.212 -53.024 3.706 1.00 32.55 21 PHE D CA 1
ATOM 5829 C C . PHE D 1 21 ? -30.650 -51.576 3.927 1.00 32.61 21 PHE D C 1
ATOM 5830 O O . PHE D 1 21 ? -29.819 -50.734 4.273 1.00 32.40 21 PHE D O 1
ATOM 5838 N N . GLU D 1 22 ? -31.943 -51.297 3.750 1.00 32.49 22 GLU D N 1
ATOM 5839 C CA . GLU D 1 22 ? -32.516 -49.998 4.127 1.00 32.47 22 GLU D CA 1
ATOM 5840 C C . GLU D 1 22 ? -32.184 -49.609 5.564 1.00 31.37 22 GLU D C 1
ATOM 5841 O O . GLU D 1 22 ? -31.580 -48.573 5.795 1.00 31.43 22 GLU D O 1
ATOM 5847 N N . ARG D 1 23 ? -32.596 -50.434 6.523 1.00 30.67 23 ARG D N 1
ATOM 5848 C CA . ARG D 1 23 ? -32.383 -50.135 7.940 1.00 30.35 23 ARG D CA 1
ATOM 5849 C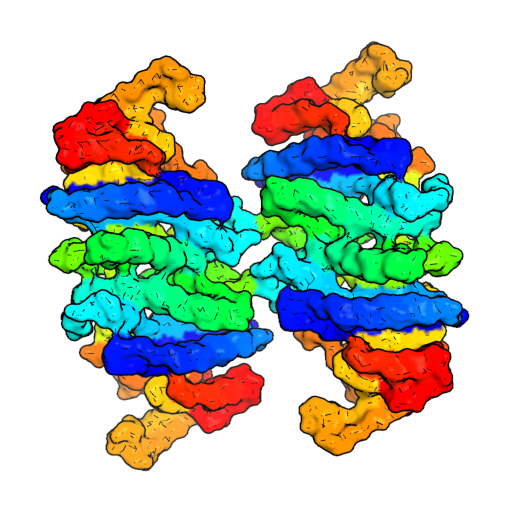 C . ARG D 1 23 ? -30.916 -50.178 8.365 1.00 29.52 23 ARG D C 1
ATOM 5850 O O . ARG D 1 23 ? -30.536 -49.461 9.288 1.00 29.39 23 ARG D O 1
ATOM 5858 N N . LEU D 1 24 ? -30.114 -51.011 7.703 1.00 28.85 24 LEU D N 1
ATOM 5859 C CA . LEU D 1 24 ? -28.655 -51.038 7.896 1.00 28.77 24 LEU D CA 1
ATOM 5860 C C . LEU D 1 24 ? -27.984 -49.763 7.371 1.00 28.43 24 LEU D C 1
ATOM 5861 O O . LEU D 1 24 ? -27.026 -49.249 7.953 1.00 27.48 24 LEU D O 1
ATOM 5866 N N . LYS D 1 25 ? -28.484 -49.272 6.245 1.00 28.18 25 LYS D N 1
ATOM 5867 C CA . LYS D 1 25 ? -27.993 -48.032 5.667 1.00 28.23 25 LYS D CA 1
ATOM 5868 C C . LYS D 1 25 ? -28.308 -46.866 6.618 1.00 27.25 25 LYS D C 1
ATOM 5869 O O . LYS D 1 25 ? -27.446 -46.040 6.915 1.00 27.18 25 LYS D O 1
ATOM 5875 N N . ASN D 1 26 ? -29.542 -46.835 7.105 1.00 26.67 26 ASN D N 1
ATOM 5876 C CA . ASN D 1 26 ? -29.996 -45.845 8.081 1.00 26.27 26 ASN D CA 1
ATOM 5877 C C . ASN D 1 26 ? -29.198 -45.899 9.377 1.00 25.84 26 ASN D C 1
ATOM 5878 O O . ASN D 1 26 ? -28.928 -44.867 9.983 1.00 25.84 26 ASN D O 1
ATOM 5883 N N . LEU D 1 27 ? -28.868 -47.115 9.811 1.00 25.09 27 LEU D N 1
ATOM 5884 C CA . LEU D 1 27 ? -28.083 -47.332 11.017 1.00 24.61 27 LEU D CA 1
ATOM 5885 C C . LEU D 1 27 ? -26.655 -46.835 10.863 1.00 23.83 27 LEU D C 1
ATOM 5886 O O . LEU D 1 27 ? -26.128 -46.161 11.742 1.00 23.31 27 LEU D O 1
ATOM 5891 N N . VAL D 1 28 ? -26.024 -47.177 9.748 1.00 23.40 28 VAL D N 1
ATOM 5892 C CA . VAL D 1 28 ? -24.624 -46.826 9.533 1.00 23.10 28 VAL D CA 1
ATOM 5893 C C . VAL D 1 28 ? -24.407 -45.309 9.415 1.00 22.98 28 VAL D C 1
ATOM 5894 O O . VAL D 1 28 ? -23.400 -44.787 9.920 1.00 23.05 28 VAL D O 1
ATOM 5898 N N . ALA D 1 29 ? -25.340 -44.617 8.753 1.00 22.72 29 ALA D N 1
ATOM 5899 C CA . ALA D 1 29 ? -25.325 -43.159 8.665 1.00 22.43 29 ALA D CA 1
ATOM 5900 C C . ALA D 1 29 ? -25.414 -42.547 10.054 1.00 22.09 29 ALA D C 1
ATOM 5901 O O . ALA D 1 29 ? -24.686 -41.622 10.375 1.00 20.96 29 ALA D O 1
ATOM 5903 N N . PHE D 1 30 ? -26.324 -43.088 10.861 1.00 22.49 30 PHE D N 1
ATOM 5904 C CA . PHE D 1 30 ? -26.505 -42.685 12.256 1.00 22.57 30 PHE D CA 1
ATOM 5905 C C . PHE D 1 30 ? -25.224 -42.884 13.077 1.00 22.48 30 PHE D C 1
ATOM 5906 O O . PHE D 1 30 ? -24.837 -42.013 13.857 1.00 21.60 30 PHE D O 1
ATOM 5914 N N . LEU D 1 31 ? -24.574 -44.034 12.890 1.00 22.58 31 LEU D N 1
ATOM 5915 C CA . LEU D 1 31 ? -23.309 -44.324 13.560 1.00 23.01 31 LEU D CA 1
ATOM 5916 C C . LEU D 1 31 ? -22.181 -43.374 13.130 1.00 23.01 31 LEU D C 1
ATOM 5917 O O . LEU D 1 31 ? -21.365 -42.959 13.951 1.00 22.10 31 LEU D O 1
ATOM 5922 N N . ALA D 1 32 ? -22.124 -43.049 11.843 1.00 23.84 32 ALA D N 1
ATOM 5923 C CA . ALA D 1 32 ? -21.135 -42.089 11.324 1.00 24.47 32 ALA D CA 1
ATOM 5924 C C . ALA D 1 32 ? -21.262 -40.722 12.010 1.00 25.02 32 ALA D C 1
ATOM 5925 O O . ALA D 1 32 ? -20.260 -40.139 12.405 1.00 24.94 32 ALA D O 1
ATOM 5927 N N . LYS D 1 33 ? -22.488 -40.240 12.183 1.00 25.62 33 LYS D N 1
ATOM 5928 C CA . LYS D 1 33 ? -22.723 -38.984 12.911 1.00 26.28 33 LYS D CA 1
ATOM 5929 C C . LYS D 1 33 ? -22.343 -39.104 14.391 1.00 26.40 33 LYS D C 1
ATOM 5930 O O . LYS D 1 33 ? -21.722 -38.197 14.951 1.00 25.46 33 LYS D O 1
ATOM 5936 N N . LEU D 1 34 ? -22.708 -40.227 15.011 1.00 26.50 34 LEU D N 1
ATOM 5937 C CA . LEU D 1 34 ? -22.391 -40.466 16.423 1.00 27.04 34 LEU D CA 1
ATOM 5938 C C . LEU D 1 34 ? -20.900 -40.454 16.700 1.00 27.90 34 LEU D C 1
ATOM 5939 O O . LEU D 1 34 ? -20.474 -40.032 17.773 1.00 27.92 34 LEU D O 1
ATOM 5952 N N . GLU D 1 36 ? -18.638 -38.629 15.370 1.00 30.96 36 GLU D N 1
ATOM 5953 C CA . GLU D 1 36 ? -18.140 -37.255 15.476 1.00 31.32 36 GLU D CA 1
ATOM 5954 C C . GLU D 1 36 ? -18.229 -36.765 16.920 1.00 31.02 36 GLU D C 1
ATOM 5955 O O . GLU D 1 36 ? -17.373 -36.031 17.386 1.00 31.28 36 GLU D O 1
ATOM 5961 N N . LYS D 1 37 ? -19.282 -37.188 17.611 1.00 31.09 37 LYS D N 1
ATOM 5962 C CA . LYS D 1 37 ? -19.624 -36.693 18.944 1.00 30.70 37 LYS D CA 1
ATOM 5963 C C . LYS D 1 37 ? -19.157 -37.630 20.062 1.00 29.79 37 LYS D C 1
ATOM 5964 O O . LYS D 1 37 ? -18.932 -37.194 21.196 1.00 29.67 37 LYS D O 1
ATOM 5970 N N . TYR D 1 38 ? -19.023 -38.915 19.744 1.00 28.56 38 TYR D N 1
ATOM 5971 C CA . TYR D 1 38 ? -18.705 -39.922 20.752 1.00 27.97 38 TYR D CA 1
ATOM 5972 C C . TYR D 1 38 ? -17.651 -40.917 20.297 1.00 25.82 38 TYR D C 1
ATOM 5973 O O . TYR D 1 38 ? -17.386 -41.075 19.108 1.00 25.07 38 TYR D O 1
ATOM 5982 N N . GLU D 1 39 ? -17.071 -41.595 21.278 1.00 24.43 39 GLU D N 1
ATOM 5983 C CA . GLU D 1 39 ? -16.439 -42.893 21.063 1.00 22.92 39 GLU D CA 1
ATOM 5984 C C . GLU D 1 39 ? -17.553 -43.938 21.019 1.00 21.92 39 GLU D C 1
ATOM 5985 O O . GLU D 1 39 ? -18.390 -43.988 21.916 1.00 22.14 39 GLU D O 1
ATOM 5991 N N . VAL D 1 40 ? -17.568 -44.763 19.977 1.00 20.64 40 VAL D N 1
ATOM 5992 C CA . VAL D 1 40 ? -18.701 -45.641 19.705 1.00 19.78 40 VAL D CA 1
ATOM 5993 C C . VAL D 1 40 ? -18.277 -47.088 19.533 1.00 19.00 40 VAL D C 1
ATOM 5994 O O . VAL D 1 40 ? -17.333 -47.363 18.824 1.00 18.55 40 VAL D O 1
ATOM 5998 N N . ILE D 1 41 ? -19.018 -47.995 20.177 1.00 18.44 41 ILE D N 1
ATOM 5999 C CA . ILE D 1 41 ? -18.876 -49.430 19.991 1.00 18.18 41 ILE D CA 1
ATOM 6000 C C . ILE D 1 41 ? -20.216 -49.984 19.520 1.00 17.87 41 ILE D C 1
ATOM 6001 O O . ILE D 1 41 ? -21.247 -49.687 20.118 1.00 17.45 41 ILE D O 1
ATOM 6006 N N . LEU D 1 42 ? -20.195 -50.795 18.459 1.00 17.70 42 LEU D N 1
ATOM 6007 C CA . LEU D 1 42 ? -21.407 -51.447 17.952 1.00 17.77 42 LEU D CA 1
ATOM 6008 C C . LEU D 1 42 ? -21.453 -52.908 18.392 1.00 17.49 42 LEU D C 1
ATOM 6009 O O . LEU D 1 42 ? -20.485 -53.642 18.241 1.00 17.83 42 LEU D O 1
ATOM 6014 N N . VAL D 1 43 ? -22.576 -53.314 18.955 1.00 17.86 43 VAL D N 1
ATOM 6015 C CA . VAL D 1 43 ? -22.866 -54.722 19.185 1.00 18.16 43 VAL D CA 1
ATOM 6016 C C . VAL D 1 43 ? -23.990 -55.082 18.224 1.00 18.49 43 VAL D C 1
ATOM 6017 O O . VAL D 1 43 ? -25.066 -54.492 18.283 1.00 17.45 43 VAL D O 1
ATOM 6021 N N . THR D 1 44 ? -23.710 -56.022 17.325 1.00 19.01 44 THR D N 1
ATOM 6022 C CA . THR D 1 44 ? -24.651 -56.430 16.285 1.00 19.86 44 THR D CA 1
ATOM 6023 C C . THR D 1 44 ? -25.137 -57.869 16.505 1.00 20.46 44 THR D C 1
ATOM 6024 O O . THR D 1 44 ? -24.410 -58.688 17.050 1.00 20.89 44 THR D O 1
ATOM 6028 N N . SER D 1 45 ? -26.386 -58.162 16.131 1.00 21.04 45 SER D N 1
ATOM 6029 C CA . SER D 1 45 ? -26.816 -59.541 15.926 1.00 21.51 45 SER D CA 1
ATOM 6030 C C . SER D 1 45 ? -26.921 -59.768 14.414 1.00 21.67 45 SER D C 1
ATOM 6031 O O . SER D 1 45 ? -26.292 -59.050 13.639 1.00 21.50 45 SER D O 1
ATOM 6034 N N . ALA D 1 46 ? -27.682 -60.793 14.019 1.00 22.00 46 ALA D N 1
ATOM 6035 C CA . ALA D 1 46 ? -28.131 -61.035 12.626 1.00 22.14 46 ALA D CA 1
ATOM 6036 C C . ALA D 1 46 ? -27.128 -61.771 11.754 1.00 22.15 46 ALA D C 1
ATOM 6037 O O . ALA D 1 46 ? -27.295 -61.833 10.536 1.00 22.31 46 ALA D O 1
ATOM 6039 N N . ALA D 1 47 ? -26.087 -62.317 12.365 1.00 22.22 47 ALA D N 1
ATOM 6040 C CA . ALA D 1 47 ? -25.173 -63.209 11.659 1.00 22.26 47 ALA D CA 1
ATOM 6041 C C . ALA D 1 47 ? -25.926 -64.461 11.146 1.00 22.19 47 ALA D C 1
ATOM 6042 O O . ALA D 1 47 ? -25.662 -64.949 10.054 1.00 2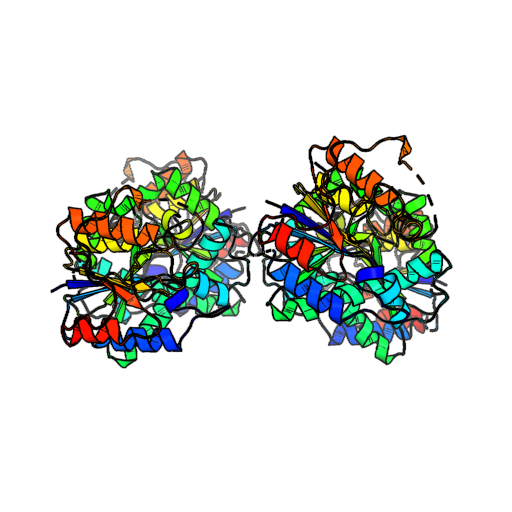1.71 47 ALA D O 1
ATOM 6044 N N . ILE D 1 48 ? -26.880 -64.954 11.930 1.00 22.70 48 ILE D N 1
ATOM 6045 C CA . ILE D 1 48 ? -27.713 -66.090 11.511 1.00 23.47 48 ILE D CA 1
ATOM 6046 C C . ILE D 1 48 ? -28.592 -65.737 10.300 1.00 24.16 48 ILE D C 1
ATOM 6047 O O . ILE D 1 48 ? -28.684 -66.521 9.360 1.00 24.11 48 ILE D O 1
ATOM 6052 N N . SER D 1 49 ? -29.220 -64.557 10.330 1.00 24.86 49 SER D N 1
ATOM 6053 C CA . SER D 1 49 ? -30.014 -64.059 9.198 1.00 25.48 49 SER D CA 1
ATOM 6054 C C . SER D 1 49 ? -29.180 -63.947 7.932 1.00 26.00 49 SER D C 1
ATOM 6055 O O . SER D 1 49 ? -29.616 -64.356 6.857 1.00 25.77 49 SER D O 1
ATOM 6058 N N . ALA D 1 50 ? -27.987 -63.372 8.072 1.00 26.62 50 ALA D N 1
ATOM 6059 C CA . ALA D 1 50 ? -27.030 -63.262 6.977 1.00 27.26 50 ALA D CA 1
ATOM 6060 C C . ALA D 1 50 ? -26.667 -64.626 6.398 1.00 27.78 50 ALA D C 1
ATOM 6061 O O . ALA D 1 50 ? -26.592 -64.795 5.180 1.00 27.64 50 ALA D O 1
ATOM 6063 N N . GLY D 1 51 ? -26.412 -65.592 7.278 1.00 28.67 51 GLY D N 1
ATOM 6064 C CA . GLY D 1 51 ? -26.102 -66.955 6.850 1.00 29.21 51 GLY D CA 1
ATOM 6065 C C . GLY D 1 51 ? -27.262 -67.626 6.131 1.00 29.82 51 GLY D C 1
ATOM 6066 O O . GLY D 1 51 ? -27.055 -68.381 5.188 1.00 29.05 51 GLY D O 1
ATOM 6067 N N . HIS D 1 52 ? -28.481 -67.353 6.594 1.00 31.09 52 HIS D N 1
ATOM 6068 C CA . HIS D 1 52 ? -29.696 -67.893 5.973 1.00 31.69 52 HIS D CA 1
ATOM 6069 C C . HIS D 1 52 ? -29.866 -67.453 4.514 1.00 32.31 52 HIS D C 1
ATOM 6070 O O . HIS D 1 52 ? -30.404 -68.215 3.707 1.00 32.33 52 HIS D O 1
ATOM 6077 N N . THR D 1 53 ? -29.383 -66.252 4.175 1.00 32.61 53 THR D N 1
ATOM 6078 C CA . THR D 1 53 ? -29.437 -65.760 2.790 1.00 33.27 53 THR D CA 1
ATOM 6079 C C . THR D 1 53 ? -28.497 -66.527 1.866 1.00 33.83 53 THR D C 1
ATOM 6080 O O . THR D 1 53 ? -28.599 -66.413 0.646 1.00 33.93 53 THR D O 1
ATOM 6084 N N . LYS D 1 54 ? -27.561 -67.268 2.453 1.00 34.43 54 LYS D N 1
ATOM 6085 C CA . LYS D 1 54 ? -26.595 -68.062 1.705 1.00 35.08 54 LYS D CA 1
ATOM 6086 C C . LYS D 1 54 ? -26.848 -69.572 1.796 1.00 34.93 54 LYS D C 1
ATOM 6087 O O . LYS D 1 54 ? -26.368 -70.321 0.955 1.00 34.76 54 LYS D O 1
ATOM 6093 N N . LEU D 1 55 ? -27.583 -70.015 2.816 1.00 35.31 55 LEU D N 1
ATOM 6094 C CA . LEU D 1 55 ? -27.738 -71.447 3.096 1.00 35.70 55 LEU D CA 1
ATOM 6095 C C . LEU D 1 55 ? -29.107 -71.772 3.700 1.00 35.97 55 LEU D C 1
ATOM 6096 O O . LEU D 1 55 ? -29.472 -71.256 4.756 1.00 35.78 55 LEU D O 1
ATOM 6101 N N . ASP D 1 56 ? -29.821 -72.686 3.046 1.00 36.72 56 ASP D N 1
ATOM 6102 C CA . ASP D 1 56 ? -31.261 -72.890 3.262 1.00 37.32 56 ASP D CA 1
ATOM 6103 C C . ASP D 1 56 ? -31.632 -73.904 4.350 1.00 37.58 56 ASP D C 1
ATOM 6104 O O . ASP D 1 56 ? -32.753 -74.421 4.343 1.00 38.94 56 ASP D O 1
ATOM 6109 N N . ILE D 1 57 ? -30.717 -74.196 5.271 1.00 37.28 57 ILE D N 1
ATOM 6110 C CA . ILE D 1 57 ? -30.975 -75.174 6.339 1.00 36.67 57 ILE D CA 1
ATOM 6111 C C . ILE D 1 57 ? -31.966 -74.617 7.360 1.00 36.71 57 ILE D C 1
ATOM 6112 O O . ILE D 1 57 ? -32.200 -73.406 7.409 1.00 36.72 57 ILE D O 1
ATOM 6117 N N . ASP D 1 58 ? -32.537 -75.512 8.169 1.00 36.38 58 ASP D N 1
ATOM 6118 C CA . ASP D 1 58 ? -33.599 -75.163 9.104 1.00 36.29 58 ASP D CA 1
ATOM 6119 C C . ASP D 1 58 ? -33.046 -74.342 10.268 1.00 36.24 58 ASP D C 1
ATOM 6120 O O . ASP D 1 58 ? -32.205 -74.815 11.037 1.00 36.05 58 ASP D O 1
ATOM 6125 N N . ARG D 1 59 ? -33.558 -73.119 10.398 1.00 36.01 59 ARG D N 1
ATOM 6126 C CA . ARG D 1 59 ? -33.063 -72.148 11.382 1.00 35.94 59 ARG D CA 1
ATOM 6127 C C . ARG D 1 59 ? -33.441 -72.439 12.816 1.00 35.23 59 ARG D C 1
ATOM 6128 O O . ARG D 1 59 ? -32.901 -71.811 13.713 1.00 35.24 59 ARG D O 1
ATOM 6136 N N . LYS D 1 60 ? -34.376 -73.360 13.039 1.00 34.57 60 LYS D N 1
ATOM 6137 C CA . LYS D 1 60 ? -34.874 -73.621 14.391 1.00 33.85 60 LYS D CA 1
ATOM 6138 C C . LYS D 1 60 ? -33.905 -74.472 15.210 1.00 32.62 60 LYS D C 1
ATOM 6139 O O . LYS D 1 60 ? -33.829 -74.338 16.438 1.00 33.13 60 LYS D O 1
ATOM 6145 N N . ASN D 1 61 ? -33.173 -75.335 14.518 1.00 30.79 61 ASN D N 1
ATOM 6146 C CA . ASN D 1 61 ? -32.189 -76.225 15.118 1.00 29.79 61 ASN D CA 1
ATOM 6147 C C . ASN D 1 61 ? -30.954 -75.447 15.587 1.00 28.37 61 ASN D C 1
ATOM 6148 O O . ASN D 1 61 ? -30.371 -74.687 14.829 1.00 27.58 61 ASN D O 1
ATOM 6153 N N . LEU D 1 62 ? -30.564 -75.650 16.841 1.00 27.37 62 LEU D N 1
ATOM 6154 C CA . LEU D 1 62 ? -29.497 -74.860 17.466 1.00 26.70 62 LEU D CA 1
ATOM 6155 C C . LEU D 1 62 ? -28.114 -75.022 16.825 1.00 25.66 62 LEU D C 1
ATOM 6156 O O . LEU D 1 62 ? -27.402 -74.038 16.609 1.00 24.76 62 LEU D O 1
ATOM 6161 N N . ILE D 1 63 ? -27.723 -76.255 16.538 1.00 24.56 63 ILE D N 1
ATOM 6162 C CA . ILE D 1 63 ? -26.452 -76.483 15.860 1.00 24.20 63 ILE D CA 1
ATOM 6163 C C . ILE D 1 63 ? -26.480 -75.866 14.455 1.00 23.61 63 ILE D C 1
ATOM 6164 O O . ILE D 1 63 ? -25.461 -75.312 14.000 1.00 23.84 63 ILE D O 1
ATOM 6169 N N . ASN D 1 64 ? -27.627 -75.937 13.779 1.00 22.50 64 ASN D N 1
ATOM 6170 C CA . ASN D 1 64 ? -27.815 -75.222 12.504 1.00 22.53 64 ASN D CA 1
ATOM 6171 C C . ASN D 1 64 ? -27.560 -73.705 12.627 1.00 21.74 64 ASN D C 1
ATOM 6172 O O . ASN D 1 64 ? -26.962 -73.112 11.754 1.00 21.50 64 ASN D O 1
ATOM 6177 N N . LYS D 1 65 ? -28.018 -73.099 13.719 1.00 21.60 65 LYS D N 1
ATOM 6178 C CA . LYS D 1 65 ? -27.805 -71.666 13.985 1.00 21.38 65 LYS D CA 1
ATOM 6179 C C . LYS D 1 65 ? -26.323 -71.294 14.108 1.00 20.67 65 LYS D C 1
ATOM 6180 O O . LYS D 1 65 ? -25.897 -70.249 13.607 1.00 20.60 65 LYS D O 1
ATOM 6186 N N . GLN D 1 66 ? -25.549 -72.145 14.775 1.00 19.90 66 GLN D N 1
ATOM 6187 C CA . GLN D 1 66 ? -24.087 -71.991 14.837 1.00 19.67 66 GLN D CA 1
ATOM 6188 C C . GLN D 1 66 ? -23.463 -72.015 13.461 1.00 19.33 66 GLN D C 1
ATOM 6189 O O . GLN D 1 66 ? -22.587 -71.206 13.158 1.00 18.91 66 GLN D O 1
ATOM 6195 N N . VAL D 1 67 ? -23.906 -72.956 12.630 1.00 19.99 67 VAL D N 1
ATOM 6196 C CA . VAL D 1 67 ? -23.386 -73.072 11.265 1.00 20.14 67 VAL D CA 1
ATOM 6197 C C . VAL D 1 67 ? -23.718 -71.811 10.464 1.00 19.94 67 VAL D C 1
ATOM 6198 O O . VAL D 1 67 ? -22.864 -71.277 9.755 1.00 19.94 67 VAL D O 1
ATOM 6202 N N . LEU D 1 68 ? -24.957 -71.349 10.587 1.00 19.91 68 LEU D N 1
ATOM 6203 C CA . LEU D 1 68 ? -25.416 -70.163 9.844 1.00 20.02 68 LEU D CA 1
ATOM 6204 C C . LEU D 1 68 ? -24.643 -68.908 10.275 1.00 19.96 68 LEU D C 1
ATOM 6205 O O . LEU D 1 68 ? -24.234 -68.110 9.434 1.00 19.22 68 LEU D O 1
ATOM 6210 N N . ALA D 1 69 ? -24.435 -68.771 11.584 1.00 19.83 69 ALA D N 1
ATOM 6211 C CA . ALA D 1 69 ? -23.605 -67.711 12.149 1.00 19.99 69 ALA D CA 1
ATOM 6212 C C . ALA D 1 69 ? -22.172 -67.759 11.632 1.00 19.82 69 ALA D C 1
ATOM 6213 O O . ALA D 1 69 ? -21.602 -66.730 11.308 1.00 19.96 69 ALA D O 1
ATOM 6215 N N . ALA D 1 70 ? -21.591 -68.952 11.544 1.00 20.37 70 ALA D N 1
ATOM 6216 C CA . ALA D 1 70 ? -20.211 -69.109 11.049 1.00 20.52 70 ALA D CA 1
ATOM 6217 C C . ALA D 1 70 ? -20.078 -68.615 9.606 1.00 20.78 70 ALA D C 1
ATOM 6218 O O . ALA D 1 70 ? -19.082 -67.984 9.229 1.00 20.51 70 ALA D O 1
ATOM 6220 N N . ILE D 1 71 ? -21.088 -68.926 8.805 1.00 21.16 71 ILE D N 1
ATOM 6221 C CA . ILE D 1 71 ? -21.155 -68.478 7.415 1.00 22.27 71 ILE D CA 1
ATOM 6222 C C . ILE D 1 71 ? -21.511 -66.995 7.337 1.00 22.11 71 ILE D C 1
ATOM 6223 O O . ILE D 1 71 ? -20.901 -66.242 6.578 1.00 22.41 71 ILE D O 1
ATOM 6228 N N . GLY D 1 72 ? -22.490 -66.580 8.133 1.00 21.93 72 GLY D N 1
ATOM 6229 C CA . GLY D 1 72 ? -23.062 -65.248 8.011 1.00 21.97 72 GLY D CA 1
ATOM 6230 C C . GLY D 1 72 ? -22.239 -64.139 8.646 1.00 22.18 72 GLY D C 1
ATOM 6231 O O . GLY D 1 72 ? -22.276 -63.010 8.177 1.00 22.28 72 GLY D O 1
ATOM 6232 N N . GLN D 1 73 ? -21.515 -64.447 9.719 1.00 21.95 73 GLN D N 1
ATOM 6233 C CA . GLN D 1 73 ? -20.817 -63.420 10.480 1.00 22.02 73 GLN D CA 1
ATOM 6234 C C . GLN D 1 73 ? -19.834 -62.613 9.631 1.00 21.95 73 GLN D C 1
ATOM 6235 O O . GLN D 1 73 ? -19.936 -61.386 9.577 1.00 21.44 73 GLN D O 1
ATOM 6241 N N . PRO D 1 74 ? -18.880 -63.288 8.964 1.00 22.63 74 PRO D N 1
ATOM 6242 C CA . PRO D 1 74 ? -17.966 -62.508 8.135 1.00 22.82 74 PRO D CA 1
ATOM 6243 C C . PRO D 1 74 ? -18.674 -61.776 6.993 1.00 23.15 74 PRO D C 1
ATOM 6244 O O . PRO D 1 74 ? -18.298 -60.652 6.652 1.00 23.54 74 PRO D O 1
ATOM 6248 N N . PHE D 1 75 ? -19.699 -62.389 6.416 1.00 23.80 75 PHE D N 1
ATOM 6249 C CA . PHE D 1 75 ? -20.480 -61.706 5.384 1.00 23.70 75 PHE D CA 1
ATOM 6250 C C . PHE D 1 75 ? -21.155 -60.435 5.923 1.00 23.48 75 PHE D C 1
ATOM 6251 O O . PHE D 1 75 ? -21.204 -59.425 5.240 1.00 23.53 75 PHE D O 1
ATOM 6259 N N . LEU D 1 76 ? -21.663 -60.490 7.147 1.00 23.04 76 LEU D N 1
ATOM 6260 C CA . LEU D 1 76 ? -22.326 -59.334 7.760 1.00 22.92 76 LEU D CA 1
ATOM 6261 C C . LEU D 1 76 ? -21.334 -58.191 7.995 1.00 22.50 76 LEU D C 1
ATOM 6262 O O . LEU D 1 76 ? -21.651 -57.036 7.753 1.00 22.04 76 LEU D O 1
ATOM 6267 N N . ILE D 1 77 ? -20.140 -58.521 8.473 1.00 22.28 77 ILE D N 1
ATOM 6268 C CA . ILE D 1 77 ? -19.087 -57.523 8.641 1.00 22.64 77 ILE D CA 1
ATOM 6269 C C . ILE D 1 77 ? -18.761 -56.864 7.300 1.00 22.82 77 ILE D C 1
ATOM 6270 O O . ILE D 1 77 ? -18.622 -55.644 7.233 1.00 22.58 77 ILE D O 1
ATOM 6275 N N . SER D 1 78 ? -18.659 -57.671 6.239 1.00 22.91 78 SER D N 1
ATOM 6276 C CA . SER D 1 78 ? -18.411 -57.138 4.902 1.00 22.91 78 SER D CA 1
ATOM 6277 C C . SER D 1 78 ? -19.512 -56.156 4.491 1.00 22.76 78 SER D C 1
ATOM 6278 O O . SER D 1 78 ? -19.215 -55.131 3.883 1.00 22.73 78 SER D O 1
ATOM 6281 N N . VAL D 1 79 ? -20.764 -56.463 4.839 1.00 22.45 79 VAL D N 1
ATOM 6282 C CA . VAL D 1 79 ? -21.897 -55.571 4.557 1.00 22.47 79 VAL D CA 1
ATOM 6283 C C . VAL D 1 79 ? -21.693 -54.257 5.289 1.00 22.38 79 VAL D C 1
ATOM 6284 O O . VAL D 1 79 ? -21.722 -53.193 4.671 1.00 22.13 79 VAL D O 1
ATOM 6288 N N . TYR D 1 80 ? -21.464 -54.337 6.600 1.00 22.06 80 TYR D N 1
ATOM 6289 C CA . TYR D 1 80 ? -21.158 -53.151 7.397 1.00 22.26 80 TYR D CA 1
ATOM 6290 C C . TYR D 1 80 ? -20.026 -52.318 6.787 1.00 22.26 80 TYR D C 1
ATOM 6291 O O . TYR D 1 80 ? -20.158 -51.101 6.667 1.00 22.05 80 TYR D O 1
ATOM 6300 N N . ASN D 1 81 ? -18.931 -52.973 6.407 1.00 22.80 81 ASN D N 1
ATOM 6301 C CA . ASN D 1 81 ? -17.772 -52.288 5.819 1.00 23.78 81 ASN D CA 1
ATOM 6302 C C . ASN D 1 81 ? -18.099 -51.608 4.491 1.00 24.27 81 ASN D C 1
ATOM 6303 O O . ASN D 1 81 ? -17.643 -50.500 4.255 1.00 24.26 81 ASN D O 1
ATOM 6308 N N . GLU D 1 82 ? -18.855 -52.294 3.627 1.00 25.02 82 GLU D N 1
ATOM 6309 C CA . GLU D 1 82 ? -19.372 -51.714 2.378 1.00 26.05 82 GLU D CA 1
ATOM 6310 C C . GLU D 1 82 ? -20.072 -50.395 2.667 1.00 25.44 82 GLU D C 1
ATOM 6311 O O . GLU D 1 82 ? -19.779 -49.363 2.070 1.00 25.15 82 GLU D O 1
ATOM 6317 N N . LEU D 1 83 ? -20.998 -50.449 3.616 1.00 25.19 83 LEU D N 1
ATOM 6318 C CA . LEU D 1 83 ? -21.757 -49.288 4.020 1.00 24.61 83 LEU D CA 1
ATOM 6319 C C . LEU D 1 83 ? -20.918 -48.221 4.716 1.00 24.76 83 LEU D C 1
ATOM 6320 O O . LEU D 1 83 ? -21.162 -47.030 4.527 1.00 24.98 83 LEU D O 1
ATOM 6325 N N . LEU D 1 84 ? -19.939 -48.626 5.519 1.00 24.81 84 LEU D N 1
ATOM 6326 C CA . LEU D 1 84 ? -19.084 -47.655 6.232 1.00 24.94 84 LEU D CA 1
ATOM 6327 C C . LEU D 1 84 ? -18.143 -46.889 5.285 1.00 25.23 84 LEU D C 1
ATOM 6328 O O . LEU D 1 84 ? -17.754 -45.744 5.569 1.00 24.92 84 LEU D O 1
ATOM 6333 N N . ALA D 1 85 ? -17.775 -47.522 4.170 1.00 25.56 85 ALA D N 1
ATOM 6334 C CA . ALA D 1 85 ? -16.882 -46.901 3.185 1.00 26.11 85 ALA D CA 1
ATOM 6335 C C . ALA D 1 85 ? -17.481 -45.623 2.569 1.00 26.67 85 ALA D C 1
ATOM 6336 O O . ALA D 1 85 ? -16.750 -44.762 2.100 1.00 27.09 85 ALA D O 1
ATOM 6338 N N . LYS D 1 86 ? -18.805 -45.499 2.570 1.00 27.42 86 LYS D N 1
ATOM 6339 C CA . LYS D 1 86 ? -19.462 -44.272 2.126 1.00 27.92 86 LYS D CA 1
ATOM 6340 C C . LYS D 1 86 ? -19.003 -43.071 2.966 1.00 28.30 86 LYS D C 1
ATOM 6341 O O . LYS D 1 86 ? -18.985 -41.927 2.479 1.00 28.14 86 LYS D O 1
ATOM 6347 N N . PHE D 1 87 ? -18.632 -43.344 4.220 1.00 28.38 87 PHE D N 1
ATOM 6348 C CA . PHE D 1 87 ? -18.108 -42.326 5.128 1.00 28.43 87 PHE D CA 1
ATOM 6349 C C . PHE D 1 87 ? -16.609 -42.478 5.381 1.00 28.50 87 PHE D C 1
ATOM 6350 O O . PHE D 1 87 ? -16.101 -41.983 6.376 1.00 28.51 87 PHE D O 1
ATOM 6358 N N . ASN D 1 88 ? -15.913 -43.142 4.462 1.00 28.91 88 ASN D N 1
ATOM 6359 C CA . ASN D 1 88 ? -14.484 -43.452 4.588 1.00 29.27 88 ASN D CA 1
ATOM 6360 C C . ASN D 1 88 ? -14.109 -44.055 5.952 1.00 29.07 88 ASN D C 1
ATOM 6361 O O . ASN D 1 88 ? -13.083 -43.704 6.534 1.00 28.98 88 ASN D O 1
ATOM 6366 N N . LYS D 1 89 ? -14.953 -44.962 6.445 1.00 29.33 89 LYS D N 1
ATOM 6367 C CA . LYS D 1 89 ? -14.744 -45.634 7.742 1.00 29.30 89 LYS D CA 1
ATOM 6368 C C . LYS D 1 89 ? -14.561 -47.152 7.570 1.00 29.19 89 LYS D C 1
ATOM 6369 O O . LYS D 1 89 ? -15.019 -47.740 6.581 1.00 28.56 89 LYS D O 1
ATOM 6375 N N . LEU D 1 90 ? -13.875 -47.761 8.544 1.00 28.68 90 LEU D N 1
ATOM 6376 C CA . LEU D 1 90 ? -13.698 -49.205 8.616 1.00 28.35 90 LEU D CA 1
ATOM 6377 C C . LEU D 1 90 ? -14.311 -49.737 9.895 1.00 27.09 90 LEU D C 1
ATOM 6378 O O . LEU D 1 90 ? -14.305 -49.049 10.925 1.00 26.61 90 LEU D O 1
ATOM 6383 N N . GLY D 1 91 ? -14.775 -50.987 9.823 1.00 25.37 91 GLY D N 1
ATOM 6384 C CA . GLY D 1 91 ? -15.244 -51.722 10.983 1.00 24.54 91 GLY D CA 1
ATOM 6385 C C . GLY D 1 91 ? -14.269 -52.841 11.293 1.00 23.68 91 GLY D C 1
ATOM 6386 O O . GLY D 1 91 ? -13.626 -53.381 10.391 1.00 24.03 91 GLY D O 1
ATOM 6387 N N . GLY D 1 92 ? -14.129 -53.175 12.572 1.00 22.23 92 GLY D N 1
ATOM 6388 C CA . GLY D 1 92 ? -13.337 -54.330 12.971 1.00 20.86 92 GLY D CA 1
ATOM 6389 C C . GLY D 1 92 ? -14.177 -55.360 13.706 1.00 19.94 92 GLY D C 1
ATOM 6390 O O . GLY D 1 92 ? -15.035 -55.019 14.546 1.00 19.00 92 GLY D O 1
ATOM 6391 N N . GLN D 1 93 ? -13.914 -56.630 13.401 1.00 18.50 93 GLN D N 1
ATOM 6392 C CA . GLN D 1 93 ? -14.667 -57.727 13.989 1.00 17.93 93 GLN D CA 1
ATOM 6393 C C . GLN D 1 93 ? -14.127 -58.105 15.354 1.00 17.35 93 GLN D C 1
ATOM 6394 O O . GLN D 1 93 ? -12.940 -58.388 15.494 1.00 17.81 93 GLN D O 1
ATOM 6400 N N . ILE D 1 94 ? -14.999 -58.133 16.351 1.00 17.32 94 ILE D N 1
ATOM 6401 C CA . ILE D 1 94 ? -14.662 -58.718 17.657 1.00 17.57 94 ILE D CA 1
ATOM 6402 C C . ILE D 1 94 ? -15.728 -59.748 18.047 1.00 17.17 94 ILE D C 1
ATOM 6403 O O . ILE D 1 94 ? -16.914 -59.457 18.016 1.00 16.96 94 ILE D O 1
ATOM 6408 N N . LEU D 1 95 ? -15.301 -60.962 18.366 1.00 17.10 95 LEU D N 1
ATOM 6409 C CA . LEU D 1 95 ? -16.209 -62.010 18.805 1.00 17.23 95 LEU D CA 1
ATOM 6410 C C . LEU D 1 95 ? -15.944 -62.317 20.276 1.00 17.32 95 LEU D C 1
ATOM 6411 O O . LEU D 1 95 ? -14.817 -62.608 20.657 1.00 16.88 95 LEU D O 1
ATOM 6416 N N . LEU D 1 96 ? -16.989 -62.242 21.090 1.00 17.61 96 LEU D N 1
ATOM 6417 C CA . LEU D 1 96 ? -16.870 -62.402 22.530 1.00 18.40 96 LEU D CA 1
ATOM 6418 C C . LEU D 1 96 ? -17.975 -63.310 23.074 1.00 18.95 96 LEU D C 1
ATOM 6419 O O . LEU D 1 96 ? -19.018 -63.502 22.437 1.00 19.18 96 LEU D O 1
ATOM 6424 N N . THR D 1 97 ? -17.744 -63.846 24.264 1.00 19.42 97 THR D N 1
ATOM 6425 C CA . THR D 1 97 ? -18.746 -64.624 24.984 1.00 19.91 97 THR D CA 1
ATOM 6426 C C . THR D 1 97 ? -18.918 -64.046 26.372 1.00 20.30 97 THR D C 1
ATOM 6427 O O . THR D 1 97 ? -18.065 -63.293 26.847 1.00 20.11 97 THR D O 1
ATOM 6431 N N . GLY D 1 98 ? -20.012 -64.426 27.032 1.00 21.26 98 GLY D N 1
ATOM 6432 C CA . GLY D 1 98 ? -20.238 -64.061 28.434 1.00 21.65 98 GLY D CA 1
ATOM 6433 C C . GLY D 1 98 ? -19.080 -64.515 29.294 1.00 22.70 98 GLY D C 1
ATOM 6434 O O . GLY D 1 98 ? -18.619 -63.791 30.179 1.00 24.26 98 GLY D O 1
ATOM 6435 N N . LYS D 1 99 ? -18.584 -65.708 29.005 1.00 23.35 99 LYS D N 1
ATOM 6436 C CA . LYS D 1 99 ? -17.477 -66.303 29.738 1.00 23.97 99 LYS D CA 1
ATOM 6437 C C . LYS D 1 99 ? -16.191 -65.487 29.672 1.00 23.51 99 LYS D C 1
ATOM 6438 O O . LYS D 1 99 ? -15.467 -65.386 30.668 1.00 23.49 99 LYS D O 1
ATOM 6444 N N . ASP D 1 100 ? -15.901 -64.928 28.497 1.00 22.93 100 ASP D N 1
ATOM 6445 C CA . ASP D 1 100 ? -14.737 -64.042 28.307 1.00 22.40 100 ASP D CA 1
ATOM 6446 C C . ASP D 1 100 ? -14.764 -62.863 29.257 1.00 20.77 100 ASP D C 1
ATOM 6447 O O . ASP D 1 100 ? -13.714 -62.418 29.709 1.00 20.61 100 ASP D O 1
ATOM 6452 N N . PHE D 1 101 ? -15.953 -62.354 29.547 1.00 19.22 101 PHE D N 1
ATOM 6453 C CA . PHE D 1 101 ? -16.084 -61.240 30.482 1.00 18.51 101 PHE D CA 1
ATOM 6454 C C . PHE D 1 101 ? -15.824 -61.634 31.956 1.00 18.40 101 PHE D C 1
ATOM 6455 O O . PHE D 1 101 ? -15.634 -60.762 32.801 1.00 18.12 101 PHE D O 1
ATOM 6463 N N . ASP D 1 102 ? -15.830 -62.933 32.253 1.00 17.92 102 ASP D N 1
ATOM 6464 C CA . ASP D 1 102 ? -15.385 -63.425 33.551 1.00 18.11 102 ASP D CA 1
ATOM 6465 C C . ASP D 1 102 ? -13.854 -63.531 33.664 1.00 17.86 102 ASP D C 1
ATOM 6466 O O . ASP D 1 102 ? -13.319 -63.514 34.762 1.00 18.03 102 ASP D O 1
ATOM 6471 N N . SER D 1 103 ? -13.164 -63.651 32.532 1.00 17.81 103 SER D N 1
ATOM 6472 C CA . SER D 1 103 ? -11.696 -63.729 32.500 1.00 18.01 103 SER D CA 1
ATOM 6473 C C . SER D 1 103 ? -11.032 -62.348 32.439 1.00 18.02 103 SER D C 1
ATOM 6474 O O . SER D 1 103 ? -11.210 -61.619 31.466 1.00 17.40 103 SER D O 1
ATOM 6477 N N . ARG D 1 104 ? -10.256 -62.001 33.465 1.00 18.11 104 ARG D N 1
ATOM 6478 C CA . ARG D 1 104 ? -9.534 -60.714 33.468 1.00 18.97 104 ARG D CA 1
ATOM 6479 C C . ARG D 1 104 ? -8.580 -60.578 32.268 1.00 18.60 104 ARG D C 1
ATOM 6480 O O . ARG D 1 104 ? -8.446 -59.498 31.675 1.00 17.22 104 ARG D O 1
ATOM 6488 N N . LYS D 1 105 ? -7.935 -61.686 31.922 1.00 18.80 105 LYS D N 1
ATOM 6489 C CA . LYS D 1 105 ? -6.984 -61.728 30.820 1.00 19.22 105 LYS D CA 1
ATOM 6490 C C . LYS D 1 105 ? -7.676 -61.537 29.446 1.00 18.42 105 LYS D C 1
ATOM 6491 O O . LYS D 1 105 ? -7.192 -60.792 28.601 1.00 18.36 105 LYS D O 1
ATOM 6497 N N . ALA D 1 106 ? -8.818 -62.184 29.242 1.00 17.70 106 ALA D N 1
ATOM 6498 C CA . ALA D 1 106 ? -9.509 -62.117 27.959 1.00 17.65 106 ALA D CA 1
ATOM 6499 C C . ALA D 1 106 ? -10.132 -60.743 27.771 1.00 17.12 106 ALA D C 1
ATOM 6500 O O . ALA D 1 106 ? -10.019 -60.142 26.695 1.00 15.99 106 ALA D O 1
ATOM 6502 N N . THR D 1 107 ? -10.749 -60.236 28.833 1.00 17.07 107 THR D N 1
ATOM 6503 C CA . THR D 1 107 ? -11.351 -58.910 28.813 1.00 17.51 107 THR D CA 1
ATOM 6504 C C . THR D 1 107 ? -10.294 -57.824 28.568 1.00 17.68 107 THR D C 1
ATOM 6505 O O . THR D 1 107 ? -10.535 -56.884 27.815 1.00 17.32 107 THR D O 1
ATOM 6509 N N . LYS D 1 108 ? -9.113 -57.985 29.161 1.00 18.20 108 LYS D N 1
ATOM 6510 C CA . LYS D 1 108 ? -8.042 -57.010 28.985 1.00 18.28 108 LYS D CA 1
ATOM 6511 C C . LYS D 1 108 ? -7.509 -56.990 27.549 1.00 17.71 108 LYS D C 1
ATOM 6512 O O . LYS D 1 108 ? -7.276 -55.920 26.998 1.00 17.14 108 LYS D O 1
ATOM 6518 N N . HIS D 1 109 ? -7.328 -58.152 26.929 1.00 17.52 109 HIS D N 1
ATOM 6519 C CA . HIS D 1 109 ? -6.852 -58.159 25.541 1.00 17.54 109 HIS D CA 1
ATOM 6520 C C . HIS D 1 109 ? -7.885 -57.529 24.616 1.00 16.99 109 HIS D C 1
ATOM 6521 O O . HIS D 1 109 ? -7.528 -56.847 23.655 1.00 17.48 109 HIS D O 1
ATOM 6528 N N . ALA D 1 110 ? -9.155 -57.773 24.910 1.00 16.86 110 ALA D N 1
ATOM 6529 C CA . ALA D 1 110 ? -10.252 -57.235 24.131 1.00 17.00 110 ALA D CA 1
ATOM 6530 C C . ALA D 1 110 ? -10.330 -55.710 24.251 1.00 17.17 110 ALA D C 1
ATOM 6531 O O . ALA D 1 110 ? -10.498 -55.019 23.246 1.00 16.94 110 ALA D O 1
ATOM 6533 N N . LYS D 1 111 ? -10.201 -55.201 25.469 1.00 17.09 111 LYS D N 1
ATOM 6534 C CA . LYS D 1 111 ? -10.298 -53.773 25.711 1.00 17.59 111 LYS D CA 1
ATOM 6535 C C . LYS D 1 111 ? -9.112 -53.037 25.090 1.00 17.45 111 LYS D C 1
ATOM 6536 O O . LYS D 1 111 ? -9.270 -51.930 24.591 1.00 17.16 111 LYS D O 1
ATOM 6542 N N . ASN D 1 112 ? -7.931 -53.649 25.135 1.00 17.99 112 ASN D N 1
ATOM 6543 C CA . ASN D 1 112 ? -6.735 -53.107 24.467 1.00 17.86 112 ASN D CA 1
ATOM 6544 C C . ASN D 1 112 ? -6.990 -52.897 22.963 1.00 18.12 112 ASN D C 1
ATOM 6545 O O . ASN D 1 112 ? -6.782 -51.803 22.429 1.00 18.14 112 ASN D O 1
ATOM 6550 N N . ALA D 1 113 ? -7.457 -53.939 22.287 1.00 17.81 113 ALA D N 1
ATOM 6551 C CA . ALA D 1 113 ? -7.757 -53.843 20.852 1.00 18.13 113 ALA D CA 1
ATOM 6552 C C . ALA D 1 113 ? -8.848 -52.795 20.565 1.00 18.20 113 ALA D C 1
ATOM 6553 O O . ALA D 1 113 ? -8.696 -51.955 19.700 1.00 17.37 113 ALA D O 1
ATOM 6555 N N . ILE D 1 114 ? -9.929 -52.834 21.333 1.00 19.00 114 ILE D N 1
ATOM 6556 C CA . ILE D 1 114 ? -11.023 -51.872 21.192 1.00 19.28 114 ILE D CA 1
ATOM 6557 C C . ILE D 1 114 ? -10.592 -50.427 21.454 1.00 19.19 114 ILE D C 1
ATOM 6558 O O . ILE D 1 114 ? -10.957 -49.536 20.689 1.00 18.36 114 ILE D O 1
ATOM 6563 N N . ASP D 1 115 ? -9.841 -50.195 22.534 1.00 19.84 115 ASP D N 1
ATOM 6564 C CA . ASP D 1 115 ? -9.305 -48.866 22.832 1.00 20.59 115 ASP D CA 1
ATOM 6565 C C . ASP D 1 115 ? -8.493 -48.334 21.636 1.00 21.12 115 ASP D C 1
ATOM 6566 O O . ASP D 1 115 ? -8.661 -47.187 21.228 1.00 20.81 115 ASP D O 1
ATOM 6587 N N . ILE D 1 118 ? -10.684 -47.493 18.480 1.00 20.64 118 ILE D N 1
ATOM 6588 C CA . ILE D 1 118 ? -11.380 -46.242 18.694 1.00 20.67 118 ILE D CA 1
ATOM 6589 C C . ILE D 1 118 ? -10.439 -45.044 18.482 1.00 20.78 118 ILE D C 1
ATOM 6590 O O . ILE D 1 118 ? -10.799 -44.119 17.763 1.00 20.86 118 ILE D O 1
ATOM 6595 N N . ASN D 1 119 ? -9.234 -45.092 19.044 1.00 21.49 119 ASN D N 1
ATOM 6596 C CA . ASN D 1 119 ? -8.231 -44.036 18.818 1.00 21.53 119 ASN D CA 1
ATOM 6597 C C . ASN D 1 119 ? -7.923 -43.790 17.334 1.00 21.49 119 ASN D C 1
ATOM 6598 O O . ASN D 1 119 ? -7.769 -42.642 16.907 1.00 21.86 119 ASN D O 1
ATOM 6603 N N . LEU D 1 120 ? -7.848 -44.865 16.556 1.00 20.65 120 LEU D N 1
ATOM 6604 C CA . LEU D 1 120 ? -7.528 -44.764 15.133 1.00 20.36 120 LEU D CA 1
ATOM 6605 C C . LEU D 1 120 ? -8.749 -44.458 14.256 1.00 19.89 120 LEU D C 1
ATOM 6606 O O . LEU D 1 120 ? -8.591 -44.164 13.085 1.00 19.57 120 LEU D O 1
ATOM 6611 N N . GLY D 1 121 ? -9.952 -44.538 14.814 1.00 19.56 121 GLY D N 1
ATOM 6612 C CA . GLY D 1 121 ? -11.166 -44.223 14.069 1.00 19.43 121 GLY D CA 1
ATOM 6613 C C . GLY D 1 121 ? -11.904 -45.423 13.505 1.00 19.49 121 GLY D C 1
ATOM 6614 O O . GLY D 1 121 ? -12.859 -45.256 12.759 1.00 18.93 121 GLY D O 1
ATOM 6615 N N . ILE D 1 122 ? -11.467 -46.631 13.874 1.00 19.53 122 ILE D N 1
ATOM 6616 C CA . ILE D 1 122 ? -12.116 -47.873 13.446 1.00 19.01 122 ILE D CA 1
ATOM 6617 C C . ILE D 1 122 ? -13.282 -48.204 14.367 1.00 18.39 122 ILE D C 1
ATOM 6618 O O . ILE D 1 122 ? -13.164 -48.120 15.587 1.00 17.27 122 ILE D O 1
ATOM 6623 N N . LEU D 1 123 ? -14.409 -48.583 13.771 1.00 18.21 123 LEU D N 1
ATOM 6624 C CA . LEU D 1 123 ? -15.591 -48.955 14.531 1.00 18.08 123 LEU D CA 1
ATOM 6625 C C . LEU D 1 123 ? -15.481 -50.392 15.019 1.00 17.65 123 LEU D C 1
ATOM 6626 O O . LEU D 1 123 ? -15.528 -51.316 14.213 1.00 18.13 123 LEU D O 1
ATOM 6631 N N . PRO D 1 124 ? -15.359 -50.602 16.342 1.00 17.65 124 PRO D N 1
ATOM 6632 C CA . PRO D 1 124 ? -15.438 -51.989 16.821 1.00 16.98 124 PRO D CA 1
ATOM 6633 C C . PRO D 1 124 ? -16.836 -52.549 16.660 1.00 16.49 124 PRO D C 1
ATOM 6634 O O . PRO D 1 124 ? -17.804 -51.911 17.059 1.00 16.62 124 PRO D O 1
ATOM 6638 N N . ILE D 1 125 ? -16.934 -53.720 16.034 1.00 16.15 125 ILE D N 1
ATOM 6639 C CA . ILE D 1 125 ? -18.212 -54.405 15.842 1.00 15.81 125 ILE D CA 1
ATOM 6640 C C . ILE D 1 125 ? -18.146 -55.759 16.534 1.00 15.25 125 ILE D C 1
ATOM 6641 O O . ILE D 1 125 ? -17.419 -56.657 16.106 1.00 15.42 125 ILE D O 1
ATOM 6646 N N . ILE D 1 126 ? -18.927 -55.877 17.600 1.00 15.13 126 ILE D N 1
ATOM 6647 C CA . ILE D 1 126 ? -18.949 -57.028 18.484 1.00 15.06 126 ILE D CA 1
ATOM 6648 C C . ILE D 1 126 ? -20.188 -57.907 18.206 1.00 15.01 126 ILE D C 1
ATOM 6649 O O . ILE D 1 126 ? -21.262 -57.405 17.861 1.00 14.63 126 ILE D O 1
ATOM 6654 N N . ASN D 1 127 ? -20.003 -59.221 18.324 1.00 14.81 127 ASN D N 1
ATOM 6655 C CA . ASN D 1 127 ? -21.091 -60.203 18.287 1.00 15.41 127 ASN D CA 1
ATOM 6656 C C . ASN D 1 127 ? -20.634 -61.378 19.166 1.00 15.67 127 ASN D C 1
ATOM 6657 O O . ASN D 1 127 ? -19.451 -61.482 19.507 1.00 15.21 127 ASN D O 1
ATOM 6662 N N . GLU D 1 128 ? -21.562 -62.244 19.546 1.00 16.62 128 GLU D N 1
ATOM 6663 C CA . GLU D 1 128 ? -21.214 -63.442 20.303 1.00 17.03 128 GLU D CA 1
ATOM 6664 C C . GLU D 1 128 ? -20.380 -64.393 19.432 1.00 17.09 128 GLU D C 1
ATOM 6665 O O . GLU D 1 128 ? -20.606 -64.487 18.238 1.00 17.69 128 GLU D O 1
ATOM 6671 N N . ASN D 1 129 ? -19.407 -65.075 20.026 1.00 17.73 129 ASN D N 1
ATOM 6672 C CA . ASN D 1 129 ? -18.679 -66.139 19.328 1.00 17.96 129 ASN D CA 1
ATOM 6673 C C . ASN D 1 129 ? -19.536 -67.409 19.354 1.00 18.87 129 ASN D C 1
ATOM 6674 O O . ASN D 1 129 ? -19.539 -68.174 20.321 1.00 18.35 129 ASN D O 1
ATOM 6679 N N . ASP D 1 130 ? -20.269 -67.623 18.270 1.00 19.84 130 ASP D N 1
ATOM 6680 C CA . ASP D 1 130 ? -21.264 -68.683 18.218 1.00 20.64 130 ASP D CA 1
ATOM 6681 C C . ASP D 1 130 ? -20.658 -70.059 17.934 1.00 20.84 130 ASP D C 1
ATOM 6682 O O . ASP D 1 130 ? -21.379 -71.060 17.845 1.00 20.73 130 ASP D O 1
ATOM 6687 N N . ALA D 1 131 ? -19.332 -70.112 17.816 1.00 20.82 131 ALA D N 1
ATOM 6688 C CA . ALA D 1 131 ? -18.606 -71.379 17.815 1.00 20.69 131 ALA D CA 1
ATOM 6689 C C . ALA D 1 131 ? -18.538 -71.972 19.226 1.00 20.66 131 ALA D C 1
ATOM 6690 O O . ALA D 1 131 ? -18.777 -73.146 19.408 1.00 20.08 131 ALA D O 1
ATOM 6692 N N . THR D 1 132 ? -18.212 -71.141 20.213 1.00 21.00 132 THR D N 1
ATOM 6693 C CA . THR D 1 132 ? -17.880 -71.598 21.571 1.00 21.51 132 THR D CA 1
ATOM 6694 C C . THR D 1 132 ? -18.953 -71.319 22.632 1.00 21.92 132 THR D C 1
ATOM 6695 O O . THR D 1 132 ? -18.893 -71.867 23.742 1.00 21.73 132 THR D O 1
ATOM 6699 N N . ALA D 1 133 ? -19.906 -70.444 22.311 1.00 22.82 133 ALA D N 1
ATOM 6700 C CA . ALA D 1 133 ? -21.015 -70.139 23.206 1.00 23.67 133 ALA D CA 1
ATOM 6701 C C . ALA D 1 133 ? -22.313 -70.021 22.416 1.00 24.67 133 ALA D C 1
ATOM 6702 O O . ALA D 1 133 ? -22.309 -69.622 21.257 1.00 25.15 133 ALA D O 1
ATOM 6704 N N . ILE D 1 134 ? -23.419 -70.393 23.049 1.00 25.58 134 ILE D N 1
ATOM 6705 C CA . ILE D 1 134 ? -24.733 -70.398 22.401 1.00 26.44 134 ILE D CA 1
ATOM 6706 C C . ILE D 1 134 ? -25.784 -69.609 23.185 1.00 26.56 134 ILE D C 1
ATOM 6707 O O . ILE D 1 134 ? -26.938 -69.584 22.800 1.00 26.39 134 ILE D O 1
ATOM 6712 N N . GLU D 1 135 ? -25.375 -68.978 24.278 1.00 27.67 135 GLU D N 1
ATOM 6713 C CA . GLU D 1 135 ? -26.293 -68.327 25.220 1.00 28.29 135 GLU D CA 1
ATOM 6714 C C . GLU D 1 135 ? -27.194 -67.286 24.551 1.00 28.35 135 GLU D C 1
ATOM 6715 O O . GLU D 1 135 ? -28.421 -67.343 24.683 1.00 28.21 135 GLU D O 1
ATOM 6721 N N . GLU D 1 136 ? -26.586 -66.360 23.809 1.00 28.13 136 GLU D N 1
ATOM 6722 C CA . GLU D 1 136 ? -27.329 -65.284 23.149 1.00 28.23 136 GLU D CA 1
ATOM 6723 C C . GLU D 1 136 ? -28.134 -65.781 21.933 1.00 28.12 136 GLU D C 1
ATOM 6724 O O . GLU D 1 136 ? -29.152 -65.191 21.595 1.00 27.45 136 GLU D O 1
ATOM 6730 N N . ILE D 1 137 ? -27.668 -66.846 21.278 1.00 28.35 137 ILE D N 1
ATOM 6731 C CA . ILE D 1 137 ? -28.445 -67.511 20.237 1.00 28.51 137 ILE D CA 1
ATOM 6732 C C . ILE D 1 137 ? -29.761 -68.049 20.792 1.00 28.47 137 ILE D C 1
ATOM 6733 O O . ILE D 1 137 ? -30.794 -67.959 20.135 1.00 28.46 137 ILE D O 1
ATOM 6738 N N . VAL D 1 138 ? -29.697 -68.645 21.977 1.00 28.21 138 VAL D N 1
ATOM 6739 C CA . VAL D 1 138 ? -30.841 -69.323 22.583 1.00 28.48 138 VAL D CA 1
ATOM 6740 C C . VAL D 1 138 ? -31.826 -68.325 23.191 1.00 28.52 138 VAL D C 1
ATOM 6741 O O . VAL D 1 138 ? -33.036 -68.474 23.038 1.00 28.44 138 VAL D O 1
ATOM 6745 N N . PHE D 1 139 ? -31.301 -67.321 23.889 1.00 28.36 139 PHE D N 1
ATOM 6746 C CA . PHE D 1 139 ? -32.139 -66.364 24.577 1.00 28.41 139 PHE D CA 1
ATOM 6747 C C . PHE D 1 139 ? -31.404 -65.070 24.901 1.00 28.23 139 PHE D C 1
ATOM 6748 O O . PHE D 1 139 ? -30.483 -65.063 25.720 1.00 28.23 139 PHE D O 1
ATOM 6756 N N . GLY D 1 140 ? -31.820 -63.978 24.256 1.00 27.80 140 GLY D N 1
ATOM 6757 C CA . GLY D 1 140 ? -31.341 -62.648 24.619 1.00 27.52 140 GLY D CA 1
ATOM 6758 C C . GLY D 1 140 ? -30.879 -61.795 23.465 1.00 26.95 140 GLY D C 1
ATOM 6759 O O . GLY D 1 140 ? -30.917 -60.582 23.559 1.00 27.27 140 GLY D O 1
ATOM 6760 N N . ASP D 1 141 ? -30.412 -62.420 22.391 1.00 27.04 141 ASP D N 1
ATOM 6761 C CA . ASP D 1 141 ? -30.107 -61.701 21.149 1.00 26.93 141 ASP D CA 1
ATOM 6762 C C . ASP D 1 141 ? -29.085 -60.568 21.384 1.00 26.65 141 ASP D C 1
ATOM 6763 O O . ASP D 1 141 ? -29.206 -59.482 20.797 1.00 26.57 141 ASP D O 1
ATOM 6768 N N . ASN D 1 142 ? -28.108 -60.838 22.260 1.00 25.52 142 ASN D N 1
ATOM 6769 C CA . ASN D 1 142 ? -26.990 -59.916 22.603 1.00 25.12 142 ASN D CA 1
ATOM 6770 C C . ASN D 1 142 ? -27.265 -58.776 23.612 1.00 24.45 142 ASN D C 1
ATOM 6771 O O . ASN D 1 142 ? -26.395 -57.936 23.815 1.00 24.15 142 ASN D O 1
ATOM 6776 N N . ASP D 1 143 ? -28.423 -58.776 24.274 1.00 23.57 143 ASP D N 1
ATOM 6777 C CA . ASP D 1 143 ? -28.699 -57.782 25.310 1.00 23.32 143 ASP D CA 1
ATOM 6778 C C . ASP D 1 143 ? -27.674 -57.842 26.450 1.00 22.94 143 ASP D C 1
ATOM 6779 O O . ASP D 1 143 ? -27.020 -56.841 26.754 1.00 22.57 143 ASP D O 1
ATOM 6784 N N . SER D 1 144 ? -27.525 -59.017 27.067 1.00 22.23 144 SER D N 1
ATOM 6785 C CA . SER D 1 144 ? -26.595 -59.175 28.181 1.00 21.85 144 SER D CA 1
ATOM 6786 C C . SER D 1 144 ? -25.150 -58.919 27.758 1.00 21.22 144 SER D C 1
ATOM 6787 O O . SER D 1 144 ? -24.399 -58.237 28.462 1.00 21.14 144 SER D O 1
ATOM 6790 N N . LEU D 1 145 ? -24.775 -59.443 26.601 1.00 20.47 145 LEU D N 1
ATOM 6791 C CA . LEU D 1 145 ? -23.433 -59.231 26.064 1.00 20.21 145 LEU D CA 1
ATOM 6792 C C . LEU D 1 145 ? -23.127 -57.740 25.900 1.00 19.80 145 LEU D C 1
ATOM 6793 O O . LEU D 1 145 ? -22.057 -57.280 26.289 1.00 19.68 145 LEU D O 1
ATOM 6798 N N . SER D 1 146 ? -24.077 -56.980 25.353 1.00 19.58 146 SER D N 1
ATOM 6799 C CA . SER D 1 146 ? -23.896 -55.528 25.179 1.00 19.34 146 SER D CA 1
ATOM 6800 C C . SER D 1 146 ? -23.746 -54.804 26.525 1.00 19.16 146 SER D C 1
ATOM 6801 O O . SER D 1 146 ? -22.956 -53.877 26.648 1.00 18.64 146 SER D O 1
ATOM 6804 N N . ALA D 1 147 ? -24.480 -55.267 27.536 1.00 19.48 147 ALA D N 1
ATOM 6805 C CA . ALA D 1 147 ? -24.395 -54.724 28.900 1.00 19.67 147 ALA D CA 1
ATOM 6806 C C . ALA D 1 147 ? -23.016 -54.951 29.525 1.00 19.87 147 ALA D C 1
ATOM 6807 O O . ALA D 1 147 ? -22.436 -54.040 30.106 1.00 19.87 147 ALA D O 1
ATOM 6809 N N . TYR D 1 148 ? -22.506 -56.175 29.402 1.00 20.23 148 TYR D N 1
ATOM 6810 C CA . TYR D 1 148 ? -21.169 -56.513 29.867 1.00 20.42 148 TYR D CA 1
ATOM 6811 C C . TYR D 1 148 ? -20.077 -55.728 29.140 1.00 20.06 148 TYR D C 1
ATOM 6812 O O . TYR D 1 148 ? -19.098 -55.294 29.763 1.00 19.31 148 TYR D O 1
ATOM 6821 N N . ALA D 1 149 ? -20.245 -55.547 27.829 1.00 19.34 149 ALA D N 1
ATOM 6822 C CA . ALA D 1 149 ? -19.313 -54.734 27.039 1.00 19.21 149 ALA D CA 1
ATOM 6823 C C . ALA D 1 149 ? -19.307 -53.267 27.462 1.00 18.85 149 ALA D C 1
ATOM 6824 O O . ALA D 1 149 ? -18.242 -52.635 27.525 1.00 18.70 149 ALA D O 1
ATOM 6826 N N . THR D 1 150 ? -20.493 -52.724 27.728 1.00 18.77 150 THR D N 1
ATOM 6827 C CA . THR D 1 150 ? -20.640 -51.359 28.236 1.00 18.95 150 THR D CA 1
ATOM 6828 C C . THR D 1 150 ? -19.841 -51.175 29.530 1.00 19.17 150 THR D C 1
ATOM 6829 O O . THR D 1 150 ? -19.043 -50.246 29.651 1.00 19.12 150 THR D O 1
ATOM 6833 N N . HIS D 1 151 ? -20.023 -52.075 30.488 1.00 20.08 151 HIS D N 1
ATOM 6834 C CA . HIS D 1 151 ? -19.301 -51.939 31.749 1.00 20.15 151 HIS D CA 1
ATOM 6835 C C . HIS D 1 151 ? -17.796 -52.161 31.555 1.00 20.04 151 HIS D C 1
ATOM 6836 O O . HIS D 1 151 ? -16.983 -51.285 31.868 1.00 19.68 151 HIS D O 1
ATOM 6843 N N . PHE D 1 152 ? -17.435 -53.327 31.025 1.00 19.61 152 PHE D N 1
ATOM 6844 C CA . PHE D 1 152 ? -16.043 -53.753 31.036 1.00 19.17 152 PHE D CA 1
ATOM 6845 C C . PHE D 1 152 ? -15.176 -53.008 30.025 1.00 19.30 152 PHE D C 1
ATOM 6846 O O . PHE D 1 152 ? -13.979 -52.892 30.235 1.00 18.97 152 PHE D O 1
ATOM 6854 N N . PHE D 1 153 ? -15.765 -52.463 28.960 1.00 19.66 153 PHE D N 1
ATOM 6855 C CA . PHE D 1 153 ? -15.005 -51.566 28.077 1.00 20.28 153 PHE D CA 1
ATOM 6856 C C . PHE D 1 153 ? -15.174 -50.073 28.408 1.00 20.80 153 PHE D C 1
ATOM 6857 O O . PHE D 1 153 ? -14.774 -49.235 27.630 1.00 20.24 153 PHE D O 1
ATOM 6865 N N . ASP D 1 154 ? -15.727 -49.759 29.583 1.00 22.07 154 ASP D N 1
ATOM 6866 C CA . ASP D 1 154 ? -15.796 -48.386 30.121 1.00 23.09 154 ASP D CA 1
ATOM 6867 C C . ASP D 1 154 ? -16.597 -47.423 29.265 1.00 23.34 154 ASP D C 1
ATOM 6868 O O . ASP D 1 154 ? -16.114 -46.349 28.921 1.00 23.02 154 ASP D O 1
ATOM 6873 N N . ALA D 1 155 ? -17.818 -47.808 28.919 1.00 23.77 155 ALA D N 1
ATOM 6874 C CA . ALA D 1 155 ? -18.712 -46.901 28.230 1.00 23.93 155 ALA D CA 1
ATOM 6875 C C . ALA D 1 155 ? -19.682 -46.353 29.264 1.00 24.58 155 ALA D C 1
ATOM 6876 O O . ALA D 1 155 ? -19.980 -46.989 30.277 1.00 24.17 155 ALA D O 1
ATOM 6878 N N . ASP D 1 156 ? -20.162 -45.151 29.006 1.00 24.89 156 ASP D N 1
ATOM 6879 C CA . ASP D 1 156 ? -21.008 -44.460 29.954 1.00 25.43 156 ASP D CA 1
ATOM 6880 C C . ASP D 1 156 ? -22.454 -44.913 29.824 1.00 24.61 156 ASP D C 1
ATOM 6881 O O . ASP D 1 156 ? -23.231 -44.869 30.784 1.00 25.03 156 ASP D O 1
ATOM 6886 N N . LEU D 1 157 ? -22.802 -45.374 28.627 1.00 23.23 157 LEU D N 1
ATOM 6887 C CA . LEU D 1 157 ? -24.181 -45.609 28.275 1.00 22.45 157 LEU D CA 1
ATOM 6888 C C . LEU D 1 157 ? -24.306 -46.710 27.223 1.00 21.61 157 LEU D C 1
ATOM 6889 O O . LEU D 1 157 ? -23.565 -46.739 26.234 1.00 20.54 157 LEU D O 1
ATOM 6894 N N . LEU D 1 158 ? -25.261 -47.607 27.453 1.00 21.06 158 LEU D N 1
ATOM 6895 C CA . LEU D 1 158 ? -25.675 -48.568 26.444 1.00 20.48 158 LEU D CA 1
ATOM 6896 C C . LEU D 1 158 ? -26.963 -48.088 25.810 1.00 20.59 158 LEU D C 1
ATOM 6897 O O . LEU D 1 158 ? -27.910 -47.780 26.508 1.00 20.37 158 LEU D O 1
ATOM 6902 N N . VAL D 1 159 ? -26.999 -48.051 24.484 1.00 21.26 159 VAL D N 1
ATOM 6903 C CA . VAL D 1 159 ? -28.219 -47.781 23.745 1.00 21.79 159 VAL D CA 1
ATOM 6904 C C . VAL D 1 159 ? -28.673 -49.049 23.014 1.00 21.66 159 VAL D C 1
ATOM 6905 O O . VAL D 1 159 ? -27.978 -49.553 22.139 1.00 21.17 159 VAL D O 1
ATOM 6909 N N . ILE D 1 160 ? -29.845 -49.552 23.382 1.00 22.21 160 ILE D N 1
ATOM 6910 C CA . ILE D 1 160 ? -30.418 -50.727 22.760 1.00 22.80 160 ILE D CA 1
ATOM 6911 C C . ILE D 1 160 ? -31.451 -50.288 21.735 1.00 23.86 160 ILE D C 1
ATOM 6912 O O . ILE D 1 160 ? -32.519 -49.797 22.099 1.00 23.55 160 ILE D O 1
ATOM 6917 N N . LEU D 1 161 ? -31.121 -50.454 20.457 1.00 24.96 161 LEU D N 1
ATOM 6918 C CA . LEU D 1 161 ? -32.074 -50.219 19.379 1.00 26.36 161 LEU D CA 1
ATOM 6919 C C . LEU D 1 161 ? -32.898 -51.490 19.151 1.00 27.04 161 LEU D C 1
ATOM 6920 O O . LEU D 1 161 ? -32.339 -52.579 18.921 1.00 27.03 161 LEU D O 1
ATOM 6925 N N . SER D 1 162 ? -34.220 -51.334 19.222 1.00 28.10 162 SER D N 1
ATOM 6926 C CA . SER D 1 162 ? -35.151 -52.457 19.301 1.00 29.59 162 SER D CA 1
ATOM 6927 C C . SER D 1 162 ? -36.375 -52.348 18.376 1.00 30.60 162 SER D C 1
ATOM 6928 O O . SER D 1 162 ? -36.563 -51.349 17.671 1.00 30.15 162 SER D O 1
ATOM 6931 N N . ASP D 1 163 ? -37.159 -53.430 18.365 1.00 32.45 163 ASP D N 1
ATOM 6932 C CA . ASP D 1 163 ? -38.527 -53.453 17.844 1.00 33.96 163 ASP D CA 1
ATOM 6933 C C . ASP D 1 163 ? -39.381 -52.450 18.577 1.00 35.36 163 ASP D C 1
ATOM 6934 O O . ASP D 1 163 ? -40.141 -51.710 17.969 1.00 36.17 163 ASP D O 1
ATOM 6939 N N . ILE D 1 164 ? -39.267 -52.468 19.898 1.00 36.74 164 ILE D N 1
ATOM 6940 C CA . ILE D 1 164 ? -40.028 -51.574 20.746 1.00 37.97 164 ILE D CA 1
ATOM 6941 C C . ILE D 1 164 ? -39.367 -50.221 20.943 1.00 38.56 164 ILE D C 1
ATOM 6942 O O . ILE D 1 164 ? -38.137 -50.096 21.023 1.00 38.69 164 ILE D O 1
ATOM 6947 N N . ASP D 1 165 ? -40.235 -49.228 21.070 1.00 39.16 165 ASP D N 1
ATOM 6948 C CA . ASP D 1 165 ? -39.856 -47.838 21.188 1.00 39.80 165 ASP D CA 1
ATOM 6949 C C . ASP D 1 165 ? -39.465 -47.477 22.616 1.00 39.78 165 ASP D C 1
ATOM 6950 O O . ASP D 1 165 ? -38.954 -46.383 22.846 1.00 39.73 165 ASP D O 1
ATOM 6955 N N . GLY D 1 166 ? -39.731 -48.373 23.568 1.00 40.05 166 GLY D N 1
ATOM 6956 C CA . GLY D 1 166 ? -39.422 -48.121 24.967 1.00 40.42 166 GLY D CA 1
ATOM 6957 C C . GLY D 1 166 ? -40.052 -49.136 25.897 1.00 40.61 166 GLY D C 1
ATOM 6958 O O . GLY D 1 166 ? -40.698 -50.074 25.451 1.00 39.78 166 GLY D O 1
ATOM 6959 N N . PHE D 1 167 ? -39.843 -48.939 27.198 1.00 41.41 167 PHE D N 1
ATOM 6960 C CA . PHE D 1 167 ? -40.401 -49.810 28.236 1.00 42.46 167 PHE D CA 1
ATOM 6961 C C . PHE D 1 167 ? -41.719 -49.230 28.778 1.00 43.36 167 PHE D C 1
ATOM 6962 O O . PHE D 1 167 ? -41.771 -48.067 29.178 1.00 43.24 167 PHE D O 1
ATOM 6970 N N . TYR D 1 168 ? -42.757 -50.067 28.804 1.00 44.78 168 TYR D N 1
ATOM 6971 C CA . TYR D 1 168 ? -44.123 -49.655 29.142 1.00 46.16 168 TYR D CA 1
ATOM 6972 C C . TYR D 1 168 ? -44.588 -50.219 30.490 1.00 47.16 168 TYR D C 1
ATOM 6973 O O . TYR D 1 168 ? -44.025 -51.189 30.993 1.00 46.77 168 TYR D O 1
ATOM 6982 N N . ASP D 1 169 ? -45.624 -49.608 31.068 1.00 48.57 169 ASP D N 1
ATOM 6983 C CA . ASP D 1 169 ? -46.195 -50.096 32.334 1.00 49.77 169 ASP D CA 1
ATOM 6984 C C . ASP D 1 169 ? -47.021 -51.374 32.147 1.00 50.80 169 ASP D C 1
ATOM 6985 O O . ASP D 1 169 ? -47.326 -52.071 33.116 1.00 50.88 169 ASP D O 1
ATOM 6990 N N . LYS D 1 170 ? -47.385 -51.659 30.900 1.00 52.15 170 LYS D N 1
ATOM 6991 C CA . LYS D 1 170 ? -47.976 -52.936 30.513 1.00 53.28 170 LYS D CA 1
ATOM 6992 C C . LYS D 1 170 ? -47.577 -53.234 29.067 1.00 53.90 170 LYS D C 1
ATOM 6993 O O . LYS D 1 170 ? -47.263 -52.316 28.314 1.00 53.82 170 LYS D O 1
ATOM 6999 N N . ASN D 1 171 ? -47.586 -54.511 28.684 1.00 55.01 171 ASN D N 1
ATOM 7000 C CA . ASN D 1 171 ? -47.223 -54.921 27.318 1.00 55.76 171 ASN D CA 1
ATOM 7001 C C . ASN D 1 171 ? -47.993 -54.103 26.276 1.00 56.65 171 ASN D C 1
ATOM 7002 O O . ASN D 1 171 ? -49.213 -54.218 26.188 1.00 56.83 171 ASN D O 1
ATOM 7007 N N . PRO D 1 172 ? -47.279 -53.284 25.472 1.00 57.78 172 PRO D N 1
ATOM 7008 C CA . PRO D 1 172 ? -47.930 -52.382 24.508 1.00 58.38 172 PRO D CA 1
ATOM 7009 C C . PRO D 1 172 ? -48.577 -53.088 23.310 1.00 59.33 172 PRO D C 1
ATOM 7010 O O . PRO D 1 172 ? -49.273 -52.446 22.518 1.00 59.64 172 PRO D O 1
ATOM 7014 N N . SER D 1 173 ? -48.326 -54.386 23.164 1.00 60.11 173 SER D N 1
ATOM 7015 C CA . SER D 1 173 ? -49.046 -55.205 22.206 1.00 60.65 173 SER D CA 1
ATOM 7016 C C . SER D 1 173 ? -50.346 -55.717 22.836 1.00 61.27 173 SER D C 1
ATOM 7017 O O . SER D 1 173 ? -51.371 -55.796 22.161 1.00 61.59 173 SER D O 1
ATOM 7020 N N . GLU D 1 174 ? -50.302 -56.046 24.127 1.00 61.83 174 GLU D N 1
ATOM 7021 C CA . GLU D 1 174 ? -51.449 -56.644 24.823 1.00 62.27 174 GLU D CA 1
ATOM 7022 C C . GLU D 1 174 ? -52.349 -55.625 25.543 1.00 62.52 174 GLU D C 1
ATOM 7023 O O . GLU D 1 174 ? -53.396 -55.991 26.079 1.00 62.79 174 GLU D O 1
ATOM 7029 N N . PHE D 1 175 ? -51.950 -54.356 25.557 1.00 62.66 175 PHE D N 1
ATOM 7030 C CA . PHE D 1 175 ? -52.747 -53.302 26.182 1.00 62.50 175 PHE D CA 1
ATOM 7031 C C . PHE D 1 175 ? -52.688 -52.043 25.325 1.00 62.39 175 PHE D C 1
ATOM 7032 O O . PHE D 1 175 ? -51.631 -51.421 25.203 1.00 62.43 175 PHE D O 1
ATOM 7040 N N . SER D 1 176 ? -53.826 -51.672 24.735 1.00 62.10 176 SER D N 1
ATOM 7041 C CA . SER D 1 176 ? -53.899 -50.523 23.814 1.00 61.69 176 SER D CA 1
ATOM 7042 C C . SER D 1 176 ? -53.723 -49.162 24.520 1.00 61.26 176 SER D C 1
ATOM 7043 O O . SER D 1 176 ? -53.434 -48.146 23.873 1.00 61.19 176 SER D O 1
ATOM 7046 N N . ASP D 1 177 ? -53.897 -49.159 25.840 1.00 60.58 177 ASP D N 1
ATOM 7047 C CA . ASP D 1 177 ? -53.728 -47.961 26.662 1.00 60.10 177 ASP D CA 1
ATOM 7048 C C . ASP D 1 177 ? -52.408 -47.974 27.451 1.00 59.55 177 ASP D C 1
ATOM 7049 O O . ASP D 1 177 ? -52.234 -47.185 28.387 1.00 59.58 177 ASP D O 1
ATOM 7054 N N . ALA D 1 178 ? -51.487 -48.865 27.073 1.00 58.78 178 ALA D N 1
ATOM 7055 C CA . ALA D 1 178 ? -50.196 -49.003 27.759 1.00 57.92 178 ALA D CA 1
ATOM 7056 C C . ALA D 1 178 ? -49.413 -47.691 27.721 1.00 57.12 178 ALA D C 1
ATOM 7057 O O . ALA D 1 178 ? -49.210 -47.124 26.647 1.00 56.72 178 ALA D O 1
ATOM 7059 N N . LYS D 1 179 ? -48.992 -47.213 28.894 1.00 56.28 179 LYS D N 1
ATOM 7060 C CA . LYS D 1 179 ? -48.212 -45.977 29.002 1.00 55.67 179 LYS D CA 1
ATOM 7061 C C . LYS D 1 179 ? -46.716 -46.275 29.010 1.00 54.82 179 LYS D C 1
ATOM 7062 O O . LYS D 1 179 ? -46.248 -47.135 29.761 1.00 54.55 179 LYS D O 1
ATOM 7068 N N . ARG D 1 180 ? -45.971 -45.541 28.188 1.00 53.81 180 ARG D N 1
ATOM 7069 C CA . ARG D 1 180 ? -44.519 -45.653 28.150 1.00 53.08 180 ARG D CA 1
ATOM 7070 C C . ARG D 1 180 ? -43.901 -44.975 29.369 1.00 52.45 180 ARG D C 1
ATOM 7071 O O . ARG D 1 180 ? -44.264 -43.848 29.711 1.00 52.22 180 ARG D O 1
ATOM 7079 N N . LEU D 1 181 ? -42.960 -45.667 30.005 1.00 51.68 181 LEU D N 1
ATOM 7080 C CA . LEU D 1 181 ? -42.222 -45.140 31.147 1.00 51.41 181 LEU D CA 1
ATOM 7081 C C . LEU D 1 181 ? -40.946 -44.466 30.649 1.00 50.72 181 LEU D C 1
ATOM 7082 O O . LEU D 1 181 ? -40.143 -45.077 29.944 1.00 50.68 181 LEU D O 1
ATOM 7087 N N . GLU D 1 182 ? -40.761 -43.210 31.032 1.00 49.99 182 GLU D N 1
ATOM 7088 C CA . GLU D 1 182 ? -39.721 -42.373 30.454 1.00 49.52 182 GLU D CA 1
ATOM 7089 C C . GLU D 1 182 ? -38.385 -42.564 31.163 1.00 49.15 182 GLU D C 1
ATOM 7090 O O . GLU D 1 182 ? -37.347 -42.643 30.515 1.00 48.88 182 GLU D O 1
ATOM 7096 N N . LYS D 1 183 ? -38.428 -42.612 32.493 1.00 48.83 183 LYS D N 1
ATOM 7097 C CA . LYS D 1 183 ? -37.243 -42.780 33.334 1.00 48.53 183 LYS D CA 1
ATOM 7098 C C . LYS D 1 183 ? -37.454 -43.946 34.286 1.00 48.23 183 LYS D C 1
ATOM 7099 O O . LYS D 1 183 ? -38.509 -44.046 34.920 1.00 48.04 183 LYS D O 1
ATOM 7105 N N . ILE D 1 184 ? -36.451 -44.818 34.388 1.00 47.86 184 ILE D N 1
ATOM 7106 C CA . ILE D 1 184 ? -36.468 -45.922 35.352 1.00 47.73 184 ILE D CA 1
ATOM 7107 C C . ILE D 1 184 ? -35.232 -45.836 36.234 1.00 47.66 184 ILE D C 1
ATOM 7108 O O . ILE D 1 184 ? -34.111 -45.713 35.750 1.00 47.45 184 ILE D O 1
ATOM 7113 N N . THR D 1 185 ? -35.463 -45.896 37.539 1.00 47.97 185 THR D N 1
ATOM 7114 C CA . THR D 1 185 ? -34.422 -45.720 38.547 1.00 48.23 185 THR D CA 1
ATOM 7115 C C . THR D 1 185 ? -34.097 -47.033 39.268 1.00 48.48 185 THR D C 1
ATOM 7116 O O . THR D 1 185 ? -33.065 -47.156 39.922 1.00 48.37 185 THR D O 1
ATOM 7120 N N . HIS D 1 186 ? -34.970 -48.020 39.124 1.00 49.17 186 HIS D N 1
ATOM 7121 C CA . HIS D 1 186 ? -34.843 -49.265 39.851 1.00 49.76 186 HIS D CA 1
ATOM 7122 C C . HIS D 1 186 ? -35.536 -50.362 39.058 1.00 50.30 186 HIS D C 1
ATOM 7123 O O . HIS D 1 186 ? -36.664 -50.188 38.601 1.00 50.19 186 HIS D O 1
ATOM 7130 N N . ILE D 1 187 ? -34.842 -51.481 38.880 1.00 51.11 187 ILE D N 1
ATOM 7131 C CA . ILE D 1 187 ? -35.418 -52.638 38.223 1.00 51.64 187 ILE D CA 1
ATOM 7132 C C . ILE D 1 187 ? -36.062 -53.508 39.291 1.00 52.51 187 ILE D C 1
ATOM 7133 O O . ILE D 1 187 ? -35.390 -54.028 40.180 1.00 52.40 187 ILE D O 1
ATOM 7138 N N . LYS D 1 188 ? -37.379 -53.629 39.195 1.00 53.66 188 LYS D N 1
ATOM 7139 C CA . LYS D 1 188 ? -38.183 -54.402 40.127 1.00 54.77 188 LYS D CA 1
ATOM 7140 C C . LYS D 1 188 ? -37.976 -55.894 39.858 1.00 55.10 188 LYS D C 1
ATOM 7141 O O . LYS D 1 188 ? -38.011 -56.339 38.702 1.00 54.96 188 LYS D O 1
ATOM 7147 N N . GLU D 1 189 ? -37.781 -56.664 40.926 1.00 55.72 189 GLU D N 1
ATOM 7148 C CA . GLU D 1 189 ? -37.595 -58.115 40.809 1.00 56.14 189 GLU D CA 1
ATOM 7149 C C . GLU D 1 189 ? -38.785 -58.783 40.112 1.00 56.10 189 GLU D C 1
ATOM 7150 O O . GLU D 1 189 ? -38.611 -59.761 39.384 1.00 55.82 189 GLU D O 1
ATOM 7156 N N . GLU D 1 190 ? -39.987 -58.242 40.326 1.00 56.27 190 GLU D N 1
ATOM 7157 C CA . GLU D 1 190 ? -41.212 -58.794 39.728 1.00 56.41 190 GLU D CA 1
ATOM 7158 C C . GLU D 1 190 ? -41.221 -58.733 38.195 1.00 56.41 190 GLU D C 1
ATOM 7159 O O . GLU D 1 190 ? -41.863 -59.566 37.540 1.00 56.53 190 GLU D O 1
ATOM 7165 N N . TRP D 1 191 ? -40.515 -57.753 37.629 1.00 56.27 191 TRP D N 1
ATOM 7166 C CA . TRP D 1 191 ? -40.388 -57.641 36.169 1.00 56.12 191 TRP D CA 1
ATOM 7167 C C . TRP D 1 191 ? -39.480 -58.735 35.618 1.00 55.97 191 TRP D C 1
ATOM 7168 O O . TRP D 1 191 ? -39.645 -59.170 34.483 1.00 55.99 191 TRP D O 1
ATOM 7179 N N . LEU D 1 192 ? -38.521 -59.167 36.434 1.00 56.03 192 LEU D N 1
ATOM 7180 C CA . LEU D 1 192 ? -37.529 -60.160 36.036 1.00 55.98 192 LEU D CA 1
ATOM 7181 C C . LEU D 1 192 ? -37.995 -61.566 36.356 1.00 55.92 192 LEU D C 1
ATOM 7182 O O . LEU D 1 192 ? -37.487 -62.525 35.786 1.00 55.95 192 LEU D O 1
ATOM 7187 N N . HIS D 1 202 ? -36.475 -70.399 22.784 1.00 46.50 202 HIS D N 1
ATOM 7188 C CA . HIS D 1 202 ? -36.796 -69.467 23.863 1.00 46.28 202 HIS D CA 1
ATOM 7189 C C . HIS D 1 202 ? -36.988 -68.049 23.292 1.00 46.04 202 HIS D C 1
ATOM 7190 O O . HIS D 1 202 ? -37.949 -67.361 23.659 1.00 46.23 202 HIS D O 1
ATOM 7197 N N . GLY D 1 203 ? -36.087 -67.620 22.396 1.00 45.26 203 GLY D N 1
ATOM 7198 C CA . GLY D 1 203 ? -36.319 -66.429 21.542 1.00 44.68 203 GLY D CA 1
ATOM 7199 C C . GLY D 1 203 ? -35.315 -65.278 21.638 1.00 44.18 203 GLY D C 1
ATOM 7200 O O . GLY D 1 203 ? -34.196 -65.445 22.134 1.00 44.12 203 GLY D O 1
ATOM 7201 N N . THR D 1 204 ? -35.721 -64.100 21.158 1.00 43.35 204 THR D N 1
ATOM 7202 C CA . THR D 1 204 ? -34.855 -62.910 21.185 1.00 42.65 204 THR D CA 1
ATOM 7203 C C . THR D 1 204 ? -34.769 -62.263 22.573 1.00 41.95 204 THR D C 1
ATOM 7204 O O . THR D 1 204 ? -34.060 -61.274 22.745 1.00 42.06 204 THR D O 1
ATOM 7208 N N . GLY D 1 205 ? -35.488 -62.805 23.555 1.00 40.93 205 GLY D N 1
ATOM 7209 C CA . GLY D 1 205 ? -35.370 -62.346 24.935 1.00 40.45 205 GLY D CA 1
ATOM 7210 C C . GLY D 1 205 ? -36.530 -61.502 25.416 1.00 39.15 205 GLY D C 1
ATOM 7211 O O . GLY D 1 205 ? -36.903 -61.554 26.587 1.00 39.39 205 GLY D O 1
ATOM 7212 N N . GLY D 1 206 ? -37.104 -60.708 24.524 1.00 38.01 206 GLY D N 1
ATOM 7213 C CA . GLY D 1 206 ? -38.196 -59.823 24.908 1.00 36.59 206 GLY D CA 1
ATOM 7214 C C . GLY D 1 206 ? -37.710 -58.716 25.825 1.00 36.07 206 GLY D C 1
ATOM 7215 O O . GLY D 1 206 ? -36.507 -58.430 25.899 1.00 35.55 206 GLY D O 1
ATOM 7216 N N . ILE D 1 207 ? -38.657 -58.105 26.533 1.00 34.92 207 ILE D N 1
ATOM 7217 C CA . ILE D 1 207 ? -38.366 -56.991 27.436 1.00 34.06 207 ILE D CA 1
ATOM 7218 C C . ILE D 1 207 ? -37.513 -57.416 28.640 1.00 32.97 207 ILE D C 1
ATOM 7219 O O . ILE D 1 207 ? -36.767 -56.608 29.193 1.00 32.44 207 ILE D O 1
ATOM 7224 N N . VAL D 1 208 ? -37.610 -58.679 29.042 1.00 31.94 208 VAL D N 1
ATOM 7225 C CA . VAL D 1 208 ? -36.988 -59.101 30.299 1.00 31.53 208 VAL D CA 1
ATOM 7226 C C . VAL D 1 208 ? -35.458 -59.130 30.228 1.00 30.23 208 VAL D C 1
ATOM 7227 O O . VAL D 1 208 ? -34.790 -58.745 31.170 1.00 30.10 208 VAL D O 1
ATOM 7231 N N . THR D 1 209 ? -34.917 -59.546 29.095 1.00 29.62 209 THR D N 1
ATOM 7232 C CA . THR D 1 209 ? -33.473 -59.541 28.894 1.00 29.19 209 THR D CA 1
ATOM 7233 C C . THR D 1 209 ? -32.970 -58.098 28.825 1.00 28.65 209 THR D C 1
ATOM 7234 O O . THR D 1 209 ? -31.876 -57.797 29.282 1.00 28.43 209 THR D O 1
ATOM 7238 N N . LYS D 1 210 ? -33.804 -57.201 28.311 1.00 28.57 210 LYS D N 1
ATOM 7239 C CA . LYS D 1 210 ? -33.498 -55.764 28.338 1.00 28.61 210 LYS D CA 1
ATOM 7240 C C . LYS D 1 210 ? -33.483 -55.171 29.746 1.00 28.42 210 LYS D C 1
ATOM 7241 O O . LYS D 1 210 ? -32.662 -54.306 30.038 1.00 27.40 210 LYS D O 1
ATOM 7247 N N . LEU D 1 211 ? -34.358 -55.665 30.625 1.00 28.79 211 LEU D N 1
ATOM 7248 C CA . LEU D 1 211 ? -34.392 -55.203 32.014 1.00 29.12 211 LEU D CA 1
ATOM 7249 C C . LEU D 1 211 ? -33.265 -55.805 32.850 1.00 29.37 211 LEU D C 1
ATOM 7250 O O . LEU D 1 211 ? -32.718 -55.138 33.724 1.00 29.76 211 LEU D O 1
ATOM 7255 N N . LYS D 1 212 ? -32.908 -57.059 32.593 1.00 29.86 212 LYS D N 1
ATOM 7256 C CA . LYS D 1 212 ? -31.747 -57.655 33.265 1.00 29.94 212 LYS D CA 1
ATOM 7257 C C . LYS D 1 212 ? -30.463 -56.890 32.913 1.00 29.67 212 LYS D C 1
ATOM 7258 O O . LYS D 1 212 ? -29.616 -56.661 33.777 1.00 29.63 212 LYS D O 1
ATOM 7264 N N . ALA D 1 213 ? -30.342 -56.481 31.650 1.00 29.52 213 ALA D N 1
ATOM 7265 C CA . ALA D 1 213 ? -29.230 -55.634 31.193 1.00 29.38 213 ALA D CA 1
ATOM 7266 C C . ALA D 1 213 ? -29.197 -54.300 31.942 1.00 29.52 213 ALA D C 1
ATOM 7267 O O . ALA D 1 213 ? -28.146 -53.883 32.451 1.00 29.45 213 ALA D O 1
ATOM 7269 N N . ALA D 1 214 ? -30.353 -53.637 32.023 1.00 29.37 214 ALA D N 1
ATOM 7270 C CA . ALA D 1 214 ? -30.464 -52.378 32.763 1.00 29.53 214 ALA D CA 1
ATOM 7271 C C . ALA D 1 214 ? -30.082 -52.548 34.228 1.00 29.34 214 ALA D C 1
ATOM 7272 O O . ALA D 1 214 ? -29.380 -51.702 34.796 1.00 29.24 214 ALA D O 1
ATOM 7274 N N . LYS D 1 215 ? -30.544 -53.637 34.838 1.00 29.64 215 LYS D N 1
ATOM 7275 C CA . LYS D 1 215 ? -30.242 -53.917 36.248 1.00 29.68 215 LYS D CA 1
ATOM 7276 C C . LYS D 1 215 ? -28.735 -54.050 36.448 1.00 29.30 215 LYS D C 1
ATOM 7277 O O . LYS D 1 215 ? -28.149 -53.413 37.323 1.00 29.45 215 LYS D O 1
ATOM 7283 N N . PHE D 1 216 ? -28.111 -54.872 35.613 1.00 29.10 216 PHE D N 1
ATOM 7284 C CA . PHE D 1 216 ? -26.658 -55.022 35.630 1.00 28.97 216 PHE D CA 1
ATOM 7285 C C . PHE D 1 216 ? -25.956 -53.665 35.571 1.00 28.63 216 PHE D C 1
ATOM 7286 O O . PHE D 1 216 ? -25.051 -53.390 36.361 1.00 28.73 216 PHE D O 1
ATOM 7294 N N . LEU D 1 217 ? -26.382 -52.818 34.642 1.00 28.78 217 LEU D N 1
ATOM 7295 C CA . LEU D 1 217 ? -25.727 -51.524 34.429 1.00 29.31 217 LEU D CA 1
ATOM 7296 C C . LEU D 1 217 ? -25.930 -50.548 35.582 1.00 29.55 217 LEU D C 1
ATOM 7297 O O . LEU D 1 217 ? -24.998 -49.853 35.981 1.00 29.32 217 LEU D O 1
ATOM 7302 N N . LEU D 1 218 ? -27.148 -50.481 36.102 1.00 30.53 218 LEU D N 1
ATOM 7303 C CA . LEU D 1 218 ? -27.428 -49.624 37.259 1.00 31.68 218 LEU D CA 1
ATOM 7304 C C . LEU D 1 218 ? -26.577 -50.046 38.459 1.00 32.39 218 LEU D C 1
ATOM 7305 O O . LEU D 1 218 ? -26.018 -49.200 39.149 1.00 32.37 218 LEU D O 1
ATOM 7310 N N . GLU D 1 219 ? -26.441 -51.355 38.660 1.00 33.17 219 GLU D N 1
ATOM 7311 C CA . GLU D 1 219 ? -25.565 -51.892 39.702 1.00 33.92 219 GLU D CA 1
ATOM 7312 C C . GLU D 1 219 ? -24.093 -51.493 39.521 1.00 33.79 219 GLU D C 1
ATOM 7313 O O . GLU D 1 219 ? -23.339 -51.486 40.489 1.00 33.41 219 GLU D O 1
ATOM 7319 N N . HIS D 1 220 ? -23.702 -51.135 38.295 1.00 33.83 220 HIS D N 1
ATOM 7320 C CA . HIS D 1 220 ? -22.337 -50.665 38.006 1.00 33.94 220 HIS D CA 1
ATOM 7321 C C . HIS D 1 220 ? -22.261 -49.179 37.653 1.00 33.89 220 HIS D C 1
ATOM 7322 O O . HIS D 1 220 ? -21.334 -48.750 36.973 1.00 33.87 220 HIS D O 1
ATOM 7329 N N . ASN D 1 221 ? -23.226 -48.397 38.133 1.00 34.18 221 ASN D N 1
ATOM 7330 C CA . ASN D 1 221 ? -23.198 -46.940 38.005 1.00 34.42 221 ASN D CA 1
ATOM 7331 C C . ASN D 1 221 ? -23.144 -46.489 36.552 1.00 34.05 221 ASN D C 1
ATOM 7332 O O . ASN D 1 221 ? -22.451 -45.533 36.221 1.00 34.08 221 ASN D O 1
ATOM 7337 N N . LYS D 1 222 ? -23.880 -47.187 35.692 1.00 33.58 222 LYS D N 1
ATOM 7338 C CA . LYS D 1 222 ? -23.941 -46.854 34.281 1.00 33.12 222 LYS D CA 1
ATOM 7339 C C . LYS D 1 222 ? -25.399 -46.756 33.818 1.00 32.93 222 LYS D C 1
ATOM 7340 O O . LYS D 1 222 ? -26.320 -47.083 34.565 1.00 32.95 222 LYS D O 1
ATOM 7346 N N . LYS D 1 223 ? -25.598 -46.292 32.590 1.00 32.36 223 LYS D N 1
ATOM 7347 C CA . LYS D 1 223 ? -26.928 -45.965 32.098 1.00 32.28 223 LYS D CA 1
ATOM 7348 C C . LYS D 1 223 ? -27.311 -46.771 30.859 1.00 31.80 223 LYS D C 1
ATOM 7349 O O . LYS D 1 223 ? -26.454 -47.274 30.138 1.00 31.39 223 LYS D O 1
ATOM 7363 N N . PHE D 1 225 ? -30.314 -46.645 27.519 1.00 29.77 225 PHE D N 1
ATOM 7364 C CA . PHE D 1 225 ? -31.418 -46.009 26.806 1.00 29.55 225 PHE D CA 1
ATOM 7365 C C . PHE D 1 225 ? -32.036 -47.008 25.830 1.00 29.16 225 PHE D C 1
ATOM 7366 O O . PHE D 1 225 ? -31.365 -47.522 24.940 1.00 28.69 225 PHE D O 1
ATOM 7374 N N . LEU D 1 226 ? -33.317 -47.296 26.026 1.00 29.00 226 LEU D N 1
ATOM 7375 C CA . LEU D 1 226 ? -34.061 -48.194 25.155 1.00 29.05 226 LEU D CA 1
ATOM 7376 C C . LEU D 1 226 ? -34.884 -47.363 24.169 1.00 29.31 226 LEU D C 1
ATOM 7377 O O . LEU D 1 226 ? -35.644 -46.495 24.580 1.00 29.55 226 LEU D O 1
ATOM 7382 N N . ALA D 1 227 ? -34.714 -47.617 22.872 1.00 29.28 227 ALA D N 1
ATOM 7383 C CA . ALA D 1 227 ? -35.446 -46.895 21.834 1.00 29.22 227 ALA D CA 1
ATOM 7384 C C . ALA D 1 227 ? -35.574 -47.748 20.580 1.00 29.27 227 ALA D C 1
ATOM 7385 O O . ALA D 1 227 ? -34.989 -48.831 20.490 1.00 28.79 227 ALA D O 1
ATOM 7387 N N . SER D 1 228 ? -36.342 -47.242 19.618 1.00 29.42 228 SER D N 1
ATOM 7388 C CA . SER D 1 228 ? -36.606 -47.940 18.361 1.00 29.50 228 SER D CA 1
ATOM 7389 C C . SER D 1 228 ? -35.409 -47.943 17.417 1.00 29.68 228 SER D C 1
ATOM 7390 O O . SER D 1 228 ? -34.662 -46.966 17.335 1.00 29.31 228 SER D O 1
ATOM 7393 N N . GLY D 1 229 ? -35.249 -49.051 16.696 1.00 30.00 229 GLY D N 1
ATOM 7394 C CA . GLY D 1 229 ? -34.247 -49.157 15.641 1.00 30.48 229 GLY D CA 1
ATOM 7395 C C . GLY D 1 229 ? -34.857 -49.093 14.248 1.00 30.89 229 GLY D C 1
ATOM 7396 O O . GLY D 1 229 ? -34.132 -49.103 13.242 1.00 30.70 229 GLY D O 1
ATOM 7397 N N . PHE D 1 230 ? -36.190 -49.048 14.185 1.00 31.47 230 PHE D N 1
ATOM 7398 C CA . PHE D 1 230 ? -36.906 -48.881 12.921 1.00 31.91 230 PHE D CA 1
ATOM 7399 C C . PHE D 1 230 ? -37.049 -47.395 12.572 1.00 32.11 230 PHE D C 1
ATOM 7400 O O . PHE D 1 230 ? -36.861 -47.008 11.424 1.00 32.16 230 PHE D O 1
ATOM 7408 N N . ASP D 1 231 ? -37.359 -46.572 13.571 1.00 32.40 231 ASP D N 1
ATOM 7409 C CA . ASP D 1 231 ? -37.366 -45.118 13.415 1.00 32.47 231 ASP D CA 1
ATOM 7410 C C . ASP D 1 231 ? -36.353 -44.516 14.383 1.00 32.15 231 ASP D C 1
ATOM 7411 O O . ASP D 1 231 ? -36.549 -44.549 15.606 1.00 31.79 231 ASP D O 1
ATOM 7416 N N . LEU D 1 232 ? -35.279 -43.956 13.830 1.00 32.25 232 LEU D N 1
ATOM 7417 C CA . LEU D 1 232 ? -34.132 -43.509 14.634 1.00 32.45 232 LEU D CA 1
ATOM 7418 C C . LEU D 1 232 ? -34.271 -42.115 15.248 1.00 32.37 232 LEU D C 1
ATOM 7419 O O . LEU D 1 232 ? -33.385 -41.674 15.967 1.00 32.19 232 LEU D O 1
ATOM 7424 N N . SER D 1 233 ? -35.382 -41.435 14.966 1.00 32.70 233 SER D N 1
ATOM 7425 C CA . SER D 1 233 ? -35.658 -40.093 15.489 1.00 32.77 233 SER D CA 1
ATOM 7426 C C . SER D 1 233 ? -35.414 -39.957 16.982 1.00 32.18 233 SER D C 1
ATOM 7427 O O . SER D 1 233 ? -34.673 -39.081 17.419 1.00 32.32 233 SER D O 1
ATOM 7430 N N . VAL D 1 234 ? -36.052 -40.813 17.763 1.00 31.65 234 VAL D N 1
ATOM 7431 C CA . VAL D 1 234 ? -35.951 -40.724 19.211 1.00 31.53 234 VAL D CA 1
ATOM 7432 C C . VAL D 1 234 ? -34.501 -40.890 19.665 1.00 31.45 234 VAL D C 1
ATOM 7433 O O . VAL D 1 234 ? -34.008 -40.097 20.461 1.00 31.21 234 VAL D O 1
ATOM 7437 N N . ALA D 1 235 ? -33.820 -41.903 19.136 1.00 31.41 235 ALA D N 1
ATOM 7438 C CA . ALA D 1 235 ? -32.430 -42.165 19.499 1.00 31.46 235 ALA D CA 1
ATOM 7439 C C . ALA D 1 235 ? -31.502 -41.028 19.052 1.00 31.33 235 ALA D C 1
ATOM 7440 O O . ALA D 1 235 ? -30.613 -40.603 19.806 1.00 30.45 235 ALA D O 1
ATOM 7442 N N . LYS D 1 236 ? -31.722 -40.543 17.831 1.00 31.59 236 LYS D N 1
ATOM 7443 C CA . LYS D 1 236 ? -30.955 -39.415 17.280 1.00 32.28 236 LYS D CA 1
ATOM 7444 C C . LYS D 1 236 ? -31.132 -38.150 18.104 1.00 32.33 236 LYS D C 1
ATOM 7445 O O . LYS D 1 236 ? -30.162 -37.452 18.396 1.00 32.43 236 LYS D O 1
ATOM 7451 N N . THR D 1 237 ? -32.376 -37.865 18.479 1.00 32.78 237 THR D N 1
ATOM 7452 C CA . THR D 1 237 ? -32.692 -36.660 19.249 1.00 33.10 237 THR D CA 1
ATOM 7453 C C . THR D 1 237 ? -32.065 -36.732 20.642 1.00 33.29 237 THR D C 1
ATOM 7454 O O . THR D 1 237 ? -31.515 -35.750 21.128 1.00 32.94 237 THR D O 1
ATOM 7458 N N . PHE D 1 238 ? -32.134 -37.907 21.263 1.00 33.47 238 PHE D N 1
ATOM 7459 C CA . PHE D 1 238 ? -31.505 -38.135 22.561 1.00 33.57 238 PHE D CA 1
ATOM 7460 C C . PHE D 1 238 ? -29.987 -37.959 22.509 1.00 33.48 238 PHE D C 1
ATOM 7461 O O . PHE D 1 238 ? -29.409 -37.274 23.349 1.00 32.58 238 PHE D O 1
ATOM 7469 N N . LEU D 1 239 ? -29.352 -38.570 21.514 1.00 33.89 239 LEU D N 1
ATOM 7470 C CA . LEU D 1 239 ? -27.893 -38.619 21.451 1.00 34.74 239 LEU D CA 1
ATOM 7471 C C . LEU D 1 239 ? -27.240 -37.421 20.775 1.00 35.30 239 LEU D C 1
ATOM 7472 O O . LEU D 1 239 ? -26.146 -37.035 21.161 1.00 35.07 239 LEU D O 1
ATOM 7477 N N . LEU D 1 240 ? -27.880 -36.866 19.749 1.00 36.52 240 LEU D N 1
ATOM 7478 C CA . LEU D 1 240 ? -27.295 -35.750 18.996 1.00 37.57 240 LEU D CA 1
ATOM 7479 C C . LEU D 1 240 ? -27.817 -34.374 19.454 1.00 38.51 240 LEU D C 1
ATOM 7480 O O . LEU D 1 240 ? -27.087 -33.387 19.399 1.00 38.85 240 LEU D O 1
ATOM 7485 N N . GLU D 1 241 ? -29.074 -34.316 19.892 1.00 39.66 241 GLU D N 1
ATOM 7486 C CA . GLU D 1 241 ? -29.707 -33.065 20.325 1.00 40.51 241 GLU D CA 1
ATOM 7487 C C . GLU D 1 241 ? -29.999 -33.046 21.832 1.00 41.12 241 GLU D C 1
ATOM 7488 O O . GLU D 1 241 ? -30.558 -32.082 22.353 1.00 41.40 241 GLU D O 1
ATOM 7494 N N . ASP D 1 242 ? -29.624 -34.121 22.523 1.00 41.62 242 ASP D N 1
ATOM 7495 C CA . ASP D 1 242 ? -29.622 -34.164 23.987 1.00 41.78 242 ASP D CA 1
ATOM 7496 C C . ASP D 1 242 ? -30.976 -33.811 24.604 1.00 41.73 242 ASP D C 1
ATOM 7497 O O . ASP D 1 242 ? -31.065 -33.020 25.543 1.00 41.82 242 ASP D O 1
ATOM 7502 N N . LYS D 1 243 ? -32.020 -34.423 24.059 1.00 41.53 243 LYS D N 1
ATOM 7503 C CA . LYS D 1 243 ? -33.379 -34.261 24.552 1.00 41.31 243 LYS D CA 1
ATOM 7504 C C . LYS D 1 243 ? -34.138 -35.570 24.353 1.00 40.69 243 LYS D C 1
ATOM 7505 O O . LYS D 1 243 ? -34.077 -36.175 23.286 1.00 40.82 243 LYS D O 1
ATOM 7511 N N . GLN D 1 244 ? -34.853 -35.998 25.386 1.00 40.04 244 GLN D N 1
ATOM 7512 C CA . GLN D 1 244 ? -35.624 -37.233 25.327 1.00 39.77 244 GLN D CA 1
ATOM 7513 C C . GLN D 1 244 ? -37.059 -36.944 24.868 1.00 39.57 244 GLN D C 1
ATOM 7514 O O . GLN D 1 244 ? -37.834 -36.329 25.593 1.00 39.40 244 GLN D O 1
ATOM 7520 N N . ILE D 1 245 ? -37.393 -37.394 23.660 1.00 39.27 245 ILE D N 1
ATOM 7521 C CA . ILE D 1 245 ? -38.748 -37.284 23.124 1.00 38.92 245 ILE D CA 1
ATOM 7522 C C . ILE D 1 245 ? -39.409 -38.655 23.010 1.00 38.58 245 ILE D C 1
ATOM 7523 O O . ILE D 1 245 ? -40.510 -38.777 22.472 1.00 38.50 245 ILE D O 1
ATOM 7528 N N . GLY D 1 246 ? -38.734 -39.684 23.522 1.00 37.94 246 GLY D N 1
ATOM 7529 C CA . GLY D 1 246 ? -39.237 -41.055 23.453 1.00 37.18 246 GLY D CA 1
ATOM 7530 C C . GLY D 1 246 ? -38.358 -42.008 24.248 1.00 36.42 246 GLY D C 1
ATOM 7531 O O . GLY D 1 246 ? -37.488 -41.576 25.006 1.00 35.76 246 GLY D O 1
ATOM 7532 N N . GLY D 1 247 ? -38.596 -43.304 24.078 1.00 35.69 247 GLY D N 1
ATOM 7533 C CA . GLY D 1 247 ? -37.783 -44.336 24.726 1.00 35.45 247 GLY D CA 1
ATOM 7534 C C . GLY D 1 247 ? -37.829 -44.356 26.244 1.00 34.95 247 GLY D C 1
ATOM 7535 O O . GLY D 1 247 ? -38.618 -43.655 26.862 1.00 34.83 247 GLY D O 1
ATOM 7536 N N . THR D 1 248 ? -36.966 -45.173 26.838 1.00 34.49 248 THR D N 1
ATOM 7537 C CA . THR D 1 248 ? -36.841 -45.266 28.289 1.00 34.09 248 THR D CA 1
ATOM 7538 C C . THR D 1 248 ? -35.382 -45.107 28.672 1.00 33.89 248 THR D C 1
ATOM 7539 O O . THR D 1 248 ? -34.509 -45.768 28.102 1.00 33.82 248 THR D O 1
ATOM 7543 N N . LEU D 1 249 ? -35.121 -44.206 29.614 1.00 33.68 249 LEU D N 1
ATOM 7544 C CA . LEU D 1 249 ? -33.779 -43.976 30.141 1.00 33.78 249 LEU D CA 1
ATOM 7545 C C . LEU D 1 249 ? -33.663 -44.592 31.538 1.00 33.76 249 LEU D C 1
ATOM 7546 O O . LEU D 1 249 ? -34.404 -44.216 32.449 1.00 34.02 249 LEU D O 1
ATOM 7551 N N . PHE D 1 250 ? -32.738 -45.539 31.687 1.00 33.73 250 PHE D N 1
ATOM 7552 C CA . PHE D 1 250 ? -32.447 -46.182 32.968 1.00 33.82 250 PHE D CA 1
ATOM 7553 C C . PHE D 1 250 ? -31.173 -45.583 33.546 1.00 34.28 250 PHE D C 1
ATOM 7554 O O . PHE D 1 250 ? -30.119 -45.659 32.915 1.00 34.36 250 PHE D O 1
ATOM 7562 N N . GLU D 1 251 ? -31.264 -44.997 34.739 1.00 34.92 251 GLU D N 1
ATOM 7563 C CA . GLU D 1 251 ? -30.113 -44.345 35.376 1.00 35.62 251 GLU D CA 1
ATOM 7564 C C . GLU D 1 251 ? -30.260 -44.290 36.890 1.00 35.56 251 GLU D C 1
ATOM 7565 O O . GLU D 1 251 ? -31.368 -44.160 37.408 1.00 36.21 251 GLU D O 1
#

Radius of gyration: 32.39 Å; Cα contacts (8 Å, |Δi|>4): 1996; chains: 4; bounding box: 104×92×52 Å

Nearest PDB structures (foldseek):
  2ako-assembly2_D  TM=1.002E+00  e=3.313E-43  Campylobacter jejuni
  8zpj-assembly1_A-1  TM=9.062E-01  e=5.326E-19  Escherichia coli K-12
  2j5t-assembly3_A  TM=8.839E-01  e=3.034E-18  Escherichia coli
  2w21-assembly1_A-2  TM=8.950E-01  e=2.310E-17  Escherichia coli BL21
  4q1t-assembly1_A  TM=9.033E-01  e=1.594E-15  Burkholderia thailandensis E264

Solvent-accessible surface area: 39915 Å² total

Secondary structure (DSSP, 8-state):
-EEEEEE-HHHHB-SSSB-HHHHHHHHHHHHH---SEEEEEE--HHHHHHHH----SSSHHHHHHHHHHHHHHHHHHHHHHHGGGT--EEEEEE-TGGGG-HHHHHHHHHHH--TTSPEEEEEE-TTT--HHHHBTTTHHHHHHHHHHTT-SEEEEEESS-S-BSS-TTT-TT--B--EES---GGG--BS-HHHHHHHHHHHHHHTT---EEESSS-HHHHHHHHS----SSBEE-/-EEEEEE-HHHHB-SSSB-HHHHHHHHHHHHH---SEEEEEE--HHHHHHTT----TTSHHHHHHHHHHHHHHHHHHHHHHHGGGT--EEEEEE-TTGGG-HHHHHHHHHHH--TTS-EEEEEE-TTT--HHHHBTTTHHHHHHHHHHTT-SEEEEEESSSS-BSS-TTT-TT--B-SEES---GGG--BS-HHHHHHHHHHHHHHTT---EEESSSTHHHHHHHHS---SSSBEE-/-EEEEEE-HHHHEETTEE-HHHHHHHHHHHHH---SEEEEEE--HHHHHHTT----SSSHHHHHHHHHHHHHHHHHHHHHHHGGGT--EEEEEE-TTGGG-HHHHHHHHHHH--TTSPEEEEEE-TTT--HHHHBTTTHHHHHHHHHHTT-SEEEEEESS-SEESS-TTT-SS--EE-EES---GGG--BS-HHHHHHHHHHHHHHTT---EEESSSTHHHHHHHHS---SSSBEE-/-EEEEEE-HHHHB-SSSB-HHHHHHHHHHHHH---SEEEEEE--HHHHHHTT--S-TTSHHHHHHHHHHHHHHHHHHHHHHHGGGT--EEEEEE-TGGGG-HHHHHHHHHHH--TTS-EEEEEE-TTT--HHHHBTTTHHHHHHHHHHTT-SEEEEEESSSS-BSS-TTT-TTPPBP-EE----GGG--BS-HHHHHHHHHHHHHHTT---EEESSSTHHHHHHHHS---SSSBEE-

InterPro domains:
  IPR001048 Aspartate/glutamate/uridylate kinase [PF00696] (2-227)
  IPR001057 Glutamate/acetylglutamate kinase [PR00474] (37-51)
  IPR001057 Glutamate/acetylglutamate kinase [PR00474] (69-97)
  IPR001057 Glutamate/acetylglutamate kinase [PR00474] (109-130)
  IPR001057 Glutamate/acetylglutamate kinase [PR00474] (141-168)
  IPR001057 Glutamate/acetylglutamate kinase [PR00474] (202-222)
  IPR005715 Glutamate 5-kinase/delta-1-pyrroline-5-carboxylate synthase [MF_00456] (2-251)
  IPR005715 Glutamate 5-kinase/delta-1-pyrroline-5-carboxylate synthase [TIGR01027] (2-246)
  IPR011529 Glutamate 5-kinase [PIRSF000729] (1-250)
  IPR019797 Glutamate 5-kinase, conserved site [PS00902] (200-217)
  IPR036393 Acetylglutamate kinase-like superfamily [G3DSA:3.40.1160.10] (1-251)
  IPR036393 Acetylglutamate kinase-like superfamily [SSF53633] (2-250)
  IPR041739 Glutamate-5-kinase domain [cd04242] (3-250)

Foldseek 3Di:
DEEEEEEFQVLQPDQQAGNPVLLLVVLVLVLVLVVHLYEYEYFNLLNQLCNVPVDDLPDLVNSLVSSVNRVVVVQVSSQVSNVVVPEHEDEDADDPVLLVDPVSLVVRLVVSVSVVRHYYYYYHNSVVDRVQVQAARCLQVSLSCCQSNVHAYYEYADQDAADWPDDCVVDVPTHGDAEAADQDPVLAHDNHPVRSNSVSLNSQSVRVHKWYGHSNDCVQVCCCSPVVDHDTTHMYD/DEEEEEEFQVLQPDDQAGNLPLLLVVLVLVLVLVPHLYEYEYFNLLSQLCNVPPDDCPDQVNSLVSSVRRVVVVQVSNQVSNVVVPAHEDEDAADPVLLVDPVSLVVVLVVSVSPVRHHYYYYHNSVVDCVQVFAARCLQVSLSCCLSNPHQEYEYADPDAADWPDDVVVDVPTHGAAEAADQPCVLAHDNHPCRSNSVSLNSQSVSNHKWYGHSNDCVQVCCCSVVVDGPTYYIYD/DEEEEEEFQPLQADDQAGNLVLLLVVLVLVLLLVPHLYAYEYFNLLSQLCNVPPDDLPDLVSSLVSNVRRVVVVQVSSQVSNVVSPEHEDEDEDDPVLLVDPVSLVVVLVVSPSPVRHHYYYYHNSVPDRVQVFAARCLQVRLSCCLSNVHAEYEYADQDAADWPDDVVPDVPIHGAAEAADQDPVLAHPNHPVRSNSVSLNSQSVRVHKWYGHSNDCPQVCCCSVVVDHPTTYMYD/DEEEEEEFQVLQCDPQAGNLVLLLVVLVLVLVLVVHQYEYEYFNLLSQLSNVDVDDCVDQVNSLVSSVRRVVVVLVSSQVSNVVVPAHEDEDAAAPVLLVDPVSLVVVLVVSVSVVRYHYYYYHNSVVDCVQVQAARCLQVSLSCCQSSPNQEYEYADPDAADWPDDVVVDVPTHHAAEDADQDVVLAHDNHPVRSNSVSLRSQSVRNHKWYGHSNDCVQVCCCSVVVDGPTYYIYD

CATH classification: 3.40.1160.10